Protein 2CHG (pdb70)

B-factor: mean 37.4, std 9.26, range [18.81, 69.31]

Sequence (887 aa):
FEIWVEKYRPRTLDEVVGQDEVIQRLKGYVERKNIPHLLFSGPPGTGKTATAIALARDLFGENWRDNFIEMNASDERGIDVVRHKIKEFARTAPIGGAPFKIIFLDEADALTADAQAALRRTMEMYSKSCRFILSCNYVSRIIEPIQSRCAVFRFKPVPKEAMKKRLLEICEKEGVKITEDGLEALIYISGGDFRKAINALQGAAAIGEVVDADTIYQITATAFEIWVEKYRPRTLDEVVGQDEVIQRLKGYVERKNIPHLLFSGPPGTGKTATAIALARDLFGENWRDNFIEMNASDERGIDVVRHKIKEFARTAPIGGAPFKIIFLDEADALTADAQAALRRTMEMYSKSCRFILSCNYVSRIIEPIQSRCAVFRFKPVPKEAMKKRLLEICEKEGVKITEDGLEALIYISGGDFRKAINALQGAAAIGEVVDADTIYQITATFEIWVEKYRPRTLDEVVGQDEVIQRLKGYVERKNIPHLLFSGPPGTGKTATAIALARDLFGENWRDNFIEMNASDERGIDVVRHKIKEFARTAPIGGAPFKIIFLDEADALTADAQAALRRTMEMYSKSCRFILSCNYVSRIIEPIQSRCAVFRFKPVPKEAMKKRLLEICEKEGVKITEDGLEALIYISGGDFRKAINALQGAAAIGEVVDADTIYQITAFEIWVEKYRPRTLDEVVGQDEVIQRLKGYVERKNIPHLLFSGPPGTGKTATAIALARDLFGENWRDNFIEMNASDERGIDVVRHKIKEFARTAPIGGAPFKIIFLDEADALTADAQAALRRTMEMYSKSCRFILSCNYVSRIIEPIQSRCAVFRFKPVPKEAMKKRLLEICEKEGVKITEDGLEALIYISGGDFRKAINALQGAAAIGEVVDADTIYQITA

InterPro domains:
  IPR003593 AAA+ ATPase domain [SM00382] (37-162)
  IPR003959 ATPase, AAA-type, core [PF00004] (41-159)
  IPR008921 DNA polymerase III, clamp loader complex, gamma/delta/delta subunit, C-terminal [SSF48019] (227-316)
  IPR013748 Replication factor C, C-terminal [PF08542] (227-311)
  IPR023748 Replication factor C small subunit, archaeal [MF_01509] (3-317)
  IPR027417 P-loop containing nucleoside triphosphate hydrolase [G3DSA:3.40.50.300] (2-160)
  IPR027417 P-loop containing nucleoside triphosphate hydrolase [SSF52540] (6-221)
  IPR047854 Replication factor C, lid domain [cd18140] (161-223)
  IPR050238 DNA Replication and Repair Clamp Loader Complex [PTHR11669] (7-307)

Organism: Archaeoglobus fulgidus (strain ATCC 49558 / DSM 4304 / JCM 9628 / NBRC 100126 / VC-16) (NCBI:txid224325)

CATH classification: 3.40.50.300 (+1 more: 1.10.8.60)

Radius of gyration: 31.64 Å; Cα contacts (8 Å, |Δi|>4): 1408; chains: 4; bounding box: 75×60×84 Å

Foldseek 3Di:
DDAVCVVQQQQALVSQWQAVVLSVVLVVCLVVLHFFAAEEAADPQLQLVSNVNNSLCSNPPPVSVQQEDEDECVPPVALVVVLVVLCVSQPDARPPPRQAGEYEYEALLVDDPVSLVVVVVSCVVRRRRYHYYYYHHDPVSHDPSVVVSHDYGYGDQHDLVRLLVSVVVSCVVVVAAEDPQLSVLLSVQCPSHNSRSSNLVVQLCVVPDYGHNVSSVVSVVVD/DDAVCVVQQAQALVSQWQQVVQSVVLVVQLVVLHFFAAEEAADPQLQLVSNLNNSLCSSPPPLSVLQEDEDACVDVVALVVVLVVLVVSQVDARPPPRQAGEYEYEANLVDDPVSLVVVLVSCVVRRRHYHYYYYHHDPVSHDPSVVVRHDYGYGDQRDLVGLLVSLVVVCVVLQAAEDPQQSVLLSVQCPSHSNRSSRLSVVLVVVDSYGHNVSSVVSVVD/DDAVCVVQQAQALVSQWQAVVQSVVLVVQLVVLDFFAAEEEADPQLQLVSNVNNSQCSSPPPLSVLQEDEDECPPPVANVVVLVVVVVSLVDAGPPPRQAGEYEYEALLVDDQVSLVVVLVSCVVRRRRYHYYYYHHDPVSHDPSVVVRHDYGYGYQRDLVRLLVSLVVVCVVLVAAEDVQQSVLLSVQCPSHNSRSRNLSVQLVVVVDHGHNVSSVVSVD/DDAVCVVQQDQALVSQWQQVVLSVVLVVQLVVLDFFAAEEAADPQLQLVSNVNNSLCSNPPPLSVLQEDEDECDDPVALVVVLVVLCVSLVDAGPDPRQAGEYEYEANLVDDPVSLVVVVVSCVVRNRRYHYYYYHHDPVSHDPSVVVRHDYGYRYQHDLVRLLVSVVVVCVVVVAAEDPQLSVLLSVQCPSHNSRSSNLSVQLCVVPDYGHNVSSVVSVD

Structure (mmCIF, N/CA/C/O backbone):
data_2CHG
#
_entry.id   2CHG
#
_cell.length_a   77.504
_cell.length_b   91.472
_cell.length_c   140.644
_cell.angle_alpha   90.00
_cell.angle_beta   90.00
_cell.angle_gamma   90.00
#
_symmetry.space_group_name_H-M   'P 21 21 21'
#
loop_
_entity.id
_entity.type
_entity.pdbx_description
1 polymer 'REPLICATION FACTOR C SMALL SUBUNIT'
2 non-polymer 'PHOSPHOAMINOPHOSPHONIC ACID-ADENYLATE ESTER'
3 non-polymer 'MAGNESIUM ION'
4 water water
#
loop_
_atom_site.group_PDB
_atom_site.id
_atom_site.type_symbol
_atom_site.label_atom_id
_atom_site.label_alt_id
_atom_site.label_comp_id
_atom_site.label_asym_id
_atom_site.label_entity_id
_atom_site.label_seq_id
_atom_site.pdbx_PDB_ins_code
_atom_site.Cartn_x
_atom_site.Cartn_y
_atom_site.Cartn_z
_atom_site.occupancy
_atom_site.B_iso_or_equiv
_atom_site.auth_seq_id
_atom_site.auth_comp_id
_atom_site.auth_asym_id
_atom_site.auth_atom_id
_atom_site.pdbx_PDB_model_num
ATOM 1 N N . PHE A 1 4 ? -9.922 9.287 25.480 1.00 49.96 4 PHE A N 1
ATOM 2 C CA . PHE A 1 4 ? -10.275 8.308 26.552 1.00 49.83 4 PHE A CA 1
ATOM 3 C C . PHE A 1 4 ? -10.190 6.878 26.066 1.00 48.75 4 PHE A C 1
ATOM 4 O O . PHE A 1 4 ? -10.971 6.418 25.215 1.00 49.21 4 PHE A O 1
ATOM 12 N N . GLU A 1 5 ? -9.233 6.184 26.653 1.00 46.50 5 GLU A N 1
ATOM 13 C CA . GLU A 1 5 ? -8.872 4.847 26.292 1.00 44.00 5 GLU A CA 1
ATOM 14 C C . GLU A 1 5 ? -8.477 4.305 27.648 1.00 41.97 5 GLU A C 1
ATOM 15 O O . GLU A 1 5 ? -7.918 5.053 28.453 1.00 41.77 5 GLU A O 1
ATOM 21 N N . ILE A 1 6 ? -8.825 3.059 27.956 1.00 39.21 6 ILE A N 1
ATOM 22 C CA . ILE A 1 6 ? -8.319 2.456 29.185 1.00 36.64 6 ILE A CA 1
ATOM 23 C C . ILE A 1 6 ? -7.374 1.300 28.881 1.00 34.18 6 ILE A C 1
ATOM 24 O O . ILE A 1 6 ? -7.718 0.347 28.172 1.00 32.81 6 ILE A O 1
ATOM 29 N N . TRP A 1 7 ? -6.158 1.425 29.399 1.00 31.82 7 TRP A N 1
ATOM 30 C CA . TRP A 1 7 ? -5.078 0.515 29.055 1.00 29.50 7 TRP A CA 1
ATOM 31 C C . TRP A 1 7 ? -5.365 -0.866 29.628 1.00 28.75 7 TRP A C 1
ATOM 32 O O . TRP A 1 7 ? -4.908 -1.859 29.087 1.00 26.23 7 TRP A O 1
ATOM 43 N N . VAL A 1 8 ? -6.158 -0.908 30.702 1.00 28.44 8 VAL A N 1
ATOM 44 C CA . VAL A 1 8 ? -6.610 -2.174 31.298 1.00 28.54 8 VAL A CA 1
ATOM 45 C C . VAL A 1 8 ? -7.314 -3.016 30.224 1.00 28.53 8 VAL A C 1
ATOM 46 O O . VAL A 1 8 ? -7.184 -4.240 30.207 1.00 27.85 8 VAL A O 1
ATOM 50 N N . GLU A 1 9 ? -7.993 -2.343 29.291 1.00 27.74 9 GLU A N 1
ATOM 51 C CA . GLU A 1 9 ? -8.685 -3.028 28.192 1.00 27.69 9 GLU A CA 1
ATOM 52 C C . GLU A 1 9 ? -7.871 -3.112 26.908 1.00 27.69 9 GLU A C 1
ATOM 53 O O . GLU A 1 9 ? -7.782 -4.174 26.283 1.00 27.29 9 GLU A O 1
ATOM 59 N N . LYS A 1 10 ? -7.270 -1.990 26.518 1.00 27.49 10 LYS A N 1
ATOM 60 C CA . LYS A 1 10 ? -6.336 -1.962 25.397 1.00 27.83 10 LYS A CA 1
ATOM 61 C C . LYS A 1 10 ? -5.255 -3.067 25.529 1.00 27.90 10 LYS A C 1
ATOM 62 O O . LYS A 1 10 ? -4.818 -3.613 24.534 1.00 27.86 10 LYS A O 1
ATOM 68 N N . TYR A 1 11 ? -4.803 -3.373 26.743 1.00 27.63 11 TYR A N 1
ATOM 69 C CA . TYR A 1 11 ? -3.744 -4.378 26.913 1.00 27.71 11 TYR A CA 1
ATOM 70 C C . TYR A 1 11 ? -4.210 -5.658 27.635 1.00 27.56 11 TYR A C 1
ATOM 71 O O . TYR A 1 11 ? -3.448 -6.345 28.312 1.00 27.38 11 TYR A O 1
ATOM 80 N N . ARG A 1 12 ? -5.488 -5.959 27.457 1.00 27.94 12 ARG A N 1
ATOM 81 C CA . ARG A 1 12 ? -6.119 -7.186 27.933 1.00 27.92 12 ARG A CA 1
ATOM 82 C C . ARG A 1 12 ? -5.720 -8.342 26.985 1.00 28.40 12 ARG A C 1
ATOM 83 O O . ARG A 1 12 ? -5.725 -8.158 25.763 1.00 28.19 12 ARG A O 1
ATOM 91 N N . PRO A 1 13 ? -5.355 -9.522 27.537 1.00 28.37 13 PRO A N 1
ATOM 92 C CA . PRO A 1 13 ? -5.080 -10.683 26.668 1.00 28.43 13 PRO A CA 1
ATOM 93 C C . PRO A 1 13 ? -6.184 -10.934 25.619 1.00 29.00 13 PRO A C 1
ATOM 94 O O . PRO A 1 13 ? -7.363 -10.960 25.958 1.00 29.08 13 PRO A O 1
ATOM 98 N N . ARG A 1 14 ? -5.788 -11.108 24.360 1.00 30.00 14 ARG A N 1
ATOM 99 C CA . ARG A 1 14 ? -6.719 -11.328 23.249 1.00 30.67 14 ARG A CA 1
ATOM 100 C C . ARG A 1 14 ? -6.789 -12.795 22.866 1.00 30.28 14 ARG A C 1
ATOM 101 O O . ARG A 1 14 ? -7.639 -13.186 22.056 1.00 29.56 14 ARG A O 1
ATOM 109 N N . THR A 1 15 ? -5.870 -13.576 23.428 1.00 29.28 15 THR A N 1
ATOM 110 C CA . THR A 1 15 ? -5.718 -14.988 23.136 1.00 29.65 15 THR A CA 1
ATOM 111 C C . THR A 1 15 ? -5.088 -15.610 24.375 1.00 29.47 15 THR A C 1
ATOM 112 O O . THR A 1 15 ? -4.457 -14.903 25.161 1.00 29.24 15 THR A O 1
ATOM 116 N N . LEU A 1 16 ? -5.245 -16.920 24.557 1.00 28.98 16 LEU A N 1
ATOM 117 C CA . LEU A 1 16 ? -4.754 -17.588 25.771 1.00 28.95 16 LEU A CA 1
ATOM 118 C C . LEU A 1 16 ? -3.268 -17.392 26.013 1.00 28.84 16 LEU A C 1
ATOM 119 O O . LEU A 1 16 ? -2.854 -17.187 27.148 1.00 28.75 16 LEU A O 1
ATOM 124 N N . ASP A 1 17 ? -2.468 -17.413 24.952 1.00 29.42 17 ASP A N 1
ATOM 125 C CA . ASP A 1 17 ? -1.014 -17.244 25.090 1.00 30.45 17 ASP A CA 1
ATOM 126 C C . ASP A 1 17 ? -0.610 -15.917 25.750 1.00 29.83 17 ASP A C 1
ATOM 127 O O . ASP A 1 17 ? 0.502 -15.779 26.250 1.00 30.64 17 ASP A O 1
ATOM 132 N N . GLU A 1 18 ? -1.521 -14.949 25.746 1.00 29.38 18 GLU A N 1
ATOM 133 C CA . GLU A 1 18 ? -1.241 -13.624 26.271 1.00 28.64 18 GLU A CA 1
ATOM 134 C C . GLU A 1 18 ? -1.519 -13.503 27.758 1.00 28.28 18 GLU A C 1
ATOM 135 O O . GLU A 1 18 ? -1.148 -12.500 28.371 1.00 27.15 18 GLU A O 1
ATOM 141 N N . VAL A 1 19 ? -2.171 -14.504 28.351 1.00 27.70 19 VAL A N 1
ATOM 142 C CA . VAL A 1 19 ? -2.222 -14.517 29.811 1.00 27.18 19 VAL A CA 1
ATOM 143 C C . VAL A 1 19 ? -0.917 -15.026 30.440 1.00 27.47 19 VAL A C 1
ATOM 144 O O . VAL A 1 19 ? -0.268 -15.974 29.969 1.00 26.84 19 VAL A O 1
ATOM 148 N N . VAL A 1 20 ? -0.547 -14.366 31.519 1.00 27.14 20 VAL A N 1
ATOM 149 C CA . VAL A 1 20 ? 0.774 -14.522 32.091 1.00 27.22 20 VAL A CA 1
ATOM 150 C C . VAL A 1 20 ? 0.677 -15.145 33.495 1.00 27.15 20 VAL A C 1
ATOM 151 O O . VAL A 1 20 ? -0.344 -14.989 34.176 1.00 27.53 20 VAL A O 1
ATOM 155 N N . GLY A 1 21 ? 1.711 -15.884 33.889 1.00 27.25 21 GLY A N 1
ATOM 156 C CA . GLY A 1 21 ? 1.809 -16.462 35.224 1.00 27.85 21 GLY A CA 1
ATOM 157 C C . GLY A 1 21 ? 0.893 -17.634 35.537 1.00 28.70 21 GLY A C 1
ATOM 158 O O . GLY A 1 21 ? 0.746 -17.987 36.714 1.00 28.04 21 GLY A O 1
ATOM 159 N N . GLN A 1 22 ? 0.287 -18.243 34.501 1.00 29.16 22 GLN A N 1
ATOM 160 C CA . GLN A 1 22 ? -0.659 -19.357 34.702 1.00 30.07 22 GLN A CA 1
ATOM 161 C C . GLN A 1 22 ? -0.484 -20.485 33.678 1.00 30.85 22 GLN A C 1
ATOM 162 O O . GLN A 1 22 ? -1.467 -21.084 33.225 1.00 30.82 22 GLN A O 1
ATOM 168 N N . ASP A 1 23 ? 0.762 -20.784 33.341 1.00 32.31 23 ASP A N 1
ATOM 169 C CA . ASP A 1 23 ? 1.100 -21.681 32.219 1.00 33.56 23 ASP A CA 1
ATOM 170 C C . ASP A 1 23 ? 0.437 -23.036 32.252 1.00 33.80 23 ASP A C 1
ATOM 171 O O . ASP A 1 23 ? 0.004 -23.505 31.213 1.00 34.38 23 ASP A O 1
ATOM 176 N N . GLU A 1 24 ? 0.374 -23.668 33.424 1.00 34.62 24 GLU A N 1
ATOM 177 C CA . GLU A 1 24 ? -0.271 -24.978 33.574 1.00 34.64 24 GLU A CA 1
ATOM 178 C C . GLU A 1 24 ? -1.711 -24.906 33.090 1.00 33.73 24 GLU A C 1
ATOM 179 O O . GLU A 1 24 ? -2.123 -25.691 32.236 1.00 33.60 24 GLU A O 1
ATOM 185 N N . VAL A 1 25 ? -2.453 -23.934 33.620 1.00 32.05 25 VAL A N 1
ATOM 186 C CA . VAL A 1 25 ? -3.845 -23.705 33.261 1.00 30.57 25 VAL A CA 1
ATOM 187 C C . VAL A 1 25 ? -3.982 -23.391 31.764 1.00 29.86 25 VAL A C 1
ATOM 188 O O . VAL A 1 25 ? -4.870 -23.901 31.092 1.00 29.53 25 VAL A O 1
ATOM 192 N N . ILE A 1 26 ? -3.078 -22.584 31.237 1.00 29.02 26 ILE A N 1
ATOM 193 C CA . ILE A 1 26 ? -3.176 -22.181 29.847 1.00 29.22 26 ILE A CA 1
ATOM 194 C C . ILE A 1 26 ? -2.950 -23.361 28.881 1.00 29.90 26 ILE A C 1
ATOM 195 O O . ILE A 1 26 ? -3.698 -23.515 27.912 1.00 29.01 26 ILE A O 1
ATOM 200 N N . GLN A 1 27 ? -1.948 -24.195 29.152 1.00 30.62 27 GLN A N 1
ATOM 201 C CA . GLN A 1 27 ? -1.706 -25.343 28.294 1.00 31.88 27 GLN A CA 1
ATOM 202 C C . GLN A 1 27 ? -2.976 -26.199 28.194 1.00 31.82 27 GLN A C 1
ATOM 203 O O . GLN A 1 27 ? -3.478 -26.428 27.086 1.00 32.29 27 GLN A O 1
ATOM 209 N N . ARG A 1 28 ? -3.526 -26.618 29.340 1.00 30.98 28 ARG A N 1
ATOM 210 C CA . ARG A 1 28 ? -4.796 -27.372 29.386 1.00 30.20 28 ARG A CA 1
ATOM 211 C C . ARG A 1 28 ? -5.916 -26.693 28.627 1.00 29.50 28 ARG A C 1
ATOM 212 O O . ARG A 1 28 ? -6.674 -27.353 27.895 1.00 29.38 28 ARG A O 1
ATOM 220 N N . LEU A 1 29 ? -6.037 -25.379 28.816 1.00 27.69 29 LEU A N 1
ATOM 221 C CA . LEU A 1 29 ? -7.108 -24.619 28.182 1.00 27.14 29 LEU A CA 1
ATOM 222 C C . LEU A 1 29 ? -6.954 -24.590 26.669 1.00 27.45 29 LEU A C 1
ATOM 223 O O . LEU A 1 29 ? -7.947 -24.679 25.946 1.00 27.19 29 LEU A O 1
ATOM 228 N N . LYS A 1 30 ? -5.715 -24.468 26.195 1.00 27.82 30 LYS A N 1
ATOM 229 C CA . LYS A 1 30 ? -5.437 -24.457 24.753 1.00 29.52 30 LYS A CA 1
ATOM 230 C C . LYS A 1 30 ? -5.841 -25.771 24.056 1.00 30.49 30 LYS A C 1
ATOM 231 O O . LYS A 1 30 ? -6.220 -25.766 22.897 1.00 30.84 30 LYS A O 1
ATOM 237 N N . GLY A 1 31 ? -5.747 -26.885 24.770 1.00 31.02 31 GLY A N 1
ATOM 238 C CA . GLY A 1 31 ? -6.170 -28.179 24.238 1.00 32.72 31 GLY A CA 1
ATOM 239 C C . GLY A 1 31 ? -7.665 -28.253 24.004 1.00 33.11 31 GLY A C 1
ATOM 240 O O . GLY A 1 31 ? -8.122 -28.934 23.088 1.00 33.89 31 GLY A O 1
ATOM 241 N N . TYR A 1 32 ? -8.437 -27.584 24.853 1.00 33.52 32 TYR A N 1
ATOM 242 C CA . TYR A 1 32 ? -9.868 -27.430 24.617 1.00 33.76 32 TYR A CA 1
ATOM 243 C C . TYR A 1 32 ? -10.172 -26.602 23.374 1.00 34.08 32 TYR A C 1
ATOM 244 O O . TYR A 1 32 ? -11.044 -26.979 22.599 1.00 33.65 32 TYR A O 1
ATOM 253 N N . VAL A 1 33 ? -9.475 -25.482 23.169 1.00 34.19 33 VAL A N 1
ATOM 254 C CA . VAL A 1 33 ? -9.708 -24.748 21.930 1.00 34.93 33 VAL A CA 1
ATOM 255 C C . VAL A 1 33 ? -9.326 -25.598 20.705 1.00 35.31 33 VAL A C 1
ATOM 256 O O . VAL A 1 33 ? -10.072 -25.627 19.734 1.00 34.59 33 VAL A O 1
ATOM 260 N N . GLU A 1 34 ? -8.214 -26.328 20.780 1.00 36.18 34 GLU A N 1
ATOM 261 C CA . GLU A 1 34 ? -7.855 -27.256 19.703 1.00 37.92 34 GLU A CA 1
ATOM 262 C C . GLU A 1 34 ? -9.024 -28.182 19.350 1.00 38.18 34 GLU A C 1
ATOM 263 O O . GLU A 1 34 ? -9.351 -28.360 18.180 1.00 37.97 34 GLU A O 1
ATOM 269 N N . ARG A 1 35 ? -9.685 -28.709 20.375 1.00 38.73 35 ARG A N 1
ATOM 270 C CA . ARG A 1 35 ? -10.795 -29.632 20.214 1.00 40.13 35 ARG A CA 1
ATOM 271 C C . ARG A 1 35 ? -12.154 -28.940 20.053 1.00 39.82 35 ARG A C 1
ATOM 272 O O . ARG A 1 35 ? -13.191 -29.613 20.004 1.00 39.96 35 ARG A O 1
ATOM 280 N N . LYS A 1 36 ? -12.151 -27.605 20.022 1.00 39.52 36 LYS A N 1
ATOM 281 C CA . LYS A 1 36 ? -13.336 -26.794 19.714 1.00 38.91 36 LYS A CA 1
ATOM 282 C C . LYS A 1 36 ? -14.503 -27.045 20.653 1.00 37.94 36 LYS A C 1
ATOM 283 O O . LYS A 1 36 ? -15.671 -26.988 20.249 1.00 37.81 36 LYS A O 1
ATOM 289 N N . ASN A 1 37 ? -14.201 -27.314 21.912 1.00 36.40 37 ASN A N 1
ATOM 290 C CA . ASN A 1 37 ? -15.243 -27.580 22.889 1.00 35.27 37 ASN A CA 1
ATOM 291 C C . ASN A 1 37 ? -14.709 -27.479 24.304 1.00 33.93 37 ASN A C 1
ATOM 292 O O . ASN A 1 37 ? -13.543 -27.751 24.549 1.00 33.83 37 ASN A O 1
ATOM 297 N N . ILE A 1 38 ? -15.564 -27.069 25.230 1.00 32.13 38 ILE A N 1
ATOM 298 C CA . ILE A 1 38 ? -15.202 -27.056 26.635 1.00 30.13 38 ILE A CA 1
ATOM 299 C C . ILE A 1 38 ? -16.300 -27.709 27.450 1.00 29.68 38 ILE A C 1
ATOM 300 O O . ILE A 1 38 ? -17.465 -27.690 27.043 1.00 29.74 38 ILE A O 1
ATOM 305 N N . PRO A 1 39 ? -15.939 -28.278 28.607 1.00 29.03 39 PRO A N 1
ATOM 306 C CA . PRO A 1 39 ? -16.944 -28.601 29.587 1.00 29.15 39 PRO A CA 1
ATOM 307 C C . PRO A 1 39 ? -17.256 -27.309 30.375 1.00 29.46 39 PRO A C 1
ATOM 308 O O . PRO A 1 39 ? -16.672 -26.254 30.078 1.00 28.56 39 PRO A O 1
ATOM 312 N N . HIS A 1 40 ? -18.172 -27.393 31.342 1.00 29.36 40 HIS A N 1
ATOM 313 C CA . HIS A 1 40 ? -18.310 -26.356 32.352 1.00 29.28 40 HIS A CA 1
ATOM 314 C C . HIS A 1 40 ? -17.008 -26.263 33.086 1.00 29.45 40 HIS A C 1
ATOM 315 O O . HIS A 1 40 ? -16.334 -27.274 33.297 1.00 29.55 40 HIS A O 1
ATOM 322 N N . LEU A 1 41 ? -16.667 -25.046 33.494 1.00 28.89 41 LEU A N 1
ATOM 323 C CA . LEU A 1 41 ? -15.341 -24.737 33.984 1.00 28.50 41 LEU A CA 1
ATOM 324 C C . LEU A 1 41 ? -15.436 -24.060 35.343 1.00 28.17 41 LEU A C 1
ATOM 325 O O . LEU A 1 41 ? -16.293 -23.202 35.566 1.00 28.51 41 LEU A O 1
ATOM 330 N N . LEU A 1 42 ? -14.543 -24.422 36.250 1.00 27.63 42 LEU A N 1
ATOM 331 C CA . LEU A 1 42 ? -14.453 -23.740 37.529 1.00 27.59 42 LEU A CA 1
ATOM 332 C C . LEU A 1 42 ? -13.052 -23.169 37.659 1.00 27.23 42 LEU A C 1
ATOM 333 O O . LEU A 1 42 ? -12.086 -23.933 37.698 1.00 26.38 42 LEU A O 1
ATOM 338 N N . PHE A 1 43 ? -12.946 -21.837 37.726 1.00 26.08 43 PHE A N 1
ATOM 339 C CA . PHE A 1 43 ? -11.660 -21.141 37.878 1.00 25.69 43 PHE A CA 1
ATOM 340 C C . PHE A 1 43 ? -11.499 -20.681 39.307 1.00 25.86 43 PHE A C 1
ATOM 341 O O . PHE A 1 43 ? -12.345 -19.957 39.837 1.00 26.25 43 PHE A O 1
ATOM 349 N N . SER A 1 44 ? -10.392 -21.056 39.915 1.00 25.25 44 SER A N 1
ATOM 350 C CA . SER A 1 44 ? -10.214 -20.872 41.324 1.00 26.50 44 SER A CA 1
ATOM 351 C C . SER A 1 44 ? -8.888 -20.191 41.614 1.00 26.33 44 SER A C 1
ATOM 352 O O . SER A 1 44 ? -7.861 -20.665 41.170 1.00 27.03 44 SER A O 1
ATOM 355 N N . GLY A 1 45 ? -8.893 -19.109 42.382 1.00 26.15 45 GLY A N 1
ATOM 356 C CA . GLY A 1 45 ? -7.636 -18.506 42.795 1.00 26.54 45 GLY A CA 1
ATOM 357 C C . GLY A 1 45 ? -7.808 -17.099 43.321 1.00 27.05 45 GLY A C 1
ATOM 358 O O . GLY A 1 45 ? -8.899 -16.563 43.275 1.00 27.86 45 GLY A O 1
ATOM 359 N N . PRO A 1 46 ? -6.729 -16.503 43.845 1.00 27.68 46 PRO A N 1
ATOM 360 C CA . PRO A 1 46 ? -6.760 -15.166 44.456 1.00 27.54 46 PRO A CA 1
ATOM 361 C C . PRO A 1 46 ? -7.289 -14.076 43.513 1.00 27.62 46 PRO A C 1
ATOM 362 O O . PRO A 1 46 ? -7.194 -14.207 42.288 1.00 26.79 46 PRO A O 1
ATOM 366 N N . PRO A 1 47 ? -7.859 -13.005 44.085 1.00 27.68 47 PRO A N 1
ATOM 367 C CA . PRO A 1 47 ? -8.373 -11.936 43.245 1.00 27.55 47 PRO A CA 1
ATOM 368 C C . PRO A 1 47 ? -7.267 -11.336 42.391 1.00 27.31 47 PRO A C 1
ATOM 369 O O . PRO A 1 47 ? -6.135 -11.242 42.833 1.00 27.14 47 PRO A O 1
ATOM 373 N N . GLY A 1 48 ? -7.600 -10.958 41.164 1.00 27.20 48 GLY A N 1
ATOM 374 C CA . GLY A 1 48 ? -6.672 -10.248 40.303 1.00 26.82 48 GLY A CA 1
ATOM 375 C C . GLY A 1 48 ? -5.599 -11.112 39.669 1.00 27.28 48 GLY A C 1
ATOM 376 O O . GLY A 1 48 ? -4.663 -10.571 39.119 1.00 28.35 48 GLY A O 1
ATOM 377 N N . THR A 1 49 ? -5.701 -12.447 39.761 1.00 26.05 49 THR A N 1
ATOM 378 C CA . THR A 1 49 ? -4.698 -13.321 39.128 1.00 25.23 49 THR A CA 1
ATOM 379 C C . THR A 1 49 ? -4.928 -13.593 37.630 1.00 24.48 49 THR A C 1
ATOM 380 O O . THR A 1 49 ? -4.054 -14.171 36.952 1.00 25.40 49 THR A O 1
ATOM 384 N N . GLY A 1 50 ? -6.084 -13.179 37.122 1.00 22.59 50 GLY A N 1
ATOM 385 C CA . GLY A 1 50 ? -6.401 -13.253 35.717 1.00 22.16 50 GLY A CA 1
ATOM 386 C C . GLY A 1 50 ? -7.511 -14.213 35.342 1.00 22.66 50 GLY A C 1
ATOM 387 O O . GLY A 1 50 ? -7.534 -14.718 34.217 1.00 22.91 50 GLY A O 1
ATOM 388 N N . LYS A 1 51 ? -8.429 -14.492 36.270 1.00 22.07 51 LYS A N 1
ATOM 389 C CA . LYS A 1 51 ? -9.485 -15.466 36.005 1.00 21.80 51 LYS A CA 1
ATOM 390 C C . LYS A 1 51 ? -10.441 -14.919 34.925 1.00 22.32 51 LYS A C 1
ATOM 391 O O . LYS A 1 51 ? -10.749 -15.601 33.939 1.00 22.76 51 LYS A O 1
ATOM 397 N N . THR A 1 52 ? -10.892 -13.676 35.100 1.00 21.86 52 THR A N 1
ATOM 398 C CA . THR A 1 52 ? -11.747 -13.040 34.124 1.00 21.23 52 THR A CA 1
ATOM 399 C C . THR A 1 52 ? -11.002 -12.918 32.821 1.00 21.53 52 THR A C 1
ATOM 400 O O . THR A 1 52 ? -11.531 -13.272 31.785 1.00 21.54 52 THR A O 1
ATOM 404 N N . ALA A 1 53 ? -9.757 -12.445 32.855 1.00 21.91 53 ALA A N 1
ATOM 405 C CA . ALA A 1 53 ? -8.970 -12.311 31.612 1.00 22.05 53 ALA A CA 1
ATOM 406 C C . ALA A 1 53 ? -8.842 -13.624 30.817 1.00 22.40 53 ALA A C 1
ATOM 407 O O . ALA A 1 53 ? -8.912 -13.631 29.573 1.00 22.28 53 ALA A O 1
ATOM 409 N N . THR A 1 54 ? -8.580 -14.725 31.505 1.00 23.03 54 THR A N 1
ATOM 410 C CA . THR A 1 54 ? -8.488 -15.994 30.769 1.00 23.11 54 THR A CA 1
ATOM 411 C C . THR A 1 54 ? -9.820 -16.510 30.246 1.00 23.03 54 THR A C 1
ATOM 412 O O . THR A 1 54 ? -9.849 -17.122 29.191 1.00 23.46 54 THR A O 1
ATOM 416 N N . ALA A 1 55 ? -10.927 -16.217 30.930 1.00 22.71 55 ALA A N 1
ATOM 417 C CA . ALA A 1 55 ? -12.247 -16.551 30.418 1.00 21.87 55 ALA A CA 1
ATOM 418 C C . ALA A 1 55 ? -12.528 -15.808 29.108 1.00 22.90 55 ALA A C 1
ATOM 419 O O . ALA A 1 55 ? -13.096 -16.381 28.160 1.00 21.71 55 ALA A O 1
ATOM 421 N N . ILE A 1 56 ? -12.136 -14.532 29.063 1.00 22.69 56 ILE A N 1
ATOM 422 C CA . ILE A 1 56 ? -12.360 -13.709 27.875 1.00 22.56 56 ILE A CA 1
ATOM 423 C C . ILE A 1 56 ? -11.445 -14.188 26.755 1.00 22.99 56 ILE A C 1
ATOM 424 O O . ILE A 1 56 ? -11.874 -14.309 25.612 1.00 23.24 56 ILE A O 1
ATOM 429 N N . ALA A 1 57 ? -10.189 -14.467 27.088 1.00 23.12 57 ALA A N 1
ATOM 430 C CA . ALA A 1 57 ? -9.225 -14.964 26.103 1.00 24.15 57 ALA A CA 1
ATOM 431 C C . ALA A 1 57 ? -9.651 -16.310 25.510 1.00 24.45 57 ALA A C 1
ATOM 432 O O . ALA A 1 57 ? -9.458 -16.556 24.329 1.00 24.48 57 ALA A O 1
ATOM 434 N N . LEU A 1 58 ? -10.217 -17.176 26.347 1.00 24.95 58 LEU A N 1
ATOM 435 C CA . LEU A 1 58 ? -10.800 -18.455 25.911 1.00 24.95 58 LEU A CA 1
ATOM 436 C C . LEU A 1 58 ? -11.964 -18.234 24.941 1.00 25.80 58 LEU A C 1
ATOM 437 O O . LEU A 1 58 ? -12.001 -18.863 23.887 1.00 26.85 58 LEU A O 1
ATOM 442 N N . ALA A 1 59 ? -12.897 -17.337 25.285 1.00 25.54 59 ALA A N 1
ATOM 443 C CA . ALA A 1 59 ? -14.043 -17.037 24.431 1.00 26.21 59 ALA A CA 1
ATOM 444 C C . ALA A 1 59 ? -13.598 -16.555 23.067 1.00 27.23 59 ALA A C 1
ATOM 445 O O . ALA A 1 59 ? -14.167 -16.938 22.036 1.00 27.04 59 ALA A O 1
ATOM 447 N N . ARG A 1 60 ? -12.571 -15.719 23.049 1.00 27.65 60 ARG A N 1
ATOM 448 C CA . ARG A 1 60 ? -12.068 -15.179 21.799 1.00 28.93 60 ARG A CA 1
ATOM 449 C C . ARG A 1 60 ? -11.433 -16.271 20.959 1.00 29.65 60 ARG A C 1
ATOM 450 O O . ARG A 1 60 ? -11.608 -16.305 19.741 1.00 29.95 60 ARG A O 1
ATOM 458 N N . ASP A 1 61 ? -10.662 -17.142 21.609 1.00 30.01 61 ASP A N 1
ATOM 459 C CA . ASP A 1 61 ? -10.023 -18.250 20.917 1.00 30.17 61 ASP A CA 1
ATOM 460 C C . ASP A 1 61 ? -11.067 -19.208 20.371 1.00 30.19 61 ASP A C 1
ATOM 461 O O . ASP A 1 61 ? -10.971 -19.638 19.237 1.00 30.63 61 ASP A O 1
ATOM 466 N N . LEU A 1 62 ? -12.076 -19.511 21.174 1.00 30.62 62 LEU A N 1
ATOM 467 C CA . LEU A 1 62 ? -13.179 -20.375 20.761 1.00 30.82 62 LEU A CA 1
ATOM 468 C C . LEU A 1 62 ? -14.039 -19.812 19.626 1.00 31.58 62 LEU A C 1
ATOM 469 O O . LEU A 1 62 ? -14.349 -20.541 18.691 1.00 32.11 62 LEU A O 1
ATOM 474 N N . PHE A 1 63 ? -14.426 -18.540 19.718 1.00 31.45 63 PHE A N 1
ATOM 475 C CA . PHE A 1 63 ? -15.450 -17.954 18.834 1.00 32.03 63 PHE A CA 1
ATOM 476 C C . PHE A 1 63 ? -14.938 -17.005 17.747 1.00 32.62 63 PHE A C 1
ATOM 477 O O . PHE A 1 63 ? -15.718 -16.568 16.903 1.00 33.14 63 PHE A O 1
ATOM 485 N N . GLY A 1 64 ? -13.656 -16.659 17.773 1.00 33.36 64 GLY A N 1
ATOM 486 C CA . GLY A 1 64 ? -13.102 -15.677 16.833 1.00 34.86 64 GLY A CA 1
ATOM 487 C C . GLY A 1 64 ? -13.503 -14.237 17.126 1.00 36.25 64 GLY A C 1
ATOM 488 O O . GLY A 1 64 ? -13.860 -13.886 18.260 1.00 36.22 64 GLY A O 1
ATOM 489 N N . GLU A 1 65 ? -13.449 -13.389 16.100 1.00 36.99 65 GLU A N 1
ATOM 490 C CA . GLU A 1 65 ? -13.656 -11.953 16.296 1.00 37.86 65 GLU A CA 1
ATOM 491 C C . GLU A 1 65 ? -15.070 -11.579 16.740 1.00 36.77 65 GLU A C 1
ATOM 492 O O . GLU A 1 65 ? -15.255 -10.499 17.278 1.00 37.45 65 GLU A O 1
ATOM 498 N N . ASN A 1 66 ? -16.051 -12.457 16.536 1.00 35.81 66 ASN A N 1
ATOM 499 C CA . ASN A 1 66 ? -17.437 -12.168 16.954 1.00 34.79 66 ASN A CA 1
ATOM 500 C C . ASN A 1 66 ? -17.839 -12.775 18.311 1.00 33.32 66 ASN A C 1
ATOM 501 O O . ASN A 1 66 ? -19.015 -13.009 18.578 1.00 32.19 66 ASN A O 1
ATOM 506 N N . TRP A 1 67 ? -16.845 -13.006 19.163 1.00 32.56 67 TRP A N 1
ATOM 507 C CA . TRP A 1 67 ? -17.018 -13.650 20.476 1.00 31.30 67 TRP A CA 1
ATOM 508 C C . TRP A 1 67 ? -18.041 -13.008 21.429 1.00 31.22 67 TRP A C 1
ATOM 509 O O . TRP A 1 67 ? -18.735 -13.702 22.185 1.00 29.93 67 TRP A O 1
ATOM 520 N N . ARG A 1 68 ? -18.163 -11.680 21.379 1.00 31.33 68 ARG A N 1
ATOM 521 C CA . ARG A 1 68 ? -19.084 -10.965 22.271 1.00 31.77 68 ARG A CA 1
ATOM 522 C C . ARG A 1 68 ? -20.535 -11.355 22.084 1.00 31.31 68 ARG A C 1
ATOM 523 O O . ARG A 1 68 ? -21.340 -11.232 23.015 1.00 30.91 68 ARG A O 1
ATOM 531 N N . ASP A 1 69 ? -20.865 -11.781 20.866 1.00 31.02 69 ASP A N 1
ATOM 532 C CA . ASP A 1 69 ? -22.215 -12.233 20.509 1.00 31.38 69 ASP A CA 1
ATOM 533 C C . ASP A 1 69 ? -22.652 -13.436 21.356 1.00 31.04 69 ASP A C 1
ATOM 534 O O . ASP A 1 69 ? -23.853 -13.626 21.608 1.00 30.97 69 ASP A O 1
ATOM 539 N N . ASN A 1 70 ? -21.676 -14.245 21.786 1.00 30.57 70 ASN A N 1
ATOM 540 C CA . ASN A 1 70 ? -21.964 -15.517 22.466 1.00 30.52 70 ASN A CA 1
ATOM 541 C C . ASN A 1 70 ? -21.348 -15.656 23.865 1.00 30.31 70 ASN A C 1
ATOM 542 O O . ASN A 1 70 ? -21.144 -16.759 24.362 1.00 30.22 70 ASN A O 1
ATOM 547 N N . PHE A 1 71 ? -21.062 -14.526 24.502 1.00 30.16 71 PHE A N 1
ATOM 548 C CA . PHE A 1 71 ? -20.374 -14.512 25.780 1.00 29.41 71 PHE A CA 1
ATOM 549 C C . PHE A 1 71 ? -21.009 -13.444 26.655 1.00 29.93 71 PHE A C 1
ATOM 550 O O . PHE A 1 71 ? -21.316 -12.346 26.189 1.00 30.00 71 PHE A O 1
ATOM 558 N N . ILE A 1 72 ? -21.243 -13.765 27.915 1.00 29.77 72 ILE A N 1
ATOM 559 C CA . ILE A 1 72 ? -21.700 -12.741 28.848 1.00 30.02 72 ILE A CA 1
ATOM 560 C C . ILE A 1 72 ? -20.952 -12.854 30.185 1.00 30.01 72 ILE A C 1
ATOM 561 O O . ILE A 1 72 ? -20.531 -13.934 30.576 1.00 28.91 72 ILE A O 1
ATOM 566 N N . GLU A 1 73 ? -20.763 -11.727 30.858 1.00 30.73 73 GLU A N 1
ATOM 567 C CA . GLU A 1 73 ? -20.213 -11.733 32.201 1.00 31.99 73 GLU A CA 1
ATOM 568 C C . GLU A 1 73 ? -21.286 -11.242 33.137 1.00 32.94 73 GLU A C 1
ATOM 569 O O . GLU A 1 73 ? -21.978 -10.273 32.828 1.00 31.82 73 GLU A O 1
ATOM 575 N N . MET A 1 74 ? -21.423 -11.912 34.275 1.00 33.92 74 MET A N 1
ATOM 576 C CA . MET A 1 74 ? -22.215 -11.390 35.380 1.00 36.51 74 MET A CA 1
ATOM 577 C C . MET A 1 74 ? -21.620 -11.768 36.742 1.00 36.58 74 MET A C 1
ATOM 578 O O . MET A 1 74 ? -20.795 -12.671 36.843 1.00 35.94 74 MET A O 1
ATOM 583 N N . ASN A 1 75 ? -22.011 -11.029 37.769 1.00 37.81 75 ASN A N 1
ATOM 584 C CA . ASN A 1 75 ? -21.567 -11.284 39.126 1.00 39.13 75 ASN A CA 1
ATOM 585 C C . ASN A 1 75 ? -22.616 -12.128 39.831 1.00 40.13 75 ASN A C 1
ATOM 586 O O . ASN A 1 75 ? -23.778 -11.732 39.906 1.00 40.42 75 ASN A O 1
ATOM 591 N N . ALA A 1 76 ? -22.222 -13.291 40.333 1.00 41.61 76 ALA A N 1
ATOM 592 C CA . ALA A 1 76 ? -23.171 -14.208 40.966 1.00 43.26 76 ALA A CA 1
ATOM 593 C C . ALA A 1 76 ? -23.699 -13.683 42.311 1.00 44.63 76 ALA A C 1
ATOM 594 O O . ALA A 1 76 ? -24.764 -14.090 42.767 1.00 44.37 76 ALA A O 1
ATOM 596 N N . SER A 1 77 ? -22.948 -12.772 42.925 1.00 47.06 77 SER A N 1
ATOM 597 C CA . SER A 1 77 ? -23.259 -12.257 44.257 1.00 49.36 77 SER A CA 1
ATOM 598 C C . SER A 1 77 ? -24.007 -10.927 44.184 1.00 51.19 77 SER A C 1
ATOM 599 O O . SER A 1 77 ? -23.891 -10.075 45.069 1.00 51.60 77 SER A O 1
ATOM 602 N N . ASP A 1 78 ? -24.771 -10.760 43.113 1.00 53.23 78 ASP A N 1
ATOM 603 C CA . ASP A 1 78 ? -25.692 -9.655 42.970 1.00 55.32 78 ASP A CA 1
ATOM 604 C C . ASP A 1 78 ? -26.513 -9.454 44.241 1.00 56.22 78 ASP A C 1
ATOM 605 O O . ASP A 1 78 ? -27.059 -10.406 44.787 1.00 56.38 78 ASP A O 1
ATOM 610 N N . GLU A 1 79 ? -26.608 -8.202 44.686 1.00 57.83 79 GLU A N 1
ATOM 611 C CA . GLU A 1 79 ? -27.276 -7.830 45.944 1.00 59.43 79 GLU A CA 1
ATOM 612 C C . GLU A 1 79 ? -28.783 -8.097 45.973 1.00 59.07 79 GLU A C 1
ATOM 613 O O . GLU A 1 79 ? -29.417 -7.936 47.018 1.00 59.40 79 GLU A O 1
ATOM 619 N N . ARG A 1 80 ? -29.343 -8.502 44.832 1.00 59.18 80 ARG A N 1
ATOM 620 C CA . ARG A 1 80 ? -30.785 -8.752 44.684 1.00 58.95 80 ARG A CA 1
ATOM 621 C C . ARG A 1 80 ? -31.149 -10.244 44.758 1.00 58.30 80 ARG A C 1
ATOM 622 O O . ARG A 1 80 ? -32.310 -10.626 44.565 1.00 58.44 80 ARG A O 1
ATOM 630 N N . GLY A 1 81 ? -30.157 -11.085 45.032 1.00 57.30 81 GLY A N 1
ATOM 631 C CA . GLY A 1 81 ? -30.411 -12.497 45.265 1.00 55.68 81 GLY A CA 1
ATOM 632 C C . GLY A 1 81 ? -30.233 -13.338 44.026 1.00 54.63 81 GLY A C 1
ATOM 633 O O . GLY A 1 81 ? -30.256 -12.822 42.907 1.00 54.79 81 GLY A O 1
ATOM 634 N N . ILE A 1 82 ? -30.066 -14.642 44.244 1.00 53.44 82 ILE A N 1
ATOM 635 C CA . ILE A 1 82 ? -29.793 -15.621 43.188 1.00 52.24 82 ILE A CA 1
ATOM 636 C C . ILE A 1 82 ? -30.876 -15.709 42.096 1.00 51.65 82 ILE A C 1
ATOM 637 O O . ILE A 1 82 ? -30.583 -16.045 40.951 1.00 51.67 82 ILE A O 1
ATOM 642 N N . ASP A 1 83 ? -32.121 -15.419 42.451 1.00 50.99 83 ASP A N 1
ATOM 643 C CA . ASP A 1 83 ? -33.228 -15.543 41.503 1.00 50.21 83 ASP A CA 1
ATOM 644 C C . ASP A 1 83 ? -33.184 -14.460 40.424 1.00 48.98 83 ASP A C 1
ATOM 645 O O . ASP A 1 83 ? -33.656 -14.687 39.317 1.00 48.91 83 ASP A O 1
ATOM 650 N N . VAL A 1 84 ? -32.625 -13.292 40.752 1.00 47.46 84 VAL A N 1
ATOM 651 C CA . VAL A 1 84 ? -32.349 -12.246 39.755 1.00 46.50 84 VAL A CA 1
ATOM 652 C C . VAL A 1 84 ? -31.275 -12.714 38.752 1.00 45.71 84 VAL A C 1
ATOM 653 O O . VAL A 1 84 ? -31.488 -12.658 37.543 1.00 46.03 84 VAL A O 1
ATOM 657 N N . VAL A 1 85 ? -30.138 -13.178 39.269 1.00 44.56 85 VAL A N 1
ATOM 658 C CA . VAL A 1 85 ? -29.057 -13.777 38.478 1.00 43.61 85 VAL A CA 1
ATOM 659 C C . VAL A 1 85 ? -29.564 -14.922 37.608 1.00 43.63 85 VAL A C 1
ATOM 660 O O . VAL A 1 85 ? -29.230 -15.035 36.437 1.00 43.49 85 VAL A O 1
ATOM 664 N N . ARG A 1 86 ? -30.382 -15.780 38.196 1.00 43.85 86 ARG A N 1
ATOM 665 C CA . ARG A 1 86 ? -30.923 -16.924 37.493 1.00 43.77 86 ARG A CA 1
ATOM 666 C C . ARG A 1 86 ? -31.832 -16.472 36.358 1.00 43.07 86 ARG A C 1
ATOM 667 O O . ARG A 1 86 ? -31.876 -17.099 35.295 1.00 42.88 86 ARG A O 1
ATOM 675 N N . HIS A 1 87 ? -32.551 -15.371 36.576 1.00 42.33 87 HIS A N 1
ATOM 676 C CA . HIS A 1 87 ? -33.425 -14.839 35.527 1.00 41.55 87 HIS A CA 1
ATOM 677 C C . HIS A 1 87 ? -32.599 -14.336 34.340 1.00 40.93 87 HIS A C 1
ATOM 678 O O . HIS A 1 87 ? -32.879 -14.679 33.202 1.00 40.98 87 HIS A O 1
ATOM 685 N N . LYS A 1 88 ? -31.590 -13.519 34.629 1.00 40.53 88 LYS A N 1
ATOM 686 C CA . LYS A 1 88 ? -30.599 -13.092 33.646 1.00 40.40 88 LYS A CA 1
ATOM 687 C C . LYS A 1 88 ? -30.007 -14.246 32.841 1.00 40.06 88 LYS A C 1
ATOM 688 O O . LYS A 1 88 ? -29.853 -14.142 31.623 1.00 40.21 88 LYS A O 1
ATOM 694 N N . ILE A 1 89 ? -29.680 -15.348 33.515 1.00 39.99 89 ILE A N 1
ATOM 695 C CA . ILE A 1 89 ? -29.131 -16.514 32.832 1.00 39.92 89 ILE A CA 1
ATOM 696 C C . ILE A 1 89 ? -30.148 -17.092 31.855 1.00 40.74 89 ILE A C 1
ATOM 697 O O . ILE A 1 89 ? -29.801 -17.419 30.733 1.00 40.83 89 ILE A O 1
ATOM 702 N N . LYS A 1 90 ? -31.402 -17.200 32.283 1.00 41.79 90 LYS A N 1
ATOM 703 C CA . LYS A 1 90 ? -32.478 -17.717 31.439 1.00 42.98 90 LYS A CA 1
ATOM 704 C C . LYS A 1 90 ? -32.635 -16.882 30.173 1.00 42.90 90 LYS A C 1
ATOM 705 O O . LYS A 1 90 ? -32.734 -17.429 29.075 1.00 42.91 90 LYS A O 1
ATOM 711 N N . GLU A 1 91 ? -32.656 -15.559 30.334 1.00 43.16 91 GLU A N 1
ATOM 712 C CA . GLU A 1 91 ? -32.822 -14.652 29.205 1.00 43.49 91 GLU A CA 1
ATOM 713 C C . GLU A 1 91 ? -31.723 -14.797 28.157 1.00 43.23 91 GLU A C 1
ATOM 714 O O . GLU A 1 91 ? -32.019 -14.830 26.958 1.00 43.46 91 GLU A O 1
ATOM 720 N N . PHE A 1 92 ? -30.469 -14.869 28.609 1.00 42.56 92 PHE A N 1
ATOM 721 C CA . PHE A 1 92 ? -29.318 -14.998 27.720 1.00 41.79 92 PHE A CA 1
ATOM 722 C C . PHE A 1 92 ? -29.339 -16.337 26.997 1.00 43.06 92 PHE A C 1
ATOM 723 O O . PHE A 1 92 ? -28.995 -16.418 25.816 1.00 42.69 92 PHE A O 1
ATOM 731 N N . ALA A 1 93 ? -29.756 -17.370 27.729 1.00 44.55 93 ALA A N 1
ATOM 732 C CA . ALA A 1 93 ? -29.692 -18.752 27.295 1.00 46.60 93 ALA A CA 1
ATOM 733 C C . ALA A 1 93 ? -30.748 -19.103 26.272 1.00 48.16 93 ALA A C 1
ATOM 734 O O . ALA A 1 93 ? -30.558 -20.031 25.482 1.00 48.81 93 ALA A O 1
ATOM 736 N N . ARG A 1 94 ? -31.856 -18.368 26.265 1.00 50.05 94 ARG A N 1
ATOM 737 C CA . ARG A 1 94 ? -33.017 -18.815 25.501 1.00 51.39 94 ARG A CA 1
ATOM 738 C C . ARG A 1 94 ? -32.992 -18.478 24.004 1.00 51.37 94 ARG A C 1
ATOM 739 O O . ARG A 1 94 ? -33.780 -19.031 23.237 1.00 52.06 94 ARG A O 1
ATOM 747 N N . THR A 1 95 ? -32.085 -17.604 23.578 1.00 51.21 95 THR A N 1
ATOM 748 C CA . THR A 1 95 ? -31.823 -17.461 22.138 1.00 51.10 95 THR A CA 1
ATOM 749 C C . THR A 1 95 ? -30.722 -18.426 21.713 1.00 50.61 95 THR A C 1
ATOM 750 O O . THR A 1 95 ? -29.856 -18.785 22.519 1.00 51.06 95 THR A O 1
ATOM 754 N N . ALA A 1 96 ? -30.763 -18.853 20.452 1.00 49.68 96 ALA A N 1
ATOM 755 C CA . ALA A 1 96 ? -29.759 -19.748 19.898 1.00 48.61 96 ALA A CA 1
ATOM 756 C C . ALA A 1 96 ? -28.409 -19.042 19.857 1.00 48.22 96 ALA A C 1
ATOM 757 O O . ALA A 1 96 ? -28.364 -17.807 19.840 1.00 48.19 96 ALA A O 1
ATOM 759 N N . PRO A 1 97 ? -27.298 -19.811 19.871 1.00 47.51 97 PRO A N 1
ATOM 760 C CA . PRO A 1 97 ? -26.015 -19.159 19.618 1.00 47.03 97 PRO A CA 1
ATOM 761 C C . PRO A 1 97 ? -26.036 -18.426 18.272 1.00 47.02 97 PRO A C 1
ATOM 762 O O . PRO A 1 97 ? -26.700 -18.865 17.326 1.00 46.79 97 PRO A O 1
ATOM 766 N N . ILE A 1 98 ? -25.322 -17.309 18.209 1.00 46.32 98 ILE A N 1
ATOM 767 C CA . ILE A 1 98 ? -25.328 -16.433 17.049 1.00 46.11 98 ILE A CA 1
ATOM 768 C C . ILE A 1 98 ? -24.157 -16.819 16.152 1.00 45.63 98 ILE A C 1
ATOM 769 O O . ILE A 1 98 ? -23.126 -17.272 16.641 1.00 45.63 98 ILE A O 1
ATOM 774 N N . GLY A 1 99 ? -24.327 -16.686 14.837 1.00 45.40 99 GLY A N 1
ATOM 775 C CA . GLY A 1 99 ? -23.216 -16.878 13.890 1.00 44.72 99 GLY A CA 1
ATOM 776 C C . GLY A 1 99 ? -22.665 -18.291 13.806 1.00 44.56 99 GLY A C 1
ATOM 777 O O . GLY A 1 99 ? -21.518 -18.490 13.414 1.00 44.54 99 GLY A O 1
ATOM 778 N N . GLY A 1 100 ? -23.482 -19.275 14.173 1.00 44.36 100 GLY A N 1
ATOM 779 C CA . GLY A 1 100 ? -23.114 -20.692 14.032 1.00 44.14 100 GLY A CA 1
ATOM 780 C C . GLY A 1 100 ? -22.143 -21.248 15.069 1.00 43.72 100 GLY A C 1
ATOM 781 O O . GLY A 1 100 ? -21.647 -22.382 14.918 1.00 44.23 100 GLY A O 1
ATOM 782 N N . ALA A 1 101 ? -21.865 -20.461 16.114 1.00 42.17 101 ALA A N 1
ATOM 783 C CA . ALA A 1 101 ? -21.065 -20.917 17.257 1.00 40.64 101 ALA A CA 1
ATOM 784 C C . ALA A 1 101 ? -21.711 -22.146 17.898 1.00 39.58 101 ALA A C 1
ATOM 785 O O . ALA A 1 101 ? -22.937 -22.276 17.886 1.00 39.71 101 ALA A O 1
ATOM 787 N N . PRO A 1 102 ? -20.895 -23.063 18.456 1.00 38.60 102 PRO A N 1
ATOM 788 C CA . PRO A 1 102 ? -21.475 -24.297 19.024 1.00 37.38 102 PRO A CA 1
ATOM 789 C C . PRO A 1 102 ? -22.299 -24.093 20.289 1.00 36.14 102 PRO A C 1
ATOM 790 O O . PRO A 1 102 ? -23.210 -24.873 20.561 1.00 35.61 102 PRO A O 1
ATOM 794 N N . PHE A 1 103 ? -21.965 -23.065 21.065 1.00 34.49 103 PHE A N 1
ATOM 795 C CA . PHE A 1 103 ? -22.628 -22.800 22.338 1.00 33.39 103 PHE A CA 1
ATOM 796 C C . PHE A 1 103 ? -22.375 -21.345 22.714 1.00 32.76 103 PHE A C 1
ATOM 797 O O . PHE A 1 103 ? -21.611 -20.652 22.037 1.00 32.78 103 PHE A O 1
ATOM 805 N N . LYS A 1 104 ? -23.019 -20.900 23.788 1.00 31.70 104 LYS A N 1
ATOM 806 C CA . LYS A 1 104 ? -22.741 -19.609 24.393 1.00 31.23 104 LYS A CA 1
ATOM 807 C C . LYS A 1 104 ? -22.027 -19.836 25.714 1.00 30.01 104 LYS A C 1
ATOM 808 O O . LYS A 1 104 ? -22.166 -20.913 26.310 1.00 30.78 104 LYS A O 1
ATOM 814 N N . ILE A 1 105 ? -21.264 -18.838 26.160 1.00 27.90 105 ILE A N 1
ATOM 815 C CA . ILE A 1 105 ? -20.527 -18.912 27.424 1.00 25.87 105 ILE A CA 1
ATOM 816 C C . ILE A 1 105 ? -21.047 -17.890 28.428 1.00 25.98 105 ILE A C 1
ATOM 817 O O . ILE A 1 105 ? -21.197 -16.707 28.107 1.00 25.62 105 ILE A O 1
ATOM 822 N N . ILE A 1 106 ? -21.338 -18.362 29.628 1.00 25.16 106 ILE A N 1
ATOM 823 C CA . ILE A 1 106 ? -21.678 -17.500 30.743 1.00 26.26 106 ILE A CA 1
ATOM 824 C C . ILE A 1 106 ? -20.564 -17.531 31.791 1.00 25.87 106 ILE A C 1
ATOM 825 O O . ILE A 1 106 ? -20.252 -18.571 32.392 1.00 26.24 106 ILE A O 1
ATOM 830 N N . PHE A 1 107 ? -19.919 -16.393 31.964 1.00 25.12 107 PHE A N 1
ATOM 831 C CA . PHE A 1 107 ? -18.946 -16.255 33.025 1.00 24.45 107 PHE A CA 1
ATOM 832 C C . PHE A 1 107 ? -19.665 -15.717 34.274 1.00 25.34 107 PHE A C 1
ATOM 833 O O . PHE A 1 107 ? -20.323 -14.653 34.242 1.00 24.15 107 PHE A O 1
ATOM 841 N N . LEU A 1 108 ? -19.576 -16.475 35.363 1.00 25.59 108 LEU A N 1
ATOM 842 C CA . LEU A 1 108 ? -20.181 -16.070 36.631 1.00 26.26 108 LEU A CA 1
ATOM 843 C C . LEU A 1 108 ? -19.104 -15.773 37.649 1.00 26.79 108 LEU A C 1
ATOM 844 O O . LEU A 1 108 ? -18.441 -16.679 38.147 1.00 25.84 108 LEU A O 1
ATOM 849 N N . ASP A 1 109 ? -18.938 -14.498 37.966 1.00 27.17 109 ASP A N 1
ATOM 850 C CA . ASP A 1 109 ? -17.907 -14.080 38.897 1.00 28.34 109 ASP A CA 1
ATOM 851 C C . ASP A 1 109 ? -18.387 -14.260 40.340 1.00 28.67 109 ASP A C 1
ATOM 852 O O . ASP A 1 109 ? -19.580 -14.178 40.616 1.00 27.83 109 ASP A O 1
ATOM 857 N N . GLU A 1 110 ? -17.449 -14.497 41.248 1.00 30.20 110 GLU A N 1
ATOM 858 C CA . GLU A 1 110 ? -17.724 -14.600 42.691 1.00 32.48 110 GLU A CA 1
ATOM 859 C C . GLU A 1 110 ? -18.801 -15.619 43.034 1.00 31.84 110 GLU A C 1
ATOM 860 O O . GLU A 1 110 ? -19.636 -15.373 43.893 1.00 31.70 110 GLU A O 1
ATOM 866 N N . ALA A 1 111 ? -18.789 -16.760 42.360 1.00 31.59 111 ALA A N 1
ATOM 867 C CA . ALA A 1 111 ? -19.756 -17.809 42.638 1.00 32.59 111 ALA A CA 1
ATOM 868 C C . ALA A 1 111 ? -19.651 -18.371 44.073 1.00 33.40 111 ALA A C 1
ATOM 869 O O . ALA A 1 111 ? -20.623 -18.904 44.606 1.00 33.85 111 ALA A O 1
ATOM 871 N N . ASP A 1 112 ? -18.481 -18.249 44.690 1.00 34.39 112 ASP A N 1
ATOM 872 C CA . ASP A 1 112 ? -18.275 -18.755 46.053 1.00 36.01 112 ASP A CA 1
ATOM 873 C C . ASP A 1 112 ? -18.809 -17.843 47.164 1.00 37.09 112 ASP A C 1
ATOM 874 O O . ASP A 1 112 ? -18.739 -18.186 48.334 1.00 37.84 112 ASP A O 1
ATOM 879 N N . ALA A 1 113 ? -19.330 -16.680 46.799 1.00 38.56 113 ALA A N 1
ATOM 880 C CA . ALA A 1 113 ? -19.999 -15.792 47.758 1.00 40.08 113 ALA A CA 1
ATOM 881 C C . ALA A 1 113 ? -21.465 -16.205 47.917 1.00 40.92 113 ALA A C 1
ATOM 882 O O . ALA A 1 113 ? -22.193 -15.651 48.738 1.00 41.75 113 ALA A O 1
ATOM 884 N N . LEU A 1 114 ? -21.896 -17.179 47.128 1.00 41.77 114 LEU A N 1
ATOM 885 C CA . LEU A 1 114 ? -23.214 -17.755 47.295 1.00 42.67 114 LEU A CA 1
ATOM 886 C C . LEU A 1 114 ? -23.272 -18.707 48.481 1.00 44.05 114 LEU A C 1
ATOM 887 O O . LEU A 1 114 ? -22.358 -19.525 48.686 1.00 44.28 114 LEU A O 1
ATOM 892 N N . THR A 1 115 ? -24.362 -18.600 49.243 1.00 44.62 115 THR A N 1
ATOM 893 C CA . THR A 1 115 ? -24.737 -19.606 50.229 1.00 45.29 115 THR A CA 1
ATOM 894 C C . THR A 1 115 ? -24.890 -20.933 49.512 1.00 45.58 115 THR A C 1
ATOM 895 O O . THR A 1 115 ? -25.102 -20.956 48.306 1.00 45.74 115 THR A O 1
ATOM 899 N N . ALA A 1 116 ? -24.799 -22.034 50.255 1.00 46.61 116 ALA A N 1
ATOM 900 C CA . ALA A 1 116 ? -24.981 -23.377 49.693 1.00 47.20 116 ALA A CA 1
ATOM 901 C C . ALA A 1 116 ? -26.375 -23.576 49.085 1.00 47.66 116 ALA A C 1
ATOM 902 O O . ALA A 1 116 ? -26.568 -24.419 48.211 1.00 47.58 116 ALA A O 1
ATOM 904 N N . ASP A 1 117 ? -27.341 -22.795 49.555 1.00 48.53 117 ASP A N 1
ATOM 905 C CA . ASP A 1 117 ? -28.705 -22.864 49.032 1.00 49.58 117 ASP A CA 1
ATOM 906 C C . ASP A 1 117 ? -28.764 -22.288 47.612 1.00 49.07 117 ASP A C 1
ATOM 907 O O . ASP A 1 117 ? -29.209 -22.959 46.666 1.00 49.38 117 ASP A O 1
ATOM 912 N N . ALA A 1 118 ? -28.297 -21.046 47.489 1.00 48.53 118 ALA A N 1
ATOM 913 C CA . ALA A 1 118 ? -28.154 -20.370 46.202 1.00 47.74 118 ALA A CA 1
ATOM 914 C C . ALA A 1 118 ? -27.352 -21.209 45.219 1.00 47.45 118 ALA A C 1
ATOM 915 O O . ALA A 1 118 ? -27.718 -21.313 44.049 1.00 47.59 118 ALA A O 1
ATOM 917 N N . GLN A 1 119 ? -26.281 -21.835 45.697 1.00 46.67 119 GLN A N 1
ATOM 918 C CA . GLN A 1 119 ? -25.459 -22.678 44.840 1.00 46.08 119 GLN A CA 1
ATOM 919 C C . GLN A 1 119 ? -26.216 -23.865 44.284 1.00 46.65 119 GLN A C 1
ATOM 920 O O . GLN A 1 119 ? -25.976 -24.274 43.150 1.00 46.49 119 GLN A O 1
ATOM 926 N N . ALA A 1 120 ? -27.114 -24.434 45.086 1.00 47.21 120 ALA A N 1
ATOM 927 C CA . ALA A 1 120 ? -27.975 -25.513 44.610 1.00 47.74 120 ALA A CA 1
ATOM 928 C C . ALA A 1 120 ? -28.965 -24.969 43.585 1.00 48.05 120 ALA A C 1
ATOM 929 O O . ALA A 1 120 ? -29.180 -25.578 42.535 1.00 47.44 120 ALA A O 1
ATOM 931 N N . ALA A 1 121 ? -29.556 -23.817 43.901 1.00 49.10 121 ALA A N 1
ATOM 932 C CA . ALA A 1 121 ? -30.432 -23.112 42.966 1.00 50.46 121 ALA A CA 1
ATOM 933 C C . ALA A 1 121 ? -29.706 -22.921 41.633 1.00 51.65 121 ALA A C 1
ATOM 934 O O . ALA A 1 121 ? -30.136 -23.453 40.603 1.00 52.27 121 ALA A O 1
ATOM 936 N N . LEU A 1 122 ? -28.566 -22.228 41.679 1.00 52.43 122 LEU A N 1
ATOM 937 C CA . LEU A 1 122 ? -27.690 -22.059 40.524 1.00 52.94 122 LEU A CA 1
ATOM 938 C C . LEU A 1 122 ? -27.291 -23.360 39.832 1.00 53.74 122 LEU A C 1
ATOM 939 O O . LEU A 1 122 ? -27.137 -23.382 38.616 1.00 53.99 122 LEU A O 1
ATOM 944 N N . ARG A 1 123 ? -27.106 -24.444 40.576 1.00 55.04 123 ARG A N 1
ATOM 945 C CA . ARG A 1 123 ? -26.762 -25.703 39.915 1.00 56.44 123 ARG A CA 1
ATOM 946 C C . ARG A 1 123 ? -27.916 -26.261 39.071 1.00 57.18 123 ARG A C 1
ATOM 947 O O . ARG A 1 123 ? -27.684 -26.993 38.099 1.00 57.48 123 ARG A O 1
ATOM 955 N N . ARG A 1 124 ? -29.151 -25.920 39.436 1.00 58.06 124 ARG A N 1
ATOM 956 C CA . ARG A 1 124 ? -30.303 -26.318 38.620 1.00 59.26 124 ARG A CA 1
ATOM 957 C C . ARG A 1 124 ? -30.201 -25.645 37.263 1.00 59.64 124 ARG A C 1
ATOM 958 O O . ARG A 1 124 ? -30.034 -26.319 36.233 1.00 59.87 124 ARG A O 1
ATOM 966 N N . THR A 1 125 ? -30.256 -24.312 37.291 1.00 59.92 125 THR A N 1
ATOM 967 C CA . THR A 1 125 ? -30.143 -23.480 36.105 1.00 60.02 125 THR A CA 1
ATOM 968 C C . THR A 1 125 ? -28.976 -23.913 35.222 1.00 60.40 125 THR A C 1
ATOM 969 O O . THR A 1 125 ? -29.127 -24.033 34.011 1.00 60.60 125 THR A O 1
ATOM 973 N N . MET A 1 126 ? -27.829 -24.184 35.827 1.00 60.68 126 MET A N 1
ATOM 974 C CA . MET A 1 126 ? -26.691 -24.709 35.082 1.00 61.07 126 MET A CA 1
ATOM 975 C C . MET A 1 126 ? -27.012 -25.991 34.316 1.00 61.20 126 MET A C 1
ATOM 976 O O . MET A 1 126 ? -26.562 -26.163 33.177 1.00 61.28 126 MET A O 1
ATOM 981 N N . GLU A 1 127 ? -27.764 -26.896 34.950 1.00 61.36 127 GLU A N 1
ATOM 982 C CA . GLU A 1 127 ? -28.126 -28.184 34.329 1.00 61.21 127 GLU A CA 1
ATOM 983 C C . GLU A 1 127 ? -29.184 -27.999 33.248 1.00 60.26 127 GLU A C 1
ATOM 984 O O . GLU A 1 127 ? -29.086 -28.594 32.168 1.00 59.89 127 GLU A O 1
ATOM 990 N N . MET A 1 128 ? -30.175 -27.157 33.550 1.00 59.35 128 MET A N 1
ATOM 991 C CA . MET A 1 128 ? -31.223 -26.770 32.604 1.00 58.57 128 MET A CA 1
ATOM 992 C C . MET A 1 128 ? -30.682 -26.312 31.252 1.00 57.36 128 MET A C 1
ATOM 993 O O . MET A 1 128 ? -31.370 -26.447 30.244 1.00 57.45 128 MET A O 1
ATOM 998 N N . TYR A 1 129 ? -29.453 -25.794 31.218 1.00 55.66 129 TYR A N 1
ATOM 999 C CA . TYR A 1 129 ? -28.890 -25.254 29.973 1.00 54.12 129 TYR A CA 1
ATOM 1000 C C . TYR A 1 129 ? -27.570 -25.868 29.494 1.00 53.61 129 TYR A C 1
ATOM 1001 O O . TYR A 1 129 ? -26.891 -25.280 28.653 1.00 53.61 129 TYR A O 1
ATOM 1010 N N . SER A 1 130 ? -27.230 -27.057 29.989 1.00 53.02 130 SER A N 1
ATOM 1011 C CA . SER A 1 130 ? -25.918 -27.674 29.712 1.00 52.62 130 SER A CA 1
ATOM 1012 C C . SER A 1 130 ? -25.562 -27.937 28.246 1.00 51.81 130 SER A C 1
ATOM 1013 O O . SER A 1 130 ? -24.384 -28.044 27.910 1.00 52.13 130 SER A O 1
ATOM 1016 N N . LYS A 1 131 ? -26.549 -28.037 27.367 1.00 50.87 131 LYS A N 1
ATOM 1017 C CA . LYS A 1 131 ? -26.243 -28.354 25.972 1.00 49.97 131 LYS A CA 1
ATOM 1018 C C . LYS A 1 131 ? -25.904 -27.121 25.147 1.00 48.75 131 LYS A C 1
ATOM 1019 O O . LYS A 1 131 ? -25.020 -27.162 24.287 1.00 48.44 131 LYS A O 1
ATOM 1025 N N . SER A 1 132 ? -26.617 -26.032 25.426 1.00 46.97 132 SER A N 1
ATOM 1026 C CA . SER A 1 132 ? -26.556 -24.807 24.632 1.00 45.19 132 SER A CA 1
ATOM 1027 C C . SER A 1 132 ? -25.569 -23.808 25.205 1.00 43.49 132 SER A C 1
ATOM 1028 O O . SER A 1 132 ? -25.069 -22.938 24.479 1.00 43.90 132 SER A O 1
ATOM 1031 N N . CYS A 1 133 ? -25.323 -23.917 26.511 1.00 40.93 133 CYS A N 1
ATOM 1032 C CA . CYS A 1 133 ? -24.459 -22.985 27.227 1.00 38.86 133 CYS A CA 1
ATOM 1033 C C . CYS A 1 133 ? -23.335 -23.686 27.960 1.00 36.70 133 CYS A C 1
ATOM 1034 O O . CYS A 1 133 ? -23.473 -24.835 28.353 1.00 36.49 133 CYS A O 1
ATOM 1037 N N . ARG A 1 134 ? -22.222 -22.980 28.127 1.00 34.47 134 ARG A N 1
ATOM 1038 C CA . ARG A 1 134 ? -21.136 -23.414 29.010 1.00 32.90 134 ARG A CA 1
ATOM 1039 C C . ARG A 1 134 ? -20.928 -22.372 30.096 1.00 31.54 134 ARG A C 1
ATOM 1040 O O . ARG A 1 134 ? -20.906 -21.170 29.833 1.00 31.51 134 ARG A O 1
ATOM 1048 N N . PHE A 1 135 ? -20.784 -22.841 31.319 1.00 29.87 135 PHE A N 1
ATOM 1049 C CA . PHE A 1 135 ? -20.595 -21.960 32.455 1.00 28.75 135 PHE A CA 1
ATOM 1050 C C . PHE A 1 135 ? -19.158 -21.979 32.864 1.00 27.72 135 PHE A C 1
ATOM 1051 O O . PHE A 1 135 ? -18.539 -23.039 32.922 1.00 27.68 135 PHE A O 1
ATOM 1059 N N . ILE A 1 136 ? -18.625 -20.791 33.116 1.00 26.17 136 ILE A N 1
ATOM 1060 C CA . ILE A 1 136 ? -17.325 -20.651 33.730 1.00 24.99 136 ILE A CA 1
ATOM 1061 C C . ILE A 1 136 ? -17.618 -19.938 35.015 1.00 26.03 136 ILE A C 1
ATOM 1062 O O . ILE A 1 136 ? -18.056 -18.778 35.012 1.00 25.77 136 ILE A O 1
ATOM 1067 N N . LEU A 1 137 ? -17.388 -20.627 36.127 1.00 26.74 137 LEU A N 1
ATOM 1068 C CA . LEU A 1 137 ? -17.620 -20.023 37.415 1.00 27.53 137 LEU A CA 1
ATOM 1069 C C . LEU A 1 137 ? -16.299 -19.575 37.964 1.00 28.22 137 LEU A C 1
ATOM 1070 O O . LEU A 1 137 ? -15.303 -20.270 37.822 1.00 27.53 137 LEU A O 1
ATOM 1075 N N . SER A 1 138 ? -16.286 -18.397 38.583 1.00 29.26 138 SER A N 1
ATOM 1076 C CA . SER A 1 138 ? -15.078 -17.914 39.223 1.00 30.64 138 SER A CA 1
ATOM 1077 C C . SER A 1 138 ? -15.220 -17.924 40.722 1.00 31.05 138 SER A C 1
ATOM 1078 O O . SER A 1 138 ? -16.284 -17.623 41.247 1.00 32.75 138 SER A O 1
ATOM 1081 N N . CYS A 1 139 ? -14.155 -18.287 41.417 1.00 31.62 139 CYS A N 1
ATOM 1082 C CA . CYS A 1 139 ? -14.189 -18.368 42.878 1.00 31.79 139 CYS A CA 1
ATOM 1083 C C . CYS A 1 139 ? -12.790 -18.145 43.430 1.00 32.37 139 CYS A C 1
ATOM 1084 O O . CYS A 1 139 ? -11.811 -18.282 42.700 1.00 32.27 139 CYS A O 1
ATOM 1087 N N . ASN A 1 140 ? -12.691 -17.774 44.704 1.00 33.09 140 ASN A N 1
ATOM 1088 C CA . ASN A 1 140 ? -11.387 -17.674 45.345 1.00 34.09 140 ASN A CA 1
ATOM 1089 C C . ASN A 1 140 ? -10.935 -18.990 45.998 1.00 34.70 140 ASN A C 1
ATOM 1090 O O . ASN A 1 140 ? -9.744 -19.272 46.034 1.00 34.42 140 ASN A O 1
ATOM 1095 N N . TYR A 1 141 ? -11.873 -19.802 46.485 1.00 35.60 141 TYR A N 1
ATOM 1096 C CA . TYR A 1 141 ? -11.516 -21.114 47.052 1.00 37.19 141 TYR A CA 1
ATOM 1097 C C . TYR A 1 141 ? -12.441 -22.233 46.608 1.00 36.65 141 TYR A C 1
ATOM 1098 O O . TYR A 1 141 ? -13.645 -22.176 46.838 1.00 36.14 141 TYR A O 1
ATOM 1107 N N . VAL A 1 142 ? -11.855 -23.274 46.024 1.00 36.38 142 VAL A N 1
ATOM 1108 C CA . VAL A 1 142 ? -12.596 -24.479 45.605 1.00 36.01 142 VAL A CA 1
ATOM 1109 C C . VAL A 1 142 ? -13.485 -25.028 46.726 1.00 35.68 142 VAL A C 1
ATOM 1110 O O . VAL A 1 142 ? -14.619 -25.443 46.479 1.00 34.97 142 VAL A O 1
ATOM 1114 N N . SER A 1 143 ? -12.955 -25.022 47.950 1.00 35.77 143 SER A N 1
ATOM 1115 C CA . SER A 1 143 ? -13.617 -25.596 49.133 1.00 36.03 143 SER A CA 1
ATOM 1116 C C . SER A 1 143 ? -14.926 -24.892 49.442 1.00 35.86 143 SER A C 1
ATOM 1117 O O . SER A 1 143 ? -15.784 -25.433 50.147 1.00 35.67 143 SER A O 1
ATOM 1120 N N . ARG A 1 144 ? -15.066 -23.684 48.906 1.00 35.67 144 ARG A N 1
ATOM 1121 C CA . ARG A 1 144 ? -16.276 -22.879 49.087 1.00 35.75 144 ARG A CA 1
ATOM 1122 C C . ARG A 1 144 ? -17.378 -23.104 48.030 1.00 35.34 144 ARG A C 1
ATOM 1123 O O . ARG A 1 144 ? -18.456 -22.541 48.124 1.00 35.43 144 ARG A O 1
ATOM 1131 N N . ILE A 1 145 ? -17.102 -23.949 47.043 1.00 35.31 145 ILE A N 1
ATOM 1132 C CA . ILE A 1 145 ? -18.077 -24.350 46.036 1.00 35.40 145 ILE A CA 1
ATOM 1133 C C . ILE A 1 145 ? -18.611 -25.740 46.377 1.00 36.54 145 ILE A C 1
ATOM 1134 O O . ILE A 1 145 ? -17.835 -26.655 46.669 1.00 36.26 145 ILE A O 1
ATOM 1139 N N . ILE A 1 146 ? -19.928 -25.898 46.327 1.00 37.70 146 ILE A N 1
ATOM 1140 C CA . ILE A 1 146 ? -20.561 -27.173 46.656 1.00 39.20 146 ILE A CA 1
ATOM 1141 C C . ILE A 1 146 ? -20.119 -28.303 45.719 1.00 40.10 146 ILE A C 1
ATOM 1142 O O . ILE A 1 146 ? -19.870 -28.102 44.513 1.00 39.53 146 ILE A O 1
ATOM 1147 N N . GLU A 1 147 ? -20.020 -29.492 46.311 1.00 40.96 147 GLU A N 1
ATOM 1148 C CA . GLU A 1 147 ? -19.555 -30.694 45.638 1.00 42.25 147 GLU A CA 1
ATOM 1149 C C . GLU A 1 147 ? -20.282 -30.980 44.313 1.00 41.75 147 GLU A C 1
ATOM 1150 O O . GLU A 1 147 ? -19.622 -31.313 43.331 1.00 42.25 147 GLU A O 1
ATOM 1156 N N . PRO A 1 148 ? -21.633 -30.880 44.282 1.00 41.42 148 PRO A N 1
ATOM 1157 C CA . PRO A 1 148 ? -22.364 -31.061 43.024 1.00 41.47 148 PRO A CA 1
ATOM 1158 C C . PRO A 1 148 ? -21.909 -30.144 41.882 1.00 41.51 148 PRO A C 1
ATOM 1159 O O . PRO A 1 148 ? -22.063 -30.514 40.712 1.00 42.09 148 PRO A O 1
ATOM 1163 N N . ILE A 1 149 ? -21.375 -28.964 42.208 1.00 40.75 149 ILE A N 1
ATOM 1164 C CA . ILE A 1 149 ? -20.837 -28.061 41.183 1.00 39.55 149 ILE A CA 1
ATOM 1165 C C . ILE A 1 149 ? -19.402 -28.451 40.864 1.00 39.43 149 ILE A C 1
ATOM 1166 O O . ILE A 1 149 ? -19.038 -28.565 39.708 1.00 39.00 149 ILE A O 1
ATOM 1171 N N . GLN A 1 150 ? -18.593 -28.684 41.892 1.00 39.47 150 GLN A N 1
ATOM 1172 C CA . GLN A 1 150 ? -17.212 -29.119 41.688 1.00 39.79 150 GLN A CA 1
ATOM 1173 C C . GLN A 1 150 ? -17.062 -30.298 40.735 1.00 40.00 150 GLN A C 1
ATOM 1174 O O . GLN A 1 150 ? -16.141 -30.310 39.932 1.00 40.53 150 GLN A O 1
ATOM 1180 N N . SER A 1 151 ? -17.956 -31.286 40.823 1.00 40.30 151 SER A N 1
ATOM 1181 C CA . SER A 1 151 ? -17.825 -32.519 40.027 1.00 40.59 151 SER A CA 1
ATOM 11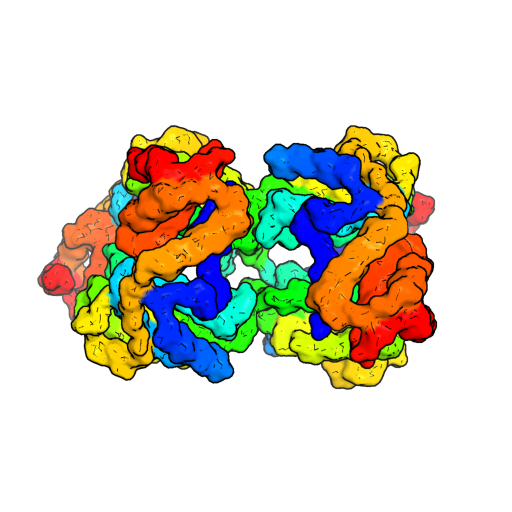82 C C . SER A 1 151 ? -18.406 -32.354 38.636 1.00 40.45 151 SER A C 1
ATOM 1183 O O . SER A 1 151 ? -18.160 -33.179 37.745 1.00 40.61 151 SER A O 1
ATOM 1186 N N . ARG A 1 152 ? -19.178 -31.288 38.449 1.00 39.78 152 ARG A N 1
ATOM 1187 C CA . ARG A 1 152 ? -19.795 -30.990 37.164 1.00 39.60 152 ARG A CA 1
ATOM 1188 C C . ARG A 1 152 ? -18.847 -30.205 36.266 1.00 38.03 152 ARG A C 1
ATOM 1189 O O . ARG A 1 152 ? -19.149 -29.987 35.078 1.00 37.94 152 ARG A O 1
ATOM 1197 N N . CYS A 1 153 ? -17.704 -29.802 36.834 1.00 36.12 153 CYS A N 1
ATOM 1198 C CA . CYS A 1 153 ? -16.757 -28.879 36.195 1.00 33.78 153 CYS A CA 1
ATOM 1199 C C . CYS A 1 153 ? -15.357 -29.437 36.072 1.00 33.25 153 CYS A C 1
ATOM 1200 O O . CYS A 1 153 ? -14.903 -30.124 36.970 1.00 34.10 153 CYS A O 1
ATOM 1203 N N . ALA A 1 154 ? -14.665 -29.100 34.985 1.00 31.74 154 ALA A N 1
ATOM 1204 C CA . ALA A 1 154 ? -13.208 -29.115 34.981 1.00 31.09 154 ALA A CA 1
ATOM 1205 C C . ALA A 1 154 ? -12.684 -27.972 35.854 1.00 30.26 154 ALA A C 1
ATOM 1206 O O . ALA A 1 154 ? -13.123 -26.834 35.712 1.00 30.11 154 ALA A O 1
ATOM 1208 N N . VAL A 1 155 ? -11.748 -28.287 36.748 1.00 29.35 155 VAL A N 1
ATOM 1209 C CA . VAL A 1 155 ? -11.190 -27.328 37.714 1.00 28.37 155 VAL A CA 1
ATOM 1210 C C . VAL A 1 155 ? -9.815 -26.795 37.281 1.00 28.60 155 VAL A C 1
ATOM 1211 O O . VAL A 1 155 ? -8.961 -27.565 36.774 1.00 28.93 155 VAL A O 1
ATOM 1215 N N . PHE A 1 156 ? -9.610 -25.486 37.489 1.00 26.81 156 PHE A N 1
ATOM 1216 C CA . PHE A 1 156 ? -8.376 -24.781 37.137 1.00 26.26 156 PHE A CA 1
ATOM 1217 C C . PHE A 1 156 ? -7.993 -23.861 38.281 1.00 26.15 156 PHE A C 1
ATOM 1218 O O . PHE A 1 156 ? -8.755 -22.963 38.638 1.00 25.74 156 PHE A O 1
ATOM 1226 N N . ARG A 1 157 ? -6.815 -24.095 38.854 1.00 25.77 157 ARG A N 1
ATOM 1227 C CA . ARG A 1 157 ? -6.358 -23.374 40.020 1.00 26.35 157 ARG A CA 1
ATOM 1228 C C . ARG A 1 157 ? -5.362 -22.303 39.606 1.00 25.90 157 ARG A C 1
ATOM 1229 O O . ARG A 1 157 ? -4.290 -22.598 39.121 1.00 26.00 157 ARG A O 1
ATOM 1237 N N . PHE A 1 158 ? -5.744 -21.049 39.766 1.00 25.61 158 PHE A N 1
ATOM 1238 C CA . PHE A 1 158 ? -4.871 -19.933 39.437 1.00 25.33 158 PHE A CA 1
ATOM 1239 C C . PHE A 1 158 ? -3.941 -19.627 40.603 1.00 25.75 158 PHE A C 1
ATOM 1240 O O . PHE A 1 158 ? -4.321 -19.765 41.761 1.00 24.63 158 PHE A O 1
ATOM 1248 N N . LYS A 1 159 ? -2.738 -19.170 40.273 1.00 26.54 159 LYS A N 1
ATOM 1249 C CA . LYS A 1 159 ? -1.693 -18.887 41.240 1.00 28.12 159 LYS A CA 1
ATOM 1250 C C . LYS A 1 159 ? -1.362 -17.400 41.257 1.00 28.26 159 LYS A C 1
ATOM 1251 O O . LYS A 1 159 ? -1.562 -16.715 40.250 1.00 28.16 159 LYS A O 1
ATOM 1257 N N . PRO A 1 160 ? -0.829 -16.897 42.389 1.00 27.90 160 PRO A N 1
ATOM 1258 C CA . PRO A 1 160 ? -0.303 -15.524 42.424 1.00 28.17 160 PRO A CA 1
ATOM 1259 C C . PRO A 1 160 ? 0.673 -15.271 41.263 1.00 27.78 160 PRO A C 1
ATOM 1260 O O . PRO A 1 160 ? 1.520 -16.117 40.986 1.00 26.71 160 PRO A O 1
ATOM 1264 N N . VAL A 1 161 ? 0.561 -14.135 40.576 1.00 27.27 161 VAL A N 1
ATOM 1265 C CA . VAL A 1 161 ? 1.536 -13.862 39.534 1.00 27.68 161 VAL A CA 1
ATOM 1266 C C . VAL A 1 161 ? 2.832 -13.265 40.089 1.00 28.08 161 VAL A C 1
ATOM 1267 O O . VAL A 1 161 ? 2.788 -12.280 40.848 1.00 28.69 161 VAL A O 1
ATOM 1271 N N . PRO A 1 162 ? 3.984 -13.869 39.720 1.00 27.76 162 PRO A N 1
ATOM 1272 C CA . PRO A 1 162 ? 5.305 -13.468 40.220 1.00 27.51 162 PRO A CA 1
ATOM 1273 C C . PRO A 1 162 ? 5.726 -12.088 39.737 1.00 27.54 162 PRO A C 1
ATOM 1274 O O . PRO A 1 162 ? 5.335 -11.658 38.655 1.00 27.24 162 PRO A O 1
ATOM 1278 N N . LYS A 1 163 ? 6.527 -11.404 40.549 1.00 27.08 163 LYS A N 1
ATOM 1279 C CA . LYS A 1 163 ? 6.978 -10.049 40.253 1.00 27.20 163 LYS A CA 1
ATOM 1280 C C . LYS A 1 163 ? 7.602 -9.950 38.860 1.00 26.93 163 LYS A C 1
ATOM 1281 O O . LYS A 1 163 ? 7.411 -8.965 38.150 1.00 26.56 163 LYS A O 1
ATOM 1287 N N . GLU A 1 164 ? 8.351 -10.981 38.482 1.00 27.66 164 GLU A N 1
ATOM 1288 C CA . GLU A 1 164 ? 9.051 -11.027 37.193 1.00 28.28 164 GLU A CA 1
ATOM 1289 C C . GLU A 1 164 ? 8.055 -10.985 36.072 1.00 27.28 164 GLU A C 1
ATOM 1290 O O . GLU A 1 164 ? 8.271 -10.302 35.100 1.00 27.90 164 GLU A O 1
ATOM 1296 N N . ALA A 1 165 ? 6.945 -11.697 36.233 1.00 26.69 165 ALA A N 1
ATOM 1297 C CA . ALA A 1 165 ? 5.936 -11.821 35.187 1.00 25.85 165 ALA A CA 1
ATOM 1298 C C . ALA A 1 165 ? 5.193 -10.495 35.010 1.00 25.98 165 ALA A C 1
ATOM 1299 O O . ALA A 1 165 ? 4.986 -10.027 33.896 1.00 25.48 165 ALA A O 1
ATOM 1301 N N . MET A 1 166 ? 4.835 -9.870 36.119 1.00 26.37 166 MET A N 1
ATOM 1302 C CA . MET A 1 166 ? 4.277 -8.538 36.067 1.00 27.05 166 MET A CA 1
ATOM 1303 C C . MET A 1 166 ? 5.228 -7.509 35.495 1.00 27.02 166 MET A C 1
ATOM 1304 O O . MET A 1 166 ? 4.821 -6.679 34.675 1.00 27.19 166 MET A O 1
ATOM 1309 N N . LYS A 1 167 ? 6.481 -7.546 35.933 1.00 27.29 167 LYS A N 1
ATOM 1310 C CA . LYS A 1 167 ? 7.486 -6.621 35.428 1.00 28.47 167 LYS A CA 1
ATOM 1311 C C . LYS A 1 167 ? 7.589 -6.693 33.904 1.00 27.81 167 LYS A C 1
ATOM 1312 O O . LYS A 1 167 ? 7.590 -5.672 33.227 1.00 26.71 167 LYS A O 1
ATOM 1318 N N . LYS A 1 168 ? 7.665 -7.909 33.371 1.00 27.48 168 LYS A N 1
ATOM 1319 C CA . LYS A 1 168 ? 7.932 -8.093 31.945 1.00 28.65 168 LYS A CA 1
ATOM 1320 C C . LYS A 1 168 ? 6.766 -7.562 31.129 1.00 28.26 168 LYS A C 1
ATOM 1321 O O . LYS A 1 168 ? 6.946 -6.946 30.079 1.00 28.55 168 LYS A O 1
ATOM 1327 N N . ARG A 1 169 ? 5.562 -7.774 31.640 1.00 28.20 169 ARG A N 1
ATOM 1328 C CA . ARG A 1 169 ? 4.352 -7.305 30.980 1.00 27.64 169 ARG A CA 1
ATOM 1329 C C . ARG A 1 169 ? 4.185 -5.790 31.013 1.00 27.59 169 ARG A C 1
ATOM 1330 O O . ARG A 1 169 ? 3.752 -5.183 30.037 1.00 27.51 169 ARG A O 1
ATOM 1338 N N . LEU A 1 170 ? 4.468 -5.178 32.154 1.00 27.52 170 LEU A N 1
ATOM 1339 C CA . LEU A 1 170 ? 4.363 -3.726 32.251 1.00 27.64 170 LEU A CA 1
ATOM 1340 C C . LEU A 1 170 ? 5.343 -3.092 31.276 1.00 27.97 170 LEU A C 1
ATOM 1341 O O . LEU A 1 170 ? 5.016 -2.101 30.622 1.00 28.54 170 LEU A O 1
ATOM 1346 N N . LEU A 1 171 ? 6.538 -3.680 31.173 1.00 27.91 171 LEU A N 1
ATOM 1347 C CA . LEU A 1 171 ? 7.551 -3.218 30.215 1.00 28.22 171 LEU A CA 1
ATOM 1348 C C . LEU A 1 171 ? 7.071 -3.265 28.768 1.00 28.13 171 LEU A C 1
ATOM 1349 O O . LEU A 1 171 ? 7.249 -2.297 28.023 1.00 27.61 171 LEU A O 1
ATOM 1354 N N . GLU A 1 172 ? 6.429 -4.368 28.385 1.00 28.18 172 GLU A N 1
ATOM 1355 C CA . GLU A 1 172 ? 5.857 -4.499 27.054 1.00 29.39 172 GLU A CA 1
ATOM 1356 C C . GLU A 1 172 ? 4.892 -3.369 26.777 1.00 29.08 172 GLU A C 1
ATOM 1357 O O . GLU A 1 172 ? 4.936 -2.785 25.718 1.00 29.70 172 GLU A O 1
ATOM 1363 N N . ILE A 1 173 ? 4.032 -3.066 27.743 1.00 29.52 173 ILE A N 1
ATOM 1364 C CA . ILE A 1 173 ? 3.023 -2.007 27.634 1.00 28.82 173 ILE A CA 1
ATOM 1365 C C . ILE A 1 173 ? 3.677 -0.621 27.502 1.00 30.11 173 ILE A C 1
ATOM 1366 O O . ILE A 1 173 ? 3.235 0.191 26.693 1.00 29.95 173 ILE A O 1
ATOM 1371 N N . CYS A 1 174 ? 4.730 -0.366 28.284 1.00 31.19 174 CYS A N 1
ATOM 1372 C CA . CYS A 1 174 ? 5.523 0.874 28.192 1.00 32.39 174 CYS A CA 1
ATOM 1373 C C . CYS A 1 174 ? 6.135 1.047 26.806 1.00 33.54 174 CYS A C 1
ATOM 1374 O O . CYS A 1 174 ? 6.095 2.133 26.230 1.00 33.08 174 CYS A O 1
ATOM 1377 N N . GLU A 1 175 ? 6.708 -0.033 26.283 1.00 35.35 175 GLU A N 1
ATOM 1378 C CA . GLU A 1 175 ? 7.268 -0.057 24.926 1.00 37.43 175 GLU A CA 1
ATOM 1379 C C . GLU A 1 175 ? 6.240 0.324 23.866 1.00 37.55 175 GLU A C 1
ATOM 1380 O O . GLU A 1 175 ? 6.492 1.187 23.027 1.00 37.91 175 GLU A O 1
ATOM 1386 N N . LYS A 1 176 ? 5.079 -0.325 23.927 1.00 37.47 176 LYS A N 1
ATOM 1387 C CA . LYS A 1 176 ? 3.964 -0.066 23.037 1.00 37.27 176 LYS A CA 1
ATOM 1388 C C . LYS A 1 176 ? 3.429 1.358 23.129 1.00 36.79 176 LYS A C 1
ATOM 1389 O O . LYS A 1 176 ? 2.991 1.908 22.132 1.00 37.04 176 LYS A O 1
ATOM 1395 N N . GLU A 1 177 ? 3.419 1.942 24.324 1.00 35.84 177 GLU A N 1
ATOM 1396 C CA . GLU A 1 177 ? 2.862 3.278 24.506 1.00 35.16 177 GLU A CA 1
ATOM 1397 C C . GLU A 1 177 ? 3.924 4.378 24.532 1.00 34.84 177 GLU A C 1
ATOM 1398 O O . GLU A 1 177 ? 3.609 5.551 24.692 1.00 34.30 177 GLU A O 1
ATOM 1404 N N . GLY A 1 178 ? 5.176 3.984 24.358 1.00 34.78 178 GLY A N 1
ATOM 1405 C CA . GLY A 1 178 ? 6.292 4.922 24.359 1.00 34.91 178 GLY A CA 1
ATOM 1406 C C . GLY A 1 178 ? 6.505 5.611 25.693 1.00 34.68 178 GLY A C 1
ATOM 1407 O O . GLY A 1 178 ? 6.918 6.780 25.734 1.00 34.96 178 GLY A O 1
ATOM 1408 N N . VAL A 1 179 ? 6.212 4.903 26.784 1.00 33.58 179 VAL A N 1
ATOM 1409 C CA . VAL A 1 179 ? 6.428 5.442 28.117 1.00 32.41 179 VAL A CA 1
ATOM 1410 C C . VAL A 1 179 ? 7.884 5.279 28.449 1.00 32.75 179 VAL A C 1
ATOM 1411 O O . VAL A 1 179 ? 8.454 4.212 28.216 1.00 32.09 179 VAL A O 1
ATOM 1415 N N . LYS A 1 180 ? 8.492 6.337 28.998 1.00 33.00 180 LYS A N 1
ATOM 1416 C CA . LYS A 1 180 ? 9.833 6.231 29.565 1.00 33.23 180 LYS A CA 1
ATOM 1417 C C . LYS A 1 180 ? 9.698 6.153 31.069 1.00 32.38 180 LYS A C 1
ATOM 1418 O O . LYS A 1 180 ? 9.118 7.039 31.687 1.00 32.04 180 LYS A O 1
ATOM 1424 N N . ILE A 1 181 ? 10.190 5.056 31.636 1.00 30.99 181 ILE A N 1
ATOM 1425 C CA . ILE A 1 181 ? 10.069 4.779 33.054 1.00 30.66 181 ILE A CA 1
ATOM 1426 C C . ILE A 1 181 ? 11.457 4.415 33.562 1.00 30.76 181 ILE A C 1
ATOM 1427 O O . ILE A 1 181 ? 12.201 3.681 32.890 1.00 31.08 181 ILE A O 1
ATOM 1432 N N . THR A 1 182 ? 11.839 4.932 34.722 1.00 30.14 182 THR A N 1
ATOM 1433 C CA . THR A 1 182 ? 13.132 4.553 35.250 1.00 30.54 182 THR A CA 1
ATOM 1434 C C . THR A 1 182 ? 13.043 3.192 35.900 1.00 30.90 182 THR A C 1
ATOM 1435 O O . THR A 1 182 ? 11.954 2.626 36.038 1.00 29.73 182 THR A O 1
ATOM 1439 N N . GLU A 1 183 ? 14.204 2.677 36.287 1.00 31.39 183 GLU A N 1
ATOM 1440 C CA . GLU A 1 183 ? 14.304 1.403 36.959 1.00 33.51 183 GLU A CA 1
ATOM 1441 C C . GLU A 1 183 ? 13.553 1.495 38.289 1.00 32.91 183 GLU A C 1
ATOM 1442 O O . GLU A 1 183 ? 12.768 0.608 38.626 1.00 32.90 183 GLU A O 1
ATOM 1448 N N . ASP A 1 184 ? 13.774 2.585 39.019 1.00 32.43 184 ASP A N 1
ATOM 1449 C CA . ASP A 1 184 ? 13.169 2.778 40.332 1.00 31.91 184 ASP A CA 1
ATOM 1450 C C . ASP A 1 184 ? 11.694 3.111 40.201 1.00 30.55 184 ASP A C 1
ATOM 1451 O O . ASP A 1 184 ? 10.900 2.800 41.092 1.00 30.61 184 ASP A O 1
ATOM 1456 N N . GLY A 1 185 ? 11.322 3.773 39.107 1.00 28.91 185 GLY A N 1
ATOM 1457 C CA . GLY A 1 185 ? 9.919 4.022 38.832 1.00 26.98 185 GLY A CA 1
ATOM 1458 C C . GLY A 1 185 ? 9.195 2.688 38.681 1.00 26.46 185 GLY A C 1
ATOM 1459 O O . GLY A 1 185 ? 8.098 2.509 39.195 1.00 25.60 185 GLY A O 1
ATOM 1460 N N . LEU A 1 186 ? 9.808 1.762 37.954 1.00 26.00 186 LEU A N 1
ATOM 1461 C CA . LEU A 1 186 ? 9.206 0.455 37.693 1.00 26.26 186 LEU A CA 1
ATOM 1462 C C . LEU A 1 186 ? 9.079 -0.333 39.016 1.00 25.90 186 LEU A C 1
ATOM 1463 O O . LEU A 1 186 ? 8.071 -1.000 39.245 1.00 25.56 186 LEU A O 1
ATOM 1468 N N . GLU A 1 187 ? 10.092 -0.226 39.878 1.00 26.16 187 GLU A N 1
ATOM 1469 C CA . GLU A 1 187 ? 10.058 -0.848 41.204 1.00 27.25 187 GLU A CA 1
ATOM 1470 C C . GLU A 1 187 ? 8.964 -0.282 42.098 1.00 26.32 187 GLU A C 1
ATOM 1471 O O . GLU A 1 187 ? 8.338 -1.013 42.866 1.00 25.85 187 GLU A O 1
ATOM 1477 N N . ALA A 1 188 ? 8.765 1.030 42.027 1.00 25.12 188 ALA A N 1
ATOM 1478 C CA . ALA A 1 188 ? 7.702 1.701 42.777 1.00 24.19 188 ALA A CA 1
ATOM 1479 C C . ALA A 1 188 ? 6.324 1.233 42.280 1.00 23.83 188 ALA A C 1
ATOM 1480 O O . ALA A 1 188 ? 5.446 0.929 43.068 1.00 23.09 188 ALA A O 1
ATOM 1482 N N . LEU A 1 189 ? 6.162 1.161 40.963 1.00 23.29 189 LEU A N 1
ATOM 1483 C CA . LEU A 1 189 ? 4.923 0.705 40.333 1.00 23.48 189 LEU A CA 1
ATOM 1484 C C . LEU A 1 189 ? 4.603 -0.743 40.768 1.00 23.14 189 LEU A C 1
ATOM 1485 O O . LEU A 1 189 ? 3.500 -1.035 41.194 1.00 22.75 189 LEU A O 1
ATOM 1490 N N . ILE A 1 190 ? 5.581 -1.633 40.668 1.00 23.20 190 ILE A N 1
ATOM 1491 C CA . ILE A 1 190 ? 5.417 -3.007 41.176 1.00 24.01 190 ILE A CA 1
ATOM 1492 C C . ILE A 1 190 ? 4.998 -3.058 42.671 1.00 23.68 190 ILE A C 1
ATOM 1493 O O . ILE A 1 190 ? 4.072 -3.786 43.040 1.00 23.90 190 ILE A O 1
ATOM 1498 N N . TYR A 1 191 ? 5.672 -2.272 43.507 1.00 22.54 191 TYR A N 1
ATOM 1499 C CA . TYR A 1 191 ? 5.336 -2.130 44.926 1.00 22.41 191 TYR A CA 1
ATOM 1500 C C . TYR A 1 191 ? 3.852 -1.849 45.174 1.00 22.56 191 TYR A C 1
ATOM 1501 O O . TYR A 1 191 ? 3.189 -2.590 45.894 1.00 21.79 191 TYR A O 1
ATOM 1510 N N . ILE A 1 192 ? 3.352 -0.815 44.503 1.00 22.81 192 ILE A N 1
ATOM 1511 C CA . ILE A 1 192 ? 1.978 -0.337 44.552 1.00 23.25 192 ILE A CA 1
ATOM 1512 C C . ILE A 1 192 ? 0.967 -1.360 44.040 1.00 22.87 192 ILE A C 1
ATOM 1513 O O . ILE A 1 192 ? -0.194 -1.415 44.500 1.00 22.08 192 ILE A O 1
ATOM 1518 N N . SER A 1 193 ? 1.398 -2.175 43.087 1.00 22.34 193 SER A N 1
ATOM 1519 C CA . SER A 1 193 ? 0.475 -3.112 42.454 1.00 22.44 193 SER A CA 1
ATOM 1520 C C . SER A 1 193 ? -0.175 -4.019 43.490 1.00 22.62 193 SER A C 1
ATOM 1521 O O . SER A 1 193 ? -1.365 -4.315 43.382 1.00 23.19 193 SER A O 1
ATOM 1524 N N . GLY A 1 194 ? 0.592 -4.458 44.486 1.00 22.65 194 GLY A N 1
ATOM 1525 C CA . GLY A 1 194 ? 0.109 -5.497 45.402 1.00 23.54 194 GLY A CA 1
ATOM 1526 C C . GLY A 1 194 ? -0.175 -6.831 44.712 1.00 24.47 194 GLY A C 1
ATOM 1527 O O . GLY A 1 194 ? -0.934 -7.659 45.224 1.00 23.84 194 GLY A O 1
ATOM 1528 N N . GLY A 1 195 ? 0.424 -7.040 43.545 1.00 24.98 195 GLY A N 1
ATOM 1529 C CA . GLY A 1 195 ? 0.224 -8.295 42.809 1.00 25.84 195 GLY A CA 1
ATOM 1530 C C . GLY A 1 195 ? -0.946 -8.179 41.846 1.00 26.91 195 GLY A C 1
ATOM 1531 O O . GLY A 1 195 ? -1.316 -9.166 41.180 1.00 26.29 195 GLY A O 1
ATOM 1532 N N . ASP A 1 196 ? -1.521 -6.976 41.760 1.00 26.49 196 ASP A N 1
ATOM 1533 C CA . ASP A 1 196 ? -2.736 -6.738 40.980 1.00 26.89 196 ASP A CA 1
ATOM 1534 C C . ASP A 1 196 ? -2.481 -5.962 39.661 1.00 26.55 196 ASP A C 1
ATOM 1535 O O . ASP A 1 196 ? -2.189 -4.749 39.687 1.00 25.24 196 ASP A O 1
ATOM 1540 N N . PHE A 1 197 ? -2.650 -6.645 38.519 1.00 25.28 197 PHE A N 1
ATOM 1541 C CA . PHE A 1 197 ? -2.365 -6.059 37.203 1.00 25.25 197 PHE A CA 1
ATOM 1542 C C . PHE A 1 197 ? -3.260 -4.852 36.912 1.00 25.13 197 PHE A C 1
ATOM 1543 O O . PHE A 1 197 ? -2.807 -3.891 36.332 1.00 25.66 197 PHE A O 1
ATOM 1551 N N . ARG A 1 198 ? -4.526 -4.914 37.303 1.00 24.43 198 ARG A N 1
ATOM 1552 C CA . ARG A 1 198 ? -5.469 -3.828 37.049 1.00 25.76 198 ARG A CA 1
ATOM 1553 C C . ARG A 1 198 ? -5.023 -2.527 37.729 1.00 25.00 198 ARG A C 1
ATOM 1554 O O . ARG A 1 198 ? -5.010 -1.475 37.094 1.00 25.29 198 ARG A O 1
ATOM 1562 N N . LYS A 1 199 ? -4.680 -2.622 39.009 1.00 24.31 199 LYS A N 1
ATOM 1563 C CA . LYS A 1 199 ? -4.131 -1.514 39.785 1.00 24.50 199 LYS A CA 1
ATOM 1564 C C . LYS A 1 199 ? -2.852 -0.960 39.160 1.00 24.59 199 LYS A C 1
ATOM 1565 O O . LYS A 1 199 ? -2.698 0.258 39.005 1.00 25.24 199 LYS A O 1
ATOM 1571 N N . ALA A 1 200 ? -1.940 -1.852 38.796 1.00 24.36 200 ALA A N 1
ATOM 1572 C CA . ALA A 1 200 ? -0.654 -1.457 38.215 1.00 24.90 200 ALA A CA 1
ATOM 1573 C C . ALA A 1 200 ? -0.807 -0.745 36.875 1.00 25.03 200 ALA A C 1
ATOM 1574 O O . ALA A 1 200 ? -0.185 0.290 36.664 1.00 25.34 200 ALA A O 1
ATOM 1576 N N . ILE A 1 201 ? -1.617 -1.304 35.967 1.00 25.09 201 ILE A N 1
ATOM 1577 C CA . ILE A 1 201 ? -1.815 -0.710 34.638 1.00 25.04 201 ILE A CA 1
ATOM 1578 C C . ILE A 1 201 ? -2.572 0.618 34.730 1.00 25.97 201 ILE A C 1
ATOM 1579 O O . ILE A 1 201 ? -2.280 1.564 33.972 1.00 26.10 201 ILE A O 1
ATOM 1584 N N . ASN A 1 202 ? -3.533 0.698 35.647 1.00 25.93 202 ASN A N 1
ATOM 1585 C CA . ASN A 1 202 ? -4.275 1.939 35.850 1.00 27.48 202 ASN A CA 1
ATOM 1586 C C . ASN A 1 202 ? -3.331 3.048 36.274 1.00 27.28 202 ASN A C 1
ATOM 1587 O O . ASN A 1 202 ? -3.369 4.160 35.731 1.00 27.28 202 ASN A O 1
ATOM 1592 N N . ALA A 1 203 ? -2.476 2.723 37.243 1.00 26.85 203 ALA A N 1
ATOM 1593 C CA . ALA A 1 203 ? -1.492 3.650 37.756 1.00 26.63 203 ALA A CA 1
ATOM 1594 C C . ALA A 1 203 ? -0.469 4.047 36.695 1.00 26.78 203 ALA A C 1
ATOM 1595 O O . ALA A 1 203 ? -0.014 5.194 36.674 1.00 26.96 203 ALA A O 1
ATOM 1597 N N . LEU A 1 204 ? -0.080 3.093 35.847 1.00 26.33 204 LEU A N 1
ATOM 1598 C CA . LEU A 1 204 ? 0.869 3.349 34.781 1.00 25.99 204 LEU A CA 1
ATOM 1599 C C . LEU A 1 204 ? 0.270 4.308 33.755 1.00 26.81 204 LEU A C 1
ATOM 1600 O O . LEU A 1 204 ? 0.950 5.203 33.268 1.00 26.65 204 LEU A O 1
ATOM 1605 N N . GLN A 1 205 ? -0.998 4.125 33.430 1.00 27.08 205 GLN A N 1
ATOM 1606 C CA . GLN A 1 205 ? -1.617 5.015 32.471 1.00 28.64 205 GLN A CA 1
ATOM 1607 C C . GLN A 1 205 ? -1.690 6.455 33.011 1.00 28.78 205 GLN A C 1
ATOM 1608 O O . GLN A 1 205 ? -1.420 7.400 32.285 1.00 28.10 205 GLN A O 1
ATOM 1614 N N . GLY A 1 206 ? -2.073 6.603 34.277 1.00 29.81 206 GLY A N 1
ATOM 1615 C CA . GLY A 1 206 ? -2.142 7.914 34.922 1.00 30.31 206 GLY A CA 1
ATOM 1616 C C . GLY A 1 206 ? -0.762 8.565 35.008 1.00 31.25 206 GLY A C 1
ATOM 1617 O O . GLY A 1 206 ? -0.629 9.771 34.806 1.00 31.69 206 GLY A O 1
ATOM 1618 N N . ALA A 1 207 ? 0.268 7.772 35.317 1.00 31.23 207 ALA A N 1
ATOM 1619 C CA . ALA A 1 207 ? 1.623 8.280 35.417 1.00 31.04 207 ALA A CA 1
ATOM 1620 C C . ALA A 1 207 ? 2.119 8.738 34.054 1.00 32.08 207 ALA A C 1
ATOM 1621 O O . ALA A 1 207 ? 2.863 9.709 33.961 1.00 31.85 207 ALA A O 1
ATOM 1623 N N . ALA A 1 208 ? 1.724 8.025 32.999 1.00 32.41 208 ALA A N 1
ATOM 1624 C CA . ALA A 1 208 ? 2.178 8.349 31.657 1.00 33.46 208 ALA A CA 1
ATOM 1625 C C . ALA A 1 208 ? 1.469 9.575 31.081 1.00 33.96 208 ALA A C 1
ATOM 1626 O O . ALA A 1 208 ? 2.019 10.237 30.219 1.00 34.19 208 ALA A O 1
ATOM 1628 N N . ALA A 1 209 ? 0.255 9.860 31.552 1.00 35.18 209 ALA A N 1
ATOM 1629 C CA . ALA A 1 209 ? -0.566 10.954 31.028 1.00 36.50 209 ALA A CA 1
ATOM 1630 C C . ALA A 1 209 ? 0.055 12.310 31.367 1.00 37.75 209 ALA A C 1
ATOM 1631 O O . ALA A 1 209 ? -0.204 13.315 30.690 1.00 38.45 209 ALA A O 1
ATOM 1633 N N . ILE A 1 210 ? 0.873 12.326 32.416 1.00 38.45 210 ILE A N 1
ATOM 1634 C CA . ILE A 1 210 ? 1.629 13.514 32.816 1.00 39.13 210 ILE A CA 1
ATOM 1635 C C . ILE A 1 210 ? 2.505 13.991 31.657 1.00 39.28 210 ILE A C 1
ATOM 1636 O O . ILE A 1 210 ? 2.734 15.195 31.495 1.00 40.34 210 ILE A O 1
ATOM 1641 N N . GLY A 1 211 ? 2.970 13.041 30.848 1.00 38.75 211 GLY A N 1
ATOM 1642 C CA . GLY A 1 211 ? 3.761 13.328 29.656 1.00 37.87 211 GLY A CA 1
ATOM 1643 C C . GLY A 1 211 ? 5.271 13.234 29.831 1.00 37.07 211 GLY A C 1
ATOM 1644 O O . GLY A 1 211 ? 6.011 13.463 28.882 1.00 37.36 211 GLY A O 1
ATOM 1645 N N . GLU A 1 212 ? 5.747 12.884 31.022 1.00 35.95 212 GLU A N 1
ATOM 1646 C CA . GLU A 1 212 ? 7.199 12.897 31.269 1.00 35.11 212 GLU A CA 1
ATOM 1647 C C . GLU A 1 212 ? 7.779 11.525 31.657 1.00 34.39 212 GLU A C 1
ATOM 1648 O O . GLU A 1 212 ? 7.043 10.533 31.776 1.00 34.37 212 GLU A O 1
ATOM 1654 N N . VAL A 1 213 ? 9.097 11.477 31.839 1.00 33.08 213 VAL A N 1
ATOM 1655 C CA . VAL A 1 213 ? 9.769 10.331 32.413 1.00 32.26 213 VAL A CA 1
ATOM 1656 C C . VAL A 1 213 ? 9.088 9.972 33.749 1.00 31.78 213 VAL A C 1
ATOM 1657 O O . VAL A 1 213 ? 8.909 10.819 34.627 1.00 31.39 213 VAL A O 1
ATOM 1661 N N . VAL A 1 214 ? 8.675 8.717 33.848 1.00 30.67 214 VAL A N 1
ATOM 1662 C CA . VAL A 1 214 ? 8.022 8.163 35.017 1.00 29.55 214 VAL A CA 1
ATOM 1663 C C . VAL A 1 214 ? 9.095 7.634 35.959 1.00 29.12 214 VAL A C 1
ATOM 1664 O O . VAL A 1 214 ? 9.899 6.794 35.568 1.00 29.37 214 VAL A O 1
ATOM 1668 N N . ASP A 1 215 ? 9.124 8.158 37.186 1.00 29.26 215 ASP A N 1
ATOM 1669 C CA . ASP A 1 215 ? 9.973 7.647 38.270 1.00 28.67 215 ASP A CA 1
ATOM 1670 C C . ASP A 1 215 ? 9.149 7.361 39.521 1.00 27.92 215 ASP A C 1
ATOM 1671 O O . ASP A 1 215 ? 7.929 7.389 39.463 1.00 27.09 215 ASP A O 1
ATOM 1676 N N . ALA A 1 216 ? 9.808 7.091 40.649 1.00 27.08 216 ALA A N 1
ATOM 1677 C CA . ALA A 1 216 ? 9.097 6.653 41.850 1.00 27.44 216 ALA A CA 1
ATOM 1678 C C . ALA A 1 216 ? 8.185 7.747 42.422 1.00 27.68 216 ALA A C 1
ATOM 1679 O O . ALA A 1 216 ? 7.096 7.470 42.891 1.00 27.58 216 ALA A O 1
ATOM 1681 N N . ASP A 1 217 ? 8.647 8.992 42.373 1.00 27.99 217 ASP A N 1
ATOM 1682 C CA . ASP A 1 217 ? 7.847 10.146 42.762 1.00 28.00 217 ASP A CA 1
ATOM 1683 C C . ASP A 1 217 ? 6.580 10.287 41.939 1.00 27.68 217 ASP A C 1
ATOM 1684 O O . ASP A 1 217 ? 5.507 10.591 42.482 1.00 27.83 217 ASP A O 1
ATOM 1689 N N . THR A 1 218 ? 6.683 10.093 40.630 1.00 27.34 218 THR A N 1
ATOM 1690 C CA . THR A 1 218 ? 5.474 10.149 39.808 1.00 27.20 218 THR A CA 1
ATOM 1691 C C . THR A 1 218 ? 4.458 9.038 40.183 1.00 27.00 218 THR A C 1
ATOM 1692 O O . THR A 1 218 ? 3.239 9.275 40.243 1.00 26.19 218 THR A O 1
ATOM 1696 N N . ILE A 1 219 ? 4.974 7.853 40.505 1.00 26.51 219 ILE A N 1
ATOM 1697 C CA . ILE A 1 219 ? 4.136 6.759 41.001 1.00 26.19 219 ILE A CA 1
ATOM 1698 C C . ILE A 1 219 ? 3.398 7.098 42.309 1.00 26.91 219 ILE A C 1
ATOM 1699 O O . ILE A 1 219 ? 2.188 6.893 42.413 1.00 26.29 219 ILE A O 1
ATOM 1704 N N . TYR A 1 220 ? 4.106 7.627 43.302 1.00 28.13 220 TYR A N 1
ATOM 1705 C CA . TYR A 1 220 ? 3.425 7.979 44.555 1.00 29.68 220 TYR A CA 1
ATOM 1706 C C . TYR A 1 220 ? 2.462 9.159 44.375 1.00 31.18 220 TYR A C 1
ATOM 1707 O O . TYR A 1 220 ? 1.443 9.236 45.061 1.00 31.35 220 TYR A O 1
ATOM 1716 N N . GLN A 1 221 ? 2.779 10.064 43.445 1.00 32.64 221 GLN A N 1
ATOM 1717 C CA . GLN A 1 221 ? 1.906 11.206 43.152 1.00 34.84 221 GLN A CA 1
ATOM 1718 C C . GLN A 1 221 ? 0.559 10.724 42.593 1.00 34.71 221 GLN A C 1
ATOM 1719 O O . GLN A 1 221 ? -0.503 11.146 43.051 1.00 34.87 221 GLN A O 1
ATOM 1725 N N . ILE A 1 222 ? 0.619 9.824 41.616 1.00 34.80 222 ILE A N 1
ATOM 1726 C CA . ILE A 1 222 ? -0.563 9.206 41.012 1.00 35.60 222 ILE A CA 1
ATOM 1727 C C . ILE A 1 222 ? -1.418 8.482 42.042 1.00 36.31 222 ILE A C 1
ATOM 1728 O O . ILE A 1 222 ? -2.641 8.552 42.050 1.00 35.66 222 ILE A O 1
ATOM 1733 N N . THR A 1 223 ? -0.718 7.812 42.932 1.00 37.76 223 THR A N 1
ATOM 1734 C CA . THR A 1 223 ? -1.278 6.924 43.892 1.00 39.26 223 THR A CA 1
ATOM 1735 C C . THR A 1 223 ? -1.874 7.674 45.099 1.00 40.51 223 THR A C 1
ATOM 1736 O O . THR A 1 223 ? -2.782 7.165 45.760 1.00 40.73 223 THR A O 1
ATOM 1740 N N . ALA A 1 224 ? -1.379 8.886 45.366 1.00 41.78 224 ALA A N 1
ATOM 1741 C CA . ALA A 1 224 ? -1.963 9.767 46.388 1.00 43.52 224 ALA A CA 1
ATOM 1742 C C . ALA A 1 224 ? -3.266 10.389 45.904 1.00 45.11 224 ALA A C 1
ATOM 1743 O O . ALA A 1 224 ? -4.074 10.877 46.699 1.00 46.10 224 ALA A O 1
ATOM 1745 N N . THR A 1 225 ? -3.459 10.372 44.590 1.00 46.74 225 THR A N 1
ATOM 1746 C CA . THR A 1 225 ? -4.622 10.989 43.962 1.00 48.00 225 THR A CA 1
ATOM 1747 C C . THR A 1 225 ? -5.581 9.933 43.425 1.00 48.81 225 THR A C 1
ATOM 1748 O O . THR A 1 225 ? -6.434 10.235 42.595 1.00 49.20 225 THR A O 1
ATOM 1752 N N . ALA A 1 226 ? -5.446 8.703 43.938 1.00 49.78 226 ALA A N 1
ATOM 1753 C CA . ALA A 1 226 ? -6.308 7.574 43.579 1.00 50.56 226 ALA A CA 1
ATOM 1754 C C . ALA A 1 226 ? -7.767 7.817 43.992 1.00 51.33 226 ALA A C 1
ATOM 1755 O O . ALA A 1 226 ? -8.658 7.957 43.143 1.00 52.05 226 ALA A O 1
ATOM 1757 N N . PHE B 1 4 ? -35.853 17.269 0.260 1.00 42.87 4 PHE B N 1
ATOM 1758 C CA . PHE B 1 4 ? -35.412 16.378 -0.866 1.00 42.87 4 PHE B CA 1
ATOM 1759 C C . PHE B 1 4 ? -36.007 14.981 -0.761 1.00 42.35 4 PHE B C 1
ATOM 1760 O O . PHE B 1 4 ? -35.847 14.299 0.254 1.00 42.62 4 PHE B O 1
ATOM 1768 N N . GLU B 1 5 ? -36.654 14.553 -1.837 1.00 41.26 5 GLU B N 1
ATOM 1769 C CA . GLU B 1 5 ? -37.364 13.288 -1.858 1.00 40.86 5 GLU B CA 1
ATOM 1770 C C . GLU B 1 5 ? -37.381 12.779 -3.304 1.00 38.34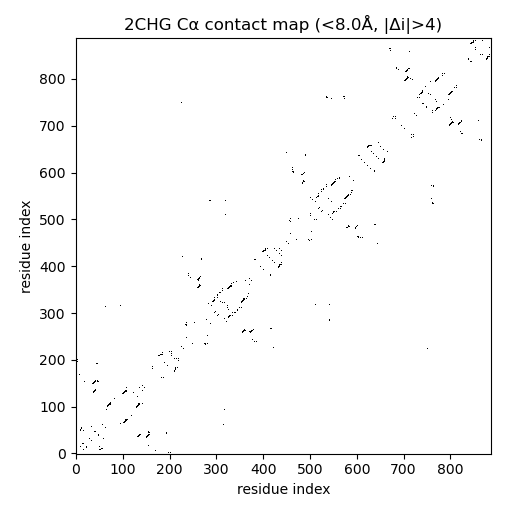 5 GLU B C 1
ATOM 1771 O O . GLU B 1 5 ? -37.487 13.586 -4.230 1.00 37.73 5 GLU B O 1
ATOM 1777 N N . ILE B 1 6 ? -37.255 11.469 -3.512 1.00 35.02 6 ILE B N 1
ATOM 1778 C CA . ILE B 1 6 ? -37.413 10.917 -4.860 1.00 31.88 6 ILE B CA 1
ATOM 1779 C C . ILE B 1 6 ? -38.463 9.836 -4.897 1.00 30.10 6 ILE B C 1
ATOM 1780 O O . ILE B 1 6 ? -38.441 8.914 -4.065 1.00 28.55 6 ILE B O 1
ATOM 1785 N N . TRP B 1 7 ? -39.405 9.953 -5.837 1.00 28.12 7 TRP B N 1
ATOM 1786 C CA . TRP B 1 7 ? -40.558 9.028 -5.865 1.00 26.78 7 TRP B CA 1
ATOM 1787 C C . TRP B 1 7 ? -40.143 7.616 -6.240 1.00 26.59 7 TRP B C 1
ATOM 1788 O O . TRP B 1 7 ? -40.795 6.657 -5.855 1.00 26.11 7 TRP B O 1
ATOM 1799 N N . VAL B 1 8 ? -39.044 7.502 -6.983 1.00 26.48 8 VAL B N 1
ATOM 1800 C CA . VAL B 1 8 ? -38.413 6.217 -7.273 1.00 26.87 8 VAL B CA 1
ATOM 1801 C C . VAL B 1 8 ? -38.176 5.438 -5.979 1.00 26.68 8 VAL B C 1
ATOM 1802 O O . VAL B 1 8 ? -38.325 4.220 -5.943 1.00 27.00 8 VAL B O 1
ATOM 1806 N N . GLU B 1 9 ? -37.865 6.146 -4.896 1.00 26.70 9 GLU B N 1
ATOM 1807 C CA . GLU B 1 9 ? -37.676 5.510 -3.594 1.00 26.36 9 GLU B CA 1
ATOM 1808 C C . GLU B 1 9 ? -38.917 5.553 -2.725 1.00 26.43 9 GLU B C 1
ATOM 1809 O O . GLU B 1 9 ? -39.250 4.581 -2.041 1.00 26.35 9 GLU B O 1
ATOM 1815 N N . LYS B 1 10 ? -39.609 6.684 -2.734 1.00 26.28 10 LYS B N 1
ATOM 1816 C CA . LYS B 1 10 ? -40.860 6.802 -1.997 1.00 26.56 10 LYS B CA 1
ATOM 1817 C C . LYS B 1 10 ? -41.838 5.690 -2.398 1.00 26.44 10 LYS B C 1
ATOM 1818 O O . LYS B 1 10 ? -42.531 5.123 -1.551 1.00 26.12 10 LYS B O 1
ATOM 1824 N N . TYR B 1 11 ? -41.908 5.396 -3.697 1.00 26.19 11 TYR B N 1
ATOM 1825 C CA . TYR B 1 11 ? -42.859 4.413 -4.207 1.00 26.42 11 TYR B CA 1
ATOM 1826 C C . TYR B 1 11 ? -42.159 3.118 -4.634 1.00 26.40 11 TYR B C 1
ATOM 1827 O O . TYR B 1 11 ? -42.590 2.416 -5.545 1.00 26.36 11 TYR B O 1
ATOM 1836 N N . ARG B 1 12 ? -41.067 2.819 -3.950 1.00 26.52 12 ARG B N 1
ATOM 1837 C CA . ARG B 1 12 ? -40.380 1.553 -4.113 1.00 26.68 12 ARG B CA 1
ATOM 1838 C C . ARG B 1 12 ? -41.210 0.452 -3.421 1.00 26.60 12 ARG B C 1
ATOM 1839 O O . ARG B 1 12 ? -41.652 0.648 -2.293 1.00 27.02 12 ARG B O 1
ATOM 1847 N N . PRO B 1 13 ? -41.386 -0.722 -4.067 1.00 27.26 13 PRO B N 1
ATOM 1848 C CA . PRO B 1 13 ? -42.032 -1.860 -3.375 1.00 26.96 13 PRO B CA 1
ATOM 1849 C C . PRO B 1 13 ? -41.380 -2.185 -2.017 1.00 27.83 13 PRO B C 1
ATOM 1850 O O . PRO B 1 13 ? -40.151 -2.319 -1.943 1.00 27.23 13 PRO B O 1
ATOM 1854 N N . ARG B 1 14 ? -42.210 -2.348 -0.983 1.00 28.77 14 ARG B N 1
ATOM 1855 C CA . ARG B 1 14 ? -41.786 -2.638 0.390 1.00 30.24 14 ARG B CA 1
ATOM 1856 C C . ARG B 1 14 ? -41.963 -4.114 0.745 1.00 29.79 14 ARG B C 1
ATOM 1857 O O . ARG B 1 14 ? -41.433 -4.596 1.738 1.00 29.40 14 ARG B O 1
ATOM 1865 N N . THR B 1 15 ? -42.733 -4.820 -0.073 1.00 29.39 15 THR B N 1
ATOM 1866 C CA . THR B 1 15 ? -43.026 -6.225 0.144 1.00 28.27 15 THR B CA 1
ATOM 1867 C C . THR B 1 15 ? -43.189 -6.829 -1.241 1.00 27.63 15 THR B C 1
ATOM 1868 O O . THR B 1 15 ? -43.398 -6.098 -2.201 1.00 26.54 15 THR B O 1
ATOM 1872 N N . LEU B 1 16 ? -43.045 -8.147 -1.367 1.00 26.74 16 LEU B N 1
ATOM 1873 C CA . LEU B 1 16 ? -43.054 -8.793 -2.680 1.00 26.51 16 LEU B CA 1
ATOM 1874 C C . LEU B 1 16 ? -44.355 -8.565 -3.514 1.00 26.97 16 LEU B C 1
ATOM 1875 O O . LEU B 1 16 ? -44.298 -8.455 -4.738 1.00 26.67 16 LEU B O 1
ATOM 1880 N N . ASP B 1 17 ? -45.518 -8.484 -2.868 1.00 28.14 17 ASP B N 1
ATOM 1881 C CA . ASP B 1 17 ? -46.784 -8.340 -3.595 1.00 28.91 17 ASP B CA 1
ATOM 1882 C C . ASP B 1 17 ? -46.856 -6.979 -4.300 1.00 28.87 17 ASP B C 1
ATOM 1883 O O . ASP B 1 17 ? -47.688 -6.792 -5.174 1.00 28.10 17 ASP B O 1
ATOM 1888 N N . GLU B 1 18 ? -45.981 -6.045 -3.906 1.00 28.16 18 GLU B N 1
ATOM 1889 C CA . GLU B 1 18 ? -45.934 -4.714 -4.517 1.00 27.52 18 GLU B CA 1
ATOM 1890 C C . GLU B 1 18 ? -45.107 -4.656 -5.792 1.00 27.36 18 GLU B C 1
ATOM 1891 O O . GLU B 1 18 ? -45.176 -3.677 -6.506 1.00 26.28 18 GLU B O 1
ATOM 1897 N N . VAL B 1 19 ? -44.310 -5.680 -6.094 1.00 27.21 19 VAL B N 1
ATOM 1898 C CA . VAL B 1 19 ? -43.679 -5.701 -7.404 1.00 26.81 19 VAL B CA 1
ATOM 1899 C C . VAL B 1 19 ? -44.655 -6.199 -8.452 1.00 28.18 19 VAL B C 1
ATOM 1900 O O . VAL B 1 19 ? -45.469 -7.080 -8.190 1.00 27.80 19 VAL B O 1
ATOM 1904 N N . VAL B 1 20 ? -44.533 -5.625 -9.646 1.00 28.68 20 VAL B N 1
ATOM 1905 C CA . VAL B 1 20 ? -45.544 -5.658 -10.675 1.00 28.55 20 VAL B CA 1
ATOM 1906 C C . VAL B 1 20 ? -44.972 -6.280 -11.957 1.00 27.91 20 VAL B C 1
ATOM 1907 O O . VAL B 1 20 ? -43.802 -6.114 -12.269 1.00 28.00 20 VAL B O 1
ATOM 1911 N N . GLY B 1 21 ? -45.791 -7.030 -12.673 1.00 28.46 21 GLY B N 1
ATOM 1912 C CA . GLY B 1 21 ? -45.435 -7.523 -13.999 1.00 29.03 21 GLY B CA 1
ATOM 1913 C C . GLY B 1 21 ? -44.465 -8.678 -13.973 1.00 29.97 21 GLY B C 1
ATOM 1914 O O . GLY B 1 21 ? -43.883 -9.020 -15.001 1.00 30.08 21 GLY B O 1
ATOM 1915 N N . GLN B 1 22 ? -44.299 -9.293 -12.804 1.00 30.40 22 GLN B N 1
ATOM 1916 C CA . GLN B 1 22 ? -43.397 -10.454 -12.657 1.00 31.75 22 GLN B CA 1
ATOM 1917 C C . GLN B 1 22 ? -44.037 -11.548 -11.794 1.00 33.12 22 GLN B C 1
ATOM 1918 O O . GLN B 1 22 ? -43.352 -12.143 -10.955 1.00 32.95 22 GLN B O 1
ATOM 1924 N N . ASP B 1 23 ? -45.331 -11.808 -11.995 1.00 34.73 23 ASP B N 1
ATOM 1925 C CA . ASP B 1 23 ? -46.097 -12.681 -11.088 1.00 36.80 23 ASP B CA 1
ATOM 1926 C C . ASP B 1 23 ? -45.541 -14.095 -10.922 1.00 36.90 23 ASP B C 1
ATOM 1927 O O . ASP B 1 23 ? -45.615 -14.650 -9.823 1.00 37.52 23 ASP B O 1
ATOM 1932 N N . GLU B 1 24 ? -44.980 -14.659 -11.993 1.00 36.87 24 GLU B N 1
ATOM 1933 C CA . GLU B 1 24 ? -44.369 -15.990 -11.945 1.00 37.40 24 GLU B CA 1
ATOM 1934 C C . GLU B 1 24 ? -43.278 -16.022 -10.889 1.00 36.47 24 GLU B C 1
ATOM 1935 O O . GLU B 1 24 ? -43.247 -16.910 -10.052 1.00 36.82 24 GLU B O 1
ATOM 1941 N N . VAL B 1 25 ? -42.388 -15.034 -10.962 1.00 35.82 25 VAL B N 1
ATOM 1942 C CA . VAL B 1 25 ? -41.235 -14.897 -10.084 1.00 34.21 25 VAL B CA 1
ATOM 1943 C C . VAL B 1 25 ? -41.716 -14.682 -8.661 1.00 34.19 25 VAL B C 1
ATOM 1944 O O . VAL B 1 25 ? -41.314 -15.391 -7.746 1.00 34.38 25 VAL B O 1
ATOM 1948 N N . ILE B 1 26 ? -42.590 -13.698 -8.489 1.00 34.06 26 ILE B N 1
ATOM 1949 C CA . ILE B 1 26 ? -43.062 -13.288 -7.184 1.00 33.54 26 ILE B CA 1
ATOM 1950 C C . ILE B 1 26 ? -43.736 -14.438 -6.430 1.00 34.41 26 ILE B C 1
ATOM 1951 O O . ILE B 1 26 ? -43.489 -14.614 -5.239 1.00 34.00 26 ILE B O 1
ATOM 1956 N N . GLN B 1 27 ? -44.564 -15.223 -7.122 1.00 34.60 27 GLN B N 1
ATOM 1957 C CA . GLN B 1 27 ? -45.278 -16.314 -6.472 1.00 35.52 27 GLN B CA 1
ATOM 1958 C C . GLN B 1 27 ? -44.308 -17.348 -5.919 1.00 35.00 27 GLN B C 1
ATOM 1959 O O . GLN B 1 27 ? -44.478 -17.816 -4.810 1.00 35.17 27 GLN B O 1
ATOM 1965 N N . ARG B 1 28 ? -43.294 -17.686 -6.700 1.00 34.93 28 ARG B N 1
ATOM 1966 C CA . ARG B 1 28 ? -42.260 -18.603 -6.259 1.00 35.35 28 ARG B CA 1
ATOM 1967 C C . ARG B 1 28 ? -41.445 -18.051 -5.086 1.00 35.41 28 ARG B C 1
ATOM 1968 O O . ARG B 1 28 ? -41.134 -18.778 -4.138 1.00 35.44 28 ARG B O 1
ATOM 1976 N N . LEU B 1 29 ? -41.120 -16.760 -5.156 1.00 34.62 29 LEU B N 1
ATOM 1977 C CA . LEU B 1 29 ? -40.346 -16.079 -4.121 1.00 34.46 29 LEU B CA 1
ATOM 1978 C C . LEU B 1 29 ? -41.078 -16.002 -2.794 1.00 34.74 29 LEU B C 1
ATOM 1979 O O . LEU B 1 29 ? -40.457 -16.074 -1.720 1.00 34.65 29 LEU B O 1
ATOM 1984 N N . LYS B 1 30 ? -42.391 -15.829 -2.862 1.00 35.55 30 LYS B N 1
ATOM 1985 C CA . LYS B 1 30 ? -43.222 -15.840 -1.668 1.00 36.73 30 LYS B CA 1
ATOM 1986 C C . LYS B 1 30 ? -43.221 -17.215 -0.988 1.00 37.14 30 LYS B C 1
ATOM 1987 O O . LYS B 1 30 ? -43.391 -17.310 0.224 1.00 37.30 30 LYS B O 1
ATOM 1993 N N . GLY B 1 31 ? -43.035 -18.275 -1.773 1.00 37.39 31 GLY B N 1
ATOM 1994 C CA . GLY B 1 31 ? -42.906 -19.624 -1.219 1.00 38.35 31 GLY B CA 1
ATOM 1995 C C . GLY B 1 31 ? -41.717 -19.715 -0.282 1.00 39.01 31 GLY B C 1
ATOM 1996 O O . GLY B 1 31 ? -41.790 -20.303 0.803 1.00 39.10 31 GLY B O 1
ATOM 1997 N N . TYR B 1 32 ? -40.619 -19.107 -0.705 1.00 39.55 32 TYR B N 1
ATOM 1998 C CA . TYR B 1 32 ? -39.397 -19.067 0.076 1.00 40.36 32 TYR B CA 1
ATOM 1999 C C . TYR B 1 32 ? -39.532 -18.286 1.375 1.00 40.38 32 TYR B C 1
ATOM 2000 O O . TYR B 1 32 ? -38.943 -18.673 2.373 1.00 40.62 32 TYR B O 1
ATOM 2009 N N . VAL B 1 33 ? -40.302 -17.202 1.376 1.00 41.01 33 VAL B N 1
ATOM 2010 C CA . VAL B 1 33 ? -40.501 -16.445 2.624 1.00 41.58 33 VAL B CA 1
ATOM 2011 C C . VAL B 1 33 ? -41.382 -17.149 3.633 1.00 42.44 33 VAL B C 1
ATOM 2012 O O . VAL B 1 33 ? -41.181 -17.002 4.838 1.00 42.13 33 VAL B O 1
ATOM 2016 N N . GLU B 1 34 ? -42.336 -17.935 3.142 1.00 43.65 34 GLU B N 1
ATOM 2017 C CA . GLU B 1 34 ? -43.107 -18.823 4.009 1.00 45.70 34 GLU B CA 1
ATOM 2018 C C . GLU B 1 34 ? -42.145 -19.743 4.763 1.00 45.22 34 GLU B C 1
ATOM 2019 O O . GLU B 1 34 ? -42.226 -19.877 5.989 1.00 45.52 34 GLU B O 1
ATOM 2025 N N . ARG B 1 35 ? -41.204 -20.319 4.020 1.00 45.34 35 ARG B N 1
ATOM 2026 C CA . ARG B 1 35 ? -40.213 -21.252 4.547 1.00 46.24 35 ARG B CA 1
ATOM 2027 C C . ARG B 1 35 ? -39.111 -20.569 5.369 1.00 45.20 35 ARG B C 1
ATOM 2028 O O . ARG B 1 35 ? -38.329 -21.246 6.030 1.00 45.60 35 ARG B O 1
ATOM 2036 N N . LYS B 1 36 ? -39.053 -19.234 5.323 1.00 44.14 36 LYS B N 1
ATOM 2037 C CA . LYS B 1 36 ? -38.046 -18.440 6.045 1.00 42.55 36 LYS B CA 1
ATOM 2038 C C . LYS B 1 36 ? -36.595 -18.700 5.595 1.00 41.31 36 LYS B C 1
ATOM 2039 O O . LYS B 1 36 ? -35.649 -18.440 6.337 1.00 41.40 36 LYS B O 1
ATOM 2045 N N . ASN B 1 37 ? -36.421 -19.190 4.374 1.00 39.40 37 ASN B N 1
ATOM 2046 C CA . ASN B 1 37 ? -35.103 -19.519 3.863 1.00 38.61 37 ASN B CA 1
ATOM 2047 C C . ASN B 1 37 ? -35.098 -19.440 2.345 1.00 37.22 37 ASN B C 1
ATOM 2048 O O . ASN B 1 37 ? -36.136 -19.650 1.720 1.00 37.21 37 ASN B O 1
ATOM 2053 N N . ILE B 1 38 ? -33.940 -19.118 1.764 1.00 35.71 38 ILE B N 1
ATOM 2054 C CA . ILE B 1 38 ? -33.745 -19.098 0.306 1.00 33.99 38 ILE B CA 1
ATOM 2055 C C . ILE B 1 38 ? -32.440 -19.761 -0.054 1.00 33.42 38 ILE B C 1
ATOM 2056 O O . ILE B 1 38 ? -31.517 -19.726 0.747 1.00 32.96 38 ILE B O 1
ATOM 2061 N N . PRO B 1 39 ? -32.341 -20.353 -1.265 1.00 32.95 39 PRO B N 1
ATOM 2062 C CA . PRO B 1 39 ? -31.024 -20.729 -1.778 1.00 33.02 39 PRO B CA 1
ATOM 2063 C C . PRO B 1 39 ? -30.319 -19.491 -2.351 1.00 33.08 39 PRO B C 1
ATOM 2064 O O . PRO B 1 39 ? -30.850 -18.389 -2.244 1.00 33.26 39 PRO B O 1
ATOM 2068 N N . HIS B 1 40 ? -29.145 -19.658 -2.950 1.00 32.45 40 HIS B N 1
ATOM 2069 C CA . HIS B 1 40 ? -28.620 -18.602 -3.798 1.00 32.86 40 HIS B CA 1
ATOM 2070 C C . HIS B 1 40 ? -29.548 -18.442 -5.015 1.00 32.64 40 HIS B C 1
ATOM 2071 O O . HIS B 1 40 ? -30.175 -19.417 -5.444 1.00 32.04 40 HIS B O 1
ATOM 2078 N N . LEU B 1 41 ? -29.644 -17.218 -5.538 1.00 31.90 41 LEU B N 1
ATOM 2079 C CA . LEU B 1 41 ? -30.642 -16.861 -6.547 1.00 32.19 41 LEU B CA 1
ATOM 2080 C C . LEU B 1 41 ? -29.995 -16.207 -7.753 1.00 32.48 41 LEU B C 1
ATOM 2081 O O . LEU B 1 41 ? -28.986 -15.515 -7.631 1.00 32.60 41 LEU B O 1
ATOM 2086 N N . LEU B 1 42 ? -30.571 -16.437 -8.932 1.00 32.80 42 LEU B N 1
ATOM 2087 C CA . LEU B 1 42 ? -30.112 -15.792 -10.151 1.00 33.08 42 LEU B CA 1
ATOM 2088 C C . LEU B 1 42 ? -31.329 -15.104 -10.756 1.00 32.79 42 LEU B C 1
ATOM 2089 O O . LEU B 1 42 ? -32.317 -15.756 -11.111 1.00 32.89 42 LEU B O 1
ATOM 2094 N N . PHE B 1 43 ? -31.254 -13.781 -10.834 1.00 32.22 43 PHE B N 1
ATOM 2095 C CA . PHE B 1 43 ? -32.307 -12.946 -11.372 1.00 31.65 43 PHE B CA 1
ATOM 2096 C C . PHE B 1 43 ? -31.844 -12.596 -12.745 1.00 32.11 43 PHE B C 1
ATOM 2097 O O . PHE B 1 43 ? -30.830 -11.934 -12.904 1.00 32.84 43 PHE B O 1
ATOM 2105 N N . SER B 1 44 ? -32.565 -13.076 -13.746 1.00 32.93 44 SER B N 1
ATOM 2106 C CA . SER B 1 44 ? -32.191 -12.890 -15.140 1.00 33.59 44 SER B CA 1
ATOM 2107 C C . SER B 1 44 ? -33.251 -12.069 -15.860 1.00 33.10 44 SER B C 1
ATOM 2108 O O . SER B 1 44 ? -34.432 -12.296 -15.656 1.00 33.34 44 SER B O 1
ATOM 2111 N N . GLY B 1 45 ? -32.839 -11.107 -16.690 1.00 33.47 45 GLY B N 1
ATOM 2112 C CA . GLY B 1 45 ? -33.807 -10.374 -17.533 1.00 32.56 45 GLY B CA 1
ATOM 2113 C C . GLY B 1 45 ? -33.390 -8.988 -17.987 1.00 32.67 45 GLY B C 1
ATOM 2114 O O . GLY B 1 45 ? -32.297 -8.517 -17.653 1.00 32.79 45 GLY B O 1
ATOM 2115 N N . PRO B 1 46 ? -34.261 -8.314 -18.754 1.00 32.49 46 PRO B N 1
ATOM 2116 C CA . PRO B 1 46 ? -33.880 -6.999 -19.242 1.00 32.81 46 PRO B CA 1
ATOM 2117 C C . PRO B 1 46 ? -33.712 -5.999 -18.099 1.00 33.00 46 PRO B C 1
ATOM 2118 O O . PRO B 1 46 ? -34.355 -6.135 -17.054 1.00 33.34 46 PRO B O 1
ATOM 2122 N N . PRO B 1 47 ? -32.820 -5.020 -18.285 1.00 33.35 47 PRO B N 1
ATOM 2123 C CA . PRO B 1 47 ? -32.630 -3.946 -17.327 1.00 33.04 47 PRO B CA 1
ATOM 2124 C C . PRO B 1 47 ? -33.922 -3.187 -17.008 1.00 32.53 47 PRO B C 1
ATOM 2125 O O . PRO B 1 47 ? -34.797 -3.054 -17.852 1.00 32.92 47 PRO B O 1
ATOM 2129 N N . GLY B 1 48 ? -34.051 -2.721 -15.776 1.00 31.90 48 GLY B N 1
ATOM 2130 C CA . GLY B 1 48 ? -35.180 -1.874 -15.392 1.00 30.31 48 GLY B CA 1
ATOM 2131 C C . GLY B 1 48 ? -36.505 -2.572 -15.186 1.00 29.32 48 GLY B C 1
ATOM 2132 O O . GLY B 1 48 ? -37.525 -1.897 -15.006 1.00 28.86 48 GLY B O 1
ATOM 2133 N N . THR B 1 49 ? -36.492 -3.912 -15.176 1.00 28.27 49 THR B N 1
ATOM 2134 C CA . THR B 1 49 ? -37.729 -4.726 -15.028 1.00 27.40 49 THR B CA 1
ATOM 2135 C C . THR B 1 49 ? -38.111 -4.999 -13.584 1.00 27.43 49 THR B C 1
ATOM 2136 O O . THR B 1 49 ? -39.226 -5.431 -13.298 1.00 28.31 49 THR B O 1
ATOM 2140 N N . GLY B 1 50 ? -37.184 -4.734 -12.671 1.00 27.30 50 GLY B N 1
ATOM 2141 C CA . GLY B 1 50 ? -37.465 -4.807 -11.248 1.00 25.73 50 GLY B CA 1
ATOM 2142 C C . GLY B 1 50 ? -36.663 -5.856 -10.496 1.00 25.46 50 GLY B C 1
ATOM 2143 O O . GLY B 1 50 ? -37.095 -6.300 -9.460 1.00 25.19 50 GLY B O 1
ATOM 2144 N N . LYS B 1 51 ? -35.490 -6.236 -11.002 1.00 24.84 51 LYS B N 1
ATOM 2145 C CA . LYS B 1 51 ? -34.651 -7.208 -10.309 1.00 24.36 51 LYS B CA 1
ATOM 2146 C C . LYS B 1 51 ? -34.142 -6.703 -8.947 1.00 24.88 51 LYS B C 1
ATOM 2147 O O . LYS B 1 51 ? -34.227 -7.425 -7.939 1.00 24.84 51 LYS B O 1
ATOM 2153 N N . THR B 1 52 ? -33.628 -5.464 -8.921 1.00 24.60 52 THR B N 1
ATOM 2154 C CA . THR B 1 52 ? -33.180 -4.828 -7.688 1.00 24.64 52 THR B CA 1
ATOM 2155 C C . THR B 1 52 ? -34.343 -4.633 -6.739 1.00 24.90 52 THR B C 1
ATOM 2156 O O . THR B 1 52 ? -34.238 -4.934 -5.544 1.00 25.50 52 THR B O 1
ATOM 2160 N N . ALA B 1 53 ? -35.454 -4.119 -7.262 1.00 25.03 53 ALA B N 1
ATOM 2161 C CA . ALA B 1 53 ? -36.664 -3.902 -6.437 1.00 24.49 53 ALA B CA 1
ATOM 2162 C C . ALA B 1 53 ? -37.123 -5.190 -5.775 1.00 24.60 53 ALA B C 1
ATOM 2163 O O . ALA B 1 53 ? -37.530 -5.193 -4.606 1.00 23.79 53 ALA B O 1
ATOM 2165 N N . THR B 1 54 ? -37.121 -6.287 -6.528 1.00 25.15 54 THR B N 1
ATOM 2166 C CA . THR B 1 54 ? -37.584 -7.518 -5.895 1.00 25.10 54 THR B CA 1
ATOM 2167 C C . THR B 1 54 ? -36.587 -8.093 -4.874 1.00 24.66 54 THR B C 1
ATOM 2168 O O . THR B 1 54 ? -36.997 -8.529 -3.838 1.00 25.26 54 THR B O 1
ATOM 2172 N N . ALA B 1 55 ? -35.291 -8.002 -5.132 1.00 24.68 55 ALA B N 1
ATOM 2173 C CA . ALA B 1 55 ? -34.276 -8.335 -4.122 1.00 24.63 55 ALA B CA 1
ATOM 2174 C C . ALA B 1 55 ? -34.519 -7.603 -2.785 1.00 24.78 55 ALA B C 1
ATOM 2175 O O . ALA B 1 55 ? -34.584 -8.214 -1.720 1.00 24.33 55 ALA B O 1
ATOM 2177 N N . ILE B 1 56 ? -34.706 -6.288 -2.856 1.00 25.38 56 ILE B N 1
ATOM 2178 C CA . ILE B 1 56 ? -35.000 -5.481 -1.679 1.00 25.33 56 ILE B CA 1
ATOM 2179 C C . ILE B 1 56 ? -36.308 -5.916 -1.005 1.00 25.67 56 ILE B C 1
ATOM 2180 O O . ILE B 1 56 ? -36.350 -6.053 0.212 1.00 26.61 56 ILE B O 1
ATOM 2185 N N . ALA B 1 57 ? -37.375 -6.113 -1.785 1.00 25.76 57 ALA B N 1
ATOM 2186 C CA . ALA B 1 57 ? -38.664 -6.533 -1.248 1.00 26.02 57 ALA B CA 1
ATOM 2187 C C . ALA B 1 57 ? -38.558 -7.890 -0.542 1.00 26.69 57 ALA B C 1
ATOM 2188 O O . ALA B 1 57 ? -39.222 -8.101 0.474 1.00 27.08 57 ALA B O 1
ATOM 2190 N N . LEU B 1 58 ? -37.744 -8.790 -1.112 1.00 26.10 58 LEU B N 1
ATOM 2191 C CA . LEU B 1 58 ? -37.492 -10.124 -0.578 1.00 26.62 58 LEU B CA 1
ATOM 2192 C C . LEU B 1 58 ? -36.760 -9.975 0.773 1.00 27.09 58 LEU B C 1
ATOM 2193 O O . LEU B 1 58 ? -37.186 -10.543 1.779 1.00 27.73 58 LEU B O 1
ATOM 2198 N N . ALA B 1 59 ? -35.678 -9.195 0.796 1.00 27.46 59 ALA B N 1
ATOM 2199 C CA . ALA B 1 59 ? -35.004 -8.841 2.058 1.00 28.04 59 ALA B CA 1
ATOM 2200 C C . ALA B 1 59 ? -35.962 -8.307 3.126 1.00 28.64 59 ALA B C 1
ATOM 2201 O O . ALA B 1 59 ? -35.905 -8.718 4.279 1.00 28.88 59 ALA B O 1
ATOM 2203 N N . ARG B 1 60 ? -36.832 -7.381 2.760 1.00 28.96 60 ARG B N 1
ATOM 2204 C CA . ARG B 1 60 ? -37.730 -6.804 3.745 1.00 29.84 60 ARG B CA 1
ATOM 2205 C C . ARG B 1 60 ? -38.750 -7.807 4.251 1.00 30.09 60 ARG B C 1
ATOM 2206 O O . ARG B 1 60 ? -39.134 -7.756 5.412 1.00 30.18 60 ARG B O 1
ATOM 2214 N N . ASP B 1 61 ? -39.203 -8.709 3.380 1.00 30.12 61 ASP B N 1
ATOM 2215 C CA . ASP B 1 61 ? -40.152 -9.747 3.789 1.00 30.27 61 ASP B CA 1
ATOM 2216 C C . ASP B 1 61 ? -39.488 -10.761 4.717 1.00 30.21 61 ASP B C 1
ATOM 2217 O O . ASP B 1 61 ? -40.071 -11.122 5.722 1.00 30.39 61 ASP B O 1
ATOM 2222 N N . LEU B 1 62 ? -38.268 -11.188 4.382 1.00 30.36 62 LEU B N 1
ATOM 2223 C CA . LEU B 1 62 ? -37.458 -12.085 5.231 1.00 30.54 62 LEU B CA 1
ATOM 2224 C C . LEU B 1 62 ? -36.998 -11.492 6.578 1.00 31.26 62 LEU B C 1
ATOM 2225 O O . LEU B 1 62 ? -36.996 -12.199 7.585 1.00 31.44 62 LEU B O 1
ATOM 2230 N N . PHE B 1 63 ? -36.631 -10.206 6.607 1.00 31.50 63 PHE B N 1
ATOM 2231 C CA . PHE B 1 63 ? -35.935 -9.620 7.778 1.00 31.65 63 PHE B CA 1
ATOM 2232 C C . PHE B 1 63 ? -36.727 -8.595 8.587 1.00 32.57 63 PHE B C 1
ATOM 2233 O O . PHE B 1 63 ? -36.316 -8.220 9.688 1.00 32.63 63 PHE B O 1
ATOM 2241 N N . GLY B 1 64 ? -37.853 -8.133 8.053 1.00 33.68 64 GLY B N 1
ATOM 2242 C CA . GLY B 1 64 ? -38.693 -7.171 8.766 1.00 34.60 64 GLY B CA 1
ATOM 2243 C C . GLY B 1 64 ? -37.898 -5.908 8.989 1.00 35.89 64 GLY B C 1
ATOM 2244 O O . GLY B 1 64 ? -37.199 -5.445 8.084 1.00 35.68 64 GLY B O 1
ATOM 2245 N N . GLU B 1 65 ? -37.964 -5.364 10.198 1.00 37.07 65 GLU B N 1
ATOM 2246 C CA . GLU B 1 65 ? -37.277 -4.101 10.476 1.00 38.72 65 GLU B CA 1
ATOM 2247 C C . GLU B 1 65 ? -35.774 -4.191 10.732 1.00 37.89 65 GLU B C 1
ATOM 2248 O O . GLU B 1 65 ? -35.119 -3.175 10.905 1.00 37.94 65 GLU B O 1
ATOM 2254 N N . ASN B 1 66 ? -35.231 -5.405 10.708 1.00 37.21 66 ASN B N 1
ATOM 2255 C CA . ASN B 1 66 ? -33.780 -5.593 10.634 1.00 36.59 66 ASN B CA 1
ATOM 2256 C C . ASN B 1 66 ? -33.221 -5.726 9.217 1.00 35.21 66 ASN B C 1
ATOM 2257 O O . ASN B 1 66 ? -32.102 -6.203 9.061 1.00 35.52 66 ASN B O 1
ATOM 2262 N N . TRP B 1 67 ? -33.975 -5.347 8.190 1.00 33.64 67 TRP B N 1
ATOM 2263 C CA . TRP B 1 67 ? -33.553 -5.641 6.809 1.00 32.66 67 TRP B CA 1
ATOM 2264 C C . TRP B 1 67 ? -32.284 -4.886 6.367 1.00 32.42 67 TRP B C 1
ATOM 2265 O O . TRP B 1 67 ? -31.441 -5.429 5.666 1.00 30.91 67 TRP B O 1
ATOM 2276 N N . ARG B 1 68 ? -32.154 -3.625 6.776 1.00 32.81 68 ARG B N 1
ATOM 2277 C CA . ARG B 1 68 ? -31.127 -2.760 6.214 1.00 33.55 68 ARG B CA 1
ATOM 2278 C C . ARG B 1 68 ? -29.735 -3.230 6.612 1.00 33.30 68 ARG B C 1
ATOM 2279 O O . ARG B 1 68 ? -28.796 -3.167 5.825 1.00 32.82 68 ARG B O 1
ATOM 2287 N N . ASP B 1 69 ? -29.623 -3.736 7.831 1.00 33.03 69 ASP B N 1
ATOM 2288 C CA . ASP B 1 69 ? -28.361 -4.206 8.360 1.00 33.62 69 ASP B CA 1
ATOM 2289 C C . ASP B 1 69 ? -27.984 -5.583 7.814 1.00 32.63 69 ASP B C 1
ATOM 2290 O O . ASP B 1 69 ? -26.826 -5.977 7.895 1.00 32.72 69 ASP B O 1
ATOM 2295 N N . ASN B 1 70 ? -28.952 -6.304 7.236 1.00 31.93 70 ASN B N 1
ATOM 2296 C CA . ASN B 1 70 ? -28.702 -7.667 6.735 1.00 30.74 70 ASN B CA 1
ATOM 2297 C C . ASN B 1 70 ? -28.733 -7.817 5.225 1.00 30.58 70 ASN B C 1
ATOM 2298 O O . ASN B 1 70 ? -28.784 -8.934 4.699 1.00 30.31 70 ASN B O 1
ATOM 2303 N N . PHE B 1 71 ? -28.691 -6.682 4.525 1.00 30.22 71 PHE B N 1
ATOM 2304 C CA . PHE B 1 71 ? -28.781 -6.667 3.074 1.00 29.08 71 PHE B CA 1
ATOM 2305 C C . PHE B 1 71 ? -27.813 -5.632 2.524 1.00 29.68 71 PHE B C 1
ATOM 2306 O O . PHE B 1 71 ? -27.755 -4.505 3.014 1.00 29.20 71 PHE B O 1
ATOM 2314 N N . ILE B 1 72 ? -27.080 -6.014 1.493 1.00 30.05 72 ILE B N 1
ATOM 2315 C CA . ILE B 1 72 ? -26.213 -5.073 0.808 1.00 31.56 72 ILE B CA 1
ATOM 2316 C C . ILE B 1 72 ? -26.303 -5.245 -0.709 1.00 31.87 72 ILE B C 1
ATOM 2317 O O . ILE B 1 72 ? -26.473 -6.362 -1.195 1.00 30.84 72 ILE B O 1
ATOM 2322 N N . GLU B 1 73 ? -26.201 -4.124 -1.432 1.00 33.10 73 GLU B N 1
ATOM 2323 C CA . GLU B 1 73 ? -26.116 -4.112 -2.886 1.00 35.01 73 GLU B CA 1
ATOM 2324 C C . GLU B 1 73 ? -24.701 -3.787 -3.328 1.00 36.21 73 GLU B C 1
ATOM 2325 O O . GLU B 1 73 ? -24.057 -2.894 -2.775 1.00 36.05 73 GLU B O 1
ATOM 2331 N N . MET B 1 74 ? -24.222 -4.507 -4.334 1.00 37.66 74 MET B N 1
ATOM 2332 C CA . MET B 1 74 ? -22.935 -4.218 -4.951 1.00 39.68 74 MET B CA 1
ATOM 2333 C C . MET B 1 74 ? -23.080 -4.387 -6.433 1.00 40.48 74 MET B C 1
ATOM 2334 O O . MET B 1 74 ? -23.907 -5.174 -6.899 1.00 40.15 74 MET B O 1
ATOM 2339 N N . ASN B 1 75 ? -22.274 -3.638 -7.174 1.00 41.85 75 ASN B N 1
ATOM 2340 C CA . ASN B 1 75 ? -22.146 -3.866 -8.598 1.00 43.14 75 ASN B CA 1
ATOM 2341 C C . ASN B 1 75 ? -20.952 -4.772 -8.819 1.00 43.61 75 ASN B C 1
ATOM 2342 O O . ASN B 1 75 ? -19.823 -4.402 -8.511 1.00 43.03 75 ASN B O 1
ATOM 2347 N N . ALA B 1 76 ? -21.231 -5.968 -9.333 1.00 45.00 76 ALA B N 1
ATOM 2348 C CA . ALA B 1 76 ? -20.227 -6.990 -9.574 1.00 46.68 76 ALA B CA 1
ATOM 2349 C C . ALA B 1 76 ? -19.177 -6.536 -10.570 1.00 48.05 76 ALA B C 1
ATOM 2350 O O . ALA B 1 76 ? -18.064 -7.051 -10.568 1.00 48.39 76 ALA B O 1
ATOM 2352 N N . SER B 1 77 ? -19.535 -5.585 -11.428 1.00 49.75 77 SER B N 1
ATOM 2353 C CA . SER B 1 77 ? -18.622 -5.123 -12.467 1.00 51.71 77 SER B CA 1
ATOM 2354 C C . SER B 1 77 ? -17.921 -3.821 -12.077 1.00 52.96 77 SER B C 1
ATOM 2355 O O . SER B 1 77 ? -17.860 -2.876 -12.869 1.00 53.56 77 SER B O 1
ATOM 2358 N N . ASP B 1 78 ? -17.405 -3.780 -10.854 1.00 54.45 78 ASP B N 1
ATOM 2359 C CA . ASP B 1 78 ? -16.555 -2.690 -10.401 1.00 56.10 78 ASP B CA 1
ATOM 2360 C C . ASP B 1 78 ? -15.238 -2.719 -11.173 1.00 57.11 78 ASP B C 1
ATOM 2361 O O . ASP B 1 78 ? -14.640 -3.786 -11.353 1.00 57.37 78 ASP B O 1
ATOM 2366 N N . GLU B 1 79 ? -14.785 -1.539 -11.600 1.00 58.27 79 GLU B N 1
ATOM 2367 C CA . GLU B 1 79 ? -13.605 -1.416 -12.458 1.00 59.14 79 GLU B CA 1
ATOM 2368 C C . GLU B 1 79 ? -12.303 -1.823 -11.781 1.00 59.07 79 GLU B C 1
ATOM 2369 O O . GLU B 1 79 ? -11.346 -2.217 -12.457 1.00 59.19 79 GLU B O 1
ATOM 2375 N N . ARG B 1 80 ? -12.276 -1.740 -10.451 1.00 58.96 80 ARG B N 1
ATOM 2376 C CA . ARG B 1 80 ? -11.139 -2.218 -9.664 1.00 58.68 80 ARG B CA 1
ATOM 2377 C C . ARG B 1 80 ? -10.935 -3.745 -9.766 1.00 57.98 80 ARG B C 1
ATOM 2378 O O . ARG B 1 80 ? -9.837 -4.256 -9.493 1.00 58.29 80 ARG B O 1
ATOM 2386 N N . GLY B 1 81 ? -11.985 -4.468 -10.146 1.00 56.65 81 GLY B N 1
ATOM 2387 C CA . GLY B 1 81 ? -11.856 -5.892 -10.446 1.00 55.05 81 GLY B CA 1
ATOM 2388 C C . GLY B 1 81 ? -12.484 -6.776 -9.399 1.00 53.82 81 GLY B C 1
ATOM 2389 O O . GLY B 1 81 ? -12.715 -6.334 -8.273 1.00 53.83 81 GLY B O 1
ATOM 2390 N N . ILE B 1 82 ? -12.742 -8.028 -9.779 1.00 52.41 82 ILE B N 1
ATOM 2391 C CA . ILE B 1 82 ? -13.421 -9.009 -8.926 1.00 51.40 82 ILE B CA 1
ATOM 2392 C C . ILE B 1 82 ? -12.796 -9.218 -7.528 1.00 50.69 82 ILE B C 1
ATOM 2393 O O . ILE B 1 82 ? -13.496 -9.594 -6.584 1.00 50.98 82 ILE B O 1
ATOM 2398 N N . ASP B 1 83 ? -11.497 -8.967 -7.392 1.00 49.49 83 ASP B N 1
ATOM 2399 C CA . ASP B 1 83 ? -10.847 -9.059 -6.087 1.00 48.52 83 ASP B CA 1
ATOM 2400 C C . ASP B 1 83 ? -11.366 -8.032 -5.073 1.00 47.02 83 ASP B C 1
ATOM 2401 O O . ASP B 1 83 ? -11.555 -8.354 -3.899 1.00 46.62 83 ASP B O 1
ATOM 2406 N N . VAL B 1 84 ? -11.600 -6.809 -5.534 1.00 45.03 84 VAL B N 1
ATOM 2407 C CA . VAL B 1 84 ? -12.118 -5.752 -4.669 1.00 43.91 84 VAL B CA 1
ATOM 2408 C C . VAL B 1 84 ? -13.555 -6.077 -4.230 1.00 42.91 84 VAL B C 1
ATOM 2409 O O . VAL B 1 84 ? -13.913 -5.903 -3.059 1.00 42.80 84 VAL B O 1
ATOM 2413 N N . VAL B 1 85 ? -14.361 -6.553 -5.175 1.00 41.36 85 VAL B N 1
ATOM 2414 C CA . VAL B 1 85 ? -15.729 -6.966 -4.905 1.00 40.60 85 VAL B CA 1
ATOM 2415 C C . VAL B 1 85 ? -15.715 -8.093 -3.877 1.00 40.53 85 VAL B C 1
ATOM 2416 O O . VAL B 1 85 ? -16.490 -8.097 -2.912 1.00 39.89 85 VAL B O 1
ATOM 2420 N N . ARG B 1 86 ? -14.796 -9.030 -4.095 1.00 40.85 86 ARG B N 1
ATOM 2421 C CA . ARG B 1 86 ? -14.592 -10.174 -3.228 1.00 40.63 86 ARG B CA 1
ATOM 2422 C C . ARG B 1 86 ? -14.186 -9.730 -1.827 1.00 40.19 86 ARG B C 1
ATOM 2423 O O . ARG B 1 86 ? -14.618 -10.315 -0.832 1.00 40.25 86 ARG B O 1
ATOM 2431 N N . HIS B 1 87 ? -13.358 -8.693 -1.750 1.00 39.20 87 HIS B N 1
ATOM 2432 C CA . HIS B 1 87 ? -13.005 -8.127 -0.467 1.00 38.91 87 HIS B CA 1
ATOM 2433 C C . HIS B 1 87 ? -14.209 -7.492 0.222 1.00 39.00 87 HIS B C 1
ATOM 2434 O O . HIS B 1 87 ? -14.397 -7.672 1.427 1.00 39.13 87 HIS B O 1
ATOM 2441 N N . LYS B 1 88 ? -15.016 -6.752 -0.535 1.00 38.71 88 LYS B N 1
ATOM 2442 C CA . LYS B 1 88 ? -16.199 -6.125 0.035 1.00 38.61 88 LYS B CA 1
ATOM 2443 C C . LYS B 1 88 ? -17.173 -7.170 0.570 1.00 38.36 88 LYS B C 1
ATOM 2444 O O . LYS B 1 88 ? -17.758 -6.968 1.629 1.00 38.27 88 LYS B O 1
ATOM 2450 N N . ILE B 1 89 ? -17.350 -8.272 -0.161 1.00 37.75 89 ILE B N 1
ATOM 2451 C CA . ILE B 1 89 ? -18.156 -9.389 0.324 1.00 37.86 89 ILE B CA 1
ATOM 2452 C C . ILE B 1 89 ? -17.608 -9.932 1.656 1.00 38.39 89 ILE B C 1
ATOM 2453 O O . ILE B 1 89 ? -18.333 -9.989 2.641 1.00 38.55 89 ILE B O 1
ATOM 2458 N N . LYS B 1 90 ? -16.326 -10.291 1.686 1.00 39.39 90 LYS B N 1
ATOM 2459 C CA . LYS B 1 90 ? -15.648 -10.733 2.918 1.00 40.18 90 LYS B CA 1
ATOM 2460 C C . LYS B 1 90 ? -15.883 -9.790 4.114 1.00 39.76 90 LYS B C 1
ATOM 2461 O O . LYS B 1 90 ? -16.209 -10.244 5.196 1.00 39.69 90 LYS B O 1
ATOM 2467 N N . GLU B 1 91 ? -15.732 -8.483 3.911 1.00 39.43 91 GLU B N 1
ATOM 2468 C CA . GLU B 1 91 ? -15.974 -7.516 4.977 1.00 39.47 91 GLU B CA 1
ATOM 2469 C C . GLU B 1 91 ? -17.422 -7.468 5.471 1.00 39.09 91 GLU B C 1
ATOM 2470 O O . GLU B 1 91 ? -17.682 -7.203 6.653 1.00 38.73 91 GLU B O 1
ATOM 2476 N N . PHE B 1 92 ? -18.367 -7.686 4.562 1.00 38.16 92 PHE B N 1
ATOM 2477 C CA . PHE B 1 92 ? -19.769 -7.625 4.925 1.00 37.69 92 PHE B CA 1
ATOM 2478 C C . PHE B 1 92 ? -20.130 -8.881 5.691 1.00 37.99 92 PHE B C 1
ATOM 2479 O O . PHE B 1 92 ? -20.930 -8.852 6.619 1.00 37.48 92 PHE B O 1
ATOM 2487 N N . ALA B 1 93 ? -19.523 -9.984 5.286 1.00 39.00 93 ALA B N 1
ATOM 2488 C CA . ALA B 1 93 ? -19.859 -11.290 5.824 1.00 40.86 93 ALA B CA 1
ATOM 2489 C C . ALA B 1 93 ? -19.104 -11.652 7.098 1.00 41.94 93 ALA B C 1
ATOM 2490 O O . ALA B 1 93 ? -19.364 -12.695 7.681 1.00 42.34 93 ALA B O 1
ATOM 2492 N N . ARG B 1 94 ? -18.185 -10.803 7.542 1.00 43.23 94 ARG B N 1
ATOM 2493 C CA . ARG B 1 94 ? -17.349 -11.170 8.694 1.00 44.78 94 ARG B CA 1
ATOM 2494 C C . ARG B 1 94 ? -17.995 -10.863 10.044 1.00 44.58 94 ARG B C 1
ATOM 2495 O O . ARG B 1 94 ? -17.455 -11.216 11.096 1.00 45.48 94 ARG B O 1
ATOM 2503 N N . THR B 1 95 ? -19.150 -10.208 10.011 1.00 43.83 95 THR B N 1
ATOM 2504 C CA . THR B 1 95 ? -19.986 -10.103 11.195 1.00 43.06 95 THR B CA 1
ATOM 2505 C C . THR B 1 95 ? -21.246 -10.958 11.044 1.00 41.69 95 THR B C 1
ATOM 2506 O O . THR B 1 95 ? -21.676 -11.276 9.917 1.00 41.30 95 THR B O 1
ATOM 2510 N N . ALA B 1 96 ? -21.802 -11.369 12.182 1.00 39.66 96 ALA B N 1
ATOM 2511 C CA . ALA B 1 96 ? -22.977 -12.228 12.212 1.00 38.02 96 ALA B CA 1
ATOM 2512 C C . ALA B 1 96 ? -24.202 -11.464 11.735 1.00 36.94 96 ALA B C 1
ATOM 2513 O O . ALA B 1 96 ? -24.235 -10.248 11.822 1.00 36.54 96 ALA B O 1
ATOM 2515 N N . PRO B 1 97 ? -25.208 -12.167 11.192 1.00 36.59 97 PRO B N 1
ATOM 2516 C CA . PRO B 1 97 ? -26.443 -11.430 10.920 1.00 36.03 97 PRO B CA 1
ATOM 2517 C C . PRO B 1 97 ? -26.874 -10.637 12.151 1.00 36.18 97 PRO B C 1
ATOM 2518 O O . PRO B 1 97 ? -26.491 -10.969 13.275 1.00 35.64 97 PRO B O 1
ATOM 2522 N N . ILE B 1 98 ? -27.636 -9.580 11.931 1.00 35.82 98 ILE B N 1
ATOM 2523 C CA . ILE B 1 98 ? -27.944 -8.645 12.994 1.00 36.41 98 ILE B CA 1
ATOM 2524 C C . ILE B 1 98 ? -29.375 -8.879 13.410 1.00 36.36 98 ILE B C 1
ATOM 2525 O O . ILE B 1 98 ? -30.212 -9.237 12.590 1.00 36.25 98 ILE B O 1
ATOM 2530 N N . GLY B 1 99 ? -29.635 -8.727 14.697 1.00 36.71 99 GLY B N 1
ATOM 2531 C CA . GLY B 1 99 ? -31.005 -8.738 15.224 1.00 37.49 99 GLY B CA 1
ATOM 2532 C C . GLY B 1 99 ? -31.756 -10.053 15.170 1.00 37.33 99 GLY B C 1
ATOM 2533 O O . GLY B 1 99 ? -32.969 -10.070 15.303 1.00 37.98 99 GLY B O 1
ATOM 2534 N N . GLY B 1 100 ? -31.044 -11.149 14.974 1.00 37.43 100 GLY B N 1
ATOM 2535 C CA . GLY B 1 100 ? -31.662 -12.466 14.970 1.00 37.90 100 GLY B CA 1
ATOM 2536 C C . GLY B 1 100 ? -31.988 -13.006 13.592 1.00 38.21 100 GLY B C 1
ATOM 2537 O O . GLY B 1 100 ? -32.640 -14.052 13.469 1.00 38.42 100 GLY B O 1
ATOM 2538 N N . ALA B 1 101 ? -31.550 -12.289 12.550 1.00 37.78 101 ALA B N 1
ATOM 2539 C CA . ALA B 1 101 ? -31.724 -12.746 11.178 1.00 36.88 101 ALA B CA 1
ATOM 2540 C C . ALA B 1 101 ? -30.976 -14.076 10.966 1.00 36.78 101 ALA B C 1
ATOM 2541 O O . ALA B 1 101 ? -29.901 -14.274 11.522 1.00 36.55 101 ALA B O 1
ATOM 2543 N N . PRO B 1 102 ? -31.561 -15.009 10.190 1.00 36.44 102 PRO B N 1
ATOM 2544 C CA . PRO B 1 102 ? -30.879 -16.294 9.993 1.00 36.01 102 PRO B CA 1
ATOM 2545 C C . PRO B 1 102 ? -29.638 -16.199 9.120 1.00 35.60 102 PRO B C 1
ATOM 2546 O O . PRO B 1 102 ? -28.740 -17.037 9.246 1.00 36.08 102 PRO B O 1
ATOM 2550 N N . PHE B 1 103 ? -29.576 -15.182 8.258 1.00 34.55 103 PHE B N 1
ATOM 2551 C CA . PHE B 1 103 ? -28.446 -14.988 7.355 1.00 33.71 103 PHE B CA 1
ATOM 2552 C C . PHE B 1 103 ? -28.441 -13.545 6.847 1.00 33.21 103 PHE B C 1
ATOM 2553 O O . PHE B 1 103 ? -29.337 -12.768 7.167 1.00 33.25 103 PHE B O 1
ATOM 2561 N N . LYS B 1 104 ? -27.427 -13.201 6.058 1.00 32.81 104 LYS B N 1
ATOM 2562 C CA . LYS B 1 104 ? -27.332 -11.897 5.395 1.00 32.45 104 LYS B CA 1
ATOM 2563 C C . LYS B 1 104 ? -27.496 -12.131 3.896 1.00 31.40 104 LYS B C 1
ATOM 2564 O O . LYS B 1 104 ? -27.166 -13.216 3.405 1.00 31.05 104 LYS B O 1
ATOM 2570 N N . ILE B 1 105 ? -28.026 -11.137 3.183 1.00 29.63 105 ILE B N 1
ATOM 2571 C CA . ILE B 1 105 ? -28.185 -11.227 1.718 1.00 28.94 105 ILE B CA 1
ATOM 2572 C C . ILE B 1 105 ? -27.247 -10.255 1.014 1.00 29.16 105 ILE B C 1
ATOM 2573 O O . ILE B 1 105 ? -27.149 -9.076 1.397 1.00 28.37 105 ILE B O 1
ATOM 2578 N N . ILE B 1 106 ? -26.550 -10.768 0.004 1.00 28.79 106 ILE B N 1
ATOM 2579 C CA . ILE B 1 106 ? -25.728 -9.948 -0.873 1.00 29.17 106 ILE B CA 1
ATOM 2580 C C . ILE B 1 106 ? -26.315 -9.933 -2.292 1.00 29.22 106 ILE B C 1
ATOM 2581 O O . ILE B 1 106 ? -26.431 -10.986 -2.946 1.00 28.26 106 ILE B O 1
ATOM 2586 N N . PHE B 1 107 ? -26.691 -8.738 -2.755 1.00 28.89 107 PHE B N 1
ATOM 2587 C CA . PHE B 1 107 ? -27.165 -8.558 -4.125 1.00 29.44 107 PHE B CA 1
ATOM 2588 C C . PHE B 1 107 ? -26.032 -8.056 -5.014 1.00 30.03 107 PHE B C 1
ATOM 2589 O O . PHE B 1 107 ? -25.498 -6.968 -4.786 1.00 30.04 107 PHE B O 1
ATOM 2597 N N . LEU B 1 108 ? -25.628 -8.858 -5.997 1.00 30.79 108 LEU B N 1
ATOM 2598 C CA . LEU B 1 108 ? -24.600 -8.423 -6.942 1.00 32.27 108 LEU B CA 1
ATOM 2599 C C . LEU B 1 108 ? -25.195 -8.177 -8.294 1.00 32.65 108 LEU B C 1
ATOM 2600 O O . LEU B 1 108 ? -25.539 -9.115 -9.009 1.00 31.73 108 LEU B O 1
ATOM 2605 N N . ASP B 1 109 ? -25.280 -6.901 -8.643 1.00 33.85 109 ASP B N 1
ATOM 2606 C CA . ASP B 1 109 ? -25.854 -6.462 -9.900 1.00 34.69 109 ASP B CA 1
ATOM 2607 C C . ASP B 1 109 ? -24.837 -6.651 -11.026 1.00 35.66 109 ASP B C 1
ATOM 2608 O O . ASP B 1 109 ? -23.631 -6.537 -10.805 1.00 35.09 109 ASP B O 1
ATOM 2613 N N . GLU B 1 110 ? -25.335 -6.944 -12.227 1.00 37.12 110 GLU B N 1
ATOM 2614 C CA . GLU B 1 110 ? -24.498 -7.105 -13.427 1.00 38.68 110 GLU B CA 1
ATOM 2615 C C . GLU B 1 110 ? -23.414 -8.170 -13.260 1.00 38.81 110 GLU B C 1
ATOM 2616 O O . GLU B 1 110 ? -22.260 -7.953 -13.602 1.00 38.83 110 GLU B O 1
ATOM 2622 N N . ALA B 1 111 ? -23.791 -9.325 -12.735 1.00 39.27 111 ALA B N 1
ATOM 2623 C CA . ALA B 1 111 ? -22.822 -10.384 -12.537 1.00 40.17 111 ALA B CA 1
ATOM 2624 C C . ALA B 1 111 ? -22.309 -10.895 -13.883 1.00 41.13 111 ALA B C 1
ATOM 2625 O O . ALA B 1 111 ? -21.177 -11.350 -13.981 1.00 41.76 111 ALA B O 1
ATOM 2627 N N . ASP B 1 112 ? -23.128 -10.786 -14.925 1.00 42.21 112 ASP B N 1
ATOM 2628 C CA . ASP B 1 112 ? -22.739 -11.262 -16.253 1.00 43.52 112 ASP B CA 1
ATOM 2629 C C . ASP B 1 112 ? -21.744 -10.364 -16.999 1.00 44.37 112 ASP B C 1
ATOM 2630 O O . ASP B 1 112 ? -21.322 -10.685 -18.108 1.00 44.95 112 ASP B O 1
ATOM 2635 N N . ALA B 1 113 ? -21.358 -9.246 -16.391 1.00 45.30 113 ALA B N 1
ATOM 2636 C CA . ALA B 1 113 ? -20.313 -8.402 -16.954 1.00 46.17 113 ALA B CA 1
ATOM 2637 C C . ALA B 1 113 ? -18.927 -8.939 -16.596 1.00 46.96 113 ALA B C 1
ATOM 2638 O O . ALA B 1 113 ? -17.918 -8.488 -17.138 1.00 47.16 113 ALA B O 1
ATOM 2640 N N . LEU B 1 114 ? -18.886 -9.919 -15.696 1.00 47.98 114 LEU B N 1
ATOM 2641 C CA . LEU B 1 114 ? -17.637 -10.563 -15.312 1.00 49.06 114 LEU B CA 1
ATOM 2642 C C . LEU B 1 114 ? -17.168 -11.567 -16.359 1.00 50.09 114 LEU B C 1
ATOM 2643 O O . LEU B 1 114 ? -17.986 -12.203 -17.038 1.00 50.42 114 LEU B O 1
ATOM 2648 N N . THR B 1 115 ? -15.847 -11.707 -16.473 1.00 51.31 115 THR B N 1
ATOM 2649 C CA . THR B 1 115 ? -15.226 -12.729 -17.319 1.00 52.58 115 THR B CA 1
ATOM 2650 C C . THR B 1 115 ? -15.425 -14.081 -16.661 1.00 52.88 115 THR B C 1
ATOM 2651 O O . THR B 1 115 ? -15.670 -14.144 -15.4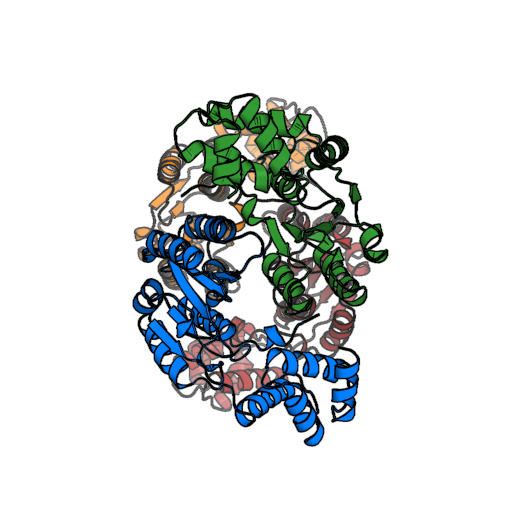61 1.00 53.41 115 THR B O 1
ATOM 2655 N N . ALA B 1 116 ? -15.309 -15.157 -17.437 1.00 53.48 116 ALA B N 1
ATOM 2656 C CA . ALA B 1 116 ? -15.436 -16.521 -16.910 1.00 53.79 116 ALA B CA 1
ATOM 2657 C C . ALA B 1 116 ? -14.449 -16.811 -15.772 1.00 53.95 116 ALA B C 1
ATOM 2658 O O . ALA B 1 116 ? -14.777 -17.549 -14.837 1.00 53.91 116 ALA B O 1
ATOM 2660 N N . ASP B 1 117 ? -13.246 -16.239 -15.879 1.00 54.25 117 ASP B N 1
ATOM 2661 C CA . ASP B 1 117 ? -12.242 -16.245 -14.807 1.00 54.45 117 ASP B CA 1
ATOM 2662 C C . ASP B 1 117 ? -12.844 -15.680 -13.517 1.00 53.85 117 ASP B C 1
ATOM 2663 O O . ASP B 1 117 ? -13.026 -16.403 -12.522 1.00 53.98 117 ASP B O 1
ATOM 2668 N N . ALA B 1 118 ? -13.152 -14.382 -13.562 1.00 52.78 118 ALA B N 1
ATOM 2669 C CA . ALA B 1 118 ? -13.756 -13.652 -12.455 1.00 52.05 118 ALA B CA 1
ATOM 2670 C C . ALA B 1 118 ? -14.943 -14.381 -11.815 1.00 51.47 118 ALA B C 1
ATOM 2671 O O . ALA B 1 118 ? -15.119 -14.349 -10.601 1.00 51.52 118 ALA B O 1
ATOM 2673 N N . GLN B 1 119 ? -15.739 -15.059 -12.635 1.00 51.09 119 GLN B N 1
ATOM 2674 C CA . GLN B 1 119 ? -16.903 -15.810 -12.152 1.00 50.38 119 GLN B CA 1
ATOM 2675 C C . GLN B 1 119 ? -16.535 -17.076 -11.373 1.00 50.91 119 GLN B C 1
ATOM 2676 O O . GLN B 1 119 ? -17.295 -17.521 -10.499 1.00 50.93 119 GLN B O 1
ATOM 2682 N N . ALA B 1 120 ? -15.385 -17.661 -11.704 1.00 51.16 120 ALA B N 1
ATOM 2683 C CA . ALA B 1 120 ? -14.864 -18.810 -10.966 1.00 51.45 120 ALA B CA 1
ATOM 2684 C C . ALA B 1 120 ? -14.359 -18.360 -9.588 1.00 51.64 120 ALA B C 1
ATOM 2685 O O . ALA B 1 120 ? -14.593 -19.039 -8.581 1.00 51.71 120 ALA B O 1
ATOM 2687 N N . ALA B 1 121 ? -13.680 -17.211 -9.559 1.00 51.88 121 ALA B N 1
ATOM 2688 C CA . ALA B 1 121 ? -13.260 -16.569 -8.309 1.00 52.18 121 ALA B CA 1
ATOM 2689 C C . ALA B 1 121 ? -14.472 -16.275 -7.407 1.00 52.73 121 ALA B C 1
ATOM 2690 O O . ALA B 1 121 ? -14.546 -16.770 -6.277 1.00 53.04 121 ALA B O 1
ATOM 2692 N N . LEU B 1 122 ? -15.430 -15.502 -7.921 1.00 53.15 122 LEU B N 1
ATOM 2693 C CA . LEU B 1 122 ? -16.691 -15.240 -7.219 1.00 53.44 122 LEU B CA 1
ATOM 2694 C C . LEU B 1 122 ? -17.343 -16.508 -6.686 1.00 53.81 122 LEU B C 1
ATOM 2695 O O . LEU B 1 122 ? -17.825 -16.520 -5.562 1.00 53.85 122 LEU B O 1
ATOM 2700 N N . ARG B 1 123 ? -17.356 -17.570 -7.489 1.00 54.63 123 ARG B N 1
ATOM 2701 C CA . ARG B 1 123 ? -17.953 -18.845 -7.065 1.00 55.40 123 ARG B CA 1
ATOM 2702 C C . ARG B 1 123 ? -17.312 -19.424 -5.798 1.00 55.50 123 ARG B C 1
ATOM 2703 O O . ARG B 1 123 ? -17.967 -20.150 -5.044 1.00 55.74 123 ARG B O 1
ATOM 2711 N N . ARG B 1 124 ? -16.031 -19.116 -5.590 1.00 55.82 124 ARG B N 1
ATOM 2712 C CA . ARG B 1 124 ? -15.291 -19.591 -4.419 1.00 55.88 124 ARG B CA 1
ATOM 2713 C C . ARG B 1 124 ? -15.839 -18.889 -3.195 1.00 55.44 124 ARG B C 1
ATOM 2714 O O . ARG B 1 124 ? -16.172 -19.533 -2.200 1.00 55.84 124 ARG B O 1
ATOM 2722 N N . THR B 1 125 ? -15.972 -17.570 -3.301 1.00 55.03 125 THR B N 1
ATOM 2723 C CA . THR B 1 125 ? -16.553 -16.743 -2.244 1.00 54.73 125 THR B CA 1
ATOM 2724 C C . THR B 1 125 ? -17.990 -17.140 -1.914 1.00 54.67 125 THR B C 1
ATOM 2725 O O . THR B 1 125 ? -18.374 -17.189 -0.753 1.00 54.42 125 THR B O 1
ATOM 2729 N N . MET B 1 126 ? -18.774 -17.433 -2.942 1.00 54.93 126 MET B N 1
ATOM 2730 C CA . MET B 1 126 ? -20.134 -17.909 -2.749 1.00 55.29 126 MET B CA 1
ATOM 2731 C C . MET B 1 126 ? -20.155 -19.191 -1.906 1.00 55.52 126 MET B C 1
ATOM 2732 O O . MET B 1 126 ? -20.995 -19.336 -1.005 1.00 55.38 126 MET B O 1
ATOM 2737 N N . GLU B 1 127 ? -19.222 -20.105 -2.193 1.00 55.75 127 GLU B N 1
ATOM 2738 C CA . GLU B 1 127 ? -19.071 -21.346 -1.414 1.00 55.94 127 GLU B CA 1
ATOM 2739 C C . GLU B 1 127 ? -18.589 -21.064 0.008 1.00 55.17 127 GLU B C 1
ATOM 2740 O O . GLU B 1 127 ? -19.130 -21.604 0.974 1.00 55.03 127 GLU B O 1
ATOM 2746 N N . MET B 1 128 ? -17.594 -20.192 0.119 1.00 54.49 128 MET B N 1
ATOM 2747 C CA . MET B 1 128 ? -17.034 -19.795 1.404 1.00 54.21 128 MET B CA 1
ATOM 2748 C C . MET B 1 128 ? -18.104 -19.389 2.429 1.00 53.60 128 MET B C 1
ATOM 2749 O O . MET B 1 128 ? -18.046 -19.810 3.589 1.00 53.39 128 MET B O 1
ATOM 2754 N N . TYR B 1 129 ? -19.092 -18.602 1.997 1.00 52.92 129 TYR B N 1
ATOM 2755 C CA . TYR B 1 129 ? -20.049 -18.005 2.931 1.00 52.09 129 TYR B CA 1
ATOM 2756 C C . TYR B 1 129 ? -21.464 -18.559 2.906 1.00 51.94 129 TYR B C 1
ATOM 2757 O O . TYR B 1 129 ? -22.330 -18.028 3.588 1.00 51.85 129 TYR B O 1
ATOM 2766 N N . SER B 1 130 ? -21.681 -19.647 2.166 1.00 52.12 130 SER B N 1
ATOM 2767 C CA . SER B 1 130 ? -23.026 -20.223 1.959 1.00 52.25 130 SER B CA 1
ATOM 2768 C C . SER B 1 130 ? -23.843 -20.520 3.217 1.00 52.24 130 SER B C 1
ATOM 2769 O O . SER B 1 130 ? -25.072 -20.542 3.162 1.00 52.68 130 SER B O 1
ATOM 2772 N N . LYS B 1 131 ? -23.178 -20.762 4.340 1.00 51.91 131 LYS B N 1
ATOM 2773 C CA . LYS B 1 131 ? -23.890 -21.018 5.593 1.00 51.71 131 LYS B CA 1
ATOM 2774 C C . LYS B 1 131 ? -24.450 -19.716 6.186 1.00 50.27 131 LYS B C 1
ATOM 2775 O O . LYS B 1 131 ? -25.495 -19.731 6.833 1.00 50.40 131 LYS B O 1
ATOM 2781 N N . SER B 1 132 ? -23.761 -18.597 5.946 1.00 48.45 132 SER B N 1
ATOM 2782 C CA . SER B 1 132 ? -24.060 -17.333 6.626 1.00 46.68 132 SER B CA 1
ATOM 2783 C C . SER B 1 132 ? -24.635 -16.222 5.742 1.00 45.18 132 SER B C 1
ATOM 2784 O O . SER B 1 132 ? -25.261 -15.292 6.265 1.00 44.81 132 SER B O 1
ATOM 2787 N N . CYS B 1 133 ? -24.369 -16.287 4.433 1.00 43.24 133 CYS B N 1
ATOM 2788 C CA . CYS B 1 133 ? -24.903 -15.319 3.453 1.00 41.59 133 CYS B CA 1
ATOM 2789 C C . CYS B 1 133 ? -25.577 -16.018 2.314 1.00 39.77 133 CYS B C 1
ATOM 2790 O O . CYS B 1 133 ? -25.158 -17.107 1.905 1.00 39.63 133 CYS B O 1
ATOM 2793 N N . ARG B 1 134 ? -26.609 -15.368 1.787 1.00 37.72 134 ARG B N 1
ATOM 2794 C CA . ARG B 1 134 ? -27.204 -15.765 0.524 1.00 35.94 134 ARG B CA 1
ATOM 2795 C C . ARG B 1 134 ? -26.896 -14.732 -0.545 1.00 34.81 134 ARG B C 1
ATOM 2796 O O . ARG B 1 134 ? -26.936 -13.533 -0.302 1.00 34.27 134 ARG B O 1
ATOM 2804 N N . PHE B 1 135 ? -26.582 -15.222 -1.731 1.00 33.58 135 PHE B N 1
ATOM 2805 C CA . PHE B 1 135 ? -26.255 -14.384 -2.865 1.00 32.23 135 PHE B CA 1
ATOM 2806 C C . PHE B 1 135 ? -27.422 -14.318 -3.826 1.00 31.65 135 PHE B C 1
ATOM 2807 O O . PHE B 1 135 ? -28.071 -15.333 -4.130 1.00 31.35 135 PHE B O 1
ATOM 2815 N N . ILE B 1 136 ? -27.717 -13.101 -4.261 1.00 30.30 136 ILE B N 1
ATOM 2816 C CA . ILE B 1 136 ? -28.666 -12.896 -5.329 1.00 29.32 136 ILE B CA 1
ATOM 2817 C C . ILE B 1 136 ? -27.838 -12.242 -6.402 1.00 29.99 136 ILE B C 1
ATOM 2818 O O . ILE B 1 136 ? -27.321 -11.136 -6.196 1.00 30.08 136 ILE B O 1
ATOM 2823 N N . LEU B 1 137 ? -27.676 -12.934 -7.527 1.00 30.45 137 LEU B N 1
ATOM 2824 C CA . LEU B 1 137 ? -26.928 -12.390 -8.646 1.00 31.42 137 LEU B CA 1
ATOM 2825 C C . LEU B 1 137 ? -27.907 -11.931 -9.693 1.00 32.52 137 LEU B C 1
ATOM 2826 O O . LEU B 1 137 ? -28.919 -12.579 -9.951 1.00 31.27 137 LEU B O 1
ATOM 2831 N N . SER B 1 138 ? -27.602 -10.803 -10.312 1.00 34.22 138 SER B N 1
ATOM 2832 C CA . SER B 1 138 ? -28.477 -10.278 -11.331 1.00 36.45 138 SER B CA 1
ATOM 2833 C C . SER B 1 138 ? -27.735 -10.255 -12.651 1.00 37.44 138 SER B C 1
ATOM 2834 O O . SER B 1 138 ? -26.568 -9.882 -12.689 1.00 37.91 138 SER B O 1
ATOM 2837 N N . CYS B 1 139 ? -28.413 -10.672 -13.716 1.00 39.02 139 CYS B N 1
ATOM 2838 C CA . CYS B 1 139 ? -27.819 -10.750 -15.055 1.00 40.83 139 CYS B CA 1
ATOM 2839 C C . CYS B 1 139 ? -28.852 -10.446 -16.133 1.00 41.97 139 CYS B C 1
ATOM 2840 O O . CYS B 1 139 ? -30.042 -10.513 -15.875 1.00 42.93 139 CYS B O 1
ATOM 2843 N N . ASN B 1 140 ? -28.397 -10.113 -17.335 1.00 43.69 140 ASN B N 1
ATOM 2844 C CA . ASN B 1 140 ? -29.304 -9.933 -18.470 1.00 45.04 140 ASN B CA 1
ATOM 2845 C C . ASN B 1 140 ? -29.617 -11.249 -19.187 1.00 45.72 140 ASN B C 1
ATOM 2846 O O . ASN B 1 140 ? -30.763 -11.479 -19.579 1.00 45.89 140 ASN B O 1
ATOM 2851 N N . TYR B 1 141 ? -28.617 -12.119 -19.338 1.00 46.72 141 TYR B N 1
ATOM 2852 C CA . TYR B 1 141 ? -28.855 -13.488 -19.824 1.00 47.68 141 TYR B CA 1
ATOM 2853 C C . TYR B 1 141 ? -28.135 -14.532 -18.996 1.00 47.54 141 TYR B C 1
ATOM 2854 O O . TYR B 1 141 ? -26.964 -14.361 -18.648 1.00 47.25 141 TYR B O 1
ATOM 2863 N N . VAL B 1 142 ? -28.848 -15.618 -18.709 1.00 47.36 142 VAL B N 1
ATOM 2864 C CA . VAL B 1 142 ? -28.306 -16.757 -17.976 1.00 47.47 142 VAL B CA 1
ATOM 2865 C C . VAL B 1 142 ? -27.118 -17.379 -18.709 1.00 47.52 142 VAL B C 1
ATOM 2866 O O . VAL B 1 142 ? -26.136 -17.789 -18.083 1.00 47.56 142 VAL B O 1
ATOM 2870 N N . SER B 1 143 ? -27.211 -17.438 -20.037 1.00 47.22 143 SER B N 1
ATOM 2871 C CA . SER B 1 143 ? -26.149 -17.984 -20.874 1.00 46.93 143 SER B CA 1
ATOM 2872 C C . SER B 1 143 ? -24.783 -17.291 -20.672 1.00 46.75 143 SER B C 1
ATOM 2873 O O . SER B 1 143 ? -23.734 -17.865 -20.997 1.00 46.74 143 SER B O 1
ATOM 2876 N N . ARG B 1 144 ? -24.804 -16.075 -20.124 1.00 46.32 144 ARG B N 1
ATOM 2877 C CA . ARG B 1 144 ? -23.589 -15.310 -19.849 1.00 46.16 144 ARG B CA 1
ATOM 2878 C C . ARG B 1 144 ? -23.016 -15.602 -18.450 1.00 45.77 144 ARG B C 1
ATOM 2879 O O . ARG B 1 144 ? -22.099 -14.921 -17.991 1.00 45.42 144 ARG B O 1
ATOM 2887 N N . ILE B 1 145 ? -23.576 -16.605 -17.774 1.00 45.25 145 ILE B N 1
ATOM 2888 C CA . ILE B 1 145 ? -23.174 -16.965 -16.412 1.00 44.72 145 ILE B CA 1
ATOM 2889 C C . ILE B 1 145 ? -22.613 -18.388 -16.447 1.00 45.14 145 ILE B C 1
ATOM 2890 O O . ILE B 1 145 ? -23.289 -19.309 -16.919 1.00 44.89 145 ILE B O 1
ATOM 2895 N N . ILE B 1 146 ? -21.388 -18.562 -15.952 1.00 45.73 146 ILE B N 1
ATOM 2896 C CA . ILE B 1 146 ? -20.720 -19.877 -15.975 1.00 46.53 146 ILE B CA 1
ATOM 2897 C C . ILE B 1 146 ? -21.581 -20.932 -15.304 1.00 46.83 146 ILE B C 1
ATOM 2898 O O . ILE B 1 146 ? -22.345 -20.619 -14.389 1.00 47.02 146 ILE B O 1
ATOM 2903 N N . GLU B 1 147 ? -21.458 -22.175 -15.770 1.00 47.53 147 GLU B N 1
ATOM 2904 C CA . GLU B 1 147 ? -22.284 -23.283 -15.265 1.00 47.98 147 GLU B CA 1
ATOM 2905 C C . GLU B 1 147 ? -22.149 -23.571 -13.756 1.00 47.64 147 GLU B C 1
ATOM 2906 O O . GLU B 1 147 ? -23.165 -23.816 -13.094 1.00 48.12 147 GLU B O 1
ATOM 2912 N N . PRO B 1 148 ? -20.908 -23.577 -13.215 1.00 47.50 148 PRO B N 1
ATOM 2913 C CA . PRO B 1 148 ? -20.729 -23.770 -11.770 1.00 47.36 148 PRO B CA 1
ATOM 2914 C C . PRO B 1 148 ? -21.633 -22.880 -10.903 1.00 47.15 148 PRO B C 1
ATOM 2915 O O . PRO B 1 148 ? -22.255 -23.382 -9.966 1.00 47.16 148 PRO B O 1
ATOM 2919 N N . ILE B 1 149 ? -21.725 -21.586 -11.231 1.00 46.89 149 ILE B N 1
ATOM 2920 C CA . ILE B 1 149 ? -22.638 -20.660 -10.538 1.00 46.14 149 ILE B CA 1
ATOM 2921 C C . ILE B 1 149 ? -24.112 -21.020 -10.765 1.00 46.30 149 ILE B C 1
ATOM 2922 O O . ILE B 1 149 ? -24.871 -21.153 -9.804 1.00 45.97 149 ILE B O 1
ATOM 2927 N N . GLN B 1 150 ? -24.507 -21.188 -12.031 1.00 46.28 150 GLN B N 1
ATOM 2928 C CA . GLN B 1 150 ? -25.907 -21.480 -12.372 1.00 46.14 150 GLN B CA 1
ATOM 2929 C C . GLN B 1 150 ? -26.424 -22.660 -11.598 1.00 46.01 150 GLN B C 1
ATOM 2930 O O . GLN B 1 150 ? -27.527 -22.608 -11.065 1.00 46.15 150 GLN B O 1
ATOM 2936 N N . SER B 1 151 ? -25.635 -23.737 -11.568 1.00 45.92 151 SER B N 1
ATOM 2937 C CA . SER B 1 151 ? -26.048 -24.989 -10.923 1.00 45.94 151 SER B CA 1
ATOM 2938 C C . SER B 1 151 ? -26.276 -24.794 -9.422 1.00 45.58 151 SER B C 1
ATOM 2939 O O . SER B 1 151 ? -27.015 -25.549 -8.792 1.00 45.86 151 SER B O 1
ATOM 2942 N N . ARG B 1 152 ? -25.658 -23.758 -8.867 1.00 44.65 152 ARG B N 1
ATOM 2943 C CA . ARG B 1 152 ? -25.775 -23.459 -7.451 1.00 44.03 152 ARG B CA 1
ATOM 2944 C C . ARG B 1 152 ? -26.910 -22.496 -7.088 1.00 42.60 152 ARG B C 1
ATOM 2945 O O . ARG B 1 152 ? -27.128 -22.205 -5.908 1.00 42.26 152 ARG B O 1
ATOM 2953 N N . CYS B 1 153 ? -27.639 -22.028 -8.101 1.00 40.74 153 CYS B N 1
ATOM 2954 C CA . CYS B 1 153 ? -28.695 -21.037 -7.910 1.00 39.04 153 CYS B CA 1
ATOM 2955 C C . CYS B 1 153 ? -30.053 -21.555 -8.313 1.00 38.27 153 CYS B C 1
ATOM 2956 O O . CYS B 1 153 ? -30.154 -22.386 -9.202 1.00 38.69 153 CYS B O 1
ATOM 2959 N N . ALA B 1 154 ? -31.096 -21.045 -7.666 1.00 36.92 154 ALA B N 1
ATOM 2960 C CA . ALA B 1 154 ? -32.441 -21.083 -8.225 1.00 35.80 154 ALA B CA 1
ATOM 2961 C C . ALA B 1 154 ? -32.578 -19.913 -9.220 1.00 35.52 154 ALA B C 1
ATOM 2962 O O . ALA B 1 154 ? -32.203 -18.777 -8.898 1.00 35.17 154 ALA B O 1
ATOM 2964 N N . VAL B 1 155 ? -33.136 -20.182 -10.401 1.00 34.61 155 VAL B N 1
ATOM 2965 C CA . VAL B 1 155 ? -33.170 -19.196 -11.500 1.00 34.33 155 VAL B CA 1
ATOM 2966 C C . VAL B 1 155 ? -34.541 -18.538 -11.646 1.00 33.76 155 VAL B C 1
ATOM 2967 O O . VAL B 1 155 ? -35.569 -19.207 -11.600 1.00 33.67 155 VAL B O 1
ATOM 2971 N N . PHE B 1 156 ? -34.553 -17.213 -11.786 1.00 33.08 156 PHE B N 1
ATOM 2972 C CA . PHE B 1 156 ? -35.806 -16.438 -11.867 1.00 32.21 156 PHE B CA 1
ATOM 2973 C C . PHE B 1 156 ? -35.717 -15.522 -13.077 1.00 32.14 156 PHE B C 1
ATOM 2974 O O . PHE B 1 156 ? -34.791 -14.707 -13.170 1.00 32.00 156 PHE B O 1
ATOM 2982 N N . ARG B 1 157 ? -36.635 -15.683 -14.030 1.00 31.97 157 ARG B N 1
ATOM 2983 C CA . ARG B 1 157 ? -36.539 -14.955 -15.306 1.00 32.82 157 ARG B CA 1
ATOM 2984 C C . ARG B 1 157 ? -37.534 -13.812 -15.329 1.00 31.20 157 ARG B C 1
ATOM 2985 O O . ARG B 1 157 ? -38.742 -14.034 -15.246 1.00 31.53 157 ARG B O 1
ATOM 2993 N N . PHE B 1 158 ? -37.006 -12.593 -15.397 1.00 30.07 158 PHE B N 1
ATOM 2994 C CA . PHE B 1 158 ? -37.797 -11.365 -15.440 1.00 28.54 158 PHE B CA 1
ATOM 2995 C C . PHE B 1 158 ? -38.125 -11.008 -16.881 1.00 28.22 158 PHE B C 1
ATOM 2996 O O . PHE B 1 158 ? -37.274 -11.110 -17.774 1.00 26.71 158 PHE B O 1
ATOM 3004 N N . LYS B 1 159 ? -39.363 -10.564 -17.079 1.00 28.38 159 LYS B N 1
ATOM 3005 C CA . LYS B 1 159 ? -39.920 -10.284 -18.400 1.00 29.21 159 LYS B CA 1
ATOM 3006 C C . LYS B 1 159 ? -40.140 -8.769 -18.548 1.00 28.97 159 LYS B C 1
ATOM 3007 O O . LYS B 1 159 ? -40.336 -8.074 -17.546 1.00 28.11 159 LYS B O 1
ATOM 3013 N N . PRO B 1 160 ? -40.136 -8.256 -19.797 1.00 29.07 160 PRO B N 1
ATOM 3014 C CA . PRO B 1 160 ? -40.468 -6.851 -19.975 1.00 28.52 160 PRO B CA 1
ATOM 3015 C C . PRO B 1 160 ? -41.777 -6.570 -19.260 1.00 28.14 160 PRO B C 1
ATOM 3016 O O . PRO B 1 160 ? -42.693 -7.374 -19.352 1.00 26.56 160 PRO B O 1
ATOM 3020 N N . VAL B 1 161 ? -41.875 -5.458 -18.532 1.00 28.26 161 VAL B N 1
ATOM 3021 C CA . VAL B 1 161 ? -43.175 -5.134 -17.934 1.00 28.71 161 VAL B CA 1
ATOM 3022 C C . VAL B 1 161 ? -44.136 -4.580 -18.988 1.00 28.98 161 VAL B C 1
ATOM 3023 O O . VAL B 1 161 ? -43.767 -3.689 -19.770 1.00 29.95 161 VAL B O 1
ATOM 3027 N N . PRO B 1 162 ? -45.355 -5.139 -19.053 1.00 29.02 162 PRO B N 1
ATOM 3028 C CA . PRO B 1 162 ? -46.265 -4.735 -20.112 1.00 28.90 162 PRO B CA 1
ATOM 3029 C C . PRO B 1 162 ? -46.855 -3.365 -19.810 1.00 29.22 162 PRO B C 1
ATOM 3030 O O . PRO B 1 162 ? -46.979 -2.989 -18.640 1.00 29.14 162 PRO B O 1
ATOM 3034 N N . LYS B 1 163 ? -47.206 -2.645 -20.871 1.00 29.03 163 LYS B N 1
ATOM 3035 C CA . LYS B 1 163 ? -47.765 -1.305 -20.810 1.00 30.23 163 LYS B CA 1
ATOM 3036 C C . LYS B 1 163 ? -48.839 -1.135 -19.732 1.00 29.41 163 LYS B C 1
ATOM 3037 O O . LYS B 1 163 ? -48.844 -0.166 -18.977 1.00 29.53 163 LYS B O 1
ATOM 3043 N N . GLU B 1 164 ? -49.744 -2.103 -19.657 1.00 29.48 164 GLU B N 1
ATOM 3044 C CA . GLU B 1 164 ? -50.927 -2.010 -18.807 1.00 28.92 164 GLU B CA 1
ATOM 3045 C C . GLU B 1 164 ? -50.531 -1.950 -17.346 1.00 28.41 164 GLU B C 1
ATOM 3046 O O . GLU B 1 164 ? -51.118 -1.202 -16.561 1.00 28.49 164 GLU B O 1
ATOM 3052 N N . ALA B 1 165 ? -49.526 -2.741 -17.001 1.00 27.41 165 ALA B N 1
ATOM 3053 C CA . ALA B 1 165 ? -49.024 -2.834 -15.653 1.00 27.09 165 ALA B CA 1
ATOM 3054 C C . ALA B 1 165 ? -48.283 -1.553 -15.234 1.00 26.64 165 ALA B C 1
ATOM 3055 O O . ALA B 1 165 ? -48.415 -1.103 -14.097 1.00 26.48 165 ALA B O 1
ATOM 3057 N N . MET B 1 166 ? -47.502 -0.971 -16.138 1.00 26.42 166 MET B N 1
ATOM 3058 C CA . MET B 1 166 ? -46.856 0.312 -15.815 1.00 26.52 166 MET B CA 1
ATOM 3059 C C . MET B 1 166 ? -47.916 1.367 -15.552 1.00 25.69 166 MET B C 1
ATOM 3060 O O . MET B 1 166 ? -47.895 2.047 -14.538 1.00 25.21 166 MET B O 1
ATOM 3065 N N . LYS B 1 167 ? -48.859 1.467 -16.476 1.00 25.79 167 LYS B N 1
ATOM 3066 C CA . LYS B 1 167 ? -49.960 2.408 -16.379 1.00 26.55 167 LYS B CA 1
ATOM 3067 C C . LYS B 1 167 ? -50.740 2.297 -15.061 1.00 26.11 167 LYS B C 1
ATOM 3068 O O . LYS B 1 167 ? -51.033 3.316 -14.432 1.00 25.34 167 LYS B O 1
ATOM 3074 N N . LYS B 1 168 ? -51.077 1.075 -14.637 1.00 25.23 168 LYS B N 1
ATOM 3075 C CA . LYS B 1 168 ? -51.836 0.884 -13.399 1.00 26.51 168 LYS B CA 1
ATOM 3076 C C . LYS B 1 168 ? -51.049 1.428 -12.192 1.00 26.24 168 LYS B C 1
ATOM 3077 O O . LYS B 1 168 ? -51.597 2.154 -11.350 1.00 26.43 168 LYS B O 1
ATOM 3083 N N . ARG B 1 169 ? -49.751 1.131 -12.139 1.00 25.66 169 ARG B N 1
ATOM 3084 C CA . ARG B 1 169 ? -48.912 1.616 -11.037 1.00 24.81 169 ARG B CA 1
ATOM 3085 C C . ARG B 1 169 ? -48.646 3.144 -11.051 1.00 24.27 169 ARG B C 1
ATOM 3086 O O . ARG B 1 169 ? -48.647 3.793 -10.007 1.00 23.75 169 ARG B O 1
ATOM 3094 N N . LEU B 1 170 ? -48.383 3.688 -12.229 1.00 23.18 170 LEU B N 1
ATOM 3095 C CA . LEU B 1 170 ? -48.207 5.134 -12.396 1.00 23.30 170 LEU B CA 1
ATOM 3096 C C . LEU B 1 170 ? -49.434 5.893 -11.942 1.00 23.07 170 LEU B C 1
ATOM 3097 O O . LEU B 1 170 ? -49.321 6.925 -11.271 1.00 24.24 170 LEU B O 1
ATOM 3102 N N . LEU B 1 171 ? -50.607 5.374 -12.280 1.00 22.82 171 LEU B N 1
ATOM 3103 C CA . LEU B 1 171 ? -51.872 5.925 -11.768 1.00 23.39 171 LEU B CA 1
ATOM 3104 C C . LEU B 1 171 ? -52.052 5.846 -10.247 1.00 23.95 171 LEU B C 1
ATOM 3105 O O . LEU B 1 171 ? -52.556 6.793 -9.656 1.00 23.56 171 LEU B O 1
ATOM 3110 N N . GLU B 1 172 ? -51.623 4.748 -9.618 1.00 24.73 172 GLU B N 1
ATOM 3111 C CA . GLU B 1 172 ? -51.598 4.618 -8.129 1.00 26.28 172 GLU B CA 1
ATOM 3112 C C . GLU B 1 172 ? -50.729 5.686 -7.468 1.00 25.98 172 GLU B C 1
ATOM 3113 O O . GLU B 1 172 ? -51.099 6.265 -6.429 1.00 25.95 172 GLU B O 1
ATOM 3119 N N . ILE B 1 173 ? -49.571 5.960 -8.072 1.00 26.05 173 ILE B N 1
ATOM 3120 C CA . ILE B 1 173 ? -48.692 7.033 -7.588 1.00 25.14 173 ILE B CA 1
ATOM 3121 C C . ILE B 1 173 ? -49.360 8.395 -7.753 1.00 26.10 173 ILE B C 1
ATOM 3122 O O . ILE B 1 173 ? -49.311 9.233 -6.834 1.00 25.39 173 ILE B O 1
ATOM 3127 N N . CYS B 1 174 ? -50.004 8.623 -8.903 1.00 26.97 174 CYS B N 1
ATOM 3128 C CA . CYS B 1 174 ? -50.745 9.880 -9.120 1.00 27.72 174 CYS B CA 1
ATOM 3129 C C . CYS B 1 174 ? -51.784 10.127 -8.028 1.00 28.92 174 CYS B C 1
ATOM 3130 O O . CYS B 1 174 ? -51.948 11.250 -7.548 1.00 28.24 174 CYS B O 1
ATOM 3133 N N . GLU B 1 175 ? -52.506 9.072 -7.672 1.00 30.85 175 GLU B N 1
ATOM 3134 C CA . GLU B 1 175 ? -53.525 9.136 -6.644 1.00 33.27 175 GLU B CA 1
ATOM 3135 C C . GLU B 1 175 ? -52.935 9.547 -5.300 1.00 33.22 175 GLU B C 1
ATOM 3136 O O . GLU B 1 175 ? -53.453 10.461 -4.657 1.00 33.83 175 GLU B O 1
ATOM 3142 N N . LYS B 1 176 ? -51.849 8.890 -4.885 1.00 32.95 176 LYS B N 1
ATOM 3143 C CA . LYS B 1 176 ? -51.166 9.230 -3.626 1.00 33.31 176 LYS B CA 1
ATOM 3144 C C . LYS B 1 176 ? -50.650 10.679 -3.576 1.00 33.18 176 LYS B C 1
ATOM 3145 O O . LYS B 1 176 ? -50.609 11.304 -2.507 1.00 32.69 176 LYS B O 1
ATOM 3151 N N . GLU B 1 177 ? -50.261 11.206 -4.734 1.00 32.23 177 GLU B N 1
ATOM 3152 C CA . GLU B 1 177 ? -49.641 12.521 -4.796 1.00 31.94 177 GLU B CA 1
ATOM 3153 C C . GLU B 1 177 ? -50.611 13.609 -5.231 1.00 31.80 177 GLU B C 1
ATOM 3154 O O . GLU B 1 177 ? -50.235 14.775 -5.357 1.00 31.51 177 GLU B O 1
ATOM 3160 N N . GLY B 1 178 ? -51.867 13.214 -5.443 1.00 32.01 178 GLY B N 1
ATOM 3161 C CA . GLY B 1 178 ? -52.926 14.118 -5.853 1.00 31.98 178 GLY B CA 1
ATOM 3162 C C . GLY B 1 178 ? -52.605 14.745 -7.190 1.00 32.32 178 GLY B C 1
ATOM 3163 O O . GLY B 1 178 ? -52.890 15.913 -7.423 1.00 32.60 178 GLY B O 1
ATOM 3164 N N . VAL B 1 179 ? -52.008 13.965 -8.077 1.00 31.93 179 VAL B N 1
ATOM 3165 C CA . VAL B 1 179 ? -51.731 14.439 -9.422 1.00 31.51 179 VAL B CA 1
ATOM 3166 C C . VAL B 1 179 ? -52.893 14.033 -10.322 1.00 32.04 179 VAL B C 1
ATOM 3167 O O . VAL B 1 179 ? -53.364 12.885 -10.280 1.00 31.81 179 VAL B O 1
ATOM 3171 N N . LYS B 1 180 ? -53.368 14.974 -11.127 1.00 32.13 180 LYS B N 1
ATOM 3172 C CA . LYS B 1 180 ? -54.348 14.647 -12.164 1.00 33.28 180 LYS B CA 1
ATOM 3173 C C . LYS B 1 180 ? -53.604 14.579 -13.480 1.00 32.68 180 LYS B C 1
ATOM 3174 O O . LYS B 1 180 ? -52.861 15.499 -13.834 1.00 32.67 180 LYS B O 1
ATOM 3180 N N . ILE B 1 181 ? -53.811 13.494 -14.202 1.00 31.50 181 ILE B N 1
ATOM 3181 C CA . ILE B 1 181 ? -53.145 13.330 -15.466 1.00 31.47 181 ILE B CA 1
ATOM 3182 C C . ILE B 1 181 ? -54.199 13.168 -16.565 1.00 31.73 181 ILE B C 1
ATOM 3183 O O . ILE B 1 181 ? -55.156 12.403 -16.411 1.00 31.75 181 ILE B O 1
ATOM 3188 N N . THR B 1 182 ? -54.049 13.898 -17.667 1.00 31.99 182 THR B N 1
ATOM 3189 C CA . THR B 1 182 ? -54.932 13.666 -18.805 1.00 32.23 182 THR B CA 1
ATOM 3190 C C . THR B 1 182 ? -54.554 12.348 -19.451 1.00 32.64 182 THR B C 1
ATOM 3191 O O . THR B 1 182 ? -53.473 11.826 -19.204 1.00 32.38 182 THR B O 1
ATOM 3195 N N . GLU B 1 183 ? -55.441 11.808 -20.281 1.00 33.34 183 GLU B N 1
ATOM 3196 C CA . GLU B 1 183 ? -55.151 10.584 -21.007 1.00 33.77 183 GLU B CA 1
ATOM 3197 C C . GLU B 1 183 ? -53.985 10.743 -21.980 1.00 33.49 183 GLU B C 1
ATOM 3198 O O . GLU B 1 183 ? -53.195 9.816 -22.123 1.00 32.96 183 GLU B O 1
ATOM 3204 N N . ASP B 1 184 ? -53.891 11.903 -22.646 1.00 33.44 184 ASP B N 1
ATOM 3205 C CA . ASP B 1 184 ? -52.743 12.244 -23.515 1.00 33.45 184 ASP B CA 1
ATOM 3206 C C . ASP B 1 184 ? -51.445 12.344 -22.705 1.00 31.52 184 ASP B C 1
ATOM 3207 O O . ASP B 1 184 ? -50.385 11.951 -23.183 1.00 31.22 184 ASP B O 1
ATOM 3212 N N . GLY B 1 185 ? -51.534 12.909 -21.505 1.00 29.54 185 GLY B N 1
ATOM 3213 C CA . GLY B 1 185 ? -50.402 13.007 -20.608 1.00 27.71 185 GLY B CA 1
ATOM 3214 C C . GLY B 1 185 ? -49.899 11.625 -20.239 1.00 27.17 185 GLY B C 1
ATOM 3215 O O . GLY B 1 185 ? -48.691 11.366 -20.237 1.00 26.89 185 GLY B O 1
ATOM 3216 N N . LEU B 1 186 ? -50.834 10.733 -19.941 1.00 26.39 186 LEU B N 1
ATOM 3217 C CA . LEU B 1 186 ? -50.513 9.369 -19.561 1.00 26.10 186 LEU B CA 1
ATOM 3218 C C . LEU B 1 186 ? -49.878 8.631 -20.723 1.00 25.23 186 LEU B C 1
ATOM 3219 O O . LEU B 1 186 ? -48.953 7.858 -20.541 1.00 24.67 186 LEU B O 1
ATOM 3224 N N . GLU B 1 187 ? -50.395 8.849 -21.924 1.00 25.24 187 GLU B N 1
ATOM 3225 C CA . GLU B 1 187 ? -49.880 8.123 -23.074 1.00 25.10 187 GLU B CA 1
ATOM 3226 C C . GLU B 1 187 ? -48.485 8.593 -23.414 1.00 24.45 187 GLU B C 1
ATOM 3227 O O . GLU B 1 187 ? -47.629 7.790 -23.798 1.00 24.28 187 GLU B O 1
ATOM 3233 N N . ALA B 1 188 ? -48.266 9.892 -23.263 1.00 22.95 188 ALA B N 1
ATOM 3234 C CA . ALA B 1 188 ? -46.975 10.508 -23.492 1.00 22.64 188 ALA B CA 1
ATOM 3235 C C . ALA B 1 188 ? -45.967 10.000 -22.478 1.00 22.44 188 ALA B C 1
ATOM 3236 O O . ALA B 1 188 ? -44.826 9.744 -22.814 1.00 22.01 188 ALA B O 1
ATOM 3238 N N . LEU B 1 189 ? -46.400 9.848 -21.231 1.00 22.85 189 LEU B N 1
ATOM 3239 C CA . LEU B 1 189 ? -45.544 9.306 -20.177 1.00 23.68 189 LEU B CA 1
ATOM 3240 C C . LEU B 1 189 ? -45.131 7.863 -20.439 1.00 23.80 189 LEU B C 1
ATOM 3241 O O . LEU B 1 189 ? -43.979 7.483 -20.225 1.00 25.02 189 LEU B O 1
ATOM 3246 N N . ILE B 1 190 ? -46.069 7.051 -20.899 1.00 23.97 190 ILE B N 1
ATOM 3247 C CA . ILE B 1 190 ? -45.773 5.636 -21.184 1.00 23.59 190 ILE B CA 1
ATOM 3248 C C . ILE B 1 190 ? -44.796 5.489 -22.373 1.00 22.72 190 ILE B C 1
ATOM 3249 O O . ILE B 1 190 ? -43.846 4.729 -22.308 1.00 23.39 190 ILE B O 1
ATOM 3254 N N . TYR B 1 191 ? -45.042 6.254 -23.427 1.00 21.83 191 TYR B N 1
ATOM 3255 C CA . TYR B 1 191 ? -44.186 6.399 -24.597 1.00 21.31 191 TYR B CA 1
ATOM 3256 C C . TYR B 1 191 ? -42.755 6.736 -24.189 1.00 21.42 191 TYR B C 1
ATOM 3257 O O . TYR B 1 191 ? -41.825 6.074 -24.570 1.00 21.84 191 TYR B O 1
ATOM 3266 N N . ILE B 1 192 ? -42.603 7.767 -23.380 1.00 21.78 192 ILE B N 1
ATOM 3267 C CA . ILE B 1 192 ? -41.309 8.196 -22.860 1.00 21.79 192 ILE B CA 1
ATOM 3268 C C . ILE B 1 192 ? -40.573 7.169 -22.037 1.00 20.88 192 ILE B C 1
ATOM 3269 O O . ILE B 1 192 ? -39.352 7.136 -22.047 1.00 20.59 192 ILE B O 1
ATOM 3274 N N . SER B 1 193 ? -41.313 6.343 -21.322 1.00 20.76 193 SER B N 1
ATOM 3275 C CA . SER B 1 193 ? -40.696 5.440 -20.332 1.00 21.72 193 SER B CA 1
ATOM 3276 C C . SER B 1 193 ? -39.789 4.411 -20.969 1.00 21.60 193 SER B C 1
ATOM 3277 O O . SER B 1 193 ? -38.842 3.927 -20.352 1.00 22.13 193 SER B O 1
ATOM 3280 N N . GLY B 1 194 ? -40.089 4.038 -22.199 1.00 22.28 194 GLY B N 1
ATOM 3281 C CA . GLY B 1 194 ? -39.315 2.969 -22.854 1.00 22.82 194 GLY B CA 1
ATOM 3282 C C . GLY B 1 194 ? -39.421 1.645 -22.121 1.00 23.23 194 GLY B C 1
ATOM 3283 O O . GLY B 1 194 ? -38.599 0.752 -22.321 1.00 23.38 194 GLY B O 1
ATOM 3284 N N . GLY B 1 195 ? -40.449 1.515 -21.292 1.00 23.14 195 GLY B N 1
ATOM 3285 C CA . GLY B 1 195 ? -40.668 0.299 -20.505 1.00 23.41 195 GLY B CA 1
ATOM 3286 C C . GLY B 1 195 ? -39.885 0.270 -19.204 1.00 24.07 195 GLY B C 1
ATOM 3287 O O . GLY B 1 195 ? -39.830 -0.769 -18.522 1.00 24.38 195 GLY B O 1
ATOM 3288 N N . ASP B 1 196 ? -39.312 1.419 -18.839 1.00 23.80 196 ASP B N 1
ATOM 3289 C CA . ASP B 1 196 ? -38.482 1.566 -17.633 1.00 23.74 196 ASP B CA 1
ATOM 3290 C C . ASP B 1 196 ? -39.237 2.356 -16.571 1.00 23.02 196 ASP B C 1
ATOM 3291 O O . ASP B 1 196 ? -39.456 3.557 -16.736 1.00 22.81 196 ASP B O 1
ATOM 3296 N N . PHE B 1 197 ? -39.631 1.698 -15.483 1.00 22.77 197 PHE B N 1
ATOM 3297 C CA . PHE B 1 197 ? -40.334 2.363 -14.386 1.00 23.03 197 PHE B CA 1
ATOM 3298 C C . PHE B 1 197 ? -39.588 3.580 -13.832 1.00 23.31 197 PHE B C 1
ATOM 3299 O O . PHE B 1 197 ? -40.186 4.591 -13.539 1.00 23.16 197 PHE B O 1
ATOM 3307 N N . ARG B 1 198 ? -38.280 3.457 -13.683 1.00 23.72 198 ARG B N 1
ATOM 3308 C CA . ARG B 1 198 ? -37.456 4.503 -13.099 1.00 25.08 198 ARG B CA 1
ATOM 3309 C C . ARG B 1 198 ? -37.553 5.791 -13.909 1.00 24.50 198 ARG B C 1
ATOM 3310 O O . ARG B 1 198 ? -37.822 6.843 -13.346 1.00 24.66 198 ARG B O 1
ATOM 3318 N N . LYS B 1 199 ? -37.329 5.705 -15.222 1.00 23.83 199 LYS B N 1
ATOM 3319 C CA . LYS B 1 199 ? -37.447 6.872 -16.098 1.00 23.46 199 LYS B CA 1
ATOM 3320 C C . LYS B 1 199 ? -38.868 7.482 -16.007 1.00 23.68 199 LYS B C 1
ATOM 3321 O O . LYS B 1 199 ? -39.026 8.700 -15.866 1.00 23.03 199 LYS B O 1
ATOM 3327 N N . ALA B 1 200 ? -39.894 6.631 -16.083 1.00 22.83 200 ALA B N 1
ATOM 3328 C CA . ALA B 1 200 ? -41.286 7.107 -16.011 1.00 23.01 200 ALA B CA 1
ATOM 3329 C C . ALA B 1 200 ? -41.636 7.825 -14.694 1.00 22.18 200 ALA B C 1
ATOM 3330 O O . ALA B 1 200 ? -42.351 8.835 -14.708 1.00 21.92 200 ALA B O 1
ATOM 3332 N N . ILE B 1 201 ? -41.169 7.292 -13.563 1.00 22.07 201 ILE B N 1
ATOM 3333 C CA . ILE B 1 201 ? -41.504 7.865 -12.220 1.00 21.49 201 ILE B CA 1
ATOM 3334 C C . ILE B 1 201 ? -40.701 9.151 -11.983 1.00 22.28 201 ILE B C 1
ATOM 3335 O O . ILE B 1 201 ? -41.211 10.146 -11.417 1.00 21.75 201 ILE B O 1
ATOM 3340 N N . ASN B 1 202 ? -39.452 9.159 -12.457 1.00 22.43 202 ASN B N 1
ATOM 3341 C CA . ASN B 1 202 ? -38.666 10.403 -12.441 1.00 22.77 202 ASN B CA 1
ATOM 3342 C C . ASN B 1 202 ? -39.384 11.517 -13.195 1.00 22.47 202 ASN B C 1
ATOM 3343 O O . ASN B 1 202 ? -39.531 12.625 -12.686 1.00 21.18 202 ASN B O 1
ATOM 3348 N N . ALA B 1 203 ? -39.873 11.211 -14.396 1.00 22.31 203 ALA B N 1
ATOM 3349 C CA . ALA B 1 203 ? -40.545 12.239 -15.216 1.00 22.05 203 ALA B CA 1
ATOM 3350 C C . ALA B 1 203 ? -41.877 12.632 -14.622 1.00 21.93 203 ALA B C 1
ATOM 3351 O O . ALA B 1 203 ? -42.249 13.791 -14.666 1.00 22.40 203 ALA B O 1
ATOM 3353 N N . LEU B 1 204 ? -42.621 11.660 -14.106 1.00 21.24 204 LEU B N 1
ATOM 3354 C CA . LEU B 1 204 ? -43.877 11.969 -13.461 1.00 21.72 204 LEU B CA 1
ATOM 3355 C C . LEU B 1 204 ? -43.670 12.968 -12.311 1.00 21.91 204 LEU B C 1
ATOM 3356 O O . LEU B 1 204 ? -44.407 13.939 -12.210 1.00 21.66 204 LEU B O 1
ATOM 3361 N N . GLN B 1 205 ? -42.673 12.723 -11.457 1.00 22.49 205 GLN B N 1
ATOM 3362 C CA . GLN B 1 205 ? -42.393 13.632 -10.347 1.00 23.20 205 GLN B CA 1
ATOM 3363 C C . GLN B 1 205 ? -42.010 15.057 -10.831 1.00 23.60 205 GLN B C 1
ATOM 3364 O O . GLN B 1 205 ? -42.438 16.059 -10.234 1.00 23.66 205 GLN B O 1
ATOM 3370 N N . GLY B 1 206 ? -41.257 15.144 -11.930 1.00 23.34 206 GLY B N 1
ATOM 3371 C CA . GLY B 1 206 ? -40.877 16.425 -12.506 1.00 23.61 206 GLY B CA 1
ATOM 3372 C C . GLY B 1 206 ? -42.103 17.155 -13.025 1.00 24.38 206 GLY B C 1
ATOM 3373 O O . GLY B 1 206 ? -42.268 18.339 -12.797 1.00 23.77 206 GLY B O 1
ATOM 3374 N N . ALA B 1 207 ? -42.962 16.429 -13.732 1.00 24.57 207 ALA B N 1
ATOM 3375 C CA . ALA B 1 207 ? -44.171 16.990 -14.301 1.00 24.88 207 ALA B CA 1
ATOM 3376 C C . ALA B 1 207 ? -45.116 17.462 -13.192 1.00 25.46 207 ALA B C 1
ATOM 3377 O O . ALA B 1 207 ? -45.641 18.580 -13.251 1.00 24.51 207 ALA B O 1
ATOM 3379 N N . ALA B 1 208 ? -45.312 16.619 -12.178 1.00 25.76 208 ALA B N 1
ATOM 3380 C CA . ALA B 1 208 ? -46.126 16.976 -11.014 1.00 26.60 208 ALA B CA 1
ATOM 3381 C C . ALA B 1 208 ? -45.643 18.262 -10.298 1.00 27.41 208 ALA B C 1
ATOM 3382 O O . ALA B 1 208 ? -46.455 19.020 -9.772 1.00 27.12 208 ALA B O 1
ATOM 3384 N N . ALA B 1 209 ? -44.333 18.502 -10.295 1.00 28.52 209 ALA B N 1
ATOM 3385 C CA . ALA B 1 209 ? -43.747 19.715 -9.709 1.00 29.72 209 ALA B CA 1
ATOM 3386 C C . ALA B 1 209 ? -44.146 21.002 -10.404 1.00 30.85 209 ALA B C 1
ATOM 3387 O O . ALA B 1 209 ? -43.987 22.073 -9.824 1.00 32.09 209 ALA B O 1
ATOM 3389 N N . ILE B 1 210 ? -44.620 20.930 -11.644 1.00 31.63 210 ILE B N 1
ATOM 3390 C CA . ILE B 1 210 ? -44.896 22.163 -12.394 1.00 32.91 210 ILE B CA 1
ATOM 3391 C C . ILE B 1 210 ? -46.369 22.399 -12.713 1.00 33.76 210 ILE B C 1
ATOM 3392 O O . ILE B 1 210 ? -46.723 23.452 -13.231 1.00 34.30 210 ILE B O 1
ATOM 3397 N N . GLY B 1 211 ? -47.230 21.437 -12.388 1.00 34.63 211 GLY B N 1
ATOM 3398 C CA . GLY B 1 211 ? -48.680 21.684 -12.409 1.00 36.24 211 GLY B CA 1
ATOM 3399 C C . GLY B 1 211 ? -49.511 20.563 -11.805 1.00 37.11 211 GLY B C 1
ATOM 3400 O O . GLY B 1 211 ? -49.063 19.399 -11.777 1.00 37.37 211 GLY B O 1
ATOM 3401 N N . GLU B 1 212 ? -50.717 20.896 -11.325 1.00 37.52 212 GLU B N 1
ATOM 3402 C CA . GLU B 1 212 ? -51.645 19.854 -10.829 1.00 38.29 212 GLU B CA 1
ATOM 3403 C C . GLU B 1 212 ? -52.161 18.926 -11.954 1.00 36.69 212 GLU B C 1
ATOM 3404 O O . GLU B 1 212 ? -52.301 17.709 -11.751 1.00 36.78 212 GLU B O 1
ATOM 3410 N N . VAL B 1 213 ? -52.456 19.499 -13.122 1.00 35.12 213 VAL B N 1
ATOM 3411 C CA . VAL B 1 213 ? -52.862 18.690 -14.266 1.00 33.56 213 VAL B CA 1
ATOM 3412 C C . VAL B 1 213 ? -51.660 18.486 -15.175 1.00 32.44 213 VAL B C 1
ATOM 3413 O O . VAL B 1 213 ? -51.071 19.443 -15.652 1.00 32.53 213 VAL B O 1
ATOM 3417 N N . VAL B 1 214 ? -51.316 17.221 -15.389 1.00 30.38 214 VAL B N 1
ATOM 3418 C CA . VAL B 1 214 ? -50.194 16.815 -16.207 1.00 28.87 214 VAL B CA 1
ATOM 3419 C C . VAL B 1 214 ? -50.753 16.362 -17.549 1.00 28.59 214 VAL B C 1
ATOM 3420 O O . VAL B 1 214 ? -51.620 15.501 -17.592 1.00 28.16 214 VAL B O 1
ATOM 3424 N N . ASP B 1 215 ? -50.295 16.979 -18.637 1.00 28.86 215 ASP B N 1
ATOM 3425 C CA . ASP B 1 215 ? -50.734 16.619 -20.000 1.00 29.29 215 ASP B CA 1
ATOM 3426 C C . ASP B 1 215 ? -49.526 16.294 -20.874 1.00 27.89 215 ASP B C 1
ATOM 3427 O O . ASP B 1 215 ? -48.401 16.352 -20.397 1.00 26.70 215 ASP B O 1
ATOM 3432 N N . ALA B 1 216 ? -49.742 15.971 -22.148 1.00 27.32 216 ALA B N 1
ATOM 3433 C CA . ALA B 1 216 ? -48.616 15.576 -23.029 1.00 27.54 216 ALA B CA 1
ATOM 3434 C C . ALA B 1 216 ? -47.526 16.663 -23.112 1.00 28.15 216 ALA B C 1
ATOM 3435 O O . ALA B 1 216 ? -46.324 16.376 -23.021 1.00 28.31 216 ALA B O 1
ATOM 3437 N N . ASP B 1 217 ? -47.960 17.915 -23.219 1.00 28.56 217 ASP B N 1
ATOM 3438 C CA . ASP B 1 217 ? -47.070 19.068 -23.267 1.00 28.88 217 ASP B CA 1
ATOM 3439 C C . ASP B 1 217 ? -46.148 19.114 -22.080 1.00 27.95 217 ASP B C 1
ATOM 3440 O O . ASP B 1 217 ? -44.972 19.397 -22.225 1.00 27.80 217 ASP B O 1
ATOM 3445 N N . THR B 1 218 ? -46.691 18.878 -20.892 1.00 26.69 218 THR B N 1
ATOM 3446 C CA . THR B 1 218 ? -45.854 18.916 -19.704 1.00 27.07 218 THR B CA 1
ATOM 3447 C C . THR B 1 218 ? -44.844 17.761 -19.636 1.00 26.43 218 THR B C 1
ATOM 3448 O O . THR B 1 218 ? -43.721 17.959 -19.184 1.00 26.00 218 THR B O 1
ATOM 3452 N N . ILE B 1 219 ? -45.219 16.573 -20.121 1.00 25.94 219 ILE B N 1
ATOM 3453 C CA . ILE B 1 219 ? -44.260 15.455 -20.227 1.00 25.71 219 ILE B CA 1
ATOM 3454 C C . ILE B 1 219 ? -43.099 15.792 -21.190 1.00 26.38 219 ILE B C 1
ATOM 3455 O O . ILE B 1 219 ? -41.943 15.612 -20.845 1.00 25.99 219 ILE B O 1
ATOM 3460 N N . TYR B 1 220 ? -43.415 16.269 -22.396 1.00 27.69 220 TYR B N 1
ATOM 3461 C CA . TYR B 1 220 ? -42.392 16.692 -23.350 1.00 28.69 220 TYR B CA 1
ATOM 3462 C C . TYR B 1 220 ? -41.571 17.842 -22.776 1.00 30.31 220 TYR B C 1
ATOM 3463 O O . TYR B 1 220 ? -40.382 17.957 -23.066 1.00 31.33 220 TYR B O 1
ATOM 3472 N N . GLN B 1 221 ? -42.168 18.662 -21.920 1.00 31.54 221 GLN B N 1
ATOM 3473 C CA . GLN B 1 221 ? -41.386 19.728 -21.303 1.00 33.06 221 GLN B CA 1
ATOM 3474 C C . GLN B 1 221 ? -40.373 19.227 -20.268 1.00 33.00 221 GLN B C 1
ATOM 3475 O O . GLN B 1 221 ? -39.223 19.654 -20.262 1.00 32.81 221 GLN B O 1
ATOM 3481 N N . ILE B 1 222 ? -40.787 18.290 -19.420 1.00 33.18 222 ILE B N 1
ATOM 3482 C CA . ILE B 1 222 ? -39.879 17.703 -18.432 1.00 33.46 222 ILE B CA 1
ATOM 3483 C C . ILE B 1 222 ? -38.758 16.937 -19.133 1.00 34.40 222 ILE B C 1
ATOM 3484 O O . ILE B 1 222 ? -37.608 16.967 -18.725 1.00 33.50 222 ILE B O 1
ATOM 3489 N N . THR B 1 223 ? -39.125 16.276 -20.218 1.00 35.68 223 THR B N 1
ATOM 3490 C CA . THR B 1 223 ? -38.235 15.393 -20.922 1.00 37.91 223 THR B CA 1
ATOM 3491 C C . THR B 1 223 ? -37.168 16.225 -21.714 1.00 39.41 223 THR B C 1
ATOM 3492 O O . THR B 1 223 ? -35.996 15.853 -21.789 1.00 40.11 223 THR B O 1
ATOM 3496 N N . ALA B 1 224 ? -37.572 17.379 -22.241 1.00 41.04 224 ALA B N 1
ATOM 3497 C CA . ALA B 1 224 ? -36.642 18.321 -22.879 1.00 42.80 224 ALA B CA 1
ATOM 3498 C C . ALA B 1 224 ? -35.553 18.850 -21.926 1.00 44.24 224 ALA B C 1
ATOM 3499 O O . ALA B 1 224 ? -34.465 19.235 -22.364 1.00 45.07 224 ALA B O 1
ATOM 3501 N N . THR B 1 225 ? -35.864 18.855 -20.630 1.00 45.65 225 THR B N 1
ATOM 3502 C CA . THR B 1 225 ? -35.077 19.522 -19.581 1.00 46.76 225 THR B CA 1
ATOM 3503 C C . THR B 1 225 ? -34.799 18.541 -18.444 1.00 47.14 225 THR B C 1
ATOM 3504 O O . THR B 1 225 ? -33.655 18.176 -18.172 1.00 47.86 225 THR B O 1
ATOM 3508 N N . PHE C 1 4 ? -39.081 -23.006 36.342 1.00 55.41 4 PHE C N 1
ATOM 3509 C CA . PHE C 1 4 ? -38.622 -21.816 37.121 1.00 55.35 4 PHE C CA 1
ATOM 3510 C C . PHE C 1 4 ? -39.157 -20.510 36.523 1.00 54.66 4 PHE C C 1
ATOM 3511 O O . PHE C 1 4 ? -39.125 -20.314 35.304 1.00 55.29 4 PHE C O 1
ATOM 3519 N N . GLU C 1 5 ? -39.621 -19.613 37.395 1.00 53.17 5 GLU C N 1
ATOM 3520 C CA . GLU C 1 5 ? -40.438 -18.462 37.000 1.00 51.44 5 GLU C CA 1
ATOM 3521 C C . GLU C 1 5 ? -40.613 -17.570 38.232 1.00 49.41 5 GLU C C 1
ATOM 3522 O O . GLU C 1 5 ? -41.027 -18.047 39.296 1.00 49.81 5 GLU C O 1
ATOM 3528 N N . ILE C 1 6 ? -40.265 -16.292 38.117 1.00 46.53 6 ILE C N 1
ATOM 3529 C CA . ILE C 1 6 ? -40.455 -15.385 39.244 1.00 43.50 6 ILE C CA 1
ATOM 3530 C C . ILE C 1 6 ? -41.464 -14.287 38.932 1.00 41.48 6 ILE C C 1
ATOM 3531 O O . ILE C 1 6 ? -41.366 -13.587 37.909 1.00 40.93 6 ILE C O 1
ATOM 3536 N N . TRP C 1 7 ? -42.434 -14.155 39.831 1.00 38.51 7 TRP C N 1
ATOM 3537 C CA . TRP C 1 7 ? -43.587 -13.305 39.617 1.00 35.84 7 TRP C CA 1
ATOM 3538 C C . TRP C 1 7 ? -43.178 -11.860 39.497 1.00 35.04 7 TRP C C 1
ATOM 3539 O O . TRP C 1 7 ? -43.867 -11.068 38.866 1.00 34.20 7 TRP C O 1
ATOM 3550 N N . VAL C 1 8 ? -42.038 -11.534 40.093 1.00 34.13 8 VAL C N 1
ATOM 3551 C CA . VAL C 1 8 ? -41.444 -10.211 39.983 1.00 33.50 8 VAL C CA 1
ATOM 3552 C C . VAL C 1 8 ? -41.107 -9.852 38.518 1.00 33.10 8 VAL C C 1
ATOM 3553 O O . VAL C 1 8 ? -41.047 -8.675 38.150 1.00 32.70 8 VAL C O 1
ATOM 3557 N N . GLU C 1 9 ? -40.930 -10.867 37.674 1.00 32.18 9 GLU C N 1
ATOM 3558 C CA . GLU C 1 9 ? -40.638 -10.657 36.261 1.00 32.05 9 GLU C CA 1
ATOM 3559 C C . GLU C 1 9 ? -41.883 -10.952 35.427 1.00 32.29 9 GLU C C 1
ATOM 3560 O O . GLU C 1 9 ? -42.122 -10.310 34.407 1.00 31.73 9 GLU C O 1
ATOM 3566 N N . LYS C 1 10 ? -42.665 -11.931 35.867 1.00 32.41 10 LYS C N 1
ATOM 3567 C CA . LYS C 1 10 ? -43.945 -12.249 35.238 1.00 33.50 10 LYS C CA 1
ATOM 3568 C C . LYS C 1 10 ? -44.946 -11.082 35.316 1.00 33.42 10 LYS C C 1
ATOM 3569 O O . LYS C 1 10 ? -45.760 -10.896 34.402 1.00 33.63 10 LYS C O 1
ATOM 3575 N N . TYR C 1 11 ? -44.890 -10.319 36.410 1.00 33.28 11 TYR C N 1
ATOM 3576 C CA . TYR C 1 11 ? -45.787 -9.193 36.649 1.00 33.46 11 TYR C CA 1
ATOM 3577 C C . TYR C 1 11 ? -45.045 -7.876 36.703 1.00 33.64 11 TYR C C 1
ATOM 3578 O O . TYR C 1 11 ? -45.446 -6.947 37.410 1.00 33.71 11 TYR C O 1
ATOM 3587 N N . ARG C 1 12 ? -43.955 -7.818 35.935 1.00 33.46 12 ARG C N 1
ATOM 3588 C CA . ARG C 1 12 ? -43.231 -6.588 35.637 1.00 33.63 12 ARG C CA 1
ATOM 3589 C C . ARG C 1 12 ? -44.007 -5.783 34.580 1.00 33.91 12 ARG C C 1
ATOM 3590 O O . ARG C 1 12 ? -44.379 -6.339 33.546 1.00 33.79 12 ARG C O 1
ATOM 3598 N N . PRO C 1 13 ? -44.236 -4.478 34.827 1.00 33.86 13 PRO C N 1
ATOM 3599 C CA . PRO C 1 13 ? -44.774 -3.570 33.813 1.00 34.36 13 PRO C CA 1
ATOM 3600 C C . PRO C 1 13 ? -44.134 -3.721 32.404 1.00 35.20 13 PRO C C 1
ATOM 3601 O O . PRO C 1 13 ? -42.916 -3.779 32.274 1.00 34.46 13 PRO C O 1
ATOM 3605 N N . ARG C 1 14 ? -44.983 -3.772 31.377 1.00 36.06 14 ARG C N 1
ATOM 3606 C CA . ARG C 1 14 ? -44.597 -4.017 29.994 1.00 36.90 14 ARG C CA 1
ATOM 3607 C C . ARG C 1 14 ? -44.709 -2.738 29.185 1.00 36.64 14 ARG C C 1
ATOM 3608 O O . ARG C 1 14 ? -44.204 -2.637 28.065 1.00 36.58 14 ARG C O 1
ATOM 3616 N N . THR C 1 15 ? -45.394 -1.766 29.778 1.00 36.26 15 THR C N 1
ATOM 3617 C CA . THR C 1 15 ? -45.657 -0.474 29.179 1.00 35.42 15 THR C CA 1
ATOM 3618 C C . THR C 1 15 ? -45.822 0.532 30.318 1.00 34.98 15 THR C C 1
ATOM 3619 O O . THR C 1 15 ? -46.114 0.155 31.453 1.00 33.60 15 THR C O 1
ATOM 3623 N N . LEU C 1 16 ? -45.630 1.807 30.002 1.00 35.12 16 LEU C N 1
ATOM 3624 C CA . LEU C 1 16 ? -45.663 2.868 30.993 1.00 35.71 16 LEU C CA 1
ATOM 3625 C C . LEU C 1 16 ? -46.899 2.867 31.892 1.00 35.94 16 LEU C C 1
ATOM 3626 O O . LEU C 1 16 ? -46.770 3.083 33.093 1.00 35.16 16 LEU C O 1
ATOM 3631 N N . ASP C 1 17 ? -48.079 2.610 31.320 1.00 36.83 17 ASP C N 1
ATOM 3632 C CA . ASP C 1 17 ? -49.344 2.643 32.081 1.00 37.97 17 ASP C CA 1
ATOM 3633 C C . ASP C 1 17 ? -49.425 1.582 33.164 1.00 37.96 17 ASP C C 1
ATOM 3634 O O . ASP C 1 17 ? -50.229 1.694 34.092 1.00 38.14 17 ASP C O 1
ATOM 3639 N N . GLU C 1 18 ? -48.578 0.563 33.055 1.00 37.92 18 GLU C N 1
ATOM 3640 C CA . GLU C 1 18 ? -48.579 -0.515 34.023 1.00 37.54 18 GLU C CA 1
ATOM 3641 C C . GLU C 1 18 ? -47.721 -0.221 35.243 1.00 37.77 18 GLU C C 1
ATOM 3642 O O . GLU C 1 18 ? -47.767 -0.959 36.217 1.00 37.13 18 GLU C O 1
ATOM 3648 N N . VAL C 1 19 ? -46.939 0.856 35.220 1.00 38.18 19 VAL C N 1
ATOM 3649 C CA . VAL C 1 19 ? -46.331 1.270 36.485 1.00 38.90 19 VAL C CA 1
ATOM 3650 C C . VAL C 1 19 ? -47.283 2.108 37.341 1.00 39.95 19 VAL C C 1
ATOM 3651 O O . VAL C 1 19 ? -47.932 3.043 36.881 1.00 40.16 19 VAL C O 1
ATOM 3655 N N . VAL C 1 20 ? -47.333 1.740 38.608 1.00 40.65 20 VAL C N 1
ATOM 3656 C CA . VAL C 1 20 ? -48.358 2.175 39.521 1.00 41.19 20 VAL C CA 1
ATOM 3657 C C . VAL C 1 20 ? -47.720 3.048 40.610 1.00 41.61 20 VAL C C 1
ATOM 3658 O O . VAL C 1 20 ? -46.552 2.867 40.951 1.00 41.95 20 VAL C O 1
ATOM 3662 N N . GLY C 1 21 ? -48.460 4.039 41.098 1.00 41.97 21 GLY C N 1
ATOM 3663 C CA . GLY C 1 21 ? -48.000 4.887 42.203 1.00 42.20 21 GLY C CA 1
ATOM 3664 C C . GLY C 1 21 ? -47.118 6.059 41.812 1.00 42.68 21 GLY C C 1
ATOM 3665 O O . GLY C 1 21 ? -46.634 6.786 42.674 1.00 42.88 21 GLY C O 1
ATOM 3666 N N . GLN C 1 22 ? -46.914 6.261 40.514 1.00 43.06 22 GLN C N 1
ATOM 3667 C CA . GLN C 1 22 ? -45.979 7.279 40.042 1.00 43.49 22 GLN C CA 1
ATOM 3668 C C . GLN C 1 22 ? -46.573 8.164 38.944 1.00 44.64 22 GLN C C 1
ATOM 3669 O O . GLN C 1 22 ? -45.884 8.526 37.990 1.00 44.98 22 GLN C O 1
ATOM 3675 N N . ASP C 1 23 ? -47.840 8.538 39.092 1.00 46.36 23 ASP C N 1
ATOM 3676 C CA . ASP C 1 23 ? -48.580 9.179 37.993 1.00 47.75 23 ASP C CA 1
ATOM 3677 C C . ASP C 1 23 ? -47.894 10.394 37.405 1.00 48.37 23 ASP C C 1
ATOM 3678 O O . ASP C 1 23 ? -47.733 10.465 36.187 1.00 48.50 23 ASP C O 1
ATOM 3683 N N . GLU C 1 24 ? -47.463 11.325 38.263 1.00 49.14 24 GLU C N 1
ATOM 3684 C CA . GLU C 1 24 ? -46.746 12.534 37.824 1.00 49.52 24 GLU C CA 1
ATOM 3685 C C . GLU C 1 24 ? -45.604 12.202 36.860 1.00 49.27 24 GLU C C 1
ATOM 3686 O O . GLU C 1 24 ? -45.432 12.870 35.834 1.00 49.54 24 GLU C O 1
ATOM 3692 N N . VAL C 1 25 ? -44.829 11.169 37.197 1.00 48.39 25 VAL C N 1
ATOM 3693 C CA . VAL C 1 25 ? -43.698 10.731 36.380 1.00 47.36 25 VAL C CA 1
ATOM 3694 C C . VAL C 1 25 ? -44.190 10.069 35.094 1.00 46.93 25 VAL C C 1
ATOM 3695 O O . VAL C 1 25 ? -43.700 10.386 34.006 1.00 46.47 25 VAL C O 1
ATOM 3699 N N . ILE C 1 26 ? -45.163 9.166 35.233 1.00 46.78 26 ILE C N 1
ATOM 3700 C CA . ILE C 1 26 ? -45.708 8.396 34.102 1.00 46.94 26 ILE C CA 1
ATOM 3701 C C . ILE C 1 26 ? -46.332 9.307 33.037 1.00 47.75 26 ILE C C 1
ATOM 3702 O O . ILE C 1 26 ? -46.021 9.181 31.850 1.00 48.00 26 ILE C O 1
ATOM 3707 N N . GLN C 1 27 ? -47.175 10.247 33.464 1.00 48.58 27 GLN C N 1
ATOM 3708 C CA . GLN C 1 27 ? -47.778 11.210 32.537 1.00 49.62 27 GLN C CA 1
ATOM 3709 C C . GLN C 1 27 ? -46.735 11.964 31.713 1.00 49.51 27 GLN C C 1
ATOM 3710 O O . GLN C 1 27 ? -46.863 12.080 30.489 1.00 49.85 27 GLN C O 1
ATOM 3716 N N . ARG C 1 28 ? -45.701 12.465 32.382 1.00 49.24 28 ARG C N 1
ATOM 3717 C CA . ARG C 1 28 ? -44.662 13.243 31.719 1.00 49.33 28 ARG C CA 1
ATOM 3718 C C . ARG C 1 28 ? -43.837 12.404 30.757 1.00 48.75 28 ARG C C 1
ATOM 3719 O O . ARG C 1 28 ? -43.316 12.910 29.761 1.00 48.97 28 ARG C O 1
ATOM 3727 N N . LEU C 1 29 ? -43.729 11.116 31.064 1.00 47.94 29 LEU C N 1
ATOM 3728 C CA . LEU C 1 29 ? -42.876 10.214 30.324 1.00 47.12 29 LEU C CA 1
ATOM 3729 C C . LEU C 1 29 ? -43.577 9.748 29.052 1.00 47.14 29 LEU C C 1
ATOM 3730 O O . LEU C 1 29 ? -42.945 9.623 28.010 1.00 47.40 29 LEU C O 1
ATOM 3735 N N . LYS C 1 30 ? -44.881 9.514 29.137 1.00 47.24 30 LYS C N 1
ATOM 3736 C CA . LYS C 1 30 ? -45.705 9.167 27.965 1.00 47.89 30 LYS C CA 1
ATOM 3737 C C . LYS C 1 30 ? -45.622 10.191 26.816 1.00 48.19 30 LYS C C 1
ATOM 3738 O O . LYS C 1 30 ? -45.671 9.820 25.635 1.00 48.01 30 LYS C O 1
ATOM 3744 N N . GLY C 1 31 ? -45.478 11.467 27.172 1.00 48.41 31 GLY C N 1
ATOM 3745 C CA . GLY C 1 31 ? -45.341 12.542 26.202 1.00 49.04 31 GLY C CA 1
ATOM 3746 C C . GLY C 1 31 ? -44.094 12.433 25.355 1.00 49.78 31 GLY C C 1
ATOM 3747 O O . GLY C 1 31 ? -44.039 12.980 24.253 1.00 49.55 31 GLY C O 1
ATOM 3748 N N . TYR C 1 32 ? -43.092 11.721 25.873 1.00 50.46 32 TYR C N 1
ATOM 3749 C CA . TYR C 1 32 ? -41.827 11.531 25.182 1.00 51.17 32 TYR C CA 1
ATOM 3750 C C . TYR C 1 32 ? -41.898 10.393 24.164 1.00 51.79 32 TYR C C 1
ATOM 3751 O O . TYR C 1 32 ? -41.242 10.442 23.109 1.00 51.79 32 TYR C O 1
ATOM 3760 N N . VAL C 1 33 ? -42.683 9.365 24.482 1.00 52.42 33 VAL C N 1
ATOM 3761 C CA . VAL C 1 33 ? -42.882 8.245 23.563 1.00 53.16 33 VAL C CA 1
ATOM 3762 C C . VAL C 1 33 ? -43.663 8.665 22.322 1.00 53.93 33 VAL C C 1
ATOM 3763 O O . VAL C 1 33 ? -43.457 8.110 21.245 1.00 54.47 33 VAL C O 1
ATOM 3767 N N . GLU C 1 34 ? -44.549 9.646 22.476 1.00 55.17 34 GLU C N 1
ATOM 3768 C CA . GLU C 1 34 ? -45.200 10.283 21.326 1.00 56.04 34 GLU C CA 1
ATOM 3769 C C . GLU C 1 34 ? -44.148 10.884 20.399 1.00 56.03 34 GLU C C 1
ATOM 3770 O O . GLU C 1 34 ? -44.099 10.554 19.213 1.00 56.22 34 GLU C O 1
ATOM 3776 N N . ARG C 1 35 ? -43.285 11.733 20.957 1.00 56.09 35 ARG C N 1
ATOM 3777 C CA . ARG C 1 35 ? -42.177 12.327 20.204 1.00 55.97 35 ARG C CA 1
ATOM 3778 C C . ARG C 1 35 ? -41.088 11.335 19.793 1.00 55.29 35 ARG C C 1
ATOM 3779 O O . ARG C 1 35 ? -40.134 11.717 19.102 1.00 55.36 35 ARG C O 1
ATOM 3787 N N . LYS C 1 36 ? -41.217 10.078 20.230 1.00 54.21 36 LYS C N 1
ATOM 3788 C CA . LYS C 1 36 ? -40.239 9.019 19.919 1.00 53.28 36 LYS C CA 1
ATOM 3789 C C . LYS C 1 36 ? -38.782 9.386 20.253 1.00 51.48 36 LYS C C 1
ATOM 3790 O O . LYS C 1 36 ? -37.851 8.889 19.615 1.00 51.33 36 LYS C O 1
ATOM 3796 N N . ASN C 1 37 ? -38.601 10.243 21.257 1.00 49.65 37 ASN C N 1
ATOM 3797 C CA . ASN C 1 37 ? -37.284 10.761 21.624 1.00 48.32 37 ASN C CA 1
ATOM 3798 C C . ASN C 1 37 ? -37.266 11.251 23.070 1.00 46.63 37 ASN C C 1
ATOM 3799 O O . ASN C 1 37 ? -38.226 11.869 23.540 1.00 46.45 37 ASN C O 1
ATOM 3804 N N . ILE C 1 38 ? -36.179 10.957 23.776 1.00 44.33 38 ILE C N 1
ATOM 3805 C CA . ILE C 1 38 ? -36.040 11.370 25.171 1.00 41.95 38 ILE C CA 1
ATOM 3806 C C . ILE C 1 38 ? -34.745 12.127 25.389 1.00 40.93 38 ILE C C 1
ATOM 3807 O O . ILE C 1 38 ? -33.754 11.897 24.689 1.00 40.49 38 ILE C O 1
ATOM 3812 N N . PRO C 1 39 ? -34.751 13.051 26.359 1.00 39.82 39 PRO C N 1
ATOM 3813 C CA . PRO C 1 39 ? -33.493 13.616 26.809 1.00 38.87 39 PRO C CA 1
ATOM 3814 C C . PRO C 1 39 ? -32.829 12.586 27.724 1.00 37.92 39 PRO C C 1
ATOM 3815 O O . PRO C 1 39 ? -33.409 11.533 27.973 1.00 37.50 39 PRO C O 1
ATOM 3819 N N . HIS C 1 40 ? -31.634 12.864 28.226 1.00 37.02 40 HIS C N 1
ATOM 3820 C CA . HIS C 1 40 ? -31.121 12.044 29.304 1.00 36.79 40 HIS C CA 1
ATOM 3821 C C . HIS C 1 40 ? -32.020 12.244 30.514 1.00 36.45 40 HIS C C 1
ATOM 3822 O O . HIS C 1 40 ? -32.581 13.339 30.724 1.00 36.27 40 HIS C O 1
ATOM 3829 N N . LEU C 1 41 ? -32.174 11.184 31.297 1.00 35.05 41 LEU C N 1
ATOM 3830 C CA . LEU C 1 41 ? -33.114 11.180 32.399 1.00 34.57 41 LEU C CA 1
ATOM 3831 C C . LEU C 1 41 ? -32.415 10.913 33.729 1.00 34.83 41 LEU C C 1
ATOM 3832 O O . LEU C 1 41 ? -31.444 10.156 33.799 1.00 34.19 41 LEU C O 1
ATOM 3837 N N . LEU C 1 42 ? -32.925 11.545 34.779 1.00 34.83 42 LEU C N 1
ATOM 3838 C CA . LEU C 1 42 ? -32.433 11.361 36.128 1.00 35.30 42 LEU C CA 1
ATOM 3839 C C . LEU C 1 42 ? -33.624 10.954 36.980 1.00 35.36 42 LEU C C 1
ATOM 3840 O O . LEU C 1 42 ? -34.530 11.774 37.207 1.00 35.46 42 LEU C O 1
ATOM 3845 N N . PHE C 1 43 ? -33.633 9.697 37.425 1.00 35.27 43 PHE C N 1
ATOM 3846 C CA . PHE C 1 43 ? -34.729 9.135 38.212 1.00 35.96 43 PHE C CA 1
ATOM 3847 C C . PHE C 1 43 ? -34.338 9.214 39.672 1.00 36.94 43 PHE C C 1
ATOM 3848 O O . PHE C 1 43 ? -33.362 8.590 40.099 1.00 37.36 43 PHE C O 1
ATOM 3856 N N . SER C 1 44 ? -35.088 9.987 40.441 1.00 38.23 44 SER C N 1
ATOM 3857 C CA . SER C 1 44 ? -34.713 10.254 41.826 1.00 39.64 44 SER C CA 1
ATOM 3858 C C . SER C 1 44 ? -35.794 9.773 42.785 1.00 39.72 44 SER C C 1
ATOM 3859 O O . SER C 1 44 ? -36.969 9.907 42.512 1.00 40.11 44 SER C O 1
ATOM 3862 N N . GLY C 1 45 ? -35.401 9.199 43.909 1.00 40.23 45 GLY C N 1
ATOM 3863 C CA . GLY C 1 45 ? -36.395 8.769 44.880 1.00 40.26 45 GLY C CA 1
ATOM 3864 C C . GLY C 1 45 ? -36.012 7.532 45.650 1.00 40.50 45 GLY C C 1
ATOM 3865 O O . GLY C 1 45 ? -34.972 6.928 45.378 1.00 40.79 45 GLY C O 1
ATOM 3866 N N . PRO C 1 46 ? -36.866 7.129 46.611 1.00 40.46 46 PRO C N 1
ATOM 3867 C CA . PRO C 1 46 ? -36.504 6.058 47.530 1.00 40.25 46 PRO C CA 1
ATOM 3868 C C . PRO C 1 46 ? -36.251 4.746 46.780 1.00 39.86 46 PRO C C 1
ATOM 3869 O O . PRO C 1 46 ? -36.699 4.595 45.647 1.00 39.59 46 PRO C O 1
ATOM 3873 N N . PRO C 1 47 ? -35.543 3.799 47.412 1.00 39.58 47 PRO C N 1
ATOM 3874 C CA . PRO C 1 47 ? -35.327 2.508 46.764 1.00 38.98 47 PRO C CA 1
ATOM 3875 C C . PRO C 1 47 ? -36.615 1.721 46.625 1.00 38.22 47 PRO C C 1
ATOM 3876 O O . PRO C 1 47 ? -37.447 1.729 47.530 1.00 38.38 47 PRO C O 1
ATOM 3880 N N . GLY C 1 48 ? -36.772 1.037 45.499 1.00 37.29 48 GLY C N 1
ATOM 3881 C CA . GLY C 1 48 ? -37.853 0.062 45.343 1.00 36.15 48 GLY C CA 1
ATOM 3882 C C . GLY C 1 48 ? -39.208 0.631 44.965 1.00 35.39 48 GLY C C 1
ATOM 3883 O O . GLY C 1 48 ? -40.210 -0.090 45.016 1.00 35.21 48 GLY C O 1
ATOM 3884 N N . THR C 1 49 ? -39.236 1.914 44.584 1.00 34.63 49 THR C N 1
ATOM 3885 C CA . THR C 1 49 ? -40.476 2.615 44.190 1.00 34.19 49 THR C CA 1
ATOM 3886 C C . THR C 1 49 ? -40.829 2.438 42.711 1.00 34.20 49 THR C C 1
ATOM 3887 O O . THR C 1 49 ? -41.897 2.886 42.245 1.00 34.38 49 THR C O 1
ATOM 3891 N N . GLY C 1 50 ? -39.921 1.796 41.974 1.00 33.72 50 GLY C N 1
ATOM 3892 C CA . GLY C 1 50 ? -40.167 1.427 40.597 1.00 32.93 50 GLY C CA 1
ATOM 3893 C C . GLY C 1 50 ? -39.328 2.087 39.523 1.00 32.45 50 GLY C C 1
ATOM 3894 O O . GLY C 1 50 ? -39.723 2.065 38.365 1.00 32.91 50 GLY C O 1
ATOM 3895 N N . LYS C 1 51 ? -38.160 2.626 39.878 1.00 32.09 51 LYS C N 1
ATOM 3896 C CA . LYS C 1 51 ? -37.322 3.359 38.915 1.00 31.52 51 LYS C CA 1
ATOM 3897 C C . LYS C 1 51 ? -36.834 2.489 37.742 1.00 30.89 51 LYS C C 1
ATOM 3898 O O . LYS C 1 51 ? -36.967 2.867 36.577 1.00 30.22 51 LYS C O 1
ATOM 3904 N N . THR C 1 52 ? -36.310 1.311 38.057 1.00 31.02 52 THR C N 1
ATOM 3905 C CA . THR C 1 52 ? -35.887 0.342 37.048 1.00 31.31 52 THR C CA 1
ATOM 3906 C C . THR C 1 52 ? -37.072 -0.138 36.215 1.00 31.63 52 THR C C 1
ATOM 3907 O O . THR C 1 52 ? -36.994 -0.175 34.986 1.00 32.14 52 THR C O 1
ATOM 3911 N N . ALA C 1 53 ? -38.164 -0.507 36.883 1.00 31.58 53 ALA C N 1
ATOM 3912 C CA . ALA C 1 53 ? -39.402 -0.913 36.196 1.00 31.23 53 ALA C CA 1
ATOM 3913 C C . ALA C 1 53 ? -39.876 0.136 35.196 1.00 31.09 53 ALA C C 1
ATOM 3914 O O . ALA C 1 53 ? -40.269 -0.203 34.082 1.00 30.00 53 ALA C O 1
ATOM 3916 N N . THR C 1 54 ? -39.870 1.413 35.588 1.00 31.86 54 THR C N 1
ATOM 3917 C CA . THR C 1 54 ? -40.317 2.422 34.620 1.00 31.69 54 THR C CA 1
ATOM 3918 C C . THR C 1 54 ? -39.326 2.632 33.485 1.00 31.48 54 THR C C 1
ATOM 3919 O O . THR C 1 54 ? -39.734 2.948 32.382 1.00 32.11 54 THR C O 1
ATOM 3923 N N . ALA C 1 55 ? -38.038 2.427 33.744 1.00 31.45 55 ALA C N 1
ATOM 3924 C CA . ALA C 1 55 ? -37.010 2.508 32.707 1.00 30.34 55 ALA C CA 1
ATOM 3925 C C . ALA C 1 55 ? -37.191 1.414 31.672 1.00 30.14 55 ALA C C 1
ATOM 3926 O O . ALA C 1 55 ? -36.982 1.635 30.487 1.00 30.17 55 ALA C O 1
ATOM 3928 N N . ILE C 1 56 ? -37.538 0.219 32.126 1.00 29.87 56 ILE C N 1
ATOM 3929 C CA . ILE C 1 56 ? -37.787 -0.901 31.225 1.00 29.83 56 ILE C CA 1
ATOM 3930 C C . ILE C 1 56 ? -39.087 -0.676 30.442 1.00 30.59 56 ILE C C 1
ATOM 3931 O O . ILE C 1 56 ? -39.140 -0.894 29.229 1.00 30.67 56 ILE C O 1
ATOM 3936 N N . ALA C 1 57 ? -40.117 -0.223 31.143 1.00 31.34 57 ALA C N 1
ATOM 3937 C CA . ALA C 1 57 ? -41.405 0.067 30.543 1.00 32.54 57 ALA C CA 1
ATOM 3938 C C . ALA C 1 57 ? -41.242 1.115 29.456 1.00 33.06 57 ALA C C 1
ATOM 3939 O O . ALA C 1 57 ? -41.750 0.968 28.352 1.00 33.44 57 ALA C O 1
ATOM 3941 N N . LEU C 1 58 ? -40.493 2.159 29.785 1.00 33.81 58 LEU C N 1
ATOM 3942 C CA . LEU C 1 58 ? -40.176 3.221 28.866 1.00 34.11 58 LEU C CA 1
ATOM 3943 C C . LEU C 1 58 ? -39.440 2.707 27.639 1.00 34.51 58 LEU C C 1
ATOM 3944 O O . LEU C 1 58 ? -39.756 3.133 26.528 1.00 35.69 58 LEU C O 1
ATOM 3949 N N . ALA C 1 59 ? -38.472 1.806 27.828 1.00 34.06 59 ALA C N 1
ATOM 3950 C CA . ALA C 1 59 ? -37.701 1.257 26.716 1.00 33.74 59 ALA C CA 1
ATOM 3951 C C . ALA C 1 59 ? -38.566 0.414 25.800 1.00 34.20 59 ALA C C 1
ATOM 3952 O O . ALA C 1 59 ? -38.384 0.429 24.582 1.00 34.35 59 ALA C O 1
ATOM 3954 N N . ARG C 1 60 ? -39.503 -0.323 26.380 1.00 34.46 60 ARG C N 1
ATOM 3955 C CA . ARG C 1 60 ? -40.412 -1.139 25.588 1.00 35.15 60 ARG C CA 1
ATOM 3956 C C . ARG C 1 60 ? -41.385 -0.271 24.793 1.00 35.51 60 ARG C C 1
ATOM 3957 O O . ARG C 1 60 ? -41.637 -0.549 23.628 1.00 35.46 60 ARG C O 1
ATOM 3965 N N . ASP C 1 61 ? -41.912 0.786 25.412 1.00 35.65 61 ASP C N 1
ATOM 3966 C CA . ASP C 1 61 ? -42.764 1.735 24.693 1.00 35.91 61 ASP C CA 1
ATOM 3967 C C . ASP C 1 61 ? -42.053 2.430 23.532 1.00 36.35 61 ASP C C 1
ATOM 3968 O O . ASP C 1 61 ? -42.654 2.623 22.480 1.00 36.65 61 ASP C O 1
ATOM 3973 N N . LEU C 1 62 ? -40.784 2.788 23.723 1.00 36.36 62 LEU C N 1
ATOM 3974 C CA . LEU C 1 62 ? -39.993 3.414 22.673 1.00 37.16 62 LEU C CA 1
ATOM 3975 C C . LEU C 1 62 ? -39.550 2.485 21.529 1.00 37.71 62 LEU C C 1
ATOM 3976 O O . LEU C 1 62 ? -39.459 2.932 20.381 1.00 38.20 62 LEU C O 1
ATOM 3981 N N . PHE C 1 63 ? -39.271 1.217 21.841 1.00 37.69 63 PHE C N 1
ATOM 3982 C CA . PHE C 1 63 ? -38.538 0.342 20.931 1.00 37.74 63 PHE C CA 1
ATOM 3983 C C . PHE C 1 63 ? -39.340 -0.835 20.402 1.00 38.60 63 PHE C C 1
ATOM 3984 O O . PHE C 1 63 ? -38.935 -1.459 19.427 1.00 38.57 63 PHE C O 1
ATOM 3992 N N . GLY C 1 64 ? -40.436 -1.183 21.063 1.00 39.67 64 GLY C N 1
ATOM 3993 C CA . GLY C 1 64 ? -41.199 -2.381 20.678 1.00 41.89 64 GLY C CA 1
ATOM 3994 C C . GLY C 1 64 ? -40.537 -3.690 21.092 1.00 43.06 64 GLY C C 1
ATOM 3995 O O . GLY C 1 64 ? -39.844 -3.741 22.100 1.00 43.32 64 GLY C O 1
ATOM 3996 N N . GLU C 1 65 ? -40.746 -4.748 20.316 1.00 44.61 65 GLU C N 1
ATOM 3997 C CA . GLU C 1 65 ? -40.221 -6.082 20.647 1.00 46.56 65 GLU C CA 1
ATOM 3998 C C . GLU C 1 65 ? -38.686 -6.222 20.570 1.00 46.11 65 GLU C C 1
ATOM 3999 O O . GLU C 1 65 ? -38.111 -7.141 21.170 1.00 46.50 65 GLU C O 1
ATOM 4005 N N . ASN C 1 66 ? -38.033 -5.327 19.834 1.00 45.82 66 ASN C N 1
ATOM 4006 C CA . ASN C 1 66 ? -36.577 -5.331 19.716 1.00 45.77 66 ASN C CA 1
ATOM 4007 C C . ASN C 1 66 ? -35.903 -4.621 20.899 1.00 44.55 66 ASN C C 1
ATOM 4008 O O . ASN C 1 66 ? -34.726 -4.259 20.815 1.00 44.99 66 ASN C O 1
ATOM 4013 N N . TRP C 1 67 ? -36.627 -4.409 21.994 1.00 42.36 67 TRP C N 1
ATOM 4014 C CA . TRP C 1 67 ? -36.152 -3.480 23.019 1.00 40.87 67 TRP C CA 1
ATOM 4015 C C . TRP C 1 67 ? -34.866 -3.933 23.712 1.00 39.94 67 TRP C C 1
ATOM 4016 O O . TRP C 1 67 ? -33.993 -3.121 24.006 1.00 39.66 67 TRP C O 1
ATOM 4027 N N . ARG C 1 68 ? -34.754 -5.235 23.942 1.00 39.44 68 ARG C N 1
ATOM 4028 C CA . ARG C 1 68 ? -33.621 -5.803 24.650 1.00 39.62 68 ARG C CA 1
ATOM 4029 C C . ARG C 1 68 ? -32.306 -5.591 23.931 1.00 38.77 68 ARG C C 1
ATOM 4030 O O . ARG C 1 68 ? -31.277 -5.438 24.569 1.00 38.65 68 ARG C O 1
ATOM 4038 N N . ASP C 1 69 ? -32.337 -5.575 22.604 1.00 37.65 69 ASP C N 1
ATOM 4039 C CA . ASP C 1 69 ? -31.133 -5.272 21.854 1.00 37.28 69 ASP C CA 1
ATOM 4040 C C . ASP C 1 69 ? -30.680 -3.831 22.048 1.00 36.02 69 ASP C C 1
ATOM 4041 O O . ASP C 1 69 ? -29.525 -3.538 21.823 1.00 36.23 69 ASP C O 1
ATOM 4046 N N . ASN C 1 70 ? -31.575 -2.949 22.488 1.00 34.27 70 ASN C N 1
ATOM 4047 C CA . ASN C 1 70 ? -31.263 -1.518 22.520 1.00 33.26 70 ASN C CA 1
ATOM 4048 C C . ASN C 1 70 ? -31.229 -0.907 23.929 1.00 32.61 70 ASN C C 1
ATOM 4049 O O . ASN C 1 70 ? -31.159 0.318 24.097 1.00 32.14 70 ASN C O 1
ATOM 4054 N N . PHE C 1 71 ? -31.257 -1.779 24.934 1.00 31.27 71 PHE C N 1
ATOM 4055 C CA . PHE C 1 71 ? -31.327 -1.379 26.329 1.00 30.20 71 PHE C CA 1
ATOM 4056 C C . PHE C 1 71 ? -30.350 -2.215 27.166 1.00 29.99 71 PHE C C 1
ATOM 4057 O O . PHE C 1 71 ? -30.239 -3.432 27.001 1.00 29.13 71 PHE C O 1
ATOM 4065 N N . ILE C 1 72 ? -29.624 -1.551 28.050 1.00 30.16 72 ILE C N 1
ATOM 4066 C CA . ILE C 1 72 ? -28.811 -2.260 29.030 1.00 31.23 72 ILE C CA 1
ATOM 4067 C C . ILE C 1 72 ? -28.994 -1.645 30.405 1.00 31.91 72 ILE C C 1
ATOM 4068 O O . ILE C 1 72 ? -29.266 -0.440 30.514 1.00 32.38 72 ILE C O 1
ATOM 4073 N N . GLU C 1 73 ? -28.881 -2.472 31.444 1.00 32.95 73 GLU C N 1
ATOM 4074 C CA . GLU C 1 73 ? -28.839 -1.990 32.822 1.00 34.21 73 GLU C CA 1
ATOM 4075 C C . GLU C 1 73 ? -27.465 -2.280 33.378 1.00 34.87 73 GLU C C 1
ATOM 4076 O O . GLU C 1 73 ? -26.896 -3.339 33.111 1.00 34.78 73 GLU C O 1
ATOM 4082 N N . MET C 1 74 ? -26.940 -1.355 34.166 1.00 35.55 74 MET C N 1
ATOM 4083 C CA . MET C 1 74 ? -25.755 -1.638 34.966 1.00 37.34 74 MET C CA 1
ATOM 4084 C C . MET C 1 74 ? -25.739 -0.823 36.258 1.00 37.80 74 MET C C 1
ATOM 4085 O O . MET C 1 74 ? -26.447 0.187 36.389 1.00 36.81 74 MET C O 1
ATOM 4090 N N . ASN C 1 75 ? -24.961 -1.291 37.226 1.00 39.07 75 ASN C N 1
ATOM 4091 C CA . ASN C 1 75 ? -24.789 -0.537 38.453 1.00 40.82 75 ASN C CA 1
ATOM 4092 C C . ASN C 1 75 ? -23.611 0.415 38.293 1.00 40.93 75 ASN C C 1
ATOM 4093 O O . ASN C 1 75 ? -22.501 -0.016 37.971 1.00 40.93 75 ASN C O 1
ATOM 4098 N N . ALA C 1 76 ? -23.864 1.704 38.510 1.00 41.63 76 ALA C N 1
ATOM 4099 C CA . ALA C 1 76 ? -22.846 2.734 38.315 1.00 42.75 76 ALA C CA 1
ATOM 4100 C C . ALA C 1 76 ? -21.719 2.658 39.342 1.00 43.58 76 ALA C C 1
ATOM 4101 O O . ALA C 1 76 ? -20.654 3.238 39.140 1.00 43.85 76 ALA C O 1
ATOM 4103 N N . SER C 1 77 ? -21.952 1.932 40.430 1.00 44.90 77 SER C N 1
ATOM 4104 C CA . SER C 1 77 ? -21.025 1.906 41.554 1.00 46.62 77 SER C CA 1
ATOM 4105 C C . SER C 1 77 ? -20.270 0.586 41.720 1.00 47.51 77 SER C C 1
ATOM 4106 O O . SER C 1 77 ? -19.995 0.169 42.850 1.00 48.35 77 SER C O 1
ATOM 4109 N N . ASP C 1 78 ? -19.933 -0.061 40.607 1.00 48.23 78 ASP C N 1
ATOM 4110 C CA . ASP C 1 78 ? -19.020 -1.210 40.594 1.00 48.92 78 ASP C CA 1
ATOM 4111 C C . ASP C 1 78 ? -17.768 -0.951 41.442 1.00 49.30 78 ASP C C 1
ATOM 4112 O O . ASP C 1 78 ? -17.148 0.102 41.318 1.00 49.40 78 ASP C O 1
ATOM 4117 N N . GLU C 1 79 ? -17.377 -1.910 42.283 1.00 49.73 79 GLU C N 1
ATOM 4118 C CA . GLU C 1 79 ? -16.204 -1.706 43.153 1.00 50.32 79 GLU C CA 1
ATOM 4119 C C . GLU C 1 79 ? -14.851 -1.738 42.423 1.00 49.46 79 GLU C C 1
ATOM 4120 O O . GLU C 1 79 ? -13.843 -1.335 43.002 1.00 49.05 79 GLU C O 1
ATOM 4126 N N . ARG C 1 80 ? -14.819 -2.210 41.173 1.00 48.90 80 ARG C N 1
ATOM 4127 C CA . ARG C 1 80 ? -13.569 -2.202 40.385 1.00 48.20 80 ARG C CA 1
ATOM 4128 C C . ARG C 1 80 ? -13.184 -0.813 39.858 1.00 47.30 80 ARG C C 1
ATOM 4129 O O . ARG C 1 80 ? -12.064 -0.626 39.375 1.00 47.44 80 ARG C O 1
ATOM 4137 N N . GLY C 1 81 ? -14.097 0.154 39.941 1.00 46.12 81 GLY C N 1
ATOM 4138 C CA . GLY C 1 81 ? -13.790 1.532 39.525 1.00 44.67 81 GLY C CA 1
ATOM 4139 C C . GLY C 1 81 ? -14.669 2.034 38.400 1.00 43.62 81 GLY C C 1
ATOM 4140 O O . GLY C 1 81 ? -15.172 1.245 37.607 1.00 43.24 81 GLY C O 1
ATOM 4141 N N . ILE C 1 82 ? -14.850 3.352 38.331 1.00 42.69 82 ILE C N 1
ATOM 4142 C CA . ILE C 1 82 ? -15.724 3.973 37.321 1.00 41.73 82 ILE C CA 1
ATOM 4143 C C . ILE C 1 82 ? -15.327 3.624 35.873 1.00 40.87 82 ILE C C 1
ATOM 4144 O O . ILE C 1 82 ? -16.152 3.695 34.967 1.00 40.71 82 ILE C O 1
ATOM 4149 N N . ASP C 1 83 ? -14.076 3.220 35.676 1.00 39.92 83 ASP C N 1
ATOM 4150 C CA . ASP C 1 83 ? -13.551 2.932 34.347 1.00 39.15 83 ASP C CA 1
ATOM 4151 C C . ASP C 1 83 ? -14.131 1.647 33.801 1.00 37.97 83 ASP C C 1
ATOM 4152 O O . ASP C 1 83 ? -14.318 1.497 32.589 1.00 37.93 83 ASP C O 1
ATOM 4157 N N . VAL C 1 84 ? -14.414 0.717 34.704 1.00 36.41 84 VAL C N 1
ATOM 4158 C CA . VAL C 1 84 ? -15.065 -0.511 34.320 1.00 34.94 84 VAL C CA 1
ATOM 4159 C C . VAL C 1 84 ? -16.455 -0.177 33.784 1.00 34.30 84 VAL C C 1
ATOM 4160 O O . VAL C 1 84 ? -16.853 -0.707 32.768 1.00 33.43 84 VAL C O 1
ATOM 4164 N N . VAL C 1 85 ? -17.163 0.735 34.446 1.00 33.90 85 VAL C N 1
ATOM 4165 C CA . VAL C 1 85 ? -18.502 1.094 34.019 1.00 33.87 85 VAL C CA 1
ATOM 4166 C C . VAL C 1 85 ? -18.421 1.743 32.648 1.00 34.12 85 VAL C C 1
ATOM 4167 O O . VAL C 1 85 ? -19.143 1.357 31.729 1.00 34.12 85 VAL C O 1
ATOM 4171 N N . ARG C 1 86 ? -17.526 2.716 32.528 1.00 33.91 86 ARG C N 1
ATOM 4172 C CA . ARG C 1 86 ? -17.236 3.395 31.280 1.00 34.53 86 ARG C CA 1
ATOM 4173 C C . ARG C 1 86 ? -16.956 2.469 30.102 1.00 34.27 86 ARG C C 1
ATOM 4174 O O . ARG C 1 86 ? -17.488 2.677 29.006 1.00 34.25 86 ARG C O 1
ATOM 4182 N N . HIS C 1 87 ? -16.129 1.452 30.314 1.00 33.86 87 HIS C N 1
ATOM 4183 C CA . HIS C 1 87 ? -15.848 0.489 29.258 1.00 33.42 87 HIS C CA 1
ATOM 4184 C C . HIS C 1 87 ? -17.076 -0.341 28.836 1.00 33.57 87 HIS C C 1
ATOM 4185 O O . HIS C 1 87 ? -17.286 -0.594 27.639 1.00 32.85 87 HIS C O 1
ATOM 4192 N N . LYS C 1 88 ? -17.868 -0.771 29.821 1.00 32.91 88 LYS C N 1
ATOM 4193 C CA . LYS C 1 88 ? -19.107 -1.479 29.562 1.00 32.53 88 LYS C CA 1
ATOM 4194 C C . LYS C 1 88 ? -20.055 -0.644 28.696 1.00 32.18 88 LYS C C 1
ATOM 4195 O O . LYS C 1 88 ? -20.779 -1.185 27.872 1.00 30.34 88 LYS C O 1
ATOM 4201 N N . ILE C 1 89 ? -20.061 0.675 28.916 1.00 32.28 89 ILE C N 1
ATOM 4202 C CA . ILE C 1 89 ? -20.898 1.592 28.130 1.00 32.33 89 ILE C CA 1
ATOM 4203 C C . ILE C 1 89 ? -20.395 1.611 26.696 1.00 32.60 89 ILE C C 1
ATOM 4204 O O . ILE C 1 89 ? -21.165 1.464 25.740 1.00 33.49 89 ILE C O 1
ATOM 4209 N N . LYS C 1 90 ? -19.091 1.779 26.571 1.00 33.47 90 LYS C N 1
ATOM 4210 C CA . LYS C 1 90 ? -18.376 1.824 25.301 1.00 34.85 90 LYS C CA 1
ATOM 4211 C C . LYS C 1 90 ? -18.644 0.543 24.491 1.00 34.90 90 LYS C C 1
ATOM 4212 O O . LYS C 1 90 ? -19.018 0.613 23.319 1.00 35.09 90 LYS C O 1
ATOM 4218 N N . GLU C 1 91 ? -18.477 -0.623 25.119 1.00 35.01 91 GLU C N 1
ATOM 4219 C CA . GLU C 1 91 ? -18.771 -1.910 24.463 1.00 35.67 91 GLU C CA 1
ATOM 4220 C C . GLU C 1 91 ? -20.215 -2.029 23.991 1.00 35.61 91 GLU C C 1
ATOM 4221 O O . GLU C 1 91 ? -20.498 -2.659 22.965 1.00 36.22 91 GLU C O 1
ATOM 4227 N N . PHE C 1 92 ? -21.138 -1.455 24.749 1.00 34.89 92 PHE C N 1
ATOM 4228 C CA . PHE C 1 92 ? -22.542 -1.652 24.453 1.00 35.26 92 PHE C CA 1
ATOM 4229 C C . PHE C 1 92 ? -22.937 -0.808 23.252 1.00 35.71 92 PHE C C 1
ATOM 4230 O O . PHE C 1 92 ? -23.732 -1.226 22.415 1.00 36.15 92 PHE C O 1
ATOM 4238 N N . ALA C 1 93 ? -22.365 0.389 23.196 1.00 36.80 93 ALA C N 1
ATOM 4239 C CA . ALA C 1 93 ? -22.645 1.359 22.157 1.00 37.94 93 ALA C CA 1
ATOM 4240 C C . ALA C 1 93 ? -21.658 1.240 20.988 1.00 38.71 93 ALA C C 1
ATOM 4241 O O . ALA C 1 93 ? -21.663 2.077 20.106 1.00 38.60 93 ALA C O 1
ATOM 4243 N N . ARG C 1 94 ? -20.832 0.186 20.994 1.00 39.90 94 ARG C N 1
ATOM 4244 C CA . ARG C 1 94 ? -19.945 -0.166 19.867 1.00 41.27 94 ARG C CA 1
ATOM 4245 C C . ARG C 1 94 ? -20.748 -0.383 18.592 1.00 40.62 94 ARG C C 1
ATOM 4246 O O . ARG C 1 94 ? -20.235 -0.170 17.495 1.00 40.85 94 ARG C O 1
ATOM 4254 N N . THR C 1 95 ? -22.001 -0.817 18.747 1.00 40.53 95 THR C N 1
ATOM 4255 C CA . THR C 1 95 ? -22.865 -1.107 17.610 1.00 40.51 95 THR C CA 1
ATOM 4256 C C . THR C 1 95 ? -23.991 -0.086 17.480 1.00 40.35 95 THR C C 1
ATOM 4257 O O . THR C 1 95 ? -24.384 0.556 18.462 1.00 39.72 95 THR C O 1
ATOM 4261 N N . ALA C 1 96 ? -24.514 0.055 16.258 1.00 39.81 96 ALA C N 1
ATOM 4262 C CA . ALA C 1 96 ? -25.680 0.888 16.027 1.00 39.08 96 ALA C CA 1
ATOM 4263 C C . ALA C 1 96 ? -26.905 0.216 16.675 1.00 38.67 96 ALA C C 1
ATOM 4264 O O . ALA C 1 96 ? -26.853 -0.982 16.965 1.00 38.12 96 ALA C O 1
ATOM 4266 N N . PRO C 1 97 ? -27.990 0.983 16.929 1.00 37.93 97 PRO C N 1
ATOM 4267 C CA . PRO C 1 97 ? -29.231 0.359 17.368 1.00 38.16 97 PRO C CA 1
ATOM 4268 C C . PRO C 1 97 ? -29.785 -0.632 16.337 1.00 38.40 97 PRO C C 1
ATOM 4269 O O . PRO C 1 97 ? -29.557 -0.485 15.141 1.00 38.54 97 PRO C O 1
ATOM 4273 N N . ILE C 1 98 ? -30.506 -1.628 16.828 1.00 38.51 98 ILE C N 1
ATOM 4274 C CA . ILE C 1 98 ? -31.044 -2.716 16.033 1.00 39.30 98 ILE C CA 1
ATOM 4275 C C . ILE C 1 98 ? -32.460 -2.340 15.600 1.00 39.47 98 ILE C C 1
ATOM 4276 O O . ILE C 1 98 ? -33.195 -1.690 16.348 1.00 39.05 98 ILE C O 1
ATOM 4281 N N . GLY C 1 99 ? -32.831 -2.725 14.382 1.00 39.90 99 GLY C N 1
ATOM 4282 C CA . GLY C 1 99 ? -34.206 -2.560 13.907 1.00 40.30 99 GLY C CA 1
ATOM 4283 C C . GLY C 1 99 ? -34.686 -1.130 13.806 1.00 40.65 99 GL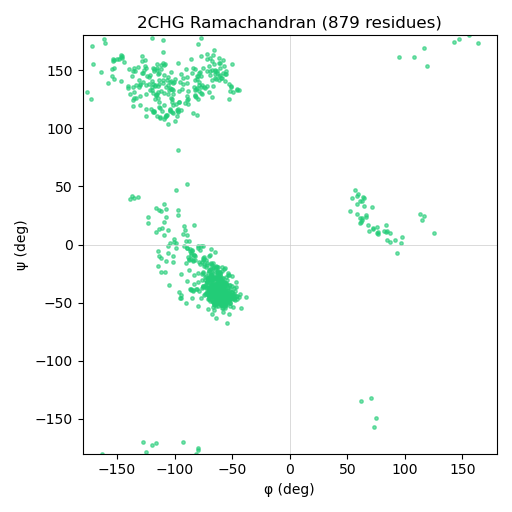Y C C 1
ATOM 4284 O O . GLY C 1 99 ? -35.839 -0.838 14.116 1.00 41.29 99 GLY C O 1
ATOM 4285 N N . GLY C 1 100 ? -33.796 -0.234 13.399 1.00 41.12 100 GLY C N 1
ATOM 4286 C CA . GLY C 1 100 ? -34.159 1.160 13.145 1.00 41.62 100 GLY C CA 1
ATOM 4287 C C . GLY C 1 100 ? -34.530 2.011 14.346 1.00 41.77 100 GLY C C 1
ATOM 4288 O O . GLY C 1 100 ? -35.045 3.132 14.185 1.00 42.16 100 GLY C O 1
ATOM 4289 N N . ALA C 1 101 ? -34.261 1.499 15.548 1.00 41.12 101 ALA C N 1
ATOM 4290 C CA . ALA C 1 101 ? -34.435 2.275 16.772 1.00 40.18 101 ALA C CA 1
ATOM 4291 C C . ALA C 1 101 ? -33.550 3.528 16.701 1.00 39.54 101 ALA C C 1
ATOM 4292 O O . ALA C 1 101 ? -32.437 3.461 16.178 1.00 39.56 101 ALA C O 1
ATOM 4294 N N . PRO C 1 102 ? -34.033 4.669 17.230 1.00 38.71 102 PRO C N 1
ATOM 4295 C CA . PRO C 1 102 ? -33.321 5.950 17.062 1.00 38.15 102 PRO C CA 1
ATOM 4296 C C . PRO C 1 102 ? -32.052 6.106 17.916 1.00 37.71 102 PRO C C 1
ATOM 4297 O O . PRO C 1 102 ? -31.208 6.983 17.624 1.00 37.89 102 PRO C O 1
ATOM 4301 N N . PHE C 1 103 ? -31.907 5.268 18.945 1.00 36.03 103 PHE C N 1
ATOM 4302 C CA . PHE C 1 103 ? -30.767 5.348 19.857 1.00 34.85 103 PHE C CA 1
ATOM 4303 C C . PHE C 1 103 ? -30.802 4.140 20.774 1.00 33.98 103 PHE C C 1
ATOM 4304 O O . PHE C 1 103 ? -31.794 3.415 20.793 1.00 33.34 103 PHE C O 1
ATOM 4312 N N . LYS C 1 104 ? -29.736 3.937 21.543 1.00 32.81 104 LYS C N 1
ATOM 4313 C CA . LYS C 1 104 ? -29.742 2.892 22.585 1.00 32.11 104 LYS C CA 1
ATOM 4314 C C . LYS C 1 104 ? -29.938 3.506 23.971 1.00 31.04 104 LYS C C 1
ATOM 4315 O O . LYS C 1 104 ? -29.507 4.619 24.208 1.00 31.03 104 LYS C O 1
ATOM 4321 N N . ILE C 1 105 ? -30.580 2.784 24.890 1.00 29.85 105 ILE C N 1
ATOM 4322 C CA . ILE C 1 105 ? -30.777 3.295 26.256 1.00 28.43 105 ILE C CA 1
ATOM 4323 C C . ILE C 1 105 ? -29.848 2.607 27.264 1.00 28.85 105 ILE C C 1
ATOM 4324 O O . ILE C 1 105 ? -29.762 1.374 27.295 1.00 28.67 105 ILE C O 1
ATOM 4329 N N . ILE C 1 106 ? -29.141 3.404 28.059 1.00 28.70 106 ILE C N 1
ATOM 4330 C CA . ILE C 1 106 ? -28.291 2.875 29.119 1.00 29.05 106 ILE C CA 1
ATOM 4331 C C . ILE C 1 106 ? -28.856 3.252 30.479 1.00 28.68 106 ILE C C 1
ATOM 4332 O O . ILE C 1 106 ? -28.977 4.441 30.804 1.00 27.85 106 ILE C O 1
ATOM 4337 N N . PHE C 1 107 ? -29.233 2.245 31.263 1.00 28.57 107 PHE C N 1
ATOM 4338 C CA . PHE C 1 107 ? -29.745 2.510 32.594 1.00 28.73 107 PHE C CA 1
ATOM 4339 C C . PHE C 1 107 ? -28.632 2.350 33.642 1.00 29.58 107 PHE C C 1
ATOM 4340 O O . PHE C 1 107 ? -28.106 1.242 33.854 1.00 29.37 107 PHE C O 1
ATOM 4348 N N . LEU C 1 108 ? -28.274 3.456 34.288 1.00 29.91 108 LEU C N 1
ATOM 4349 C CA . LEU C 1 108 ? -27.218 3.442 35.292 1.00 31.65 108 LEU C CA 1
ATOM 4350 C C . LEU C 1 108 ? -27.789 3.549 36.693 1.00 32.78 108 LEU C C 1
ATOM 4351 O O . LEU C 1 108 ? -28.212 4.625 37.140 1.00 31.95 108 LEU C O 1
ATOM 4356 N N . ASP C 1 109 ? -27.800 2.410 37.380 1.00 34.24 109 ASP C N 1
ATOM 4357 C CA . ASP C 1 109 ? -28.340 2.331 38.718 1.00 35.87 109 ASP C CA 1
ATOM 4358 C C . ASP C 1 109 ? -27.313 2.849 39.719 1.00 36.81 109 ASP C C 1
ATOM 4359 O O . ASP C 1 109 ? -26.108 2.641 39.548 1.00 37.17 109 ASP C O 1
ATOM 4364 N N . GLU C 1 110 ? -27.806 3.553 40.733 1.00 37.64 110 GLU C N 1
ATOM 4365 C CA . GLU C 1 110 ? -27.017 4.014 41.877 1.00 38.86 110 GLU C CA 1
ATOM 4366 C C . GLU C 1 110 ? -25.939 5.009 41.532 1.00 38.28 110 GLU C C 1
ATOM 4367 O O . GLU C 1 110 ? -24.836 4.971 42.078 1.00 38.12 110 GLU C O 1
ATOM 4373 N N . ALA C 1 111 ? -26.284 5.921 40.633 1.00 38.17 111 ALA C N 1
ATOM 4374 C CA . ALA C 1 111 ? -25.382 6.972 40.208 1.00 38.20 111 ALA C CA 1
ATOM 4375 C C . ALA C 1 111 ? -24.913 7.836 41.391 1.00 38.09 111 ALA C C 1
ATOM 4376 O O . ALA C 1 111 ? -23.792 8.314 41.403 1.00 38.44 111 ALA C O 1
ATOM 4378 N N . ASP C 1 112 ? -25.743 8.000 42.407 1.00 38.62 112 ASP C N 1
ATOM 4379 C CA . ASP C 1 112 ? -25.351 8.873 43.516 1.00 39.18 112 ASP C CA 1
ATOM 4380 C C . ASP C 1 112 ? -24.367 8.262 44.506 1.00 39.25 112 ASP C C 1
ATOM 4381 O O . ASP C 1 112 ? -23.887 8.952 45.396 1.00 39.46 112 ASP C O 1
ATOM 4386 N N . ALA C 1 113 ? -24.046 6.979 44.322 1.00 39.23 113 ALA C N 1
ATOM 4387 C CA . ALA C 1 113 ? -22.997 6.325 45.092 1.00 39.49 113 ALA C CA 1
ATOM 4388 C C . ALA C 1 113 ? -21.619 6.813 44.665 1.00 39.77 113 ALA C C 1
ATOM 4389 O O . ALA C 1 113 ? -20.638 6.592 45.371 1.00 40.14 113 ALA C O 1
ATOM 4391 N N . LEU C 1 114 ? -21.543 7.461 43.507 1.00 39.38 114 LEU C N 1
ATOM 4392 C CA . LEU C 1 114 ? -20.261 7.898 42.970 1.00 39.61 114 LEU C CA 1
ATOM 4393 C C . LEU C 1 114 ? -19.760 9.195 43.619 1.00 40.23 114 LEU C C 1
ATOM 4394 O O . LEU C 1 114 ? -20.557 10.089 43.943 1.00 39.68 114 LEU C O 1
ATOM 4399 N N . THR C 1 115 ? -18.436 9.289 43.776 1.00 40.85 115 THR C N 1
ATOM 4400 C CA . THR C 1 115 ? -17.775 10.519 44.222 1.00 41.77 115 THR C CA 1
ATOM 4401 C C . THR C 1 115 ? -17.951 11.590 43.156 1.00 42.04 115 THR C C 1
ATOM 4402 O O . THR C 1 115 ? -18.355 11.281 42.034 1.00 41.61 115 THR C O 1
ATOM 4406 N N . ALA C 1 116 ? -17.650 12.841 43.498 1.00 42.70 116 ALA C N 1
ATOM 4407 C CA . ALA C 1 116 ? -17.818 13.942 42.551 1.00 43.63 116 ALA C CA 1
ATOM 4408 C C . ALA C 1 116 ? -16.865 13.786 41.372 1.00 44.08 116 ALA C C 1
ATOM 4409 O O . ALA C 1 116 ? -17.227 14.120 40.244 1.00 44.45 116 ALA C O 1
ATOM 4411 N N . ASP C 1 117 ? -15.664 13.269 41.646 1.00 44.35 117 ASP C N 1
ATOM 4412 C CA . ASP C 1 117 ? -14.665 12.967 40.621 1.00 44.76 117 ASP C CA 1
ATOM 4413 C C . ASP C 1 117 ? -15.153 11.870 39.661 1.00 44.24 117 ASP C C 1
ATOM 4414 O O . ASP C 1 117 ? -15.054 12.013 38.447 1.00 43.92 117 ASP C O 1
ATOM 4419 N N . ALA C 1 118 ? -15.658 10.766 40.215 1.00 44.01 118 ALA C N 1
ATOM 4420 C CA . ALA C 1 118 ? -16.149 9.648 39.406 1.00 43.68 118 ALA C CA 1
ATOM 4421 C C . ALA C 1 118 ? -17.359 10.072 38.571 1.00 43.44 118 ALA C C 1
ATOM 4422 O O . ALA C 1 118 ? -17.506 9.665 37.415 1.00 43.28 118 ALA C O 1
ATOM 4424 N N . GLN C 1 119 ? -18.206 10.910 39.158 1.00 42.95 119 GLN C N 1
ATOM 4425 C CA . GLN C 1 119 ? -19.311 11.496 38.435 1.00 43.04 119 GLN C CA 1
ATOM 4426 C C . GLN C 1 119 ? -18.841 12.291 37.224 1.00 43.67 119 GLN C C 1
ATOM 4427 O O . GLN C 1 119 ? -19.401 12.137 36.147 1.00 44.02 119 GLN C O 1
ATOM 4433 N N . ALA C 1 120 ? -17.801 13.110 37.382 1.00 44.40 120 ALA C N 1
ATOM 4434 C CA . ALA C 1 120 ? -17.234 13.845 36.245 1.00 44.97 120 ALA C CA 1
ATOM 4435 C C . ALA C 1 120 ? -16.715 12.880 35.170 1.00 45.46 120 ALA C C 1
ATOM 4436 O O . ALA C 1 120 ? -17.021 13.042 33.992 1.00 45.91 120 ALA C O 1
ATOM 4438 N N . ALA C 1 121 ? -15.949 11.866 35.573 1.00 45.96 121 ALA C N 1
ATOM 4439 C CA . ALA C 1 121 ? -15.491 10.838 34.627 1.00 46.49 121 ALA C CA 1
ATOM 4440 C C . ALA C 1 121 ? -16.678 10.253 33.869 1.00 46.97 121 ALA C C 1
ATOM 4441 O O . ALA C 1 121 ? -16.617 10.086 32.657 1.00 47.25 121 ALA C O 1
ATOM 4443 N N . LEU C 1 122 ? -17.771 9.987 34.576 1.00 47.49 122 LEU C N 1
ATOM 4444 C CA . LEU C 1 122 ? -18.996 9.508 33.935 1.00 47.98 122 LEU C CA 1
ATOM 4445 C C . LEU C 1 122 ? -19.578 10.508 32.935 1.00 48.57 122 LEU C C 1
ATOM 4446 O O . LEU C 1 122 ? -19.960 10.110 31.840 1.00 48.79 122 LEU C O 1
ATOM 4451 N N . ARG C 1 123 ? -19.656 11.782 33.324 1.00 49.09 123 ARG C N 1
ATOM 4452 C CA . ARG C 1 123 ? -20.208 12.842 32.477 1.00 50.33 123 ARG C CA 1
ATOM 4453 C C . ARG C 1 123 ? -19.439 13.020 31.164 1.00 50.42 123 ARG C C 1
ATOM 4454 O O . ARG C 1 123 ? -20.013 13.427 30.148 1.00 50.60 123 ARG C O 1
ATOM 4462 N N . ARG C 1 124 ? -18.138 12.736 31.207 1.00 50.74 124 ARG C N 1
ATOM 4463 C CA . ARG C 1 124 ? -17.285 12.785 30.033 1.00 50.80 124 ARG C CA 1
ATOM 4464 C C . ARG C 1 124 ? -17.678 11.673 29.078 1.00 50.87 124 ARG C C 1
ATOM 4465 O O . ARG C 1 124 ? -17.535 11.806 27.867 1.00 50.71 124 ARG C O 1
ATOM 4473 N N . THR C 1 125 ? -18.166 10.570 29.633 1.00 50.85 125 THR C N 1
ATOM 4474 C CA . THR C 1 125 ? -18.640 9.467 28.816 1.00 50.92 125 THR C CA 1
ATOM 4475 C C . THR C 1 125 ? -20.051 9.737 28.292 1.00 50.94 125 THR C C 1
ATOM 4476 O O . THR C 1 125 ? -20.351 9.428 27.150 1.00 51.13 125 THR C O 1
ATOM 4480 N N . MET C 1 126 ? -20.898 10.336 29.119 1.00 51.25 126 MET C N 1
ATOM 4481 C CA . MET C 1 126 ? -22.261 10.686 28.724 1.00 51.81 126 MET C CA 1
ATOM 4482 C C . MET C 1 126 ? -22.283 11.708 27.578 1.00 51.83 126 MET C C 1
ATOM 4483 O O . MET C 1 126 ? -23.231 11.752 26.791 1.00 52.24 126 MET C O 1
ATOM 4488 N N . GLU C 1 127 ? -21.249 12.538 27.501 1.00 51.86 127 GLU C N 1
ATOM 4489 C CA . GLU C 1 127 ? -21.134 13.535 26.440 1.00 51.88 127 GLU C CA 1
ATOM 4490 C C . GLU C 1 127 ? -20.685 12.897 25.141 1.00 50.88 127 GLU C C 1
ATOM 4491 O O . GLU C 1 127 ? -21.251 13.158 24.089 1.00 50.59 127 GLU C O 1
ATOM 4497 N N . MET C 1 128 ? -19.671 12.049 25.244 1.00 50.28 128 MET C N 1
ATOM 4498 C CA . MET C 1 128 ? -19.156 11.249 24.149 1.00 49.79 128 MET C CA 1
ATOM 4499 C C . MET C 1 128 ? -20.274 10.530 23.390 1.00 48.73 128 MET C C 1
ATOM 4500 O O . MET C 1 128 ? -20.238 10.426 22.161 1.00 48.49 128 MET C O 1
ATOM 4505 N N . TYR C 1 129 ? -21.284 10.071 24.126 1.00 47.40 129 TYR C N 1
ATOM 4506 C CA . TYR C 1 129 ? -22.318 9.208 23.566 1.00 46.13 129 TYR C CA 1
ATOM 4507 C C . TYR C 1 129 ? -23.718 9.818 23.504 1.00 45.64 129 TYR C C 1
ATOM 4508 O O . TYR C 1 129 ? -24.686 9.101 23.255 1.00 45.69 129 TYR C O 1
ATOM 4517 N N . SER C 1 130 ? -23.839 11.128 23.694 1.00 45.02 130 SER C N 1
ATOM 4518 C CA . SER C 1 130 ? -25.169 11.733 23.826 1.00 45.09 130 SER C CA 1
ATOM 4519 C C . SER C 1 130 ? -26.039 11.762 22.554 1.00 44.34 130 SER C C 1
ATOM 4520 O O . SER C 1 130 ? -27.228 12.060 22.627 1.00 44.40 130 SER C O 1
ATOM 4523 N N . LYS C 1 131 ? -25.464 11.414 21.404 1.00 43.42 131 LYS C N 1
ATOM 4524 C CA . LYS C 1 131 ? -26.225 11.383 20.152 1.00 42.47 131 LYS C CA 1
ATOM 4525 C C . LYS C 1 131 ? -26.779 9.994 19.842 1.00 41.38 131 LYS C C 1
ATOM 4526 O O . LYS C 1 131 ? -27.927 9.841 19.410 1.00 40.34 131 LYS C O 1
ATOM 4532 N N . SER C 1 132 ? -25.928 8.993 20.057 1.00 39.93 132 SER C N 1
ATOM 4533 C CA . SER C 1 132 ? -26.235 7.607 19.789 1.00 38.87 132 SER C CA 1
ATOM 4534 C C . SER C 1 132 ? -27.013 6.911 20.925 1.00 38.46 132 SER C C 1
ATOM 4535 O O . SER C 1 132 ? -27.726 5.941 20.668 1.00 38.77 132 SER C O 1
ATOM 4538 N N . CYS C 1 133 ? -26.853 7.402 22.161 1.00 36.88 133 CYS C N 1
ATOM 4539 C CA . CYS C 1 133 ? -27.442 6.793 23.358 1.00 35.28 133 CYS C CA 1
ATOM 4540 C C . CYS C 1 133 ? -28.217 7.808 24.173 1.00 34.64 133 CYS C C 1
ATOM 4541 O O . CYS C 1 133 ? -27.964 9.004 24.063 1.00 34.15 133 CYS C O 1
ATOM 4544 N N . ARG C 1 134 ? -29.150 7.318 24.991 1.00 33.15 134 ARG C N 1
ATOM 4545 C CA . ARG C 1 134 ? -29.746 8.118 26.051 1.00 32.94 134 ARG C CA 1
ATOM 4546 C C . ARG C 1 134 ? -29.449 7.442 27.373 1.00 32.63 134 ARG 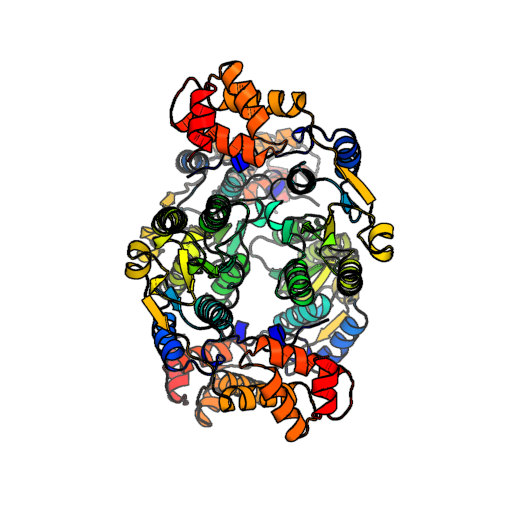C C 1
ATOM 4547 O O . ARG C 1 134 ? -29.616 6.219 27.508 1.00 32.57 134 ARG C O 1
ATOM 4555 N N . PHE C 1 135 ? -28.999 8.241 28.330 1.00 31.81 135 PHE C N 1
ATOM 4556 C CA . PHE C 1 135 ? -28.714 7.760 29.660 1.00 31.65 135 PHE C CA 1
ATOM 4557 C C . PHE C 1 135 ? -29.870 7.996 30.603 1.00 31.91 135 PHE C C 1
ATOM 4558 O O . PHE C 1 135 ? -30.436 9.100 30.653 1.00 31.32 135 PHE C O 1
ATOM 4566 N N . ILE C 1 136 ? -30.231 6.950 31.341 1.00 31.34 136 ILE C N 1
ATOM 4567 C CA . ILE C 1 136 ? -31.167 7.085 32.445 1.00 30.78 136 ILE C CA 1
ATOM 4568 C C . ILE C 1 136 ? -30.388 6.754 33.696 1.00 32.50 136 ILE C C 1
ATOM 4569 O O . ILE C 1 136 ? -29.994 5.592 33.904 1.00 32.88 136 ILE C O 1
ATOM 4574 N N . LEU C 1 137 ? -30.150 7.775 34.514 1.00 32.85 137 LEU C N 1
ATOM 4575 C CA . LEU C 1 137 ? -29.434 7.613 35.756 1.00 34.33 137 LEU C CA 1
ATOM 4576 C C . LEU C 1 137 ? -30.441 7.536 36.869 1.00 35.62 137 LEU C C 1
ATOM 4577 O O . LEU C 1 137 ? -31.458 8.236 36.858 1.00 35.20 137 LEU C O 1
ATOM 4582 N N . SER C 1 138 ? -30.142 6.683 37.837 1.00 37.49 138 SER C N 1
ATOM 4583 C CA . SER C 1 138 ? -31.001 6.482 38.977 1.00 39.78 138 SER C CA 1
ATOM 4584 C C . SER C 1 138 ? -30.280 6.849 40.267 1.00 41.09 138 SER C C 1
ATOM 4585 O O . SER C 1 138 ? -29.102 6.529 40.451 1.00 41.61 138 SER C O 1
ATOM 4588 N N . CYS C 1 139 ? -30.996 7.525 41.159 1.00 42.87 139 CYS C N 1
ATOM 4589 C CA . CYS C 1 139 ? -30.423 7.990 42.412 1.00 44.70 139 CYS C CA 1
ATOM 4590 C C . CYS C 1 139 ? -31.468 8.116 43.511 1.00 45.94 139 CYS C C 1
ATOM 4591 O O . CYS C 1 139 ? -32.643 8.350 43.244 1.00 46.04 139 CYS C O 1
ATOM 4594 N N . ASN C 1 140 ? -31.031 7.954 44.755 1.00 47.88 140 ASN C N 1
ATOM 4595 C CA . ASN C 1 140 ? -31.914 8.164 45.895 1.00 49.44 140 ASN C CA 1
ATOM 4596 C C . ASN C 1 140 ? -32.070 9.654 46.227 1.00 50.44 140 ASN C C 1
ATOM 4597 O O . ASN C 1 140 ? -33.153 10.101 46.623 1.00 50.94 140 ASN C O 1
ATOM 4602 N N . TYR C 1 141 ? -31.021 10.439 45.997 1.00 51.83 141 TYR C N 1
ATOM 4603 C CA . TYR C 1 141 ? -31.115 11.889 46.208 1.00 53.29 141 TYR C CA 1
ATOM 4604 C C . TYR C 1 141 ? -30.519 12.780 45.109 1.00 53.19 141 TYR C C 1
ATOM 4605 O O . TYR C 1 141 ? -29.377 12.595 44.687 1.00 53.23 141 TYR C O 1
ATOM 4614 N N . VAL C 1 142 ? -31.297 13.771 44.685 1.00 53.13 142 VAL C N 1
ATOM 4615 C CA . VAL C 1 142 ? -30.903 14.683 43.606 1.00 53.21 142 VAL C CA 1
ATOM 4616 C C . VAL C 1 142 ? -29.687 15.517 43.986 1.00 53.00 142 VAL C C 1
ATOM 4617 O O . VAL C 1 142 ? -28.858 15.850 43.128 1.00 53.12 142 VAL C O 1
ATOM 4621 N N . SER C 1 143 ? -29.599 15.850 45.276 1.00 52.42 143 SER C N 1
ATOM 4622 C CA . SER C 1 143 ? -28.538 16.705 45.817 1.00 51.65 143 SER C CA 1
ATOM 4623 C C . SER C 1 143 ? -27.176 16.034 45.760 1.00 50.94 143 SER C C 1
ATOM 4624 O O . SER C 1 143 ? -26.144 16.701 45.857 1.00 50.88 143 SER C O 1
ATOM 4627 N N . ARG C 1 144 ? -27.187 14.714 45.601 1.00 50.19 144 ARG C N 1
ATOM 4628 C CA . ARG C 1 144 ? -25.959 13.918 45.541 1.00 49.66 144 ARG C CA 1
ATOM 4629 C C . ARG C 1 144 ? -25.415 13.729 44.124 1.00 48.58 144 ARG C C 1
ATOM 4630 O O . ARG C 1 144 ? -24.524 12.910 43.900 1.00 48.25 144 ARG C O 1
ATOM 4638 N N . ILE C 1 145 ? -25.954 14.494 43.181 1.00 47.54 145 ILE C N 1
ATOM 4639 C CA . ILE C 1 145 ? -25.568 14.398 41.779 1.00 46.73 145 ILE C CA 1
ATOM 4640 C C . ILE C 1 145 ? -24.983 15.726 41.345 1.00 46.54 145 ILE C C 1
ATOM 4641 O O . ILE C 1 145 ? -25.574 16.774 41.583 1.00 46.64 145 ILE C O 1
ATOM 4646 N N . ILE C 1 146 ? -23.817 15.682 40.716 1.00 46.59 146 ILE C N 1
ATOM 4647 C CA . ILE C 1 146 ? -23.103 16.909 40.401 1.00 46.88 146 ILE C CA 1
ATOM 4648 C C . ILE C 1 146 ? -23.920 17.742 39.432 1.00 47.27 146 ILE C C 1
ATOM 4649 O O . ILE C 1 146 ? -24.593 17.216 38.541 1.00 47.19 146 ILE C O 1
ATOM 4654 N N . GLU C 1 147 ? -23.870 19.050 39.645 1.00 47.93 147 GLU C N 1
ATOM 4655 C CA . GLU C 1 147 ? -24.668 19.991 38.877 1.00 48.41 147 GLU C CA 1
ATOM 4656 C C . GLU C 1 147 ? -24.455 19.859 37.348 1.00 47.81 147 GLU C C 1
ATOM 4657 O O . GLU C 1 147 ? -25.427 19.932 36.595 1.00 48.09 147 GLU C O 1
ATOM 4663 N N . PRO C 1 148 ? -23.198 19.661 36.889 1.00 47.49 148 PRO C N 1
ATOM 4664 C CA . PRO C 1 148 ? -22.927 19.359 35.472 1.00 47.41 148 PRO C CA 1
ATOM 4665 C C . PRO C 1 148 ? -23.691 18.173 34.851 1.00 47.26 148 PRO C C 1
ATOM 4666 O O . PRO C 1 148 ? -23.866 18.140 33.637 1.00 47.16 148 PRO C O 1
ATOM 4670 N N . ILE C 1 149 ? -24.127 17.213 35.666 1.00 47.29 149 ILE C N 1
ATOM 4671 C CA . ILE C 1 149 ? -24.970 16.112 35.177 1.00 46.67 149 ILE C CA 1
ATOM 4672 C C . ILE C 1 149 ? -26.436 16.503 35.282 1.00 47.20 149 ILE C C 1
ATOM 4673 O O . ILE C 1 149 ? -27.182 16.382 34.315 1.00 46.98 149 ILE C O 1
ATOM 4678 N N . GLN C 1 150 ? -26.832 16.973 36.462 1.00 47.79 150 GLN C N 1
ATOM 4679 C CA . GLN C 1 150 ? -28.191 17.437 36.731 1.00 48.96 150 GLN C CA 1
ATOM 4680 C C . GLN C 1 150 ? -28.758 18.357 35.652 1.00 49.31 150 GLN C C 1
ATOM 4681 O O . GLN C 1 150 ? -29.914 18.221 35.251 1.00 49.75 150 GLN C O 1
ATOM 4687 N N . SER C 1 151 ? -27.939 19.307 35.207 1.00 49.99 151 SER C N 1
ATOM 4688 C CA . SER C 1 151 ? -28.359 20.320 34.245 1.00 50.24 151 SER C CA 1
ATOM 4689 C C . SER C 1 151 ? -28.534 19.752 32.841 1.00 50.26 151 SER C C 1
ATOM 4690 O O . SER C 1 151 ? -29.219 20.355 32.016 1.00 50.49 151 SER C O 1
ATOM 4693 N N . ARG C 1 152 ? -27.926 18.597 32.573 1.00 50.07 152 ARG C N 1
ATOM 4694 C CA . ARG C 1 152 ? -28.120 17.908 31.291 1.00 50.16 152 ARG C CA 1
ATOM 4695 C C . ARG C 1 152 ? -29.308 16.920 31.282 1.00 49.16 152 ARG C C 1
ATOM 4696 O O . ARG C 1 152 ? -29.639 16.338 30.240 1.00 49.28 152 ARG C O 1
ATOM 4704 N N . CYS C 1 153 ? -29.965 16.760 32.431 1.00 47.90 153 CYS C N 1
ATOM 4705 C CA . CYS C 1 153 ? -31.048 15.779 32.578 1.00 46.48 153 CYS C CA 1
ATOM 4706 C C . CYS C 1 153 ? -32.434 16.356 32.804 1.00 45.95 153 CYS C C 1
ATOM 4707 O O . CYS C 1 153 ? -32.577 17.397 33.439 1.00 46.04 153 CYS C O 1
ATOM 4710 N N . ALA C 1 154 ? -33.450 15.658 32.293 1.00 44.95 154 ALA C N 1
ATOM 4711 C CA . ALA C 1 154 ? -34.814 15.845 32.765 1.00 44.07 154 ALA C CA 1
ATOM 4712 C C . ALA C 1 154 ? -34.908 15.057 34.059 1.00 43.43 154 ALA C C 1
ATOM 4713 O O . ALA C 1 154 ? -34.589 13.870 34.085 1.00 43.31 154 ALA C O 1
ATOM 4715 N N . VAL C 1 155 ? -35.316 15.723 35.131 1.00 42.53 155 VAL C N 1
ATOM 4716 C CA . VAL C 1 155 ? -35.395 15.090 36.439 1.00 42.39 155 VAL C CA 1
ATOM 4717 C C . VAL C 1 155 ? -36.797 14.584 36.702 1.00 42.24 155 VAL C C 1
ATOM 4718 O O . VAL C 1 155 ? -37.768 15.254 36.356 1.00 42.63 155 VAL C O 1
ATOM 4722 N N . PHE C 1 156 ? -36.894 13.399 37.310 1.00 41.47 156 PHE C N 1
ATOM 4723 C CA . PHE C 1 156 ? -38.168 12.796 37.669 1.00 40.72 156 PHE C CA 1
ATOM 4724 C C . PHE C 1 156 ? -38.075 12.298 39.096 1.00 40.56 156 PHE C C 1
ATOM 4725 O O . PHE C 1 156 ? -37.165 11.540 39.435 1.00 40.59 156 PHE C O 1
ATOM 4733 N N . ARG C 1 157 ? -39.015 12.737 39.926 1.00 40.27 157 ARG C N 1
ATOM 4734 C CA . ARG C 1 157 ? -38.987 12.434 41.347 1.00 40.53 157 ARG C CA 1
ATOM 4735 C C . ARG C 1 157 ? -40.004 11.376 41.637 1.00 39.54 157 ARG C C 1
ATOM 4736 O O . ARG C 1 157 ? -41.204 11.578 41.466 1.00 39.62 157 ARG C O 1
ATOM 4744 N N . PHE C 1 158 ? -39.503 10.227 42.053 1.00 38.50 158 PHE C N 1
ATOM 4745 C CA . PHE C 1 158 ? -40.349 9.117 42.418 1.00 37.16 158 PHE C CA 1
ATOM 4746 C C . PHE C 1 158 ? -40.754 9.335 43.853 1.00 37.60 158 PHE C C 1
ATOM 4747 O O . PHE C 1 158 ? -40.029 9.977 44.626 1.00 37.64 158 PHE C O 1
ATOM 4755 N N . LYS C 1 159 ? -41.925 8.818 44.197 1.00 37.64 159 LYS C N 1
ATOM 4756 C CA . LYS C 1 159 ? -42.493 9.009 45.516 1.00 38.00 159 LYS C CA 1
ATOM 4757 C C . LYS C 1 159 ? -42.808 7.643 46.086 1.00 37.08 159 LYS C C 1
ATOM 4758 O O . LYS C 1 159 ? -42.932 6.670 45.338 1.00 36.63 159 LYS C O 1
ATOM 4764 N N . PRO C 1 160 ? -42.927 7.552 47.417 1.00 36.67 160 PRO C N 1
ATOM 4765 C CA . PRO C 1 160 ? -43.289 6.258 48.000 1.00 36.20 160 PRO C CA 1
ATOM 4766 C C . PRO C 1 160 ? -44.590 5.793 47.381 1.00 35.87 160 PRO C C 1
ATOM 4767 O O . PRO C 1 160 ? -45.473 6.625 47.128 1.00 35.74 160 PRO C O 1
ATOM 4771 N N . VAL C 1 161 ? -44.713 4.499 47.098 1.00 35.58 161 VAL C N 1
ATOM 4772 C CA . VAL C 1 161 ? -45.973 4.015 46.554 1.00 35.26 161 VAL C CA 1
ATOM 4773 C C . VAL C 1 161 ? -46.979 3.787 47.679 1.00 35.65 161 VAL C C 1
ATOM 4774 O O . VAL C 1 161 ? -46.665 3.114 48.669 1.00 35.91 161 VAL C O 1
ATOM 4778 N N . PRO C 1 162 ? -48.182 4.384 47.549 1.00 35.42 162 PRO C N 1
ATOM 4779 C CA . PRO C 1 162 ? -49.114 4.329 48.660 1.00 35.16 162 PRO C CA 1
ATOM 4780 C C . PRO C 1 162 ? -49.707 2.933 48.831 1.00 35.02 162 PRO C C 1
ATOM 4781 O O . PRO C 1 162 ? -49.847 2.177 47.873 1.00 35.01 162 PRO C O 1
ATOM 4785 N N . LYS C 1 163 ? -50.014 2.607 50.076 1.00 35.43 163 LYS C N 1
ATOM 4786 C CA . LYS C 1 163 ? -50.633 1.357 50.447 1.00 35.54 163 LYS C CA 1
ATOM 4787 C C . LYS C 1 163 ? -51.682 0.915 49.421 1.00 34.98 163 LYS C C 1
ATOM 4788 O O . LYS C 1 163 ? -51.716 -0.248 49.024 1.00 34.41 163 LYS C O 1
ATOM 4794 N N . GLU C 1 164 ? -52.526 1.852 48.987 1.00 34.93 164 GLU C N 1
ATOM 4795 C CA . GLU C 1 164 ? -53.685 1.517 48.149 1.00 34.99 164 GLU C CA 1
ATOM 4796 C C . GLU C 1 164 ? -53.269 0.986 46.785 1.00 34.38 164 GLU C C 1
ATOM 4797 O O . GLU C 1 164 ? -53.855 0.027 46.276 1.00 34.42 164 GLU C O 1
ATOM 4803 N N . ALA C 1 165 ? -52.248 1.607 46.203 1.00 33.31 165 ALA C N 1
ATOM 4804 C CA . ALA C 1 165 ? -51.763 1.211 44.892 1.00 32.63 165 ALA C CA 1
ATOM 4805 C C . ALA C 1 165 ? -51.201 -0.212 44.939 1.00 32.37 165 ALA C C 1
ATOM 4806 O O . ALA C 1 165 ? -51.457 -1.027 44.043 1.00 31.43 165 ALA C O 1
ATOM 4808 N N . MET C 1 166 ? -50.463 -0.504 46.005 1.00 32.63 166 MET C N 1
ATOM 4809 C CA . MET C 1 166 ? -49.818 -1.803 46.156 1.00 33.30 166 MET C CA 1
ATOM 4810 C C . MET C 1 166 ? -50.819 -2.917 46.368 1.00 32.83 166 MET C C 1
ATOM 4811 O O . MET C 1 166 ? -50.728 -3.960 45.737 1.00 32.52 166 MET C O 1
ATOM 4816 N N . LYS C 1 167 ? -51.764 -2.677 47.269 1.00 33.04 167 LYS C N 1
ATOM 4817 C CA . LYS C 1 167 ? -52.865 -3.600 47.554 1.00 33.84 167 LYS C CA 1
ATOM 4818 C C . LYS C 1 167 ? -53.635 -3.980 46.276 1.00 33.19 167 LYS C C 1
ATOM 4819 O O . LYS C 1 167 ? -53.858 -5.166 45.998 1.00 32.59 167 LYS C O 1
ATOM 4825 N N . LYS C 1 168 ? -53.989 -2.968 45.489 1.00 32.61 168 LYS C N 1
ATOM 4826 C CA . LYS C 1 168 ? -54.664 -3.151 44.213 1.00 32.57 168 LYS C CA 1
ATOM 4827 C C . LYS C 1 168 ? -53.838 -4.001 43.235 1.00 32.26 168 LYS C C 1
ATOM 4828 O O . LYS C 1 168 ? -54.370 -4.917 42.605 1.00 31.87 168 LYS C O 1
ATOM 4834 N N . ARG C 1 169 ? -52.539 -3.723 43.106 1.00 32.06 169 ARG C N 1
ATOM 4835 C CA . ARG C 1 169 ? -51.733 -4.538 42.195 1.00 32.20 169 ARG C CA 1
ATOM 4836 C C . ARG C 1 169 ? -51.535 -5.976 42.687 1.00 31.65 169 ARG C C 1
ATOM 4837 O O . ARG C 1 169 ? -51.600 -6.922 41.913 1.00 31.75 169 ARG C O 1
ATOM 4845 N N . LEU C 1 170 ? -51.304 -6.134 43.980 1.00 31.79 170 LEU C N 1
ATOM 4846 C CA . LEU C 1 170 ? -51.130 -7.456 44.565 1.00 31.64 170 LEU C CA 1
ATOM 4847 C C . LEU C 1 170 ? -52.384 -8.284 44.355 1.00 32.78 170 LEU C C 1
ATOM 4848 O O . LEU C 1 170 ? -52.300 -9.482 44.056 1.00 33.49 170 LEU C O 1
ATOM 4853 N N . LEU C 1 171 ? -53.550 -7.646 44.495 1.00 33.35 171 LEU C N 1
ATOM 4854 C CA . LEU C 1 171 ? -54.829 -8.314 44.226 1.00 33.49 171 LEU C CA 1
ATOM 4855 C C . LEU C 1 171 ? -55.042 -8.715 42.763 1.00 33.88 171 LEU C C 1
ATOM 4856 O O . LEU C 1 171 ? -55.571 -9.794 42.488 1.00 33.07 171 LEU C O 1
ATOM 4861 N N . GLU C 1 172 ? -54.614 -7.873 41.825 1.00 34.28 172 GLU C N 1
ATOM 4862 C CA . GLU C 1 172 ? -54.627 -8.268 40.408 1.00 35.40 172 GLU C CA 1
ATOM 4863 C C . GLU C 1 172 ? -53.802 -9.523 40.143 1.00 35.77 172 GLU C C 1
ATOM 4864 O O . GLU C 1 172 ? -54.220 -10.406 39.377 1.00 35.93 172 GLU C O 1
ATOM 4870 N N . ILE C 1 173 ? -52.631 -9.603 40.779 1.00 35.99 173 ILE C N 1
ATOM 4871 C CA . ILE C 1 173 ? -51.759 -10.766 40.637 1.00 36.05 173 ILE C CA 1
ATOM 4872 C C . ILE C 1 173 ? -52.406 -12.002 41.238 1.00 36.17 173 ILE C C 1
ATOM 4873 O O . ILE C 1 173 ? -52.316 -13.095 40.680 1.00 35.93 173 ILE C O 1
ATOM 4878 N N . CYS C 1 174 ? -53.034 -11.818 42.396 1.00 36.66 174 CYS C N 1
ATOM 4879 C CA . CYS C 1 174 ? -53.801 -12.874 43.050 1.00 37.50 174 CYS C CA 1
ATOM 4880 C C . CYS C 1 174 ? -54.878 -13.469 42.136 1.00 38.75 174 CYS C C 1
ATOM 4881 O O . CYS C 1 174 ? -55.017 -14.692 42.051 1.00 38.48 174 CYS C O 1
ATOM 4884 N N . GLU C 1 175 ? -55.625 -12.601 41.447 1.00 40.21 175 GLU C N 1
ATOM 4885 C CA . GLU C 1 175 ? -56.637 -13.045 40.479 1.00 42.12 175 GLU C CA 1
ATOM 4886 C C . GLU C 1 175 ? -56.073 -13.895 39.342 1.00 41.95 175 GLU C C 1
ATOM 4887 O O . GLU C 1 175 ? -56.565 -14.998 39.089 1.00 42.47 175 GLU C O 1
ATOM 4893 N N . LYS C 1 176 ? -55.036 -13.384 38.682 1.00 42.24 176 LYS C N 1
ATOM 4894 C CA . LYS C 1 176 ? -54.381 -14.083 37.576 1.00 42.74 176 LYS C CA 1
ATOM 4895 C C . LYS C 1 176 ? -53.794 -15.431 37.960 1.00 42.70 176 LYS C C 1
ATOM 4896 O O . LYS C 1 176 ? -53.763 -16.353 37.141 1.00 43.52 176 LYS C O 1
ATOM 4902 N N . GLU C 1 177 ? -53.342 -15.553 39.206 1.00 42.36 177 GLU C N 1
ATOM 4903 C CA . GLU C 1 177 ? -52.666 -16.758 39.669 1.00 41.36 177 GLU C CA 1
ATOM 4904 C C . GLU C 1 177 ? -53.567 -17.692 40.441 1.00 41.25 177 GLU C C 1
ATOM 4905 O O . GLU C 1 177 ? -53.144 -18.776 40.857 1.00 41.38 177 GLU C O 1
ATOM 4911 N N . GLY C 1 178 ? -54.814 -17.266 40.633 1.00 41.44 178 GLY C N 1
ATOM 4912 C CA . GLY C 1 178 ? -55.825 -18.070 41.324 1.00 40.77 178 GLY C CA 1
ATOM 4913 C C . GLY C 1 178 ? -55.570 -18.184 42.817 1.00 40.48 178 GLY C C 1
ATOM 4914 O O . GLY C 1 178 ? -55.904 -19.199 43.426 1.00 40.74 178 GLY C O 1
ATOM 4915 N N . VAL C 1 179 ? -54.989 -17.139 43.411 1.00 39.68 179 VAL C N 1
ATOM 4916 C CA . VAL C 1 179 ? -54.663 -17.155 44.838 1.00 38.86 179 VAL C CA 1
ATOM 4917 C C . VAL C 1 179 ? -55.845 -16.622 45.649 1.00 38.67 179 VAL C C 1
ATOM 4918 O O . VAL C 1 179 ? -56.351 -15.549 45.346 1.00 38.50 179 VAL C O 1
ATOM 4922 N N . LYS C 1 180 ? -56.289 -17.372 46.659 1.00 38.41 180 LYS C N 1
ATOM 4923 C CA . LYS C 1 180 ? -57.300 -16.865 47.593 1.00 39.12 180 LYS C CA 1
ATOM 4924 C C . LYS C 1 180 ? -56.594 -16.311 48.830 1.00 38.04 180 LYS C C 1
ATOM 4925 O O . LYS C 1 180 ? -55.841 -17.024 49.506 1.00 38.12 180 LYS C O 1
ATOM 4931 N N . ILE C 1 181 ? -56.843 -15.039 49.116 1.00 36.92 181 ILE C N 1
ATOM 4932 C CA . ILE C 1 181 ? -56.175 -14.366 50.216 1.00 36.06 181 ILE C CA 1
ATOM 4933 C C . ILE C 1 181 ? -57.230 -13.681 51.062 1.00 35.95 181 ILE C C 1
ATOM 4934 O O . ILE C 1 181 ? -58.173 -13.109 50.548 1.00 36.07 181 ILE C O 1
ATOM 4939 N N . THR C 1 182 ? -57.079 -13.775 52.370 1.00 35.99 182 THR C N 1
ATOM 4940 C CA . THR C 1 182 ? -58.015 -13.163 53.274 1.00 36.17 182 THR C CA 1
ATOM 4941 C C . THR C 1 182 ? -57.569 -11.721 53.459 1.00 36.44 182 THR C C 1
ATOM 4942 O O . THR C 1 182 ? -56.402 -11.398 53.200 1.00 35.90 182 THR C O 1
ATOM 4946 N N . GLU C 1 183 ? -58.481 -10.855 53.897 1.00 36.65 183 GLU C N 1
ATOM 4947 C CA . GLU C 1 183 ? -58.115 -9.464 54.170 1.00 37.48 183 GLU C CA 1
ATOM 4948 C C . GLU C 1 183 ? -57.034 -9.430 55.261 1.00 37.58 183 GLU C C 1
ATOM 4949 O O . GLU C 1 183 ? -56.150 -8.581 55.271 1.00 37.62 183 GLU C O 1
ATOM 4955 N N . ASP C 1 184 ? -57.158 -10.371 56.180 1.00 37.83 184 ASP C N 1
ATOM 4956 C CA . ASP C 1 184 ? -56.139 -10.800 57.116 1.00 38.80 184 ASP C CA 1
ATOM 4957 C C . ASP C 1 184 ? -54.719 -10.958 56.519 1.00 37.81 184 ASP C C 1
ATOM 4958 O O . ASP C 1 184 ? -53.740 -10.404 57.031 1.00 37.74 184 ASP C O 1
ATOM 4963 N N . GLY C 1 185 ? -54.615 -11.747 55.454 1.00 36.44 185 GLY C N 1
ATOM 4964 C CA . GLY C 1 185 ? -53.325 -12.014 54.820 1.00 35.69 185 GLY C CA 1
ATOM 4965 C C . GLY C 1 185 ? -52.853 -10.830 54.004 1.00 34.94 185 GLY C C 1
ATOM 4966 O O . GLY C 1 185 ? -51.674 -10.537 53.949 1.00 35.10 185 GLY C O 1
ATOM 4967 N N . LEU C 1 186 ? -53.793 -10.143 53.380 1.00 34.34 186 LEU C N 1
ATOM 4968 C CA . LEU C 1 186 ? -53.501 -8.983 52.575 1.00 34.50 186 LEU C CA 1
ATOM 4969 C C . LEU C 1 186 ? -52.863 -7.881 53.419 1.00 33.76 186 LEU C C 1
ATOM 4970 O O . LEU C 1 186 ? -51.860 -7.301 53.018 1.00 34.38 186 LEU C O 1
ATOM 4975 N N . GLU C 1 187 ? -53.441 -7.603 54.583 1.00 32.80 187 GLU C N 1
ATOM 4976 C CA . GLU C 1 187 ? -52.876 -6.630 55.517 1.00 32.12 187 GLU C CA 1
ATOM 4977 C C . GLU C 1 187 ? -51.478 -7.030 56.004 1.00 30.59 187 GLU C C 1
ATOM 4978 O O . GLU C 1 187 ? -50.611 -6.178 56.152 1.00 30.30 187 GLU C O 1
ATOM 4984 N N . ALA C 1 188 ? -51.269 -8.317 56.257 1.00 29.33 188 ALA C N 1
ATOM 4985 C CA . ALA C 1 188 ? -49.977 -8.783 56.734 1.00 28.75 188 ALA C CA 1
ATOM 4986 C C . ALA C 1 188 ? -48.935 -8.589 55.623 1.00 28.61 188 ALA C C 1
ATOM 4987 O O . ALA C 1 188 ? -47.816 -8.105 55.879 1.00 28.83 188 ALA C O 1
ATOM 4989 N N . LEU C 1 189 ? -49.339 -8.910 54.395 1.00 28.11 189 LEU C N 1
ATOM 4990 C CA . LEU C 1 189 ? -48.499 -8.765 53.220 1.00 28.06 189 LEU C CA 1
ATOM 4991 C C . LEU C 1 189 ? -48.082 -7.310 53.010 1.00 28.18 189 LEU C C 1
ATOM 4992 O O . LEU C 1 189 ? -46.929 -7.042 52.748 1.00 27.92 189 LEU C O 1
ATOM 4997 N N . ILE C 1 190 ? -49.014 -6.376 53.156 1.00 28.18 190 ILE C N 1
ATOM 4998 C CA . ILE C 1 190 ? -48.701 -4.947 52.998 1.00 28.67 190 ILE C CA 1
ATOM 4999 C C . ILE C 1 190 ? -47.730 -4.470 54.091 1.00 28.46 190 ILE C C 1
ATOM 5000 O O . ILE C 1 190 ? -46.818 -3.684 53.823 1.00 28.53 190 ILE C O 1
ATOM 5005 N N . TYR C 1 191 ? -47.945 -4.977 55.307 1.00 27.81 191 TYR C N 1
ATOM 5006 C CA . TYR C 1 191 ? -47.129 -4.702 56.485 1.00 27.18 191 TYR C CA 1
ATOM 5007 C C . TYR C 1 191 ? -45.675 -5.150 56.283 1.00 27.25 191 TYR C C 1
ATOM 5008 O O . TYR C 1 191 ? -44.741 -4.409 56.540 1.00 26.76 191 TYR C O 1
ATOM 5017 N N . ILE C 1 192 ? -45.520 -6.366 55.790 1.00 27.70 192 ILE C N 1
ATOM 5018 C CA . ILE C 1 192 ? -44.233 -6.973 55.519 1.00 28.01 192 ILE C CA 1
ATOM 5019 C C . ILE C 1 192 ? -43.506 -6.253 54.397 1.00 28.32 192 ILE C C 1
ATOM 5020 O O . ILE C 1 192 ? -42.275 -6.217 54.361 1.00 28.41 192 ILE C O 1
ATOM 5025 N N . SER C 1 193 ? -44.271 -5.687 53.475 1.00 28.40 193 SER C N 1
ATOM 5026 C CA . SER C 1 193 ? -43.701 -5.137 52.255 1.00 28.90 193 SER C CA 1
ATOM 5027 C C . SER C 1 193 ? -42.750 -3.972 52.524 1.00 28.88 193 SER C C 1
ATOM 5028 O O . SER C 1 193 ? -41.783 -3.787 51.797 1.00 28.96 193 SER C O 1
ATOM 5031 N N . GLY C 1 194 ? -43.040 -3.176 53.544 1.00 28.51 194 GLY C N 1
ATOM 5032 C CA . GLY C 1 194 ? -42.285 -1.947 53.781 1.00 29.23 194 GLY C CA 1
ATOM 5033 C C . GLY C 1 194 ? -42.363 -0.952 52.632 1.00 29.71 194 GLY C C 1
ATOM 5034 O O . GLY C 1 194 ? -41.486 -0.114 52.491 1.00 30.03 194 GLY C O 1
ATOM 5035 N N . GLY C 1 195 ? -43.404 -1.050 51.809 1.00 29.63 195 GLY C N 1
ATOM 5036 C CA . GLY C 1 195 ? -43.550 -0.186 50.638 1.00 30.28 195 GLY C CA 1
ATOM 5037 C C . GLY C 1 195 ? -42.790 -0.659 49.405 1.00 30.76 195 GLY C C 1
ATOM 5038 O O . GLY C 1 195 ? -42.692 0.071 48.408 1.00 30.63 195 GLY C O 1
ATOM 5039 N N . ASP C 1 196 ? -42.275 -1.890 49.471 1.00 30.68 196 ASP C N 1
ATOM 5040 C CA . ASP C 1 196 ? -41.406 -2.457 48.445 1.00 30.47 196 ASP C CA 1
ATOM 5041 C C . ASP C 1 196 ? -42.154 -3.540 47.666 1.00 30.27 196 ASP C C 1
ATOM 5042 O O . ASP C 1 196 ? -42.442 -4.604 48.199 1.00 29.72 196 ASP C O 1
ATOM 5047 N N . PHE C 1 197 ? -42.475 -3.261 46.405 1.00 29.73 197 PHE C N 1
ATOM 5048 C CA . PHE C 1 197 ? -43.185 -4.226 45.580 1.00 29.78 197 PHE C CA 1
ATOM 5049 C C . PHE C 1 197 ? -42.418 -5.519 45.492 1.00 29.96 197 PHE C C 1
ATOM 5050 O O . PHE C 1 197 ? -42.994 -6.572 45.612 1.00 29.80 197 PHE C O 1
ATOM 5058 N N . ARG C 1 198 ? -41.111 -5.440 45.277 1.00 30.61 198 ARG C N 1
ATOM 5059 C CA . ARG C 1 198 ? -40.304 -6.642 45.080 1.00 31.45 198 ARG C CA 1
ATOM 5060 C C . ARG C 1 198 ? -40.430 -7.618 46.256 1.00 30.45 198 ARG C C 1
ATOM 5061 O O . ARG C 1 198 ? -40.711 -8.793 46.074 1.00 30.90 198 ARG C O 1
ATOM 5069 N N . LYS C 1 199 ? -40.226 -7.126 47.467 1.00 30.01 199 LYS C N 1
ATOM 5070 C CA . LYS C 1 199 ? -40.425 -7.936 48.667 1.00 29.86 199 LYS C CA 1
ATOM 5071 C C . LYS C 1 199 ? -41.834 -8.541 48.774 1.00 29.95 199 LYS C C 1
ATOM 5072 O O . LYS C 1 199 ? -41.996 -9.711 49.142 1.00 30.77 199 LYS C O 1
ATOM 5078 N N . ALA C 1 200 ? -42.854 -7.738 48.481 1.00 29.46 200 ALA C N 1
ATOM 5079 C CA . ALA C 1 200 ? -44.259 -8.179 48.617 1.00 28.82 200 ALA C CA 1
ATOM 5080 C C . ALA C 1 200 ? -44.600 -9.291 47.644 1.00 28.55 200 ALA C C 1
ATOM 5081 O O . ALA C 1 200 ? -45.252 -10.258 48.005 1.00 29.10 200 ALA C O 1
ATOM 5083 N N . ILE C 1 201 ? -44.129 -9.160 46.411 1.00 29.03 201 ILE C N 1
ATOM 5084 C CA . ILE C 1 201 ? -44.415 -10.124 45.348 1.00 29.06 201 ILE C CA 1
ATOM 5085 C C . ILE C 1 201 ? -43.682 -11.461 45.549 1.00 29.35 201 ILE C C 1
ATOM 5086 O O . ILE C 1 201 ? -44.262 -12.524 45.336 1.00 29.65 201 ILE C O 1
ATOM 5091 N N . ASN C 1 202 ? -42.420 -11.407 45.977 1.00 29.76 202 ASN C N 1
ATOM 5092 C CA . ASN C 1 202 ? -41.679 -12.622 46.324 1.00 29.79 202 ASN C CA 1
ATOM 5093 C C . ASN C 1 202 ? -42.405 -13.341 47.435 1.00 29.67 202 ASN C C 1
ATOM 5094 O O . ASN C 1 202 ? -42.597 -14.554 47.368 1.00 30.03 202 ASN C O 1
ATOM 5099 N N . ALA C 1 203 ? -42.821 -12.591 48.460 1.00 29.76 203 ALA C N 1
ATOM 5100 C CA . ALA C 1 203 ? -43.577 -13.170 49.592 1.00 28.67 203 ALA C CA 1
ATOM 5101 C C . ALA C 1 203 ? -44.879 -13.808 49.102 1.00 29.08 203 ALA C C 1
ATOM 5102 O O . ALA C 1 203 ? -45.145 -14.965 49.411 1.00 28.93 203 ALA C O 1
ATOM 5104 N N . LEU C 1 204 ? -45.652 -13.063 48.311 1.00 28.72 204 LEU C N 1
ATOM 5105 C CA . LEU C 1 204 ? -46.882 -13.562 47.732 1.00 29.11 204 LEU C CA 1
ATOM 5106 C C . LEU C 1 204 ? -46.674 -14.835 46.915 1.00 29.61 204 LEU C C 1
ATOM 5107 O O . LEU C 1 204 ? -47.437 -15.797 47.049 1.00 29.98 204 LEU C O 1
ATOM 5112 N N . GLN C 1 205 ? -45.659 -14.835 46.057 1.00 30.03 205 GLN C N 1
ATOM 5113 C CA . GLN C 1 205 ? -45.349 -16.029 45.291 1.00 30.91 205 GLN C CA 1
ATOM 5114 C C . GLN C 1 205 ? -45.044 -17.195 46.222 1.00 31.21 205 GLN C C 1
ATOM 5115 O O . GLN C 1 205 ? -45.561 -18.283 46.029 1.00 31.72 205 GLN C O 1
ATOM 5121 N N . GLY C 1 206 ? -44.190 -16.969 47.216 1.00 31.88 206 GLY C N 1
ATOM 5122 C CA . GLY C 1 206 ? -43.904 -17.982 48.234 1.00 32.42 206 GLY C CA 1
ATOM 5123 C C . GLY C 1 206 ? -45.185 -18.446 48.900 1.00 33.12 206 GLY C C 1
ATOM 5124 O O . GLY C 1 206 ? -45.467 -19.651 48.955 1.00 33.01 206 GLY C O 1
ATOM 5125 N N . ALA C 1 207 ? -45.986 -17.489 49.368 1.00 33.40 207 ALA C N 1
ATOM 5126 C CA . ALA C 1 207 ? -47.245 -17.817 50.037 1.00 34.05 207 ALA C CA 1
ATOM 5127 C C . ALA C 1 207 ? -48.158 -18.682 49.156 1.00 34.64 207 ALA C C 1
ATOM 5128 O O . ALA C 1 207 ? -48.778 -19.642 49.625 1.00 35.01 207 ALA C O 1
ATOM 5130 N N . ALA C 1 208 ? -48.232 -18.332 47.879 1.00 35.35 208 ALA C N 1
ATOM 5131 C CA . ALA C 1 208 ? -49.165 -18.954 46.950 1.00 35.97 208 ALA C CA 1
ATOM 5132 C C . ALA C 1 208 ? -48.824 -20.421 46.666 1.00 36.92 208 ALA C C 1
ATOM 5133 O O . ALA C 1 208 ? -49.714 -21.220 46.344 1.00 36.37 208 ALA C O 1
ATOM 5135 N N . ALA C 1 209 ? -47.536 -20.750 46.780 1.00 37.93 209 ALA C N 1
ATOM 5136 C CA . ALA C 1 209 ? -47.011 -22.090 46.522 1.00 39.72 209 ALA C CA 1
ATOM 5137 C C . ALA C 1 209 ? -47.514 -23.147 47.516 1.00 41.07 209 ALA C C 1
ATOM 5138 O O . ALA C 1 209 ? -47.589 -24.329 47.168 1.00 41.92 209 ALA C O 1
ATOM 5140 N N . ILE C 1 210 ? -47.845 -22.736 48.745 1.00 42.17 210 ILE C N 1
ATOM 5141 C CA . ILE C 1 210 ? -48.353 -23.678 49.757 1.00 42.76 210 ILE C CA 1
ATOM 5142 C C . ILE C 1 210 ? -49.632 -24.365 49.265 1.00 43.01 210 ILE C C 1
ATOM 5143 O O . ILE C 1 210 ? -49.900 -25.511 49.621 1.00 43.09 210 ILE C O 1
ATOM 5148 N N . GLY C 1 211 ? -50.413 -23.658 48.448 1.00 43.23 211 GLY C N 1
ATOM 5149 C CA . GLY C 1 211 ? -51.648 -24.210 47.876 1.00 43.57 211 GLY C CA 1
ATOM 5150 C C . GLY C 1 211 ? -52.895 -24.043 48.742 1.00 43.75 211 GLY C C 1
ATOM 5151 O O . GLY C 1 211 ? -53.944 -24.628 48.439 1.00 44.30 211 GLY C O 1
ATOM 5152 N N . GLU C 1 212 ? -52.781 -23.242 49.805 1.00 42.80 212 GLU C N 1
ATOM 5153 C CA . GLU C 1 212 ? -53.868 -22.987 50.754 1.00 42.39 212 GLU C CA 1
ATOM 5154 C C . GLU C 1 212 ? -54.418 -21.553 50.647 1.00 41.02 212 GLU C C 1
ATOM 5155 O O . GLU C 1 212 ? -53.897 -20.724 49.886 1.00 41.03 212 GLU C O 1
ATOM 5161 N N . VAL C 1 213 ? -55.469 -21.257 51.407 1.00 39.21 213 VAL C N 1
ATOM 5162 C CA . VAL C 1 213 ? -55.950 -19.882 51.511 1.00 38.20 213 VAL C CA 1
ATOM 5163 C C . VAL C 1 213 ? -54.882 -19.082 52.239 1.00 37.15 213 VAL C C 1
ATOM 5164 O O . VAL C 1 213 ? -54.442 -19.481 53.317 1.00 37.04 213 VAL C O 1
ATOM 5168 N N . VAL C 1 214 ? -54.451 -17.969 51.648 1.00 36.19 214 VAL C N 1
ATOM 5169 C CA . VAL C 1 214 ? -53.426 -17.130 52.287 1.00 35.04 214 VAL C CA 1
ATOM 5170 C C . VAL C 1 214 ? -54.003 -16.198 53.374 1.00 34.71 214 VAL C C 1
ATOM 5171 O O . VAL C 1 214 ? -54.743 -15.247 53.083 1.00 34.06 214 VAL C O 1
ATOM 5175 N N . ASP C 1 215 ? -53.658 -16.479 54.628 1.00 34.38 215 ASP C N 1
ATOM 5176 C CA . ASP C 1 215 ? -53.977 -15.568 55.728 1.00 34.65 215 ASP C CA 1
ATOM 5177 C C . ASP C 1 215 ? -52.710 -15.005 56.387 1.00 33.93 215 ASP C C 1
ATOM 5178 O O . ASP C 1 215 ? -51.623 -15.180 55.852 1.00 33.16 215 ASP C O 1
ATOM 5183 N N . ALA C 1 216 ? -52.862 -14.309 57.521 1.00 33.24 216 ALA C N 1
ATOM 5184 C CA . ALA C 1 216 ? -51.734 -13.656 58.203 1.00 33.08 216 ALA C CA 1
ATOM 5185 C C . ALA C 1 216 ? -50.666 -14.650 58.617 1.00 33.06 216 ALA C C 1
ATOM 5186 O O . ALA C 1 216 ? -49.483 -14.397 58.455 1.00 32.11 216 ALA C O 1
ATOM 5188 N N . ASP C 1 217 ? -51.088 -15.795 59.130 1.00 34.41 217 ASP C N 1
ATOM 5189 C CA . ASP C 1 217 ? -50.148 -16.825 59.556 1.00 35.43 217 ASP C CA 1
ATOM 5190 C C . ASP C 1 217 ? -49.299 -17.332 58.402 1.00 35.15 217 ASP C C 1
ATOM 5191 O O . ASP C 1 217 ? -48.106 -17.537 58.566 1.00 35.55 217 ASP C O 1
ATOM 5196 N N . THR C 1 218 ? -49.897 -17.527 57.231 1.00 35.26 218 THR C N 1
ATOM 5197 C CA . THR C 1 218 ? -49.105 -17.970 56.082 1.00 35.36 218 THR C CA 1
ATOM 5198 C C . THR C 1 218 ? -48.106 -16.908 55.620 1.00 34.87 218 THR C C 1
ATOM 5199 O O . THR C 1 218 ? -47.005 -17.244 55.188 1.00 35.50 218 THR C O 1
ATOM 5203 N N . ILE C 1 219 ? -48.472 -15.635 55.731 1.00 33.87 219 ILE C N 1
ATOM 5204 C CA . ILE C 1 219 ? -47.544 -14.550 55.410 1.00 33.37 219 ILE C CA 1
ATOM 5205 C C . ILE C 1 219 ? -46.388 -14.546 56.413 1.00 34.18 219 ILE C C 1
ATOM 5206 O O . ILE C 1 219 ? -45.227 -14.524 56.013 1.00 34.43 219 ILE C O 1
ATOM 5211 N N . TYR C 1 220 ? -46.677 -14.581 57.709 1.00 34.97 220 TYR C N 1
ATOM 5212 C CA . TYR C 1 220 ? -45.573 -14.643 58.674 1.00 36.37 220 TYR C CA 1
ATOM 5213 C C . TYR C 1 220 ? -44.734 -15.930 58.506 1.00 37.56 220 TYR C C 1
ATOM 5214 O O . TYR C 1 220 ? -43.523 -15.903 58.672 1.00 38.00 220 TYR C O 1
ATOM 5223 N N . GLN C 1 221 ? -45.361 -17.037 58.135 1.00 38.88 221 GLN C N 1
ATOM 5224 C CA . GLN C 1 221 ? -44.606 -18.275 57.881 1.00 40.50 221 GLN C CA 1
ATOM 5225 C C . GLN C 1 221 ? -43.557 -18.131 56.750 1.00 40.53 221 GLN C C 1
ATOM 5226 O O . GLN C 1 221 ? -42.385 -18.458 56.936 1.00 40.67 221 GLN C O 1
ATOM 5232 N N . ILE C 1 222 ? -43.980 -17.639 55.587 1.00 41.04 222 ILE C N 1
ATOM 5233 C CA . ILE C 1 222 ? -43.103 -17.492 54.408 1.00 41.55 222 ILE C CA 1
ATOM 5234 C C . ILE C 1 222 ? -41.941 -16.518 54.662 1.00 41.92 222 ILE C C 1
ATOM 5235 O O . ILE C 1 222 ? -40.860 -16.618 54.070 1.00 41.56 222 ILE C O 1
ATOM 5240 N N . THR C 1 223 ? -42.190 -15.604 55.585 1.00 42.33 223 THR C N 1
ATOM 5241 C CA . THR C 1 223 ? -41.323 -14.490 55.863 1.00 43.08 223 THR C CA 1
ATOM 5242 C C . THR C 1 223 ? -40.293 -14.892 56.947 1.00 43.56 223 THR C C 1
ATOM 5243 O O . THR C 1 223 ? -39.261 -14.233 57.129 1.00 43.84 223 THR C O 1
ATOM 5247 N N . ALA C 1 224 ? -40.576 -15.991 57.648 1.00 43.73 224 ALA C N 1
ATOM 5248 C CA . ALA C 1 224 ? -39.657 -16.564 58.635 1.00 44.52 224 ALA C CA 1
ATOM 5249 C C . ALA C 1 224 ? -38.660 -17.519 57.958 1.00 45.00 224 ALA C C 1
ATOM 5250 O O . ALA C 1 224 ? -37.440 -17.373 58.106 1.00 45.55 224 ALA C O 1
ATOM 5252 N N . PHE D 1 4 ? -7.993 -16.550 1.070 1.00 48.89 4 PHE D N 1
ATOM 5253 C CA . PHE D 1 4 ? -8.208 -15.345 0.201 1.00 49.08 4 PHE D CA 1
ATOM 5254 C C . PHE D 1 4 ? -8.007 -14.046 0.965 1.00 48.34 4 PHE D C 1
ATOM 5255 O O . PHE D 1 4 ? -8.540 -13.855 2.072 1.00 48.49 4 PHE D O 1
ATOM 5263 N N . GLU D 1 5 ? -7.291 -13.135 0.311 1.00 47.07 5 GLU D N 1
ATOM 5264 C CA . GLU D 1 5 ? -6.637 -12.025 0.966 1.00 45.91 5 GLU D CA 1
ATOM 5265 C C . GLU D 1 5 ? -6.026 -11.177 -0.146 1.00 44.24 5 GLU D C 1
ATOM 5266 O O . GLU D 1 5 ? -5.391 -11.724 -1.052 1.00 44.16 5 GLU D O 1
ATOM 5272 N N . ILE D 1 6 ? -6.245 -9.864 -0.117 1.00 41.99 6 ILE D N 1
ATOM 5273 C CA . ILE D 1 6 ? -5.579 -8.997 -1.083 1.00 39.72 6 ILE D CA 1
ATOM 5274 C C . ILE D 1 6 ? -4.605 -8.045 -0.405 1.00 38.69 6 ILE D C 1
ATOM 5275 O O . ILE D 1 6 ? -4.943 -7.402 0.596 1.00 38.61 6 ILE D O 1
ATOM 5280 N N . TRP D 1 7 ? -3.386 -7.982 -0.940 1.00 37.25 7 TRP D N 1
ATOM 5281 C CA . TRP D 1 7 ? -2.292 -7.253 -0.280 1.00 36.10 7 TRP D CA 1
ATOM 5282 C C . TRP D 1 7 ? -2.501 -5.770 -0.372 1.00 35.14 7 TRP D C 1
ATOM 5283 O O . TRP D 1 7 ? -1.924 -5.020 0.384 1.00 35.16 7 TRP D O 1
ATOM 5294 N N . VAL D 1 8 ? -3.366 -5.365 -1.295 1.00 34.84 8 VAL D N 1
ATOM 5295 C CA . VAL D 1 8 ? -3.798 -3.983 -1.435 1.00 34.02 8 VAL D CA 1
ATOM 5296 C C . VAL D 1 8 ? -4.652 -3.573 -0.223 1.00 33.48 8 VAL D C 1
ATOM 5297 O O . VAL D 1 8 ? -4.677 -2.405 0.168 1.00 33.22 8 VAL D O 1
ATOM 5301 N N . GLU D 1 9 ? -5.326 -4.542 0.393 1.00 32.53 9 GLU D N 1
ATOM 5302 C CA . GLU D 1 9 ? -6.083 -4.264 1.611 1.00 31.76 9 GLU D CA 1
ATOM 5303 C C . GLU D 1 9 ? -5.261 -4.553 2.855 1.00 31.97 9 GLU D C 1
ATOM 5304 O O . GLU D 1 9 ? -5.207 -3.744 3.779 1.00 31.81 9 GLU D O 1
ATOM 5310 N N . LYS D 1 10 ? -4.591 -5.700 2.857 1.00 31.97 10 LYS D N 1
ATOM 5311 C CA . LYS D 1 10 ? -3.705 -6.085 3.943 1.00 31.82 10 LYS D CA 1
ATOM 5312 C C . LYS D 1 10 ? -2.650 -5.007 4.243 1.00 31.60 10 LYS D C 1
ATOM 5313 O O . LYS D 1 10 ? -2.305 -4.772 5.393 1.00 31.40 10 LYS D O 1
ATOM 5319 N N . TYR D 1 11 ? -2.142 -4.346 3.214 1.00 31.82 11 TYR D N 1
ATOM 5320 C CA . TYR D 1 11 ? -1.092 -3.345 3.414 1.00 32.22 11 TYR D CA 1
ATOM 5321 C C . TYR D 1 11 ? -1.586 -1.928 3.116 1.00 31.96 11 TYR D C 1
ATOM 5322 O O . TYR D 1 11 ? -0.831 -1.051 2.702 1.00 31.32 11 TYR D O 1
ATOM 5331 N N . ARG D 1 12 ? -2.883 -1.748 3.333 1.00 31.75 12 ARG D N 1
ATOM 5332 C CA . ARG D 1 12 ? -3.535 -0.458 3.262 1.00 32.09 12 ARG D CA 1
ATOM 5333 C C . ARG D 1 12 ? -3.117 0.336 4.507 1.00 32.39 12 ARG D C 1
ATOM 5334 O O . ARG D 1 12 ? -3.100 -0.223 5.601 1.00 33.41 12 ARG D O 1
ATOM 5342 N N . PRO D 1 13 ? -2.748 1.622 4.348 1.00 32.31 13 PRO D N 1
ATOM 5343 C CA . PRO D 1 13 ? -2.474 2.452 5.512 1.00 31.98 13 PRO D CA 1
ATOM 5344 C C . PRO D 1 13 ? -3.609 2.443 6.523 1.00 32.26 13 PRO D C 1
ATOM 5345 O O . PRO D 1 13 ? -4.775 2.513 6.148 1.00 31.66 13 PRO D O 1
ATOM 5349 N N . ARG D 1 14 ? -3.240 2.370 7.799 1.00 33.36 14 ARG D N 1
ATOM 5350 C CA . ARG D 1 14 ? -4.188 2.255 8.905 1.00 34.51 14 ARG D CA 1
ATOM 5351 C C . ARG D 1 14 ? -4.167 3.509 9.792 1.00 33.80 14 ARG D C 1
ATOM 5352 O O . ARG D 1 14 ? -5.014 3.686 10.664 1.00 33.81 14 ARG D O 1
ATOM 5360 N N . THR D 1 15 ? -3.189 4.367 9.553 1.00 33.71 15 THR D N 1
ATOM 5361 C CA . THR D 1 15 ? -3.086 5.647 10.237 1.00 33.82 15 THR D CA 1
ATOM 5362 C C . THR D 1 15 ? -2.501 6.626 9.233 1.00 33.53 15 THR D C 1
ATOM 5363 O O . THR D 1 15 ? -1.945 6.197 8.224 1.00 33.48 15 THR D O 1
ATOM 5367 N N . LEU D 1 16 ? -2.632 7.928 9.485 1.00 33.32 16 LEU D N 1
ATOM 5368 C CA . LEU D 1 16 ? -2.124 8.928 8.547 1.00 33.08 16 LEU D CA 1
ATOM 5369 C C . LEU D 1 16 ? -0.636 8.718 8.214 1.00 33.66 16 LEU D C 1
ATOM 5370 O O . LEU D 1 16 ? -0.243 8.843 7.055 1.00 33.18 16 LEU D O 1
ATOM 5375 N N . ASP D 1 17 ? 0.178 8.366 9.213 1.00 34.52 17 ASP D N 1
ATOM 5376 C CA . ASP D 1 17 ? 1.633 8.227 9.010 1.00 35.26 17 ASP D CA 1
ATOM 5377 C C . ASP D 1 17 ? 2.022 7.125 8.030 1.00 34.86 17 ASP D C 1
ATOM 5378 O O . ASP D 1 17 ? 3.117 7.137 7.478 1.00 35.12 17 ASP D O 1
ATOM 5383 N N . GLU D 1 18 ? 1.113 6.191 7.784 1.00 34.59 18 GLU D N 1
ATOM 5384 C CA . GLU D 1 18 ? 1.395 5.111 6.842 1.00 34.08 18 GLU D CA 1
ATOM 5385 C C . GLU D 1 18 ? 1.161 5.482 5.387 1.00 33.73 18 GLU D C 1
ATOM 5386 O O . GLU D 1 18 ? 1.537 4.710 4.514 1.00 33.80 18 GLU D O 1
ATOM 5392 N N . VAL D 1 19 ? 0.565 6.643 5.104 1.00 32.68 19 VAL D N 1
ATOM 5393 C CA . VAL D 1 19 ? 0.545 7.079 3.710 1.00 32.18 19 VAL D CA 1
ATOM 5394 C C . VAL D 1 19 ? 1.834 7.763 3.301 1.00 32.18 19 VAL D C 1
ATOM 5395 O O . VAL D 1 19 ? 2.420 8.533 4.032 1.00 32.32 19 VAL D O 1
ATOM 5399 N N . VAL D 1 20 ? 2.242 7.492 2.082 1.00 32.73 20 VAL D N 1
ATOM 5400 C CA . VAL D 1 20 ? 3.578 7.802 1.649 1.00 32.78 20 VAL D CA 1
ATOM 5401 C C . VAL D 1 20 ? 3.488 8.796 0.496 1.00 32.76 20 VAL D C 1
ATOM 5402 O O . VAL D 1 20 ? 2.475 8.856 -0.185 1.00 32.95 20 VAL D O 1
ATOM 5406 N N . GLY D 1 21 ? 4.517 9.616 0.335 1.00 32.89 21 GLY D N 1
ATOM 5407 C CA . GLY D 1 21 ? 4.608 10.567 -0.761 1.00 33.35 21 GLY D CA 1
ATOM 5408 C C . GLY D 1 21 ? 3.688 11.773 -0.703 1.00 33.67 21 GLY D C 1
ATOM 5409 O O . GLY D 1 21 ? 3.553 12.486 -1.697 1.00 33.62 21 GLY D O 1
ATOM 5410 N N . GLN D 1 22 ? 3.062 12.028 0.441 1.00 33.86 22 GLN D N 1
ATOM 5411 C CA . GLN D 1 22 ? 2.155 13.182 0.548 1.00 34.85 22 GLN D CA 1
ATOM 5412 C C . GLN D 1 22 ? 2.369 13.968 1.831 1.00 36.20 22 GLN D C 1
ATOM 5413 O O . GLN D 1 22 ? 1.391 14.415 2.447 1.00 36.28 22 GLN D O 1
ATOM 5419 N N . ASP D 1 23 ? 3.633 14.134 2.235 1.00 37.57 23 ASP D N 1
ATOM 5420 C CA . ASP D 1 23 ? 3.966 14.669 3.570 1.00 39.28 23 ASP D CA 1
ATOM 5421 C C . ASP D 1 23 ? 3.294 15.985 3.917 1.00 38.92 23 ASP D C 1
ATOM 5422 O O . ASP D 1 23 ? 2.726 16.117 4.988 1.00 38.88 23 ASP D O 1
ATOM 5427 N N . GLU D 1 24 ? 3.353 16.956 3.018 1.00 39.47 24 GLU D N 1
ATOM 5428 C CA . GLU D 1 24 ? 2.691 18.249 3.240 1.00 40.81 24 GLU D CA 1
ATOM 5429 C C . GLU D 1 24 ? 1.194 18.094 3.611 1.00 39.93 24 GLU D C 1
ATOM 5430 O O . GLU D 1 24 ? 0.717 18.709 4.569 1.00 39.86 24 GLU D O 1
ATOM 5436 N N . VAL D 1 25 ? 0.477 17.270 2.844 1.00 38.81 25 VAL D N 1
ATOM 5437 C CA . VAL D 1 25 ? -0.941 16.972 3.069 1.00 38.08 25 VAL D CA 1
ATOM 5438 C C . VAL D 1 25 ? -1.117 16.265 4.405 1.00 37.67 25 VAL D C 1
ATOM 5439 O O . VAL D 1 25 ? -1.937 16.667 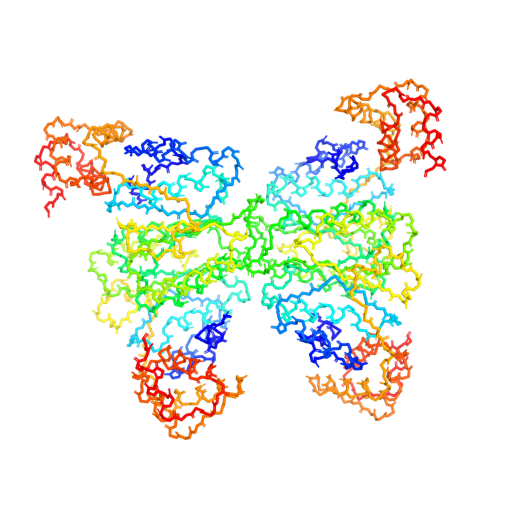5.230 1.00 37.72 25 VAL D O 1
ATOM 5443 N N . ILE D 1 26 ? -0.334 15.209 4.606 1.00 36.80 26 ILE D N 1
ATOM 5444 C CA . ILE D 1 26 ? -0.436 14.382 5.789 1.00 36.59 26 ILE D CA 1
ATOM 5445 C C . ILE D 1 26 ? -0.213 15.198 7.068 1.00 37.06 26 ILE D C 1
ATOM 5446 O O . ILE D 1 26 ? -0.929 15.017 8.061 1.00 36.98 26 ILE D O 1
ATOM 5451 N N . GLN D 1 27 ? 0.749 16.117 7.046 1.00 36.86 27 GLN D N 1
ATOM 5452 C CA . GLN D 1 27 ? 1.047 16.870 8.259 1.00 36.97 27 GLN D CA 1
ATOM 5453 C C . GLN D 1 27 ? -0.076 17.854 8.609 1.00 36.40 27 GLN D C 1
ATOM 5454 O O . GLN D 1 27 ? -0.372 18.049 9.785 1.00 35.78 27 GLN D O 1
ATOM 5460 N N . ARG D 1 28 ? -0.687 18.458 7.586 1.00 36.04 28 ARG D N 1
ATOM 5461 C CA . ARG D 1 28 ? -1.834 19.362 7.752 1.00 36.25 28 ARG D CA 1
ATOM 5462 C C . ARG D 1 28 ? -3.022 18.593 8.295 1.00 35.45 28 ARG D C 1
ATOM 5463 O O . ARG D 1 28 ? -3.717 19.043 9.213 1.00 35.42 28 ARG D O 1
ATOM 5471 N N . LEU D 1 29 ? -3.248 17.417 7.717 1.00 34.37 29 LEU D N 1
ATOM 5472 C CA . LEU D 1 29 ? -4.318 16.554 8.137 1.00 33.50 29 LEU D CA 1
ATOM 5473 C C . LEU D 1 29 ? -4.190 16.116 9.587 1.00 33.36 29 LEU D C 1
ATOM 5474 O O . LEU D 1 29 ? -5.194 15.952 10.271 1.00 33.61 29 LEU D O 1
ATOM 5479 N N . LYS D 1 30 ? -2.966 15.915 10.056 1.00 33.87 30 LYS D N 1
ATOM 5480 C CA . LYS D 1 30 ? -2.738 15.512 11.447 1.00 34.84 30 LYS D CA 1
ATOM 5481 C C . LYS D 1 30 ? -3.050 16.657 12.419 1.00 35.07 30 LYS D C 1
ATOM 5482 O O . LYS D 1 30 ? -3.448 16.430 13.567 1.00 34.61 30 LYS D O 1
ATOM 5488 N N . GLY D 1 31 ? -2.894 17.889 11.932 1.00 35.41 31 GLY D N 1
ATOM 5489 C CA . GLY D 1 31 ? -3.241 19.074 12.713 1.00 35.87 31 GLY D CA 1
ATOM 5490 C C . GLY D 1 31 ? -4.694 19.028 13.119 1.00 36.26 31 GLY D C 1
ATOM 5491 O O . GLY D 1 31 ? -5.052 19.432 14.240 1.00 36.69 31 GLY D O 1
ATOM 5492 N N . TYR D 1 32 ? -5.529 18.523 12.211 1.00 36.39 32 TYR D N 1
ATOM 5493 C CA . TYR D 1 32 ? -6.976 18.376 12.448 1.00 36.62 32 TYR D CA 1
ATOM 5494 C C . TYR D 1 32 ? -7.332 17.231 13.385 1.00 37.20 32 TYR D C 1
ATOM 5495 O O . TYR D 1 32 ? -8.207 17.390 14.232 1.00 36.67 32 TYR D O 1
ATOM 5504 N N . VAL D 1 33 ? -6.692 16.065 13.221 1.00 38.64 33 VAL D N 1
ATOM 5505 C CA . VAL D 1 33 ? -6.997 14.909 14.094 1.00 39.62 33 VAL D CA 1
ATOM 5506 C C . VAL D 1 33 ? -6.630 15.187 15.536 1.00 41.10 33 VAL D C 1
ATOM 5507 O O . VAL D 1 33 ? -7.258 14.667 16.464 1.00 41.69 33 VAL D O 1
ATOM 5511 N N . GLU D 1 34 ? -5.632 16.050 15.705 1.00 42.61 34 GLU D N 1
ATOM 5512 C CA . GLU D 1 34 ? -5.195 16.513 17.008 1.00 44.35 34 GLU D CA 1
ATOM 5513 C C . GLU D 1 34 ? -6.378 17.237 17.660 1.00 44.35 34 GLU D C 1
ATOM 5514 O O . GLU D 1 34 ? -6.637 17.068 18.844 1.00 44.46 34 GLU D O 1
ATOM 5520 N N . ARG D 1 35 ? -7.114 18.007 16.862 1.00 44.02 35 ARG D N 1
ATOM 5521 C CA . ARG D 1 35 ? -8.248 18.765 17.358 1.00 44.53 35 ARG D CA 1
ATOM 5522 C C . ARG D 1 35 ? -9.614 18.024 17.307 1.00 43.69 35 ARG D C 1
ATOM 5523 O O . ARG D 1 35 ? -10.639 18.604 17.666 1.00 43.46 35 ARG D O 1
ATOM 5531 N N . LYS D 1 36 ? -9.600 16.754 16.870 1.00 42.78 36 LYS D N 1
ATOM 5532 C CA . LYS D 1 36 ? -10.784 15.865 16.757 1.00 41.77 36 LYS D CA 1
ATOM 5533 C C . LYS D 1 36 ? -11.925 16.367 15.845 1.00 40.78 36 LYS D C 1
ATOM 5534 O O . LYS D 1 36 ? -13.095 15.985 16.021 1.00 40.61 36 LYS D O 1
ATOM 5540 N N . ASN D 1 37 ? -11.582 17.206 14.866 1.00 38.58 37 ASN D N 1
ATOM 5541 C CA . ASN D 1 37 ? -12.573 17.789 13.979 1.00 37.16 37 ASN D CA 1
ATOM 5542 C C . ASN D 1 37 ? -11.930 18.147 12.645 1.00 35.89 37 ASN D C 1
ATOM 5543 O O . ASN D 1 37 ? -10.766 18.537 12.597 1.00 35.76 37 ASN D O 1
ATOM 5548 N N . ILE D 1 38 ? -12.690 17.997 11.566 1.00 34.07 38 ILE D N 1
ATOM 5549 C CA . ILE D 1 38 ? -12.246 18.416 10.236 1.00 32.23 38 ILE D CA 1
ATOM 5550 C C . ILE D 1 38 ? -13.246 19.360 9.587 1.00 31.51 38 ILE D C 1
ATOM 5551 O O . ILE D 1 38 ? -14.420 19.344 9.941 1.00 31.37 38 ILE D O 1
ATOM 5556 N N . PRO D 1 39 ? -12.781 20.224 8.664 1.00 30.92 39 PRO D N 1
ATOM 5557 C CA . PRO D 1 39 ? -13.758 20.856 7.779 1.00 30.06 39 PRO D CA 1
ATOM 5558 C C . PRO D 1 39 ? -14.129 19.863 6.664 1.00 29.19 39 PRO D C 1
ATOM 5559 O O . PRO D 1 39 ? -13.663 18.737 6.697 1.00 28.80 39 PRO D O 1
ATOM 5563 N N . HIS D 1 40 ? -14.967 20.273 5.711 1.00 28.18 40 HIS D N 1
ATOM 5564 C CA . HIS D 1 40 ? -15.145 19.516 4.493 1.00 28.06 40 HIS D CA 1
ATOM 5565 C C . HIS D 1 40 ? -13.864 19.626 3.693 1.00 28.49 40 HIS D C 1
ATOM 5566 O O . HIS D 1 40 ? -13.169 20.663 3.728 1.00 28.22 40 HIS D O 1
ATOM 5573 N N . LEU D 1 41 ? -13.541 18.552 2.981 1.00 28.46 41 LEU D N 1
ATOM 5574 C CA . LEU D 1 41 ? -12.221 18.370 2.385 1.00 28.66 41 LEU D CA 1
ATOM 5575 C C . LEU D 1 41 ? -12.328 18.118 0.898 1.00 29.43 41 LEU D C 1
ATOM 5576 O O . LEU D 1 41 ? -13.202 17.353 0.469 1.00 29.17 41 LEU D O 1
ATOM 5581 N N . LEU D 1 42 ? -11.449 18.749 0.113 1.00 29.92 42 LEU D N 1
ATOM 5582 C CA . LEU D 1 42 ? -11.370 18.509 -1.325 1.00 30.93 42 LEU D CA 1
ATOM 5583 C C . LEU D 1 42 ? -9.992 17.968 -1.596 1.00 31.34 42 LEU D C 1
ATOM 5584 O O . LEU D 1 42 ? -8.988 18.679 -1.414 1.00 31.36 42 LEU D O 1
ATOM 5589 N N . PHE D 1 43 ? -9.949 16.709 -2.024 1.00 31.59 43 PHE D N 1
ATOM 5590 C CA . PHE D 1 43 ? -8.713 15.995 -2.305 1.00 31.71 43 PHE D CA 1
ATOM 5591 C C . PHE D 1 43 ? -8.491 16.039 -3.794 1.00 32.57 43 PHE D C 1
ATOM 5592 O O . PHE D 1 43 ? -9.157 15.358 -4.554 1.00 32.60 43 PHE D O 1
ATOM 5600 N N . SER D 1 44 ? -7.534 16.852 -4.209 1.00 33.47 44 SER D N 1
ATOM 5601 C CA . SER D 1 44 ? -7.271 17.087 -5.608 1.00 34.23 44 SER D CA 1
ATOM 5602 C C . SER D 1 44 ? -5.954 16.431 -6.013 1.00 34.44 44 SER D C 1
ATOM 5603 O O . SER D 1 44 ? -5.043 16.369 -5.224 1.00 34.36 44 SER D O 1
ATOM 5606 N N . GLY D 1 45 ? -5.852 15.934 -7.236 1.00 35.77 45 GLY D N 1
ATOM 5607 C CA . GLY D 1 45 ? -4.572 15.398 -7.729 1.00 36.73 45 GLY D CA 1
ATOM 5608 C C . GLY D 1 45 ? -4.743 14.167 -8.604 1.00 37.37 45 GLY D C 1
ATOM 5609 O O . GLY D 1 45 ? -5.857 13.667 -8.746 1.00 37.78 45 GLY D O 1
ATOM 5610 N N . PRO D 1 46 ? -3.642 13.665 -9.205 1.00 37.46 46 PRO D N 1
ATOM 5611 C CA . PRO D 1 46 ? -3.804 12.540 -10.127 1.00 37.71 46 PRO D CA 1
ATOM 5612 C C . PRO D 1 46 ? -4.401 11.302 -9.438 1.00 37.95 46 PRO D C 1
ATOM 5613 O O . PRO D 1 46 ? -4.319 11.179 -8.215 1.00 38.60 46 PRO D O 1
ATOM 5617 N N . PRO D 1 47 ? -5.040 10.411 -10.211 1.00 38.04 47 PRO D N 1
ATOM 5618 C CA . PRO D 1 47 ? -5.555 9.190 -9.620 1.00 37.30 47 PRO D CA 1
ATOM 5619 C C . PRO D 1 47 ? -4.454 8.249 -9.193 1.00 36.59 47 PRO D C 1
ATOM 5620 O O . PRO D 1 47 ? -3.394 8.224 -9.802 1.00 36.56 47 PRO D O 1
ATOM 5624 N N . GLY D 1 48 ? -4.716 7.467 -8.151 1.00 35.52 48 GLY D N 1
ATOM 5625 C CA . GLY D 1 48 ? -3.808 6.411 -7.752 1.00 33.56 48 GLY D CA 1
ATOM 5626 C C . GLY D 1 48 ? -2.729 6.872 -6.803 1.00 32.70 48 GLY D C 1
ATOM 5627 O O . GLY D 1 48 ? -1.888 6.062 -6.409 1.00 33.02 48 GLY D O 1
ATOM 5628 N N . THR D 1 49 ? -2.765 8.155 -6.419 1.00 31.29 49 THR D N 1
ATOM 5629 C CA . THR D 1 49 ? -1.746 8.758 -5.553 1.00 30.39 49 THR D CA 1
ATOM 5630 C C . THR D 1 49 ? -1.994 8.585 -4.057 1.00 29.68 49 THR D C 1
ATOM 5631 O O . THR D 1 49 ? -1.097 8.839 -3.241 1.00 30.32 49 THR D O 1
ATOM 5635 N N . GLY D 1 50 ? -3.190 8.147 -3.684 1.00 28.67 50 GLY D N 1
ATOM 5636 C CA . GLY D 1 50 ? -3.487 7.866 -2.280 1.00 27.60 50 GLY D CA 1
ATOM 5637 C C . GLY D 1 50 ? -4.687 8.557 -1.665 1.00 27.49 50 GLY D C 1
ATOM 5638 O O . GLY D 1 50 ? -4.877 8.476 -0.454 1.00 27.56 50 GLY D O 1
ATOM 5639 N N . LYS D 1 51 ? -5.512 9.214 -2.475 1.00 26.38 51 LYS D N 1
ATOM 5640 C CA . LYS D 1 51 ? -6.630 9.977 -1.928 1.00 26.87 51 LYS D CA 1
ATOM 5641 C C . LYS D 1 51 ? -7.581 9.123 -1.101 1.00 26.80 51 LYS D C 1
ATOM 5642 O O . LYS D 1 51 ? -7.941 9.505 0.002 1.00 26.12 51 LYS D O 1
ATOM 5648 N N . THR D 1 52 ? -7.981 7.968 -1.629 1.00 27.23 52 THR D N 1
ATOM 5649 C CA . THR D 1 52 ? -8.914 7.132 -0.914 1.00 27.65 52 THR D CA 1
ATOM 5650 C C . THR D 1 52 ? -8.216 6.550 0.300 1.00 28.27 52 THR D C 1
ATOM 5651 O O . THR D 1 52 ? -8.827 6.429 1.364 1.00 28.85 52 THR D O 1
ATOM 5655 N N . ALA D 1 53 ? -6.936 6.212 0.140 1.00 28.31 53 ALA D N 1
ATOM 5656 C CA . ALA D 1 53 ? -6.142 5.683 1.234 1.00 28.41 53 ALA D CA 1
ATOM 5657 C C . ALA D 1 53 ? -6.082 6.692 2.365 1.00 28.72 53 ALA D C 1
ATOM 5658 O O . ALA D 1 53 ? -6.273 6.333 3.524 1.00 28.84 53 ALA D O 1
ATOM 5660 N N . THR D 1 54 ? -5.846 7.958 2.048 1.00 28.91 54 THR D N 1
ATOM 5661 C CA . THR D 1 54 ? -5.702 8.899 3.146 1.00 29.24 54 THR D CA 1
ATOM 5662 C C . THR D 1 54 ? -7.030 9.271 3.799 1.00 28.42 54 THR D C 1
ATOM 5663 O O . THR D 1 54 ? -7.051 9.627 4.973 1.00 28.89 54 THR D O 1
ATOM 5667 N N . ALA D 1 55 ? -8.134 9.139 3.080 1.00 27.76 55 ALA D N 1
ATOM 5668 C CA . ALA D 1 55 ? -9.444 9.357 3.694 1.00 27.93 55 ALA D CA 1
ATOM 5669 C C . ALA D 1 55 ? -9.800 8.228 4.685 1.00 28.12 55 ALA D C 1
ATOM 5670 O O . ALA D 1 55 ? -10.325 8.477 5.779 1.00 27.89 55 ALA D O 1
ATOM 5672 N N . ILE D 1 56 ? -9.504 6.986 4.303 1.00 28.49 56 ILE D N 1
ATOM 5673 C CA . ILE D 1 56 ? -9.694 5.844 5.211 1.00 28.30 56 ILE D CA 1
ATOM 5674 C C . ILE D 1 56 ? -8.786 6.038 6.420 1.00 29.20 56 ILE D C 1
ATOM 5675 O O . ILE D 1 56 ? -9.240 5.942 7.558 1.00 29.54 56 ILE D O 1
ATOM 5680 N N . ALA D 1 57 ? -7.523 6.388 6.179 1.00 29.67 57 ALA D N 1
ATOM 5681 C CA . ALA D 1 57 ? -6.583 6.641 7.270 1.00 29.96 57 ALA D CA 1
ATOM 5682 C C . ALA D 1 57 ? -7.045 7.750 8.221 1.00 30.41 57 ALA D C 1
ATOM 5683 O O . ALA D 1 57 ? -6.896 7.614 9.438 1.00 31.15 57 ALA D O 1
ATOM 5685 N N . LEU D 1 58 ? -7.569 8.846 7.669 1.00 30.62 58 LEU D N 1
ATOM 5686 C CA . LEU D 1 58 ? -8.131 9.960 8.446 1.00 31.07 58 LEU D CA 1
ATOM 5687 C C . LEU D 1 58 ? -9.284 9.460 9.330 1.00 31.42 58 LEU D C 1
ATOM 5688 O O . LEU D 1 58 ? -9.291 9.707 10.531 1.00 32.31 58 LEU D O 1
ATOM 5693 N N . ALA D 1 59 ? -10.254 8.760 8.738 1.00 31.66 59 ALA D N 1
ATOM 5694 C CA . ALA D 1 59 ? -11.395 8.215 9.492 1.00 31.80 59 ALA D CA 1
ATOM 5695 C C . ALA D 1 59 ? -10.963 7.304 10.647 1.00 32.60 59 ALA D C 1
ATOM 5696 O O . ALA D 1 59 ? -11.550 7.338 11.741 1.00 32.07 59 ALA D O 1
ATOM 5698 N N . ARG D 1 60 ? -9.947 6.485 10.399 1.00 32.94 60 ARG D N 1
ATOM 5699 C CA . ARG D 1 60 ? -9.429 5.583 11.422 1.00 34.39 60 ARG D CA 1
ATOM 5700 C C . ARG D 1 60 ? -8.791 6.386 12.564 1.00 34.57 60 ARG D C 1
ATOM 5701 O O . ARG D 1 60 ? -9.115 6.174 13.733 1.00 34.86 60 ARG D O 1
ATOM 5709 N N . ASP D 1 61 ? -7.920 7.331 12.227 1.00 34.89 61 ASP D N 1
ATOM 5710 C CA . ASP D 1 61 ? -7.328 8.215 13.242 1.00 35.30 61 ASP D CA 1
ATOM 5711 C C . ASP D 1 61 ? -8.367 9.000 14.030 1.00 36.00 61 ASP D C 1
ATOM 5712 O O . ASP D 1 61 ? -8.181 9.239 15.218 1.00 36.27 61 ASP D O 1
ATOM 5717 N N . LEU D 1 62 ? -9.450 9.411 13.366 1.00 36.86 62 LEU D N 1
ATOM 5718 C CA . LEU D 1 62 ? -10.505 10.205 14.005 1.00 37.20 62 LEU D CA 1
ATOM 5719 C C . LEU D 1 62 ? -11.467 9.390 14.851 1.00 38.26 62 LEU D C 1
ATOM 5720 O O . LEU D 1 62 ? -11.901 9.854 15.909 1.00 38.65 62 LEU D O 1
ATOM 5725 N N . PHE D 1 63 ? -11.838 8.210 14.368 1.00 39.09 63 PHE D N 1
ATOM 5726 C CA . PHE D 1 63 ? -12.917 7.426 14.975 1.00 40.08 63 PHE D CA 1
ATOM 5727 C C . PHE D 1 63 ? -12.420 6.185 15.726 1.00 41.76 63 PHE D C 1
ATOM 5728 O O . PHE D 1 63 ? -13.112 5.668 16.603 1.00 42.10 63 PHE D O 1
ATOM 5736 N N . GLY D 1 64 ? -11.242 5.696 15.357 1.00 43.46 64 GLY D N 1
ATOM 5737 C CA . GLY D 1 64 ? -10.663 4.507 15.973 1.00 45.72 64 GLY D CA 1
ATOM 5738 C C . GLY D 1 64 ? -11.403 3.242 15.599 1.00 47.25 64 GLY D C 1
ATOM 5739 O O . GLY D 1 64 ? -11.722 3.016 14.439 1.00 47.51 64 GLY D O 1
ATOM 5740 N N . GLU D 1 65 ? -11.711 2.430 16.601 1.00 48.66 65 GLU D N 1
ATOM 5741 C CA . GLU D 1 65 ? -12.276 1.115 16.366 1.00 50.02 65 GLU D CA 1
ATOM 5742 C C . GLU D 1 65 ? -13.659 1.109 15.700 1.00 49.73 65 GLU D C 1
ATOM 5743 O O . GLU D 1 65 ? -13.905 0.293 14.801 1.00 49.79 65 GLU D O 1
ATOM 5749 N N . ASN D 1 66 ? -14.555 2.006 16.119 1.00 49.36 66 ASN D N 1
ATOM 5750 C CA . ASN D 1 66 ? -15.831 2.148 15.404 1.00 49.06 66 ASN D CA 1
ATOM 5751 C C . ASN D 1 66 ? -15.776 3.165 14.248 1.00 48.00 66 ASN D C 1
ATOM 5752 O O . ASN D 1 66 ? -16.614 4.063 14.155 1.00 48.28 66 ASN D O 1
ATOM 5757 N N . TRP D 1 67 ? -14.786 2.998 13.366 1.00 46.24 67 TRP D N 1
ATOM 5758 C CA . TRP D 1 67 ? -14.616 3.863 12.191 1.00 44.63 67 TRP D CA 1
ATOM 5759 C C . TRP D 1 67 ? -15.484 3.418 11.018 1.00 43.96 67 TRP D C 1
ATOM 5760 O O . TRP D 1 67 ? -16.052 4.249 10.298 1.00 43.00 67 TRP D O 1
ATOM 5771 N N . ARG D 1 68 ? -15.590 2.105 10.840 1.00 43.37 68 ARG D N 1
ATOM 5772 C CA . ARG D 1 68 ? -16.212 1.552 9.647 1.00 43.37 68 ARG D CA 1
ATOM 5773 C C . ARG D 1 68 ? -17.659 1.977 9.526 1.00 42.47 68 ARG D C 1
ATOM 5774 O O . ARG D 1 68 ? -18.118 2.303 8.426 1.00 42.67 68 ARG D O 1
ATOM 5782 N N . ASP D 1 69 ? -18.376 1.982 10.652 1.00 40.85 69 ASP D N 1
ATOM 5783 C CA . ASP D 1 69 ? -19.782 2.377 10.654 1.00 39.65 69 ASP D CA 1
ATOM 5784 C C . ASP D 1 69 ? -19.991 3.862 10.393 1.00 37.62 69 ASP D C 1
ATOM 5785 O O . ASP D 1 69 ? -21.070 4.267 10.003 1.00 37.61 69 ASP D O 1
ATOM 5790 N N . ASN D 1 70 ? -18.963 4.667 10.615 1.00 35.69 70 ASN D N 1
ATOM 5791 C CA . ASN D 1 70 ? -19.093 6.126 10.512 1.00 33.95 70 ASN D CA 1
ATOM 5792 C C . ASN D 1 70 ? -18.452 6.721 9.255 1.00 33.23 70 ASN D C 1
ATOM 5793 O O . ASN D 1 70 ? -18.285 7.929 9.137 1.00 32.55 70 ASN D O 1
ATOM 5798 N N . PHE D 1 71 ? -18.109 5.845 8.319 1.00 32.53 71 PHE D N 1
ATOM 5799 C CA . PHE D 1 71 ? -17.466 6.231 7.091 1.00 32.13 71 PHE D CA 1
ATOM 5800 C C . PHE D 1 71 ? -18.092 5.423 5.970 1.00 32.84 71 PHE D C 1
ATOM 5801 O O . PHE D 1 71 ? -18.212 4.192 6.057 1.00 32.54 71 PHE D O 1
ATOM 5809 N N . ILE D 1 72 ? -18.499 6.119 4.916 1.00 32.98 72 ILE D N 1
ATOM 5810 C CA . ILE D 1 72 ? -18.945 5.450 3.707 1.00 33.72 72 ILE D CA 1
ATOM 5811 C C . ILE D 1 72 ? -18.268 6.048 2.467 1.00 34.03 72 ILE D C 1
ATOM 5812 O O . ILE D 1 72 ? -18.025 7.271 2.401 1.00 33.44 72 ILE D O 1
ATOM 5817 N N . GLU D 1 73 ? -17.928 5.172 1.527 1.00 34.29 73 GLU D N 1
ATOM 5818 C CA . GLU D 1 73 ? -17.347 5.549 0.248 1.00 35.45 73 GLU D CA 1
ATOM 5819 C C . GLU D 1 73 ? -18.404 5.405 -0.810 1.00 35.69 73 GLU D C 1
ATOM 5820 O O . GLU D 1 73 ? -19.068 4.391 -0.881 1.00 35.17 73 GLU D O 1
ATOM 5826 N N . MET D 1 74 ? -18.548 6.404 -1.662 1.00 36.90 74 MET D N 1
ATOM 5827 C CA . MET D 1 74 ? -19.325 6.202 -2.879 1.00 38.22 74 MET D CA 1
ATOM 5828 C C . MET D 1 74 ? -18.739 6.968 -4.057 1.00 38.44 74 MET D C 1
ATOM 5829 O O . MET D 1 74 ? -17.993 7.926 -3.870 1.00 37.63 74 MET D O 1
ATOM 5834 N N . ASN D 1 75 ? -19.049 6.514 -5.270 1.00 39.51 75 ASN D N 1
ATOM 5835 C CA . ASN D 1 75 ? -18.645 7.217 -6.476 1.00 40.65 75 ASN D CA 1
ATOM 5836 C C . ASN D 1 75 ? -19.711 8.238 -6.836 1.00 41.15 75 ASN D C 1
ATOM 5837 O O . ASN D 1 75 ? -20.882 7.882 -6.978 1.00 41.07 75 ASN D O 1
ATOM 5842 N N . ALA D 1 76 ? -19.295 9.496 -6.980 1.00 41.79 76 ALA D N 1
ATOM 5843 C CA . ALA D 1 76 ? -20.206 10.610 -7.249 1.00 43.28 76 ALA D CA 1
ATOM 5844 C C . ALA D 1 76 ? -20.978 10.459 -8.561 1.00 44.41 76 ALA D C 1
ATOM 5845 O O . ALA D 1 76 ? -22.131 10.852 -8.645 1.00 44.19 76 ALA D O 1
ATOM 5847 N N . SER D 1 77 ? -20.335 9.882 -9.573 1.00 46.36 77 SER D N 1
ATOM 5848 C CA . SER D 1 77 ? -20.952 9.721 -10.875 1.00 48.74 77 SER D CA 1
ATOM 5849 C C . SER D 1 77 ? -21.528 8.320 -11.000 1.00 50.01 77 SER D C 1
ATOM 5850 O O . SER D 1 77 ? -20.908 7.422 -11.561 1.00 50.98 77 SER D O 1
ATOM 5853 N N . ASP D 1 78 ? -22.714 8.147 -10.439 1.00 51.53 78 ASP D N 1
ATOM 5854 C CA . ASP D 1 78 ? -23.504 6.943 -10.593 1.00 52.64 78 ASP D CA 1
ATOM 5855 C C . ASP D 1 78 ? -24.433 7.166 -11.784 1.00 53.23 78 ASP D C 1
ATOM 5856 O O . ASP D 1 78 ? -25.023 8.248 -11.930 1.00 53.11 78 ASP D O 1
ATOM 5861 N N . GLU D 1 79 ? -24.573 6.133 -12.617 1.00 53.79 79 GLU D N 1
ATOM 5862 C CA . GLU D 1 79 ? -25.350 6.201 -13.859 1.00 54.62 79 GLU D CA 1
ATOM 5863 C C . GLU D 1 79 ? -26.837 6.465 -13.638 1.00 53.94 79 GLU D C 1
ATOM 5864 O O . GLU D 1 79 ? -27.515 6.955 -14.548 1.00 54.11 79 GLU D O 1
ATOM 5870 N N . ARG D 1 80 ? -27.348 6.130 -12.448 1.00 53.32 80 ARG D N 1
ATOM 5871 C CA . ARG D 1 80 ? -28.764 6.381 -12.115 1.00 52.46 80 ARG D CA 1
ATOM 5872 C C . ARG D 1 80 ? -29.033 7.859 -11.812 1.00 51.27 80 ARG D C 1
ATOM 5873 O O . ARG D 1 80 ? -30.192 8.293 -11.759 1.00 51.40 80 ARG D O 1
ATOM 5881 N N . GLY D 1 81 ? -27.957 8.618 -11.614 1.00 49.74 81 GLY D N 1
ATOM 5882 C CA . GLY D 1 81 ? -28.034 10.066 -11.517 1.00 47.28 81 GLY D CA 1
ATOM 5883 C C . GLY D 1 81 ? -27.603 10.587 -10.168 1.00 45.24 81 GLY D C 1
ATOM 5884 O O . GLY D 1 81 ? -27.431 9.828 -9.218 1.00 45.41 81 GLY D O 1
ATOM 5885 N N . ILE D 1 82 ? -27.432 11.899 -10.092 1.00 42.93 82 ILE D N 1
ATOM 5886 C CA . ILE D 1 82 ? -27.067 12.564 -8.855 1.00 40.60 82 ILE D CA 1
ATOM 5887 C C . ILE D 1 82 ? -28.111 12.402 -7.730 1.00 39.57 82 ILE D C 1
ATOM 5888 O O . ILE D 1 82 ? -27.762 12.400 -6.546 1.00 38.93 82 ILE D O 1
ATOM 5893 N N . ASP D 1 83 ? -29.381 12.265 -8.091 1.00 38.08 83 ASP D N 1
ATOM 5894 C CA . ASP D 1 83 ? -30.426 12.139 -7.081 1.00 37.25 83 ASP D CA 1
ATOM 5895 C C . ASP D 1 83 ? -30.345 10.826 -6.318 1.00 35.78 83 ASP D C 1
ATOM 5896 O O . ASP D 1 83 ? -30.658 10.790 -5.145 1.00 35.20 83 ASP D O 1
ATOM 5901 N N . VAL D 1 84 ? -29.927 9.766 -6.995 1.00 34.48 84 VAL D N 1
ATOM 5902 C CA . VAL D 1 84 ? -29.706 8.452 -6.369 1.00 34.24 84 VAL D CA 1
ATOM 5903 C C . VAL D 1 84 ? -28.474 8.482 -5.431 1.00 33.52 84 VAL D C 1
ATOM 5904 O O . VAL D 1 84 ? -28.414 7.760 -4.432 1.00 34.06 84 VAL D O 1
ATOM 5908 N N . VAL D 1 85 ? -27.504 9.328 -5.747 1.00 31.87 85 VAL D N 1
ATOM 5909 C CA . VAL D 1 85 ? -26.380 9.598 -4.833 1.00 30.89 85 VAL D CA 1
ATOM 5910 C C . VAL D 1 85 ? -26.874 10.391 -3.625 1.00 30.07 85 VAL D C 1
ATOM 5911 O O . VAL D 1 85 ? -26.541 10.079 -2.495 1.00 29.40 85 VAL D O 1
ATOM 5915 N N . ARG D 1 86 ? -27.673 11.414 -3.884 1.00 29.98 86 ARG D N 1
ATOM 5916 C CA . ARG D 1 86 ? -28.240 12.269 -2.853 1.00 30.69 86 ARG D CA 1
ATOM 5917 C C . ARG D 1 86 ? -29.116 11.511 -1.854 1.00 29.99 86 ARG D C 1
ATOM 5918 O O . ARG D 1 86 ? -29.028 11.726 -0.641 1.00 28.94 86 ARG D O 1
ATOM 5926 N N . HIS D 1 87 ? -29.959 10.624 -2.378 1.00 29.94 87 HIS D N 1
ATOM 5927 C CA . HIS D 1 87 ? -30.765 9.724 -1.555 1.00 30.06 87 HIS D CA 1
ATOM 5928 C C . HIS D 1 87 ? -29.920 8.829 -0.664 1.00 30.11 87 HIS D C 1
ATOM 5929 O O . HIS D 1 87 ? -30.235 8.659 0.495 1.00 30.58 87 HIS D O 1
ATOM 5936 N N . LYS D 1 88 ? -28.892 8.209 -1.235 1.00 30.83 88 LYS D N 1
ATOM 5937 C CA . LYS D 1 88 ? -27.974 7.355 -0.486 1.00 31.38 88 LYS D CA 1
ATOM 5938 C C . LYS D 1 88 ? -27.246 8.104 0.620 1.00 31.14 88 LYS D C 1
ATOM 5939 O O . LYS D 1 88 ? -27.005 7.536 1.678 1.00 30.81 88 LYS D O 1
ATOM 5945 N N . ILE D 1 89 ? -26.860 9.354 0.351 1.00 30.45 89 ILE D N 1
ATOM 5946 C CA . ILE D 1 89 ? -26.260 10.212 1.360 1.00 30.65 89 ILE D CA 1
ATOM 5947 C C . ILE D 1 89 ? -27.270 10.520 2.464 1.00 31.81 89 ILE D C 1
ATOM 5948 O O . ILE D 1 89 ? -26.939 10.470 3.651 1.00 31.27 89 ILE D O 1
ATOM 5953 N N . LYS D 1 90 ? -28.493 10.853 2.059 1.00 33.43 90 LYS D N 1
ATOM 5954 C CA . LYS D 1 90 ? -29.610 11.108 2.984 1.00 35.22 90 LYS D CA 1
ATOM 5955 C C . LYS D 1 90 ? -29.807 9.968 3.997 1.00 35.54 90 LYS D C 1
ATOM 5956 O O . LYS D 1 90 ? -29.864 10.209 5.204 1.00 35.76 90 LYS D O 1
ATOM 5962 N N . GLU D 1 91 ? -29.869 8.737 3.495 1.00 35.83 91 GLU D N 1
ATOM 5963 C CA . GLU D 1 91 ? -30.042 7.536 4.322 1.00 36.84 91 GLU D CA 1
ATOM 5964 C C . GLU D 1 91 ? -28.948 7.322 5.352 1.00 36.95 91 GLU D C 1
ATOM 5965 O O . GLU D 1 91 ? -29.225 6.875 6.469 1.00 37.08 91 GLU D O 1
ATOM 5971 N N . PHE D 1 92 ? -27.710 7.599 4.949 1.00 36.70 92 PHE D N 1
ATOM 5972 C CA . PHE D 1 92 ? -26.546 7.476 5.814 1.00 36.49 92 PHE D CA 1
ATOM 5973 C C . PHE D 1 92 ? -26.529 8.599 6.859 1.00 37.11 92 PHE D C 1
ATOM 5974 O O . PHE D 1 92 ? -26.252 8.367 8.025 1.00 37.02 92 PHE D O 1
ATOM 5982 N N . ALA D 1 93 ? -26.861 9.811 6.433 1.00 38.17 93 ALA D N 1
ATOM 5983 C CA . ALA D 1 93 ? -26.771 10.992 7.279 1.00 39.45 93 ALA D CA 1
ATOM 5984 C C . ALA D 1 93 ? -27.914 11.165 8.264 1.00 40.68 93 ALA D C 1
ATOM 5985 O O . ALA D 1 93 ? -27.821 11.970 9.189 1.00 41.38 93 ALA D O 1
ATOM 5987 N N . ARG D 1 94 ? -29.005 10.442 8.065 1.00 42.13 94 ARG D N 1
ATOM 5988 C CA . ARG D 1 94 ? -30.185 10.673 8.877 1.00 43.48 94 ARG D CA 1
ATOM 5989 C C . ARG D 1 94 ? -30.204 9.874 10.190 1.00 43.42 94 ARG D C 1
ATOM 5990 O O . ARG D 1 94 ? -31.026 10.145 11.082 1.00 44.02 94 ARG D O 1
ATOM 5998 N N . THR D 1 95 ? -29.303 8.902 10.313 1.00 42.47 95 THR D N 1
ATOM 5999 C CA . THR D 1 95 ? -29.115 8.208 11.575 1.00 41.43 95 THR D CA 1
ATOM 6000 C C . THR D 1 95 ? -27.935 8.805 12.362 1.00 41.23 95 THR D C 1
ATOM 6001 O O . THR D 1 95 ? -27.027 9.411 11.785 1.00 41.32 95 THR D O 1
ATOM 6005 N N . ALA D 1 96 ? -27.961 8.624 13.682 1.00 40.45 96 ALA D N 1
ATOM 6006 C CA . ALA D 1 96 ? -26.925 9.123 14.588 1.00 39.09 96 ALA D CA 1
ATOM 6007 C C . ALA D 1 96 ? -25.553 8.510 14.279 1.00 38.48 96 ALA D C 1
ATOM 6008 O O . ALA D 1 96 ? -25.476 7.427 13.681 1.00 38.49 96 ALA D O 1
ATOM 6010 N N . PRO D 1 97 ? -24.456 9.203 14.660 1.00 38.07 97 PRO D N 1
ATOM 6011 C CA . PRO D 1 97 ? -23.163 8.535 14.505 1.00 37.77 97 PRO D CA 1
ATOM 6012 C C . PRO D 1 97 ? -23.102 7.358 15.470 1.00 37.44 97 PRO D C 1
ATOM 6013 O O . PRO D 1 97 ? -23.904 7.290 16.391 1.00 37.04 97 PRO D O 1
ATOM 6017 N N . ILE D 1 98 ? -22.175 6.445 15.251 1.00 37.73 98 ILE D N 1
ATOM 6018 C CA . ILE D 1 98 ? -22.098 5.232 16.039 1.00 39.06 98 ILE D CA 1
ATOM 6019 C C . ILE D 1 98 ? -20.955 5.334 17.048 1.00 39.84 98 ILE D C 1
ATOM 6020 O O . ILE D 1 98 ? -19.883 5.871 16.735 1.00 39.87 98 ILE D O 1
ATOM 6025 N N . GLY D 1 99 ? -21.197 4.836 18.261 1.00 40.13 99 GLY D N 1
ATOM 6026 C CA . GLY D 1 99 ? -20.142 4.687 19.263 1.00 40.61 99 GLY D CA 1
ATOM 6027 C C . GLY D 1 99 ? -19.406 5.963 19.645 1.00 40.73 99 GLY D C 1
ATOM 6028 O O . GLY D 1 99 ? -18.185 5.965 19.799 1.00 41.52 99 GLY D O 1
ATOM 6029 N N . GLY D 1 100 ? -20.130 7.057 19.802 1.00 40.32 100 GLY D N 1
ATOM 6030 C CA . GLY D 1 100 ? -19.468 8.278 20.261 1.00 40.62 100 GLY D CA 1
ATOM 6031 C C . GLY D 1 100 ? -18.452 8.876 19.301 1.00 40.15 100 GLY D C 1
ATOM 6032 O O . GLY D 1 100 ? -17.520 9.562 19.724 1.00 40.64 100 GLY D O 1
ATOM 6033 N N . ALA D 1 101 ? -18.627 8.590 18.011 1.00 38.95 101 ALA D N 1
ATOM 6034 C CA . ALA D 1 101 ? -18.003 9.369 16.957 1.00 37.76 101 ALA D CA 1
ATOM 6035 C C . ALA D 1 101 ? -18.730 10.714 16.909 1.00 36.78 101 ALA D C 1
ATOM 6036 O O . ALA D 1 101 ? -19.943 10.760 17.020 1.00 35.95 101 ALA D O 1
ATOM 6038 N N . PRO D 1 102 ? -17.988 11.824 16.778 1.00 36.47 102 PRO D N 1
ATOM 6039 C CA . PRO D 1 102 ? -18.667 13.132 16.813 1.00 35.61 102 PRO D CA 1
ATOM 6040 C C . PRO D 1 102 ? -19.407 13.496 15.522 1.00 35.22 102 PRO D C 1
ATOM 6041 O O . PRO D 1 102 ? -20.249 14.418 15.516 1.00 35.12 102 PRO D O 1
ATOM 6045 N N . PHE D 1 103 ? -19.108 12.778 14.440 1.00 34.24 103 PHE D N 1
ATOM 6046 C CA . PHE D 1 103 ? -19.799 12.985 13.165 1.00 33.06 103 PHE D CA 1
ATOM 6047 C C . PHE D 1 103 ? -19.567 11.789 12.229 1.00 32.81 103 PHE D C 1
ATOM 6048 O O . PHE D 1 103 ? -18.883 10.831 12.587 1.00 32.45 103 PHE D O 1
ATOM 6056 N N . LYS D 1 104 ? -20.141 11.858 11.035 1.00 32.30 104 LYS D N 1
ATOM 6057 C CA . LYS D 1 104 ? -19.965 10.824 10.028 1.00 31.86 104 LYS D CA 1
ATOM 6058 C C . LYS D 1 104 ? -19.232 11.407 8.834 1.00 31.09 104 LYS D C 1
ATOM 6059 O O . LYS D 1 104 ? -19.336 12.596 8.556 1.00 30.58 104 LYS D O 1
ATOM 6065 N N . ILE D 1 105 ? -18.497 10.563 8.122 1.00 30.10 105 ILE D N 1
ATOM 6066 C CA . ILE D 1 105 ? -17.730 11.012 6.973 1.00 29.21 105 ILE D CA 1
ATOM 6067 C C . ILE D 1 105 ? -18.261 10.346 5.700 1.00 28.66 105 ILE D C 1
ATOM 6068 O O . ILE D 1 105 ? -18.406 9.129 5.648 1.00 28.63 105 ILE D O 1
ATOM 6073 N N . ILE D 1 106 ? -18.559 11.149 4.684 1.00 27.89 106 ILE D N 1
ATOM 6074 C CA . ILE D 1 106 ? -18.903 10.628 3.357 1.00 26.87 106 ILE D CA 1
ATOM 6075 C C . ILE D 1 106 ? -17.760 10.944 2.407 1.00 26.85 106 ILE D C 1
ATOM 6076 O O . ILE D 1 106 ? -17.418 12.115 2.211 1.00 26.30 106 ILE D O 1
ATOM 6081 N N . PHE D 1 107 ? -17.172 9.905 1.825 1.00 26.49 107 PHE D N 1
ATOM 6082 C CA . PHE D 1 107 ? -16.137 10.059 0.798 1.00 27.10 107 PHE D CA 1
ATOM 6083 C C . PHE D 1 107 ? -16.776 9.928 -0.588 1.00 27.16 107 PHE D C 1
ATOM 6084 O O . PHE D 1 107 ? -17.302 8.867 -0.954 1.00 26.39 107 PHE D O 1
ATOM 6092 N N . LEU D 1 108 ? -16.768 11.027 -1.338 1.00 27.58 108 LEU D N 1
ATOM 6093 C CA . LEU D 1 108 ? -17.348 11.055 -2.674 1.00 27.94 108 LEU D CA 1
ATOM 6094 C C . LEU D 1 108 ? -16.265 11.104 -3.730 1.00 28.44 108 LEU D C 1
ATOM 6095 O O . LEU D 1 108 ? -15.574 12.109 -3.870 1.00 28.14 108 LEU D O 1
ATOM 6100 N N . ASP D 1 109 ? -16.139 10.016 -4.481 1.00 29.09 109 ASP D N 1
ATOM 6101 C CA . ASP D 1 109 ? -15.052 9.840 -5.412 1.00 30.44 109 ASP D CA 1
ATOM 6102 C C . ASP D 1 109 ? -15.457 10.408 -6.762 1.00 31.23 109 ASP D C 1
ATOM 6103 O O . ASP D 1 109 ? -16.628 10.335 -7.134 1.00 31.25 109 ASP D O 1
ATOM 6108 N N . GLU D 1 110 ? -14.492 10.999 -7.470 1.00 32.12 110 GLU D N 1
ATOM 6109 C CA . GLU D 1 110 ? -14.707 11.527 -8.817 1.00 33.78 110 GLU D CA 1
ATOM 6110 C C . GLU D 1 110 ? -15.797 12.596 -8.865 1.00 33.81 110 GLU D C 1
ATOM 6111 O O . GLU D 1 110 ? -16.646 12.610 -9.765 1.00 33.30 110 GLU D O 1
ATOM 6117 N N . ALA D 1 111 ? -15.758 13.497 -7.893 1.00 33.77 111 ALA D N 1
ATOM 6118 C CA . ALA D 1 111 ? -16.736 14.564 -7.825 1.00 34.55 111 ALA D CA 1
ATOM 6119 C C . ALA D 1 111 ? -16.649 15.479 -9.060 1.00 35.16 111 ALA D C 1
ATOM 6120 O O . ALA D 1 111 ? -17.646 16.043 -9.488 1.00 35.48 111 ALA D O 1
ATOM 6122 N N . ASP D 1 112 ? -15.463 15.601 -9.645 1.00 36.05 112 ASP D N 1
ATOM 6123 C CA . ASP D 1 112 ? -15.293 16.458 -10.814 1.00 36.84 112 ASP D CA 1
ATOM 6124 C C . ASP D 1 112 ? -15.873 15.875 -12.109 1.00 36.90 112 ASP D C 1
ATOM 6125 O O . ASP D 1 112 ? -16.039 16.585 -13.090 1.00 37.68 112 ASP D O 1
ATOM 6130 N N . ALA D 1 113 ? -16.225 14.594 -12.107 1.00 37.03 113 ALA D N 1
ATOM 6131 C CA . ALA D 1 113 ? -16.905 14.009 -13.257 1.00 36.72 113 ALA D CA 1
ATOM 6132 C C . ALA D 1 113 ? -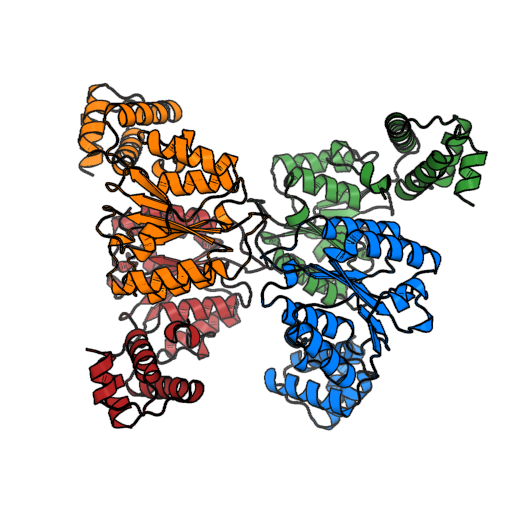18.328 14.575 -13.415 1.00 36.75 113 ALA D C 1
ATOM 6133 O O . ALA D 1 113 ? -18.930 14.462 -14.490 1.00 37.31 113 ALA D O 1
ATOM 6135 N N . LEU D 1 114 ? -18.849 15.195 -12.357 1.00 36.30 114 LEU D N 1
ATOM 6136 C CA . LEU D 1 114 ? -20.210 15.723 -12.343 1.00 36.18 114 LEU D CA 1
ATOM 6137 C C . LEU D 1 114 ? -20.393 17.036 -13.107 1.00 36.39 114 LEU D C 1
ATOM 6138 O O . LEU D 1 114 ? -19.523 17.908 -13.086 1.00 36.06 114 LEU D O 1
ATOM 6143 N N . THR D 1 115 ? -21.556 17.186 -13.734 1.00 36.79 115 THR D N 1
ATOM 6144 C CA . THR D 1 115 ? -21.941 18.431 -14.397 1.00 37.59 115 THR D CA 1
ATOM 6145 C C . THR D 1 115 ? -22.141 19.521 -13.338 1.00 37.64 115 THR D C 1
ATOM 6146 O O . THR D 1 115 ? -22.383 19.210 -12.170 1.00 37.13 115 THR D O 1
ATOM 6150 N N . ALA D 1 116 ? -22.039 20.788 -13.741 1.00 37.58 116 ALA D N 1
ATOM 6151 C CA . ALA D 1 116 ? -22.268 21.901 -12.825 1.00 38.11 116 ALA D CA 1
ATOM 6152 C C . ALA D 1 116 ? -23.676 21.869 -12.228 1.00 38.31 116 ALA D C 1
ATOM 6153 O O . ALA D 1 116 ? -23.870 22.282 -11.096 1.00 38.94 116 ALA D O 1
ATOM 6155 N N . ASP D 1 117 ? -24.645 21.369 -12.988 1.00 38.43 117 ASP D N 1
ATOM 6156 C CA . ASP D 1 117 ? -26.008 21.187 -12.505 1.00 39.04 117 ASP D CA 1
ATOM 6157 C C . ASP D 1 117 ? -26.039 20.146 -11.369 1.00 38.40 117 ASP D C 1
ATOM 6158 O O . ASP D 1 117 ? -26.616 20.387 -10.309 1.00 38.46 117 ASP D O 1
ATOM 6163 N N . ALA D 1 118 ? -25.418 18.994 -11.602 1.00 37.93 118 ALA D N 1
ATOM 6164 C CA . ALA D 1 118 ? -25.340 17.935 -10.599 1.00 37.70 118 ALA D CA 1
ATOM 6165 C C . ALA D 1 118 ? -24.567 18.387 -9.369 1.00 37.42 118 ALA D C 1
ATOM 6166 O O . ALA D 1 118 ? -24.914 18.027 -8.250 1.00 38.33 118 ALA D O 1
ATOM 6168 N N . GLN D 1 119 ? -23.541 19.204 -9.565 1.00 36.91 119 GLN D N 1
ATOM 6169 C CA . GLN D 1 119 ? -22.789 19.753 -8.445 1.00 36.46 119 GLN D CA 1
ATOM 6170 C C . GLN D 1 119 ? -23.603 20.753 -7.637 1.00 36.86 119 GLN D C 1
ATOM 6171 O O . GLN D 1 119 ? -23.388 20.900 -6.431 1.00 37.12 119 GLN D O 1
ATOM 6177 N N . ALA D 1 120 ? -24.523 21.456 -8.290 1.00 36.96 120 ALA D N 1
ATOM 6178 C CA . ALA D 1 120 ? -25.411 22.365 -7.575 1.00 37.94 120 ALA D CA 1
ATOM 6179 C C . ALA D 1 120 ? -26.380 21.566 -6.691 1.00 38.45 120 ALA D C 1
ATOM 6180 O O . ALA D 1 120 ? -26.684 21.972 -5.571 1.00 38.65 120 ALA D O 1
ATOM 6182 N N . ALA D 1 121 ? -26.853 20.434 -7.208 1.00 39.13 121 ALA D N 1
ATOM 6183 C CA . ALA D 1 121 ? -27.761 19.545 -6.480 1.00 39.77 121 ALA D CA 1
ATOM 6184 C C . ALA D 1 121 ? -27.031 18.959 -5.277 1.00 40.28 121 ALA D C 1
ATOM 6185 O O . ALA D 1 121 ? -27.473 19.143 -4.134 1.00 40.47 121 ALA D O 1
ATOM 6187 N N . LEU D 1 122 ? -25.895 18.301 -5.539 1.00 40.21 122 LEU D N 1
ATOM 6188 C CA . LEU D 1 122 ? -25.024 17.776 -4.489 1.00 40.30 122 LEU D CA 1
ATOM 6189 C C . LEU D 1 122 ? -24.749 18.796 -3.389 1.00 40.69 122 LEU D C 1
ATOM 6190 O O . LEU D 1 122 ? -24.713 18.447 -2.207 1.00 40.65 122 LEU D O 1
ATOM 6195 N N . ARG D 1 123 ? -24.546 20.050 -3.781 1.00 41.00 123 ARG D N 1
ATOM 6196 C CA . ARG D 1 123 ? -24.241 21.097 -2.823 1.00 41.65 123 ARG D CA 1
ATOM 6197 C C . ARG D 1 123 ? -25.388 21.371 -1.850 1.00 41.80 123 ARG D C 1
ATOM 6198 O O . ARG D 1 123 ? -25.143 21.694 -0.694 1.00 41.19 123 ARG D O 1
ATOM 6206 N N . ARG D 1 124 ? -26.633 21.252 -2.322 1.00 42.58 124 ARG D N 1
ATOM 6207 C CA . ARG D 1 124 ? -27.814 21.440 -1.454 1.00 43.07 124 ARG D CA 1
ATOM 6208 C C . ARG D 1 124 ? -27.776 20.392 -0.342 1.00 42.99 124 ARG D C 1
ATOM 6209 O O . ARG D 1 124 ? -27.992 20.692 0.839 1.00 42.79 124 ARG D O 1
ATOM 6217 N N . THR D 1 125 ? -27.464 19.163 -0.741 1.00 42.90 125 THR D N 1
ATOM 6218 C CA . THR D 1 125 ? -27.266 18.075 0.187 1.00 42.82 125 THR D CA 1
ATOM 6219 C C . THR D 1 125 ? -26.090 18.318 1.136 1.00 43.26 125 THR D C 1
ATOM 6220 O O . THR D 1 125 ? -26.192 18.050 2.334 1.00 43.33 125 THR D O 1
ATOM 6224 N N . MET D 1 126 ? -24.991 18.845 0.609 1.00 43.44 126 MET D N 1
ATOM 6225 C CA . MET D 1 126 ? -23.854 19.187 1.453 1.00 44.17 126 MET D CA 1
ATOM 6226 C C . MET D 1 126 ? -24.172 20.236 2.526 1.00 44.03 126 MET D C 1
ATOM 6227 O O . MET D 1 126 ? -23.661 20.158 3.639 1.00 43.98 126 MET D O 1
ATOM 6232 N N . GLU D 1 127 ? -25.019 21.210 2.196 1.00 44.46 127 GLU D N 1
ATOM 6233 C CA . GLU D 1 127 ? -25.418 22.223 3.165 1.00 44.37 127 GLU D CA 1
ATOM 6234 C C . GLU D 1 127 ? -26.370 21.628 4.195 1.00 43.11 127 GLU D C 1
ATOM 6235 O O . GLU D 1 127 ? -26.304 21.972 5.377 1.00 42.46 127 GLU D O 1
ATOM 6241 N N . MET D 1 128 ? -27.219 20.704 3.744 1.00 41.74 128 MET D N 1
ATOM 6242 C CA . MET D 1 128 ? -28.182 20.032 4.613 1.00 41.05 128 MET D CA 1
ATOM 6243 C C . MET D 1 128 ? -27.505 19.300 5.775 1.00 39.86 128 MET D C 1
ATOM 6244 O O . MET D 1 128 ? -27.900 19.459 6.928 1.00 39.48 128 MET D O 1
ATOM 6249 N N . TYR D 1 129 ? -26.482 18.515 5.466 1.00 38.61 129 TYR D N 1
ATOM 6250 C CA . TYR D 1 129 ? -25.797 17.714 6.478 1.00 37.99 129 TYR D CA 1
ATOM 6251 C C . TYR D 1 129 ? -24.416 18.242 6.838 1.00 37.38 129 TYR D C 1
ATOM 6252 O O . TYR D 1 129 ? -23.580 17.497 7.346 1.00 36.46 129 TYR D O 1
ATOM 6261 N N . SER D 1 130 ? -24.191 19.539 6.616 1.00 37.34 130 SER D N 1
ATOM 6262 C CA . SER D 1 130 ? -22.872 20.130 6.859 1.00 37.95 130 SER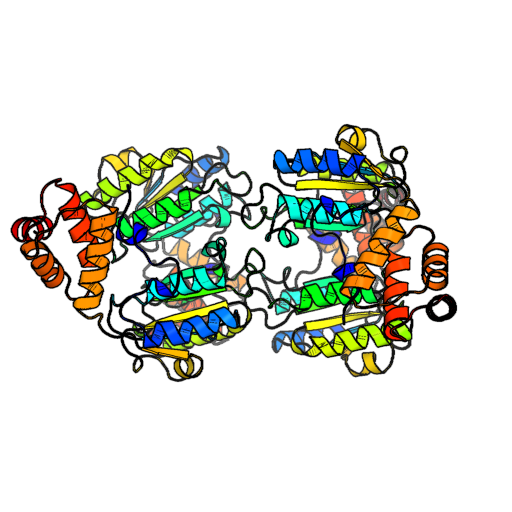 D CA 1
ATOM 6263 C C . SER D 1 130 ? -22.433 20.074 8.327 1.00 37.43 130 SER D C 1
ATOM 6264 O O . SER D 1 130 ? -21.238 19.970 8.595 1.00 37.61 130 SER D O 1
ATOM 6267 N N . LYS D 1 131 ? -23.385 20.080 9.263 1.00 36.99 131 LYS D N 1
ATOM 6268 C CA . LYS D 1 131 ? -23.047 19.965 10.692 1.00 36.85 131 LYS D CA 1
ATOM 6269 C C . LYS D 1 131 ? -22.845 18.537 11.196 1.00 36.88 131 LYS D C 1
ATOM 6270 O O . LYS D 1 131 ? -21.945 18.283 11.995 1.00 37.10 131 LYS D O 1
ATOM 6276 N N . SER D 1 132 ? -23.680 17.611 10.733 1.00 36.22 132 SER D N 1
ATOM 6277 C CA . SER D 1 132 ? -23.691 16.237 11.233 1.00 35.90 132 SER D CA 1
ATOM 6278 C C . SER D 1 132 ? -22.709 15.309 10.505 1.00 35.67 132 SER D C 1
ATOM 6279 O O . SER D 1 132 ? -22.333 14.257 11.020 1.00 36.19 132 SER D O 1
ATOM 6282 N N . CYS D 1 133 ? -22.321 15.687 9.294 1.00 34.83 133 CYS D N 1
ATOM 6283 C CA . CYS D 1 133 ? -21.429 14.888 8.471 1.00 34.16 133 CYS D CA 1
ATOM 6284 C C . CYS D 1 133 ? -20.300 15.755 8.003 1.00 31.98 133 CYS D C 1
ATOM 6285 O O . CYS D 1 133 ? -20.401 16.975 8.042 1.00 31.99 133 CYS D O 1
ATOM 6288 N N . ARG D 1 134 ? -19.229 15.117 7.560 1.00 29.44 134 ARG D N 1
ATOM 6289 C CA . ARG D 1 134 ? -18.159 15.807 6.851 1.00 27.98 134 ARG D CA 1
ATOM 6290 C C . ARG D 1 134 ? -18.028 15.118 5.508 1.00 26.77 134 ARG D C 1
ATOM 6291 O O . ARG D 1 134 ? -18.127 13.902 5.428 1.00 24.74 134 ARG D O 1
ATOM 6299 N N . PHE D 1 135 ? -17.844 15.909 4.460 1.00 25.65 135 PHE D N 1
ATOM 6300 C CA . PHE D 1 135 ? -17.732 15.367 3.117 1.00 25.45 135 PHE D CA 1
ATOM 6301 C C . PHE D 1 135 ? -16.293 15.487 2.701 1.00 25.68 135 PHE D C 1
ATOM 6302 O O . PHE D 1 135 ? -15.636 16.531 2.941 1.00 25.25 135 PHE D O 1
ATOM 6310 N N . ILE D 1 136 ? -15.785 14.407 2.115 1.00 25.59 136 ILE D N 1
ATOM 6311 C CA . ILE D 1 136 ? -14.446 14.418 1.542 1.00 25.78 136 ILE D CA 1
ATOM 6312 C C . ILE D 1 136 ? -14.679 14.132 0.090 1.00 27.30 136 ILE D C 1
ATOM 6313 O O . ILE D 1 136 ? -15.186 13.053 -0.270 1.00 26.97 136 ILE D O 1
ATOM 6318 N N . LEU D 1 137 ? -14.374 15.115 -0.750 1.00 28.45 137 LEU D N 1
ATOM 6319 C CA . LEU D 1 137 ? -14.629 14.979 -2.168 1.00 30.55 137 LEU D CA 1
ATOM 6320 C C . LEU D 1 137 ? -13.307 14.787 -2.816 1.00 31.94 137 LEU D C 1
ATOM 6321 O O . LEU D 1 137 ? -12.323 15.401 -2.426 1.00 32.51 137 LEU D O 1
ATOM 6326 N N . SER D 1 138 ? -13.282 13.929 -3.817 1.00 33.72 138 SER D N 1
ATOM 6327 C CA . SER D 1 138 ? -12.083 13.686 -4.564 1.00 35.99 138 SER D CA 1
ATOM 6328 C C . SER D 1 138 ? -12.243 14.180 -6.000 1.00 36.94 138 SER D C 1
ATOM 6329 O O . SER D 1 138 ? -13.293 14.003 -6.627 1.00 37.06 138 SER D O 1
ATOM 6332 N N . CYS D 1 139 ? -11.194 14.816 -6.505 1.00 38.19 139 CYS D N 1
ATOM 6333 C CA . CYS D 1 139 ? -11.172 15.310 -7.864 1.00 39.37 139 CYS D CA 1
ATOM 6334 C C . CYS D 1 139 ? -9.753 15.209 -8.426 1.00 40.54 139 CYS D C 1
ATOM 6335 O O . CYS D 1 139 ? -8.799 15.033 -7.672 1.00 41.07 139 CYS D O 1
ATOM 6338 N N . ASN D 1 140 ? -9.629 15.293 -9.750 1.00 42.07 140 ASN D N 1
ATOM 6339 C CA . ASN D 1 140 ? -8.327 15.437 -10.418 1.00 43.21 140 ASN D CA 1
ATOM 6340 C C . ASN D 1 140 ? -7.938 16.903 -10.509 1.00 43.24 140 ASN D C 1
ATOM 6341 O O . ASN D 1 140 ? -6.772 17.239 -10.334 1.00 43.38 140 ASN D O 1
ATOM 6346 N N . TYR D 1 141 ? -8.915 17.774 -10.767 1.00 43.42 141 TYR D N 1
ATOM 6347 C CA . TYR D 1 141 ? -8.646 19.204 -10.911 1.00 43.67 141 TYR D CA 1
ATOM 6348 C C . TYR D 1 141 ? -9.661 20.045 -10.163 1.00 43.12 141 TYR D C 1
ATOM 6349 O O . TYR D 1 141 ? -10.856 19.919 -10.382 1.00 43.08 141 TYR D O 1
ATOM 6358 N N . VAL D 1 142 ? -9.170 20.922 -9.298 1.00 42.75 142 VAL D N 1
ATOM 6359 C CA . VAL D 1 142 ? -10.002 21.823 -8.502 1.00 42.28 142 VAL D CA 1
ATOM 6360 C C . VAL D 1 142 ? -10.874 22.722 -9.392 1.00 42.16 142 VAL D C 1
ATOM 6361 O O . VAL D 1 142 ? -12.023 23.014 -9.042 1.00 42.25 142 VAL D O 1
ATOM 6365 N N . SER D 1 143 ? -10.341 23.131 -10.547 1.00 41.71 143 SER D N 1
ATOM 6366 C CA . SER D 1 143 ? -11.071 23.991 -11.503 1.00 41.31 143 SER D CA 1
ATOM 6367 C C . SER D 1 143 ? -12.365 23.336 -12.016 1.00 40.74 143 SER D C 1
ATOM 6368 O O . SER D 1 143 ? -13.319 24.021 -12.423 1.00 40.77 143 SER D O 1
ATOM 6371 N N . ARG D 1 144 ? -12.378 22.007 -11.999 1.00 39.77 144 ARG D N 1
ATOM 6372 C CA . ARG D 1 144 ? -13.538 21.216 -12.373 1.00 39.00 144 ARG D CA 1
ATOM 6373 C C . ARG D 1 144 ? -14.639 21.153 -11.299 1.00 38.00 144 ARG D C 1
ATOM 6374 O O . ARG D 1 144 ? -15.668 20.511 -11.518 1.00 36.93 144 ARG D O 1
ATOM 6382 N N . ILE D 1 145 ? -14.408 21.790 -10.146 1.00 36.89 145 ILE D N 1
ATOM 6383 C CA . ILE D 1 145 ? -15.366 21.790 -9.030 1.00 36.49 145 ILE D CA 1
ATOM 6384 C C . ILE D 1 145 ? -15.962 23.197 -8.917 1.00 36.99 145 ILE D C 1
ATOM 6385 O O . ILE D 1 145 ? -15.226 24.167 -8.916 1.00 37.39 145 ILE D O 1
ATOM 6390 N N . ILE D 1 146 ? -17.287 23.305 -8.842 1.00 37.67 146 ILE D N 1
ATOM 6391 C CA . ILE D 1 146 ? -17.963 24.604 -8.813 1.00 38.50 146 ILE D CA 1
ATOM 6392 C C . ILE D 1 146 ? -17.589 25.395 -7.573 1.00 38.96 146 ILE D C 1
ATOM 6393 O O . ILE D 1 146 ? -17.328 24.828 -6.513 1.00 39.16 146 ILE D O 1
ATOM 6398 N N . GLU D 1 147 ? -17.562 26.715 -7.719 1.00 39.69 147 GLU D N 1
ATOM 6399 C CA . GLU D 1 147 ? -17.045 27.603 -6.673 1.00 39.86 147 GLU D CA 1
ATOM 6400 C C . GLU D 1 147 ? -17.803 27.492 -5.359 1.00 39.01 147 GLU D C 1
ATOM 6401 O O . GLU D 1 147 ? -17.176 27.507 -4.309 1.00 39.22 147 GLU D O 1
ATOM 6407 N N . PRO D 1 148 ? -19.149 27.400 -5.403 1.00 38.59 148 PRO D N 1
ATOM 6408 C CA . PRO D 1 148 ? -19.885 27.167 -4.147 1.00 38.35 148 PRO D CA 1
ATOM 6409 C C . PRO D 1 148 ? -19.423 25.932 -3.348 1.00 38.03 148 PRO D C 1
ATOM 6410 O O . PRO D 1 148 ? -19.500 25.950 -2.114 1.00 37.86 148 PRO D O 1
ATOM 6414 N N . ILE D 1 149 ? -18.927 24.897 -4.032 1.00 37.81 149 ILE D N 1
ATOM 6415 C CA . ILE D 1 149 ? -18.371 23.732 -3.336 1.00 37.64 149 ILE D CA 1
ATOM 6416 C C . ILE D 1 149 ? -16.951 24.001 -2.849 1.00 38.24 149 ILE D C 1
ATOM 6417 O O . ILE D 1 149 ? -16.674 23.833 -1.669 1.00 38.06 149 ILE D O 1
ATOM 6422 N N . GLN D 1 150 ? -16.073 24.448 -3.744 1.00 39.09 150 GLN D N 1
ATOM 6423 C CA . GLN D 1 150 ? -14.680 24.798 -3.391 1.00 40.14 150 GLN D CA 1
ATOM 6424 C C . GLN D 1 150 ? -14.524 25.644 -2.145 1.00 40.46 150 GLN D C 1
ATOM 6425 O O . GLN D 1 150 ? -13.659 25.368 -1.317 1.00 40.31 150 GLN D O 1
ATOM 6431 N N . SER D 1 151 ? -15.332 26.705 -2.051 1.00 40.77 151 SER D N 1
ATOM 6432 C CA . SER D 1 151 ? -15.235 27.678 -0.968 1.00 40.98 151 SER D CA 1
ATOM 6433 C C . SER D 1 151 ? -15.678 27.126 0.394 1.00 41.06 151 SER D C 1
ATOM 6434 O O . SER D 1 151 ? -15.458 27.752 1.438 1.00 41.09 151 SER D O 1
ATOM 6437 N N . ARG D 1 152 ? -16.277 25.943 0.387 1.00 40.34 152 ARG D N 1
ATOM 6438 C CA . ARG D 1 152 ? -16.727 25.319 1.621 1.00 40.02 152 ARG D CA 1
ATOM 6439 C C . ARG D 1 152 ? -15.806 24.191 2.071 1.00 38.57 152 ARG D C 1
ATOM 6440 O O . ARG D 1 152 ? -16.052 23.537 3.095 1.00 38.13 152 ARG D O 1
ATOM 6448 N N . CYS D 1 153 ? -14.742 23.986 1.299 1.00 36.76 153 CYS D N 1
ATOM 6449 C CA . CYS D 1 153 ? -13.762 22.931 1.552 1.00 35.26 153 CYS D CA 1
ATOM 6450 C C . CYS D 1 153 ? -12.368 23.480 1.821 1.00 34.72 153 CYS D C 1
ATOM 6451 O O . CYS D 1 153 ? -11.996 24.527 1.304 1.00 35.18 153 CYS D O 1
ATOM 6454 N N . ALA D 1 154 ? -11.601 22.771 2.635 1.00 33.71 154 ALA D N 1
ATOM 6455 C CA . ALA D 1 154 ? -10.162 22.918 2.642 1.00 32.63 154 ALA D CA 1
ATOM 6456 C C . ALA D 1 154 ? -9.620 22.049 1.502 1.00 32.44 154 ALA D C 1
ATOM 6457 O O . ALA D 1 154 ? -10.053 20.910 1.315 1.00 31.92 154 ALA D O 1
ATOM 6459 N N . VAL D 1 155 ? -8.685 22.587 0.730 1.00 32.01 155 VAL D N 1
ATOM 6460 C CA . VAL D 1 155 ? -8.193 21.904 -0.453 1.00 31.98 155 VAL D CA 1
ATOM 6461 C C . VAL D 1 155 ? -6.842 21.263 -0.181 1.00 32.44 155 VAL D C 1
ATOM 6462 O O . VAL D 1 155 ? -5.906 21.938 0.260 1.00 31.83 155 VAL D O 1
ATOM 6466 N N . PHE D 1 156 ? -6.742 19.958 -0.435 1.00 32.35 156 PHE D N 1
ATOM 6467 C CA . PHE D 1 156 ? -5.450 19.270 -0.335 1.00 32.70 156 PHE D CA 1
ATOM 6468 C C . PHE D 1 156 ? -5.000 18.773 -1.702 1.00 32.80 156 PHE D C 1
ATOM 6469 O O . PHE D 1 156 ? -5.750 18.077 -2.383 1.00 32.75 156 PHE D O 1
ATOM 6477 N N . ARG D 1 157 ? -3.785 19.147 -2.109 1.00 33.33 157 ARG D N 1
ATOM 6478 C CA . ARG D 1 157 ? -3.247 18.742 -3.421 1.00 34.59 157 ARG D CA 1
ATOM 6479 C C . ARG D 1 157 ? -2.323 17.542 -3.297 1.00 33.05 157 ARG D C 1
ATOM 6480 O O . ARG D 1 157 ? -1.222 17.645 -2.761 1.00 33.37 157 ARG D O 1
ATOM 6488 N N . PHE D 1 158 ? -2.785 16.410 -3.805 1.00 31.67 158 PHE D N 1
ATOM 6489 C CA . PHE D 1 158 ? -2.008 15.190 -3.877 1.00 31.20 158 PHE D CA 1
ATOM 6490 C C . PHE D 1 158 ? -1.036 15.258 -5.043 1.00 31.54 158 PHE D C 1
ATOM 6491 O O . PHE D 1 158 ? -1.382 15.729 -6.116 1.00 31.74 158 PHE D O 1
ATOM 6499 N N . LYS D 1 159 ? 0.191 14.810 -4.819 1.00 32.55 159 LYS D N 1
ATOM 6500 C CA . LYS D 1 159 ? 1.241 14.891 -5.835 1.00 33.67 159 LYS D CA 1
ATOM 6501 C C . LYS D 1 159 ? 1.558 13.483 -6.322 1.00 33.10 159 LYS D C 1
ATOM 6502 O O . LYS D 1 159 ? 1.171 12.518 -5.677 1.00 33.32 159 LYS D O 1
ATOM 6508 N N . PRO D 1 160 ? 2.279 13.349 -7.448 1.00 33.06 160 PRO D N 1
ATOM 6509 C CA . PRO D 1 160 ? 2.687 11.991 -7.846 1.00 32.77 160 PRO D CA 1
ATOM 6510 C C . PRO D 1 160 ? 3.642 11.398 -6.814 1.00 32.58 160 PRO D C 1
ATOM 6511 O O . PRO D 1 160 ? 4.463 12.119 -6.264 1.00 31.75 160 PRO D O 1
ATOM 6515 N N . VAL D 1 161 ? 3.551 10.102 -6.533 1.00 32.88 161 VAL D N 1
ATOM 6516 C CA . VAL D 1 161 ? 4.510 9.519 -5.594 1.00 33.27 161 VAL D CA 1
ATOM 6517 C C . VAL D 1 161 ? 5.832 9.175 -6.299 1.00 33.33 161 VAL D C 1
ATOM 6518 O O . VAL D 1 161 ? 5.807 8.545 -7.341 1.00 33.79 161 VAL D O 1
ATOM 6522 N N . PRO D 1 162 ? 6.979 9.646 -5.758 1.00 33.44 162 PRO D N 1
ATOM 6523 C CA . PRO D 1 162 ? 8.295 9.428 -6.367 1.00 33.67 162 PRO D CA 1
ATOM 6524 C C . PRO D 1 162 ? 8.688 7.952 -6.440 1.00 34.13 162 PRO D C 1
ATOM 6525 O O . PRO D 1 162 ? 8.301 7.159 -5.581 1.00 33.89 162 PRO D O 1
ATOM 6529 N N . LYS D 1 163 ? 9.460 7.596 -7.463 1.00 34.49 163 LYS D N 1
ATOM 6530 C CA . LYS D 1 163 ? 9.961 6.235 -7.612 1.00 34.88 163 LYS D CA 1
ATOM 6531 C C . LYS D 1 163 ? 10.458 5.680 -6.272 1.00 34.96 163 LYS D C 1
ATOM 6532 O O . LYS D 1 163 ? 10.169 4.545 -5.911 1.00 35.20 163 LYS D O 1
ATOM 6538 N N . GLU D 1 164 ? 11.170 6.514 -5.525 1.00 35.44 164 GLU D N 1
ATOM 6539 C CA . GLU D 1 164 ? 11.886 6.086 -4.314 1.00 36.06 164 GLU D CA 1
ATOM 6540 C C . GLU D 1 164 ? 10.946 5.715 -3.165 1.00 35.44 164 GLU D C 1
ATOM 6541 O O . GLU D 1 164 ? 11.230 4.797 -2.371 1.00 36.22 164 GLU D O 1
ATOM 6547 N N . ALA D 1 165 ? 9.832 6.430 -3.071 1.00 34.29 165 ALA D N 1
ATOM 6548 C CA . ALA D 1 165 ? 8.865 6.179 -2.022 1.00 33.67 165 ALA D CA 1
ATOM 6549 C C . ALA D 1 165 ? 8.122 4.857 -2.300 1.00 33.48 165 ALA D C 1
ATOM 6550 O O . ALA D 1 165 ? 7.803 4.094 -1.383 1.00 32.67 165 ALA D O 1
ATOM 6552 N N . MET D 1 166 ? 7.847 4.597 -3.572 1.00 33.38 166 MET D N 1
ATOM 6553 C CA . MET D 1 166 ? 7.222 3.337 -3.932 1.00 33.74 166 MET D CA 1
ATOM 6554 C C . MET D 1 166 ? 8.153 2.146 -3.720 1.00 33.73 166 MET D C 1
ATOM 6555 O O . MET D 1 166 ? 7.716 1.094 -3.295 1.00 33.59 166 MET D O 1
ATOM 6560 N N . LYS D 1 167 ? 9.423 2.319 -4.071 1.00 33.97 167 LYS D N 1
ATOM 6561 C CA . LYS D 1 167 ? 10.455 1.311 -3.864 1.00 34.50 167 LYS D CA 1
ATOM 6562 C C . LYS D 1 167 ? 10.524 0.887 -2.400 1.00 34.32 167 LYS D C 1
ATOM 6563 O O . LYS D 1 167 ? 10.447 -0.307 -2.073 1.00 34.04 167 LYS D O 1
ATOM 6569 N N . LYS D 1 168 ? 10.629 1.879 -1.519 1.00 33.98 168 LYS D N 1
ATOM 6570 C CA . LYS D 1 168 ? 10.794 1.641 -0.096 1.00 34.50 168 LYS D CA 1
ATOM 6571 C C . LYS D 1 168 ? 9.595 0.890 0.465 1.00 34.71 168 LYS D C 1
ATOM 6572 O O . LYS D 1 168 ? 9.741 -0.025 1.288 1.00 35.22 168 LYS D O 1
ATOM 6578 N N . ARG D 1 169 ? 8.406 1.273 0.007 1.00 34.46 169 ARG D N 1
ATOM 6579 C CA . ARG D 1 169 ? 7.176 0.670 0.478 1.00 33.88 169 ARG D CA 1
ATOM 6580 C C . ARG D 1 169 ? 7.008 -0.761 -0.002 1.00 33.63 169 ARG D C 1
ATOM 6581 O O . ARG D 1 169 ? 6.659 -1.633 0.776 1.00 33.27 169 ARG D O 1
ATOM 6589 N N . LEU D 1 170 ? 7.233 -0.988 -1.288 1.00 33.70 170 LEU D N 1
ATOM 6590 C CA . LEU D 1 170 ? 7.140 -2.322 -1.851 1.00 34.06 170 LEU D CA 1
ATOM 6591 C C . LEU D 1 170 ? 8.105 -3.296 -1.175 1.00 35.00 170 LEU D C 1
ATOM 6592 O O . LEU D 1 170 ? 7.748 -4.449 -0.935 1.00 35.66 170 LEU D O 1
ATOM 6597 N N . LEU D 1 171 ? 9.318 -2.841 -0.862 1.00 35.46 171 LEU D N 1
ATOM 6598 C CA . LEU D 1 171 ? 10.278 -3.682 -0.135 1.00 36.23 171 LEU D CA 1
ATOM 6599 C C . LEU D 1 171 ? 9.782 -4.022 1.280 1.00 37.05 171 LEU D C 1
ATOM 6600 O O . LEU D 1 171 ? 9.801 -5.186 1.684 1.00 37.43 171 LEU D O 1
ATOM 6605 N N . GLU D 1 172 ? 9.291 -3.021 2.009 1.00 37.34 172 GLU D N 1
ATOM 6606 C CA . GLU D 1 172 ? 8.634 -3.281 3.291 1.00 38.15 172 GLU D CA 1
ATOM 6607 C C . GLU D 1 172 ? 7.600 -4.414 3.224 1.00 38.28 172 GLU D C 1
ATOM 6608 O O . GLU D 1 172 ? 7.614 -5.293 4.077 1.00 38.97 172 GLU D O 1
ATOM 6614 N N . ILE D 1 173 ? 6.722 -4.393 2.217 1.00 38.25 173 ILE D N 1
ATOM 6615 C CA . ILE D 1 173 ? 5.779 -5.490 1.957 1.00 38.27 173 ILE D CA 1
ATOM 6616 C C . ILE D 1 173 ? 6.478 -6.829 1.628 1.00 39.03 173 ILE D C 1
ATOM 6617 O O . ILE D 1 173 ? 6.043 -7.889 2.087 1.00 38.37 173 ILE D O 1
ATOM 6622 N N . CYS D 1 174 ? 7.537 -6.770 0.815 1.00 39.98 174 CYS D N 1
ATOM 6623 C CA . CYS D 1 174 ? 8.357 -7.949 0.493 1.00 41.53 174 CYS D CA 1
ATOM 6624 C C . CYS D 1 174 ? 8.920 -8.644 1.742 1.00 42.55 174 CYS D C 1
ATOM 6625 O O . CYS D 1 174 ? 8.990 -9.872 1.801 1.00 42.65 174 CYS D O 1
ATOM 6628 N N . GLU D 1 175 ? 9.310 -7.847 2.728 1.00 44.29 175 GLU D N 1
ATOM 6629 C CA . GLU D 1 175 ? 9.833 -8.358 3.990 1.00 46.20 175 GLU D CA 1
ATOM 6630 C C . GLU D 1 175 ? 8.739 -9.069 4.775 1.00 46.48 175 GLU D C 1
ATOM 6631 O O . GLU D 1 175 ? 8.856 -10.271 5.052 1.00 47.21 175 GLU D O 1
ATOM 6637 N N . LYS D 1 176 ? 7.675 -8.328 5.102 1.00 46.41 176 LYS D N 1
ATOM 6638 C CA . LYS D 1 176 ? 6.489 -8.863 5.775 1.00 46.43 176 LYS D CA 1
ATOM 6639 C C . LYS D 1 176 ? 5.946 -10.176 5.186 1.00 45.83 176 LYS D C 1
ATOM 6640 O O . LYS D 1 176 ? 5.390 -11.003 5.916 1.00 45.30 176 LYS D O 1
ATOM 6646 N N . GLU D 1 177 ? 6.093 -10.355 3.873 1.00 45.37 177 GLU D N 1
ATOM 6647 C CA . GLU D 1 177 ? 5.530 -11.534 3.185 1.00 44.90 177 GLU D CA 1
ATOM 6648 C C . GLU D 1 177 ? 6.588 -12.563 2.783 1.00 44.97 177 GLU D C 1
ATOM 6649 O O . GLU D 1 177 ? 6.255 -13.596 2.200 1.00 44.82 177 GLU D O 1
ATOM 6655 N N . GLY D 1 178 ? 7.852 -12.258 3.069 1.00 44.75 178 GLY D N 1
ATOM 6656 C CA . GLY D 1 178 ? 8.963 -13.161 2.752 1.00 45.35 178 GLY D CA 1
ATOM 6657 C C . GLY D 1 178 ? 9.145 -13.397 1.265 1.00 45.57 178 GLY D C 1
ATOM 6658 O O . GLY D 1 178 ? 9.408 -14.527 0.824 1.00 45.55 178 GLY D O 1
ATOM 6659 N N . VAL D 1 179 ? 8.997 -12.321 0.492 1.00 45.67 179 VAL D N 1
ATOM 6660 C CA . VAL D 1 179 ? 9.150 -12.380 -0.957 1.00 45.60 179 VAL D CA 1
ATOM 6661 C C . VAL D 1 179 ? 10.612 -12.155 -1.275 1.00 46.11 179 VAL D C 1
ATOM 6662 O O . VAL D 1 179 ? 11.236 -11.222 -0.759 1.00 46.19 179 VAL D O 1
ATOM 6666 N N . LYS D 1 180 ? 11.159 -13.020 -2.121 1.00 46.43 180 LYS D N 1
ATOM 6667 C CA . LYS D 1 180 ? 12.526 -12.869 -2.558 1.00 46.66 180 LYS D CA 1
ATOM 6668 C C . LYS D 1 180 ? 12.481 -12.321 -3.979 1.00 45.83 180 LYS D C 1
ATOM 6669 O O . LYS D 1 180 ? 11.969 -12.968 -4.893 1.00 45.62 180 LYS D O 1
ATOM 6675 N N . ILE D 1 181 ? 13.002 -11.107 -4.138 1.00 44.92 181 ILE D N 1
ATOM 6676 C CA . ILE D 1 181 ? 12.928 -10.379 -5.395 1.00 44.27 181 ILE D CA 1
ATOM 6677 C C . ILE D 1 181 ? 14.316 -9.846 -5.762 1.00 44.06 181 ILE D C 1
ATOM 6678 O O . ILE D 1 181 ? 15.030 -9.313 -4.902 1.00 43.79 181 ILE D O 1
ATOM 6683 N N . THR D 1 182 ? 14.698 -9.997 -7.029 1.00 43.99 182 THR D N 1
ATOM 6684 C CA . THR D 1 182 ? 15.971 -9.449 -7.520 1.00 44.30 182 THR D CA 1
ATOM 6685 C C . THR D 1 182 ? 15.861 -7.953 -7.752 1.00 44.83 182 THR D C 1
ATOM 6686 O O . THR D 1 182 ? 14.748 -7.420 -7.850 1.00 44.89 182 THR D O 1
ATOM 6690 N N . GLU D 1 183 ? 17.007 -7.277 -7.838 1.00 44.75 183 GLU D N 1
ATOM 6691 C CA . GLU D 1 183 ? 17.013 -5.833 -8.022 1.00 45.71 183 GLU D CA 1
ATOM 6692 C C . GLU D 1 183 ? 16.331 -5.465 -9.339 1.00 44.95 183 GLU D C 1
ATOM 6693 O O . GLU D 1 183 ? 15.608 -4.474 -9.403 1.00 44.62 183 GLU D O 1
ATOM 6699 N N . ASP D 1 184 ? 16.563 -6.275 -10.373 1.00 44.10 184 ASP D N 1
ATOM 6700 C CA . ASP D 1 184 ? 15.934 -6.083 -11.676 1.00 43.38 184 ASP D CA 1
ATOM 6701 C C . ASP D 1 184 ? 14.441 -6.423 -11.660 1.00 42.18 184 ASP D C 1
ATOM 6702 O O . ASP D 1 184 ? 13.656 -5.828 -12.392 1.00 42.10 184 ASP D O 1
ATOM 6707 N N . GLY D 1 185 ? 14.065 -7.394 -10.835 1.00 41.03 185 GLY D N 1
ATOM 6708 C CA . GLY D 1 185 ? 12.668 -7.719 -10.603 1.00 39.70 185 GLY D CA 1
ATOM 6709 C C . GLY D 1 185 ? 11.931 -6.507 -10.069 1.00 38.72 185 GLY D C 1
ATOM 6710 O O . GLY D 1 185 ? 10.895 -6.098 -10.617 1.00 38.07 185 GLY D O 1
ATOM 6711 N N . LEU D 1 186 ? 12.486 -5.924 -9.010 1.00 37.74 186 LEU D N 1
ATOM 6712 C CA . LEU D 1 186 ? 11.968 -4.678 -8.438 1.00 37.40 186 LEU D CA 1
ATOM 6713 C C . LEU D 1 186 ? 11.864 -3.546 -9.468 1.00 37.00 186 LEU D C 1
ATOM 6714 O O . LEU D 1 186 ? 10.872 -2.826 -9.498 1.00 37.27 186 LEU D O 1
ATOM 6719 N N . GLU D 1 187 ? 12.880 -3.380 -10.305 1.00 36.57 187 GLU D N 1
ATOM 6720 C CA . GLU D 1 187 ? 12.866 -2.278 -11.263 1.00 36.82 187 GLU D CA 1
ATOM 6721 C C . GLU D 1 187 ? 11.814 -2.515 -12.349 1.00 36.26 187 GLU D C 1
ATOM 6722 O O . GLU D 1 187 ? 11.214 -1.553 -12.865 1.00 36.12 187 GLU D O 1
ATOM 6728 N N . ALA D 1 188 ? 11.592 -3.785 -12.690 1.00 35.20 188 ALA D N 1
ATOM 6729 C CA . ALA D 1 188 ? 10.495 -4.172 -13.590 1.00 34.31 188 ALA D CA 1
ATOM 6730 C C . ALA D 1 188 ? 9.143 -3.882 -12.935 1.00 33.87 188 ALA D C 1
ATOM 6731 O O . ALA D 1 188 ? 8.202 -3.487 -13.605 1.00 33.86 188 ALA D O 1
ATOM 6733 N N . LEU D 1 189 ? 9.071 -4.062 -11.618 1.00 33.77 189 LEU D N 1
ATOM 6734 C CA . LEU D 1 189 ? 7.862 -3.830 -10.855 1.00 33.16 189 LEU D CA 1
ATOM 6735 C C . LEU D 1 189 ? 7.504 -2.341 -10.847 1.00 33.74 189 LEU D C 1
ATOM 6736 O O . LEU D 1 189 ? 6.397 -1.962 -11.220 1.00 33.48 189 LEU D O 1
ATOM 6741 N N . ILE D 1 190 ? 8.455 -1.502 -10.440 1.00 33.51 190 ILE D N 1
ATOM 6742 C CA . ILE D 1 190 ? 8.288 -0.068 -10.480 1.00 33.41 190 ILE D CA 1
ATOM 6743 C C . ILE D 1 190 ? 7.877 0.438 -11.880 1.00 33.19 190 ILE D C 1
ATOM 6744 O O . ILE D 1 190 ? 7.021 1.319 -11.994 1.00 33.37 190 ILE D O 1
ATOM 6749 N N . TYR D 1 191 ? 8.457 -0.148 -12.930 1.00 32.25 191 TYR D N 1
ATOM 6750 C CA . TYR D 1 191 ? 8.191 0.247 -14.317 1.00 31.92 191 TYR D CA 1
ATOM 6751 C C . TYR D 1 191 ? 6.716 0.035 -14.691 1.00 32.01 191 TYR D C 1
ATOM 6752 O O . TYR D 1 191 ? 6.048 0.950 -15.173 1.00 32.28 191 TYR D O 1
ATOM 6761 N N . ILE D 1 192 ? 6.250 -1.186 -14.452 1.00 31.56 192 ILE D N 1
ATOM 6762 C CA . ILE D 1 192 ? 4.884 -1.639 -14.618 1.00 31.38 192 ILE D CA 1
ATOM 6763 C C . ILE D 1 192 ? 3.870 -0.768 -13.856 1.00 30.86 192 ILE D C 1
ATOM 6764 O O . ILE D 1 192 ? 2.756 -0.525 -14.333 1.00 30.74 192 ILE D O 1
ATOM 6769 N N . SER D 1 193 ? 4.269 -0.288 -12.686 1.00 29.85 193 SER D N 1
ATOM 6770 C CA . SER D 1 193 ? 3.357 0.421 -11.810 1.00 29.65 193 SER D CA 1
ATOM 6771 C C . SER D 1 193 ? 2.737 1.659 -12.450 1.00 29.49 193 SER D C 1
ATOM 6772 O O . SER D 1 193 ? 1.595 1.983 -12.169 1.00 29.98 193 SER D O 1
ATOM 6775 N N . GLY D 1 194 ? 3.495 2.375 -13.268 1.00 29.15 194 GLY D N 1
ATOM 6776 C CA . GLY D 1 194 ? 3.050 3.694 -13.722 1.00 29.42 194 GLY D CA 1
ATOM 6777 C C . GLY D 1 194 ? 2.845 4.701 -12.594 1.00 29.53 194 GLY D C 1
ATOM 6778 O O . GLY D 1 194 ? 2.173 5.723 -12.782 1.00 29.61 194 GLY D O 1
ATOM 6779 N N . GLY D 1 195 ? 3.428 4.423 -11.431 1.00 28.88 195 GLY D N 1
ATOM 6780 C CA . GLY D 1 195 ? 3.254 5.274 -10.268 1.00 29.32 195 GLY D CA 1
ATOM 6781 C C . GLY D 1 195 ? 1.992 4.992 -9.476 1.00 29.55 195 GLY D C 1
ATOM 6782 O O . GLY D 1 195 ? 1.573 5.817 -8.641 1.00 29.75 195 GLY D O 1
ATOM 6783 N N . ASP D 1 196 ? 1.407 3.820 -9.724 1.00 29.39 196 ASP D N 1
ATOM 6784 C CA . ASP D 1 196 ? 0.141 3.404 -9.136 1.00 29.65 196 ASP D CA 1
ATOM 6785 C C . ASP D 1 196 ? 0.383 2.245 -8.179 1.00 29.17 196 ASP D C 1
ATOM 6786 O O . ASP D 1 196 ? 0.703 1.127 -8.611 1.00 28.65 196 ASP D O 1
ATOM 6791 N N . PHE D 1 197 ? 0.229 2.514 -6.882 1.00 29.10 197 PHE D N 1
ATOM 6792 C CA . PHE D 1 197 ? 0.491 1.527 -5.843 1.00 29.31 197 PHE D CA 1
ATOM 6793 C C . PHE D 1 197 ? -0.392 0.322 -6.011 1.00 29.77 197 PHE D C 1
ATOM 6794 O O . PHE D 1 197 ? 0.074 -0.787 -5.845 1.00 30.37 197 PHE D O 1
ATOM 6802 N N . ARG D 1 198 ? -1.662 0.541 -6.329 1.00 30.22 198 ARG D N 1
ATOM 6803 C CA . ARG D 1 198 ? -2.628 -0.551 -6.476 1.00 31.47 198 ARG D CA 1
ATOM 6804 C C . ARG D 1 198 ? -2.136 -1.551 -7.509 1.00 31.01 198 ARG D C 1
ATOM 6805 O O . ARG D 1 198 ? -2.101 -2.754 -7.249 1.00 30.68 198 ARG D O 1
ATOM 6813 N N . LYS D 1 199 ? -1.745 -1.036 -8.674 1.00 30.82 199 LYS D N 1
ATOM 6814 C CA . LYS D 1 199 ? -1.207 -1.865 -9.753 1.00 30.83 199 LYS D CA 1
ATOM 6815 C C . LYS D 1 199 ? 0.041 -2.663 -9.330 1.00 30.10 199 LYS D C 1
ATOM 6816 O O . LYS D 1 199 ? 0.123 -3.868 -9.596 1.00 29.67 199 LYS D O 1
ATOM 6822 N N . ALA D 1 200 ? 0.987 -1.994 -8.661 1.00 29.36 200 ALA D N 1
ATOM 6823 C CA . ALA D 1 200 ? 2.262 -2.607 -8.246 1.00 29.36 200 ALA D CA 1
ATOM 6824 C C . ALA D 1 200 ? 2.067 -3.694 -7.200 1.00 29.64 200 ALA D C 1
ATOM 6825 O O . ALA D 1 200 ? 2.679 -4.784 -7.279 1.00 29.68 200 ALA D O 1
ATOM 6827 N N . ILE D 1 201 ? 1.226 -3.398 -6.210 1.00 29.34 201 ILE D N 1
ATOM 6828 C CA . ILE D 1 201 ? 0.961 -4.349 -5.142 1.00 29.22 201 ILE D CA 1
ATOM 6829 C C . ILE D 1 201 ? 0.204 -5.578 -5.673 1.00 29.93 201 ILE D C 1
ATOM 6830 O O . ILE D 1 201 ? 0.534 -6.712 -5.312 1.00 29.50 201 ILE D O 1
ATOM 6835 N N . ASN D 1 202 ? -0.780 -5.364 -6.547 1.00 30.35 202 ASN D N 1
ATOM 6836 C CA . ASN D 1 202 ? -1.472 -6.496 -7.154 1.00 30.77 202 ASN D CA 1
ATOM 6837 C C . ASN D 1 202 ? -0.479 -7.369 -7.924 1.00 30.91 202 ASN D C 1
ATOM 6838 O O . ASN D 1 202 ? -0.563 -8.591 -7.875 1.00 31.11 202 ASN D O 1
ATOM 6843 N N . ALA D 1 203 ? 0.456 -6.741 -8.633 1.00 30.68 203 ALA D N 1
ATOM 6844 C CA . ALA D 1 203 ? 1.444 -7.479 -9.423 1.00 30.64 203 ALA D CA 1
ATOM 6845 C C . ALA D 1 203 ? 2.377 -8.256 -8.511 1.00 30.88 203 ALA D C 1
ATOM 6846 O O . ALA D 1 203 ? 2.670 -9.445 -8.748 1.00 30.78 203 ALA D O 1
ATOM 6848 N N . LEU D 1 204 ? 2.832 -7.580 -7.464 1.00 30.57 204 LEU D N 1
ATOM 6849 C CA . LEU D 1 204 ? 3.707 -8.178 -6.495 1.00 30.68 204 LEU D CA 1
ATOM 6850 C C . LEU D 1 204 ? 3.068 -9.408 -5.853 1.00 31.63 204 LEU D C 1
ATOM 6851 O O . LEU D 1 204 ? 3.710 -10.453 -5.771 1.00 31.68 204 LEU D O 1
ATOM 6856 N N . GLN D 1 205 ? 1.808 -9.293 -5.428 1.00 32.39 205 GLN D N 1
ATOM 6857 C CA . GLN D 1 205 ? 1.112 -10.420 -4.824 1.00 33.15 205 GLN D CA 1
ATOM 6858 C C . GLN D 1 205 ? 1.056 -11.596 -5.780 1.00 33.76 205 GLN D C 1
ATOM 6859 O O . GLN D 1 205 ? 1.395 -12.722 -5.387 1.00 33.68 205 GLN D O 1
ATOM 6865 N N . GLY D 1 206 ? 0.658 -11.324 -7.030 1.00 33.98 206 GLY D N 1
ATOM 6866 C CA . GLY D 1 206 ? 0.615 -12.336 -8.090 1.00 35.56 206 GLY D CA 1
ATOM 6867 C C . GLY D 1 206 ? 1.964 -12.964 -8.425 1.00 36.82 206 GLY D C 1
ATOM 6868 O O . GLY D 1 206 ? 2.052 -14.179 -8.667 1.00 36.82 206 GLY D O 1
ATOM 6869 N N . ALA D 1 207 ? 3.017 -12.144 -8.421 1.00 37.62 207 ALA D N 1
ATOM 6870 C CA . ALA D 1 207 ? 4.377 -12.625 -8.681 1.00 39.17 207 ALA D CA 1
ATOM 6871 C C . ALA D 1 207 ? 4.879 -13.503 -7.544 1.00 40.20 207 ALA D C 1
ATOM 6872 O O . ALA D 1 207 ? 5.578 -14.487 -7.768 1.00 40.40 207 ALA D O 1
ATOM 6874 N N . ALA D 1 208 ? 4.517 -13.137 -6.325 1.00 41.73 208 ALA D N 1
ATOM 6875 C CA . ALA D 1 208 ? 4.986 -13.844 -5.148 1.00 43.21 208 ALA D CA 1
ATOM 6876 C C . ALA D 1 208 ? 4.305 -15.192 -4.987 1.00 44.47 208 ALA D C 1
ATOM 6877 O O . ALA D 1 208 ? 4.894 -16.117 -4.418 1.00 44.66 208 ALA D O 1
ATOM 6879 N N . ALA D 1 209 ? 3.075 -15.299 -5.490 1.00 45.82 209 ALA D N 1
ATOM 6880 C CA . ALA D 1 209 ? 2.292 -16.524 -5.376 1.00 47.02 209 ALA D CA 1
ATOM 6881 C C . ALA D 1 209 ? 2.963 -17.697 -6.091 1.00 48.41 209 ALA D C 1
ATOM 6882 O O . ALA D 1 209 ? 2.724 -18.852 -5.737 1.00 48.57 209 ALA D O 1
ATOM 6884 N N . ILE D 1 210 ? 3.803 -17.405 -7.084 1.00 49.82 210 ILE D N 1
ATOM 6885 C CA . ILE D 1 210 ? 4.432 -18.469 -7.869 1.00 51.65 210 ILE D CA 1
ATOM 6886 C C . ILE D 1 210 ? 5.482 -19.243 -7.057 1.00 52.07 210 ILE D C 1
ATOM 6887 O O . ILE D 1 210 ? 5.786 -20.392 -7.370 1.00 52.53 210 ILE D O 1
ATOM 6892 N N . GLY D 1 211 ? 6.013 -18.608 -6.012 1.00 52.81 211 GLY D N 1
ATOM 6893 C CA . GLY D 1 211 ? 6.876 -19.275 -5.033 1.00 53.07 211 GLY D CA 1
ATOM 6894 C C . GLY D 1 211 ? 8.375 -19.206 -5.290 1.00 53.43 211 GLY D C 1
ATOM 6895 O O . GLY D 1 211 ? 9.162 -19.624 -4.438 1.00 53.53 211 GLY D O 1
ATOM 6896 N N . GLU D 1 212 ? 8.772 -18.683 -6.455 1.00 53.46 212 GLU D N 1
ATOM 6897 C CA . GLU D 1 212 ? 10.189 -18.587 -6.845 1.00 53.20 212 GLU D CA 1
ATOM 6898 C C . GLU D 1 212 ? 10.779 -17.236 -6.449 1.00 52.31 212 GLU D C 1
ATOM 6899 O O . GLU D 1 212 ? 10.161 -16.466 -5.710 1.00 52.76 212 GLU D O 1
ATOM 6905 N N . VAL D 1 213 ? 11.987 -16.960 -6.937 1.00 50.99 213 VAL D N 1
ATOM 6906 C CA . VAL D 1 213 ? 12.583 -15.640 -6.818 1.00 49.33 213 VAL D CA 1
ATOM 6907 C C . VAL D 1 213 ? 11.941 -14.758 -7.898 1.00 48.10 213 VAL D C 1
ATOM 6908 O O . VAL D 1 213 ? 11.805 -15.155 -9.061 1.00 48.08 213 VAL D O 1
ATOM 6912 N N . VAL D 1 214 ? 11.515 -13.571 -7.500 1.00 46.24 214 VAL D N 1
ATOM 6913 C CA . VAL D 1 214 ? 10.835 -12.670 -8.411 1.00 44.56 214 VAL D CA 1
ATOM 6914 C C . VAL D 1 214 ? 11.858 -11.870 -9.218 1.00 43.51 214 VAL D C 1
ATOM 6915 O O . VAL D 1 214 ? 12.602 -11.076 -8.657 1.00 43.26 214 VAL D O 1
ATOM 6919 N N . ASP D 1 215 ? 11.918 -12.103 -10.526 1.00 43.14 215 ASP D N 1
ATOM 6920 C CA . ASP D 1 215 ? 12.709 -11.240 -11.429 1.00 43.04 215 ASP D CA 1
ATOM 6921 C C . ASP D 1 215 ? 11.857 -10.567 -12.501 1.00 42.38 215 ASP D C 1
ATOM 6922 O O . ASP D 1 215 ? 10.631 -10.662 -12.487 1.00 41.91 215 ASP D O 1
ATOM 6927 N N . ALA D 1 216 ? 12.527 -9.899 -13.436 1.00 42.06 216 ALA D N 1
ATOM 6928 C CA . ALA D 1 216 ? 11.861 -9.122 -14.473 1.00 41.51 216 ALA D CA 1
ATOM 6929 C C . ALA D 1 216 ? 10.927 -9.971 -15.325 1.00 41.72 216 ALA D C 1
ATOM 6930 O O . ALA D 1 216 ? 9.861 -9.512 -15.714 1.00 41.26 216 ALA D O 1
ATOM 6932 N N . ASP D 1 217 ? 11.320 -11.211 -15.606 1.00 42.25 217 ASP D N 1
ATOM 6933 C CA . ASP D 1 217 ? 10.491 -12.089 -16.421 1.00 42.92 217 ASP D CA 1
ATOM 6934 C C . ASP D 1 217 ? 9.233 -12.520 -15.677 1.00 42.37 217 ASP D C 1
ATOM 6935 O O . ASP D 1 217 ? 8.145 -12.569 -16.254 1.00 42.49 217 ASP D O 1
ATOM 6940 N N . THR D 1 218 ? 9.365 -12.782 -14.384 1.00 41.79 218 THR D N 1
ATOM 6941 C CA . THR D 1 218 ? 8.185 -13.092 -13.595 1.00 41.15 218 THR D CA 1
ATOM 6942 C C . THR D 1 218 ? 7.232 -11.876 -13.550 1.00 40.69 218 THR D C 1
ATOM 6943 O O . THR D 1 218 ? 6.023 -12.043 -13.641 1.00 40.51 218 THR D O 1
ATOM 6947 N N . ILE D 1 219 ? 7.777 -10.664 -13.442 1.00 40.07 219 ILE D N 1
ATOM 6948 C CA . ILE D 1 219 ? 6.944 -9.447 -13.487 1.00 39.64 219 ILE D CA 1
ATOM 6949 C C . ILE D 1 219 ? 6.182 -9.279 -14.814 1.00 40.48 219 ILE D C 1
ATOM 6950 O O . ILE D 1 219 ? 4.969 -9.054 -14.807 1.00 40.37 219 ILE D O 1
ATOM 6955 N N . TYR D 1 220 ? 6.880 -9.405 -15.941 1.00 41.72 220 TYR D N 1
ATOM 6956 C CA . TYR D 1 220 ? 6.222 -9.348 -17.251 1.00 42.89 220 TYR D CA 1
ATOM 6957 C C . TYR D 1 220 ? 5.248 -10.516 -17.466 1.00 44.43 220 TYR D C 1
ATOM 6958 O O . TYR D 1 220 ? 4.238 -10.377 -18.163 1.00 45.35 220 TYR D O 1
ATOM 6967 N N . GLN D 1 221 ? 5.554 -11.670 -16.876 1.00 46.02 221 GLN D N 1
ATOM 6968 C CA . GLN D 1 221 ? 4.662 -12.841 -16.953 1.00 47.52 221 GLN D CA 1
ATOM 6969 C C . GLN D 1 221 ? 3.320 -12.579 -16.239 1.00 47.16 221 GLN D C 1
ATOM 6970 O O . GLN D 1 221 ? 2.268 -12.906 -16.767 1.00 47.48 221 GLN D O 1
ATOM 6976 N N . ILE D 1 222 ? 3.370 -11.973 -15.056 1.00 47.27 222 ILE D N 1
ATOM 6977 C CA . ILE D 1 222 ? 2.162 -11.608 -14.305 1.00 47.74 222 ILE D CA 1
ATOM 6978 C C . ILE D 1 222 ? 1.367 -10.488 -14.998 1.00 47.99 222 ILE D C 1
ATOM 6979 O O . ILE D 1 222 ? 0.140 -10.506 -15.037 1.00 47.59 222 ILE D O 1
ATOM 6984 N N . THR D 1 223 ? 2.099 -9.527 -15.551 1.00 48.82 223 THR D N 1
ATOM 6985 C CA . THR D 1 223 ? 1.553 -8.371 -16.250 1.00 49.30 223 THR D CA 1
ATOM 6986 C C . THR D 1 223 ? 0.957 -8.717 -17.621 1.00 49.86 223 THR D C 1
ATOM 6987 O O . THR D 1 223 ? 0.052 -8.028 -18.108 1.00 50.41 223 THR D O 1
ATOM 6991 N N . ALA D 1 224 ? 1.462 -9.783 -18.236 1.00 50.24 224 ALA D N 1
ATOM 6992 C CA . ALA D 1 224 ? 0.843 -10.349 -19.428 1.00 50.54 224 ALA D CA 1
ATOM 6993 C C . ALA D 1 224 ? -0.476 -11.030 -19.054 1.00 51.01 224 ALA D C 1
ATOM 6994 O O . ALA D 1 224 ? -1.287 -11.359 -19.921 1.00 51.55 224 ALA D O 1
#

Nearest PDB structures (foldseek):
  2chg-assembly3_C  TM=1.002E+00  e=3.216E-41  Archaeoglobus fulgidus
  1iqp-assembly1_C  TM=9.320E-01  e=1.160E-29  Pyrococcus furiosus
  8thd-assembly1_C  TM=8.941E-01  e=2.487E-26  Saccharomyces cerevisiae
  8dqx-assembly1_C  TM=8.431E-01  e=3.758E-26  Saccharomyces cerevisiae
  8fs4-assembly1_B  TM=8.480E-01  e=1.849E-25  Saccharomyces cerevisiae

Secondary structure (DSSP, 8-state):
---HHHHTS-SSGGG--S-HHHHHHHHHHHHTT----EEEE-STTSSHHHHHHHHHHHHHGGGGGGGEEEEETT-TT-HHHHHHHHHHHHTSPPSTT-S-EEEEEETGGGS-HHHHHHHHHHHHHTTTTEEEEEEES-GGGS-HHHHTTSEEEE--PPPHHHHHHHHHHHHHHHT--B-HHHHHHHHHHHTT-HHHHHHHHHHHHHT-S-B-HHHHHHHHHT-/---HHHHTS-SSGGG--S-HHHHHHHHHHHHTT---EEEEES-TTSSHHHHHHHHHHHHHGGGTGGGEEEEETT-TT-HHHHHHHHHHHHTS--STT-S-EEEEEETGGGS-HHHHHHHHHHHHHHTTTEEEEEEES-GGGS-HHHHHTEEEEE--PPPHHHHHHHHHHHHHHHT-EE-HHHHHHHHHHHTT-HHHHHHHHHHHHTT-SEE-HHHHHHHHH-/---HHHHTS-SSGGG--S-HHHHHHHHHHHHTT---EEEEESSTTSSHHHHHHHHHHHHHGGGGGGGEEEEETT-TT-HHHHHHHHHHHTTSPPSTT-S-EEEEEETGGGS-HHHHHHHHHHHHHTTTTEEEEEEES-GGGS-HHHHTTEEEEE--PPPHHHHHHHHHHHHHHHT--B-HHHHHHHHHHHTT-HHHHHHHHHHHHHT-S-B-HHHHHHHH-/---HHHHTS-SSGGG--S-HHHHHHHHHHHHTT---EEEEES-TTSSHHHHHHHHHHHHHGGGGGGGEEEEES--TT-HHHHHHHHHHHHTSPPSTT-SSEEEEEETGGGS-HHHHHHHHHHHHHTTTTEEEEEEES-GGGS-HHHHTTEEEEE--PPPHHHHHHHHHHHHHHTT--B-HHHHHHHHHHHTT-HHHHHHHHHHHHTT-S-B-HHHHHHHH-

Solvent-accessible surface area: 42317 Å² total; per-residue (Å²): 116,82,7,21,14,39,90,43,36,18,136,49,0,95,50,11,40,26,7,99,102,2,4,107,100,0,61,26,60,37,134,190,160,65,2,51,14,0,0,0,5,5,55,105,36,10,20,17,39,17,0,0,7,0,0,0,63,44,33,30,38,104,44,18,71,50,4,14,57,80,22,55,1,43,38,177,106,36,27,55,12,3,18,32,81,0,62,40,33,7,142,74,75,39,70,62,77,20,87,2,3,0,0,2,0,35,67,0,27,64,22,88,66,117,11,2,39,10,0,73,146,8,3,62,153,44,36,192,40,0,34,0,0,0,2,2,56,122,21,99,143,4,37,116,50,0,54,77,107,14,23,33,0,125,4,117,91,15,71,96,123,19,4,71,133,41,0,71,70,4,5,146,157,54,57,21,144,33,55,137,89,0,6,64,5,0,20,160,18,4,73,38,42,40,76,104,0,13,56,10,0,42,26,1,21,87,82,58,126,81,0,50,16,108,17,0,100,106,36,48,88,107,129,110,85,12,18,14,43,90,46,37,20,136,51,1,95,46,11,30,26,7,97,104,1,4,105,100,0,66,30,57,38,137,199,155,74,4,52,9,0,0,0,6,7,53,102,36,9,21,17,35,18,0,0,10,0,0,0,80,46,32,16,41,147,17,31,124,58,0,14,58,80,14,64,1,39,36,184,102,26,25,65,17,1,15,22,92,0,47,35,30,11,112,63,12,19,56,35,76,16,85,2,4,0,0,3,0,42,68,1,22,62,23,86,69,120,12,4,43,9,0,72,143,7,4,72,132,41,27,195,41,0,32,0,0,0,3,2,48,127,19,103,134,4,36,120,57,0,50,73,104,17,21,34,0,133,5,127,90,13,69,100,126,21,4,60,131,42,0,64,70,4,4,143,153,52,51,17,129,33,50,105,101,0,4,61,5,0,21,159,16,3,72,36,44,36,72,104,0,13,69,10,0,43,22,0,23,86,97,31,114,82,0,49,24,109,21,0,96,103,38,69,86,136,119,80,14,18,14,48,96,39,40,18,132,50,1,89,49,9,37,25,5,96,101,1,4,106,104,0,70,34,58,40,143,200,149,72,4,50,13,0,0,0,3,7,50,105,36,8,20,15,40,19,0,0,9,0,0,0,72,46,21,23,40,173,51,20,111,67,0,16,52,72,16,64,1,40,32,171,98,31,28,45,14,2,10,32,80,0,54,51,32,1,93,68,37,28,20,14,73,18,67,1,6,0,0,2,0,44,75,0,27,62,22,92,67,121,17,4,34,10,0,73,143,5,6,72,105,10,35,130,9,0,32,0,0,0,4,2,54,124,29,98,133,5,35,115,59,0,54,74,131,18,20,31,0,118,2,114,91,11,70,92,122,20,3,58,130,40,0,67,60,1,5,153,154,50,65,23,151,34,46,105,81,0,4,69,5,0,21,158,17,3,73,36,39,37,78,103,0,10,71,11,0,40,23,0,23,87,80,72,88,73,0,43,17,108,5,1,98,108,59,69,124,115,74,9,22,14,41,90,42,39,18,125,49,0,90,49,10,37,26,6,99,111,2,4,105,96,0,65,35,63,36,145,179,151,69,6,49,10,0,0,0,4,8,56,103,34,9,19,16,35,19,0,0,9,0,0,0,80,49,30,18,37,157,26,23,115,74,0,14,58,79,18,64,1,49,37,177,105,27,31,58,15,2,14,32,84,0,41,41,31,10,144,71,33,13,15,5,9,8,73,4,5,0,0,3,0,41,78,0,20,63,22,92,66,123,13,2,40,9,0,70,145,8,3,67,140,32,21,186,52,1,30,0,0,0,4,1,59,123,16,98,133,3,38,118,55,0,50,75,96,18,20,39,0,130,3,122,92,13,70,98,123,23,4,60,136,40,0,74,69,4,5,147,162,51,63,21,149,34,54,121,92,0,4,55,6,0,21,153,18,3,74,33,44,37,80,107,0,12,70,9,0,42,25,2,21,86,73,64,123,71,1,52,16,109,20,0,97,113,61,72,117